Protein AF-A0A960PPK1-F1 (afdb_monomer_lite)

Foldseek 3Di:
DDDDDDDDDPPPVPPPPPQDDDDQDPPWDKFKDFADFWDDDPNDIAGEHEAFKTKIKIKIAGPLSDDCPQKWKWWDKPPDDTDPDTHAFLFDQRRMTMDIDIGGDPQAWDKIWTWMWMARRVVRDIDIDDTGIHIYHNPCPVVVVLVVQLVVLLPDPDLVVSLVSLCVSLVVCVVVVRLLRNLSSLLSQLVSLLVVVDPVSLVVSVVSLVPRDPCCPPSNNLQSVLSSLQSVLSSCLQQLQDPPSSLVSLVSSLVSCSSHLHLCNLVSLLSLLVSLQLLQLLVVSLVSLVVSLVSCVSGPHDPVVNLVSLLSSLVSLLLQPLRDPVSLVVSVVSLVVSLVDDDPQLLVNLSSLLSVLSSCVSVLHHSVVSLVVSVVSLVVNPDRDLSSVVSNLSSLLSNLLSCLSVLNLVVSCVSLDQAPPRPALQSVLSSLQSNLSSCVSVVNLVSSLVSLVLSLVSLLLCLVVSSHRDHDNRQNVNLQSLCVNLVSCVVVVHQLRSVVSLLSLLASLLLSVLSSVLPVVCPPPPRVVLVVVLVVLSVVLSVVSNPGDDDDDPVVVVVNVVSNVVSVVVNLVSQCVRPSSNPQPQPPDDPDAQWEWEDDDQKIWIWGADPVRGIDTQDIDGHGSNLLVVLLVVLVVCCPDPVVVDCVNLLSLQSVLVRYPGPDLVSADQAGEYQYFFSCLSRPQQARFPDRPVPDDVPTDGPVNSHRYDYDFRNDRPDDLPPDDDLPAEEEQFAQQVPCVVRVVCVVVCCVVRVRHHYQYHVRSAPVSVLVCQVRHLEYEYHFEWAQPQSPQQQIAGQHNVGTDGLVNVLPHRQRSHYYHDNYPCQQDHSRRRRNSQTGSVSSRD

Structure (mmCIF, N/CA/C/O backbone):
data_AF-A0A960PPK1-F1
#
_entry.id   AF-A0A960PPK1-F1
#
loop_
_atom_site.group_PDB
_atom_site.id
_atom_site.type_symbol
_atom_site.label_atom_id
_atom_site.label_alt_id
_atom_site.label_comp_id
_atom_site.label_asym_id
_atom_site.label_entity_id
_atom_site.label_seq_id
_atom_site.pdbx_PDB_ins_code
_atom_site.Cartn_x
_atom_site.Cartn_y
_atom_site.Cartn_z
_atom_site.occupancy
_atom_site.B_iso_or_equiv
_atom_site.auth_seq_id
_atom_site.auth_comp_id
_atom_site.auth_asym_id
_atom_site.auth_atom_id
_atom_site.pdbx_PDB_model_num
ATOM 1 N N . MET A 1 1 ? 43.452 -38.908 34.681 1.00 34.28 1 MET A N 1
ATOM 2 C CA . MET A 1 1 ? 43.473 -40.125 33.840 1.00 34.28 1 MET A CA 1
ATOM 3 C C . MET A 1 1 ? 42.244 -40.117 32.940 1.00 34.28 1 MET A C 1
ATOM 5 O O . MET A 1 1 ? 41.172 -39.758 33.395 1.00 34.28 1 MET A O 1
ATOM 9 N N . ARG A 1 2 ? 42.507 -40.383 31.658 1.00 31.12 2 ARG A N 1
ATOM 10 C CA . ARG A 1 2 ? 41.691 -40.451 30.427 1.00 31.12 2 ARG A CA 1
ATOM 11 C C . ARG A 1 2 ? 40.155 -40.296 30.482 1.00 31.12 2 ARG A C 1
ATOM 13 O O . ARG A 1 2 ? 39.450 -41.127 31.037 1.00 31.12 2 ARG A O 1
ATOM 20 N N . LYS A 1 3 ? 39.698 -39.286 29.723 1.00 36.38 3 LYS A N 1
ATOM 21 C CA . LYS A 1 3 ? 38.430 -39.217 28.976 1.00 36.38 3 LYS A CA 1
ATOM 22 C C . LYS A 1 3 ? 38.511 -40.114 27.730 1.00 36.38 3 LYS A C 1
ATOM 24 O O . LYS A 1 3 ? 39.509 -40.030 27.020 1.00 36.38 3 LYS A O 1
ATOM 29 N N . THR A 1 4 ? 37.442 -40.846 27.426 1.00 35.59 4 THR A N 1
ATOM 30 C CA . THR A 1 4 ? 37.070 -41.323 26.077 1.00 35.59 4 THR A CA 1
ATOM 31 C C . THR A 1 4 ? 35.580 -41.655 26.090 1.00 35.59 4 THR A C 1
ATOM 33 O O . THR A 1 4 ? 35.154 -42.432 26.938 1.00 35.59 4 THR A O 1
ATOM 36 N N . GLY A 1 5 ? 34.810 -41.085 25.160 1.00 33.22 5 GLY A N 1
ATOM 37 C CA . GLY A 1 5 ? 33.413 -41.464 24.934 1.00 33.22 5 GLY A CA 1
ATOM 38 C C . GLY A 1 5 ? 32.550 -40.339 24.367 1.00 33.22 5 GLY A C 1
ATOM 39 O O . GLY A 1 5 ? 31.671 -39.860 25.064 1.00 33.22 5 GLY A O 1
ATOM 40 N N . CYS A 1 6 ? 32.828 -39.893 23.137 1.00 33.62 6 CYS A N 1
ATOM 41 C CA . CYS A 1 6 ? 31.857 -39.195 22.280 1.00 33.62 6 CYS A CA 1
ATOM 42 C C . CYS A 1 6 ? 32.444 -39.060 20.869 1.00 33.62 6 CYS A C 1
ATOM 44 O O . CYS A 1 6 ? 33.127 -38.088 20.554 1.00 33.62 6 CYS A O 1
ATOM 46 N N . THR A 1 7 ? 32.277 -40.087 20.035 1.00 38.56 7 THR A N 1
ATOM 47 C CA . THR A 1 7 ? 32.602 -40.016 18.597 1.00 38.56 7 THR A CA 1
ATOM 48 C C . THR A 1 7 ? 31.874 -41.130 17.848 1.00 38.56 7 THR A C 1
ATOM 50 O O . THR A 1 7 ? 32.495 -42.017 17.286 1.00 38.56 7 THR A O 1
ATOM 53 N N . LEU A 1 8 ? 30.538 -41.136 17.887 1.00 37.38 8 LEU A N 1
ATOM 54 C CA . LEU A 1 8 ? 29.731 -41.967 16.983 1.00 37.38 8 LEU A CA 1
ATOM 55 C C . LEU A 1 8 ? 28.300 -41.400 16.878 1.00 37.38 8 LEU A C 1
ATOM 57 O O . LEU A 1 8 ? 27.333 -42.016 17.301 1.00 37.38 8 LEU A O 1
ATOM 61 N N . GLY A 1 9 ? 28.171 -40.162 16.394 1.00 38.25 9 GLY A N 1
ATOM 62 C CA . GLY A 1 9 ? 26.860 -39.510 16.227 1.00 38.25 9 GLY A CA 1
ATOM 63 C C . GLY A 1 9 ? 26.767 -38.492 15.089 1.00 38.25 9 GLY A C 1
ATOM 64 O O . GLY A 1 9 ? 25.712 -37.909 14.893 1.00 38.25 9 GLY A O 1
ATOM 65 N N . LEU A 1 10 ? 27.847 -38.276 14.326 1.00 42.22 10 LEU A N 1
ATOM 66 C CA . LEU A 1 10 ? 27.919 -37.228 13.294 1.00 42.22 10 LEU A CA 1
ATOM 67 C C . LEU A 1 10 ? 28.063 -37.762 11.857 1.00 42.22 10 LEU A C 1
ATOM 69 O O . LEU A 1 10 ? 28.115 -36.976 10.921 1.00 42.22 10 LEU A O 1
ATOM 73 N N . ALA A 1 11 ? 28.106 -39.083 11.659 1.00 42.16 11 ALA A N 1
ATOM 74 C CA . ALA A 1 11 ? 28.364 -39.683 10.344 1.00 42.16 11 ALA A CA 1
ATOM 75 C C . ALA A 1 11 ? 27.098 -40.069 9.547 1.00 42.16 11 ALA A C 1
ATOM 77 O O . ALA A 1 11 ? 27.218 -40.449 8.389 1.00 42.16 11 ALA A O 1
ATOM 78 N N . LEU A 1 12 ? 25.894 -39.965 10.129 1.00 41.91 12 LEU A N 1
ATOM 79 C CA . LEU A 1 12 ? 24.637 -40.403 9.489 1.00 41.91 12 LEU A CA 1
ATOM 80 C C . LEU A 1 12 ? 23.734 -39.263 8.982 1.00 41.91 12 LEU A C 1
ATOM 82 O O . LEU A 1 12 ? 22.740 -39.533 8.321 1.00 41.91 12 LEU A O 1
ATOM 86 N N . LEU A 1 13 ? 24.098 -37.998 9.220 1.00 43.19 13 LEU A N 1
ATOM 87 C CA . LEU A 1 13 ? 23.390 -36.824 8.678 1.00 43.19 13 LEU A CA 1
ATOM 88 C C . LEU A 1 13 ? 24.024 -36.265 7.389 1.00 43.19 13 LEU A C 1
ATOM 90 O O . LEU A 1 13 ? 23.491 -35.331 6.801 1.00 43.19 13 LEU A O 1
ATOM 94 N N . ALA A 1 14 ? 25.137 -36.839 6.921 1.00 41.75 14 ALA A N 1
ATOM 95 C CA . ALA A 1 14 ? 25.857 -36.359 5.738 1.00 41.75 14 ALA A CA 1
ATOM 96 C C . ALA A 1 14 ? 25.493 -37.090 4.427 1.00 41.75 14 ALA A C 1
ATOM 98 O O . ALA A 1 14 ? 26.001 -36.719 3.374 1.00 41.75 14 ALA A O 1
ATOM 99 N N . THR A 1 15 ? 24.635 -38.119 4.454 1.00 41.47 15 THR A N 1
ATOM 100 C CA . THR A 1 15 ? 24.451 -39.042 3.312 1.00 41.47 15 THR A CA 1
ATOM 101 C C . THR A 1 15 ? 23.063 -39.048 2.659 1.00 41.47 15 THR A C 1
ATOM 103 O O . THR A 1 15 ? 22.838 -39.862 1.771 1.00 41.47 15 THR A O 1
ATOM 106 N N . VAL A 1 16 ? 22.145 -38.135 3.012 1.00 43.34 16 VAL A N 1
ATOM 107 C CA . VAL A 1 16 ? 20.799 -38.054 2.379 1.00 43.34 16 VAL A CA 1
ATOM 108 C C . VAL A 1 16 ? 20.595 -36.774 1.544 1.00 43.34 16 VAL A C 1
ATOM 110 O O . VAL A 1 16 ? 19.570 -36.588 0.904 1.00 43.34 16 VAL A O 1
ATOM 113 N N . GLY A 1 17 ? 21.608 -35.912 1.436 1.00 42.16 17 GLY A N 1
ATOM 114 C CA . GLY A 1 17 ? 21.570 -34.714 0.588 1.00 42.16 17 GLY A CA 1
ATOM 115 C C . GLY A 1 17 ? 21.970 -34.937 -0.876 1.00 42.16 17 GLY A C 1
ATOM 116 O O . GLY A 1 17 ? 22.516 -34.018 -1.480 1.00 42.16 17 GLY A O 1
ATOM 117 N N . CYS A 1 18 ? 21.775 -36.129 -1.452 1.00 46.03 18 CYS A N 1
ATOM 118 C CA . CYS A 1 18 ? 21.997 -36.344 -2.887 1.00 46.03 18 CYS A CA 1
ATOM 119 C C . CYS A 1 18 ? 20.877 -35.652 -3.678 1.00 46.03 18 CYS A C 1
ATOM 121 O O . CYS A 1 18 ? 19.902 -36.287 -4.074 1.00 46.03 18 CYS A O 1
ATOM 123 N N . ARG A 1 19 ? 20.999 -34.331 -3.867 1.00 54.75 19 ARG A N 1
ATOM 124 C CA . ARG A 1 19 ? 20.143 -33.575 -4.786 1.00 54.75 19 ARG A CA 1
ATOM 125 C C . ARG A 1 19 ? 20.251 -34.193 -6.181 1.00 54.75 19 ARG A C 1
ATOM 127 O O . ARG A 1 19 ? 21.336 -34.581 -6.618 1.00 54.75 19 ARG A O 1
ATOM 134 N N . LEU A 1 20 ? 19.093 -34.343 -6.819 1.00 53.09 20 LEU A N 1
ATOM 135 C CA . LEU A 1 20 ? 18.935 -34.982 -8.119 1.00 53.09 20 LEU A CA 1
ATOM 136 C C . LEU A 1 20 ? 19.824 -34.307 -9.183 1.00 53.09 20 LEU A C 1
ATOM 138 O O . LEU A 1 20 ? 20.085 -33.108 -9.092 1.00 53.09 20 LEU A O 1
ATOM 142 N N . PRO A 1 21 ? 20.297 -35.072 -10.184 1.00 55.09 21 PRO A N 1
ATOM 143 C CA . PRO A 1 21 ? 21.087 -34.546 -11.291 1.00 55.09 21 PRO A CA 1
ATOM 144 C C . PRO A 1 21 ? 20.402 -33.374 -12.007 1.00 55.09 21 PRO A C 1
ATOM 146 O O . PRO A 1 21 ? 19.179 -33.327 -12.096 1.00 55.09 21 PRO A O 1
ATOM 149 N N . LEU A 1 22 ? 21.218 -32.486 -12.587 1.00 60.62 22 LEU A N 1
ATOM 150 C CA . LEU A 1 22 ? 20.806 -31.338 -13.396 1.00 60.62 22 LEU A CA 1
ATOM 151 C C . LEU A 1 22 ? 19.943 -31.749 -14.610 1.00 60.62 22 LEU A C 1
ATOM 153 O O . LEU A 1 22 ? 20.443 -31.905 -15.727 1.00 60.62 22 LEU A O 1
ATOM 157 N N . GLU A 1 23 ? 18.634 -31.890 -14.425 1.00 69.88 23 GLU A N 1
ATOM 158 C CA . GLU A 1 23 ? 17.666 -31.849 -15.518 1.00 69.88 23 GLU A CA 1
ATOM 159 C C . GLU A 1 23 ? 17.132 -30.425 -15.630 1.00 69.88 23 GLU A C 1
ATOM 161 O O . GLU A 1 23 ? 16.166 -30.060 -14.972 1.00 69.88 23 GLU A O 1
ATOM 166 N N . VAL A 1 24 ? 17.768 -29.596 -16.473 1.00 72.19 24 VAL A N 1
ATOM 167 C CA . VAL A 1 24 ? 17.148 -28.332 -16.905 1.00 72.19 24 VAL A CA 1
ATOM 168 C C . VAL A 1 24 ? 15.827 -28.708 -17.589 1.00 72.19 24 VAL A C 1
ATOM 170 O O . VAL A 1 24 ? 15.868 -29.414 -18.611 1.00 72.19 24 VAL A O 1
ATOM 173 N N . PRO A 1 25 ? 14.669 -28.326 -17.037 1.00 76.00 25 PRO A N 1
ATOM 174 C CA . PRO A 1 25 ? 13.390 -28.748 -17.581 1.00 76.00 25 PRO A CA 1
ATOM 175 C C . PRO A 1 25 ? 13.266 -28.347 -19.051 1.00 76.00 25 PRO A C 1
ATOM 177 O O . PRO A 1 25 ? 13.775 -27.308 -19.473 1.00 76.00 25 PRO A O 1
ATOM 180 N N . ALA A 1 26 ? 12.571 -29.150 -19.856 1.00 74.38 26 ALA A N 1
ATOM 181 C CA . ALA A 1 26 ? 12.246 -28.751 -21.229 1.00 74.38 26 ALA A CA 1
ATOM 182 C C . ALA A 1 26 ? 11.436 -27.436 -21.275 1.00 74.38 26 ALA A C 1
ATOM 184 O O . ALA A 1 26 ? 11.427 -26.758 -22.297 1.00 74.38 26 ALA A O 1
ATOM 185 N N . SER A 1 27 ? 10.805 -27.064 -20.157 1.00 72.50 27 SER A N 1
ATOM 186 C CA . SER A 1 27 ? 10.068 -25.820 -19.950 1.00 72.50 27 SER A CA 1
ATOM 187 C C . SER A 1 27 ? 10.937 -24.593 -19.647 1.00 72.50 27 SER A C 1
ATOM 189 O O . SER A 1 27 ? 10.384 -23.510 -19.484 1.00 72.50 27 SER A O 1
ATOM 191 N N . THR A 1 28 ? 12.271 -24.702 -19.568 1.00 80.75 28 THR A N 1
ATOM 192 C CA . THR A 1 28 ? 13.131 -23.526 -19.360 1.00 80.75 28 THR A CA 1
ATOM 193 C C . THR A 1 28 ? 13.037 -22.570 -20.547 1.00 80.75 28 THR A C 1
ATOM 195 O O . THR A 1 28 ? 13.525 -22.857 -21.641 1.00 80.75 28 THR A O 1
ATOM 198 N N . VAL A 1 29 ? 12.437 -21.404 -20.307 1.00 83.19 29 VAL A N 1
ATOM 199 C CA . VAL A 1 29 ? 12.291 -20.330 -21.294 1.00 83.19 29 VAL A CA 1
ATOM 200 C C . VAL A 1 29 ? 13.488 -19.386 -21.192 1.00 83.19 29 VAL A C 1
ATOM 202 O O . VAL A 1 29 ? 13.803 -18.878 -20.114 1.00 83.19 29 VAL A O 1
ATOM 205 N N . GLY A 1 30 ? 14.161 -19.155 -22.321 1.00 90.44 30 GLY A N 1
ATOM 206 C CA . GLY A 1 30 ? 15.222 -18.159 -22.446 1.00 90.44 30 GLY A CA 1
ATOM 207 C C . GLY A 1 30 ? 14.681 -16.839 -22.993 1.00 90.44 30 GLY A C 1
ATOM 208 O O . GLY A 1 30 ? 14.062 -16.835 -24.051 1.00 90.44 30 GLY A O 1
ATOM 209 N N . SER A 1 31 ? 14.937 -15.726 -22.304 1.00 94.31 31 SER A N 1
ATOM 210 C CA . SER A 1 31 ? 14.558 -14.377 -22.752 1.00 94.31 31 SER A CA 1
ATOM 211 C C . SER A 1 31 ? 15.799 -13.572 -23.138 1.00 94.31 31 SER A C 1
ATOM 213 O O . SER A 1 31 ? 16.678 -13.342 -22.300 1.00 94.31 31 SER A O 1
ATOM 215 N N . VAL A 1 32 ? 15.884 -13.143 -24.401 1.00 94.56 32 VAL A N 1
ATOM 216 C CA . VAL A 1 32 ? 16.970 -12.274 -24.885 1.00 94.56 32 VAL A CA 1
ATOM 217 C C . VAL A 1 32 ? 16.704 -10.829 -24.463 1.00 94.56 32 VAL A C 1
ATOM 219 O O . VAL A 1 32 ? 15.625 -10.295 -24.709 1.00 94.56 32 VAL A O 1
ATOM 222 N N . PHE A 1 33 ? 17.700 -10.159 -23.884 1.00 93.81 33 PHE A N 1
ATOM 223 C CA . PHE A 1 33 ? 17.589 -8.762 -23.453 1.00 93.81 33 PHE A CA 1
ATOM 224 C C . PHE A 1 33 ? 18.714 -7.875 -24.004 1.00 93.81 33 PHE A C 1
ATOM 226 O O . PHE A 1 33 ? 19.735 -8.357 -24.500 1.00 93.81 33 PHE A O 1
ATOM 233 N N . GLY A 1 34 ? 18.500 -6.558 -23.917 1.00 91.12 34 GLY A N 1
ATOM 234 C CA . GLY A 1 34 ? 19.418 -5.521 -24.408 1.00 91.12 34 GLY A CA 1
ATOM 235 C C . GLY A 1 34 ? 19.146 -5.047 -25.841 1.00 91.12 34 GLY A C 1
ATOM 236 O O . GLY A 1 34 ? 19.799 -4.110 -26.294 1.00 91.12 34 GLY A O 1
ATOM 237 N N . HIS A 1 35 ? 18.194 -5.669 -26.540 1.00 94.38 35 HIS A N 1
ATOM 238 C CA . HIS A 1 35 ? 17.735 -5.232 -27.857 1.00 94.38 35 HIS A CA 1
ATOM 239 C C . HIS A 1 35 ? 16.881 -3.961 -27.731 1.00 94.38 35 HIS A C 1
ATOM 241 O O . HIS A 1 35 ? 16.284 -3.711 -26.680 1.00 94.38 35 HIS A O 1
ATOM 247 N N . GLN A 1 36 ? 16.834 -3.144 -28.783 1.00 94.12 36 GLN A N 1
ATOM 248 C CA . GLN A 1 36 ? 16.088 -1.878 -28.782 1.00 94.12 36 GLN A CA 1
ATOM 249 C C . GLN A 1 36 ? 14.801 -1.936 -29.613 1.00 94.12 36 GLN A C 1
ATOM 251 O O . GLN A 1 36 ? 13.930 -1.088 -29.434 1.00 94.12 36 GLN A O 1
ATOM 256 N N . GLU A 1 37 ? 14.679 -2.923 -30.500 1.00 95.31 37 GLU A N 1
ATOM 257 C CA . GLU A 1 37 ? 13.543 -3.093 -31.407 1.00 95.31 37 GLU A CA 1
ATOM 258 C C . GLU A 1 37 ? 13.325 -4.582 -31.714 1.00 95.31 37 GLU A C 1
ATOM 260 O O . GLU A 1 37 ? 14.175 -5.415 -31.391 1.00 95.31 37 GLU A O 1
ATOM 265 N N . ILE A 1 38 ? 12.199 -4.927 -32.331 1.00 95.94 38 ILE A N 1
ATOM 266 C CA . ILE A 1 38 ? 11.912 -6.277 -32.820 1.00 95.94 38 ILE A CA 1
ATOM 267 C C . ILE A 1 38 ? 11.485 -6.249 -34.292 1.00 95.94 38 ILE A C 1
ATOM 269 O O . ILE A 1 38 ? 10.856 -5.300 -34.754 1.00 95.94 38 ILE A O 1
ATOM 273 N N . LEU A 1 39 ? 11.802 -7.312 -35.028 1.00 95.00 39 LEU A N 1
ATOM 274 C CA . LEU A 1 39 ? 11.414 -7.496 -36.427 1.00 95.00 39 LEU A CA 1
ATOM 275 C C . LEU A 1 39 ? 10.563 -8.758 -36.571 1.00 95.00 39 LEU A C 1
ATOM 277 O O . LEU A 1 39 ? 10.924 -9.803 -36.037 1.00 95.00 39 LEU A O 1
ATOM 281 N N . TRP A 1 40 ? 9.472 -8.682 -37.334 1.00 92.56 40 TRP A N 1
ATOM 282 C CA . TRP A 1 40 ? 8.729 -9.875 -37.741 1.00 92.56 40 TRP A CA 1
ATOM 283 C C . TRP A 1 40 ? 9.309 -10.428 -39.026 1.00 92.56 40 TRP A C 1
ATOM 285 O O . TRP A 1 40 ? 9.299 -9.755 -40.057 1.00 92.56 40 TRP A O 1
ATOM 295 N N . GLN A 1 41 ? 9.765 -11.671 -38.976 1.00 92.38 41 GLN A N 1
ATOM 296 C CA . GLN A 1 41 ? 10.267 -12.365 -40.146 1.00 92.38 41 GLN A CA 1
ATOM 297 C C . GLN A 1 41 ? 9.776 -13.810 -40.111 1.00 92.38 41 GLN A C 1
ATOM 299 O O . GLN A 1 41 ? 9.974 -14.508 -39.126 1.00 92.38 41 GLN A O 1
ATOM 304 N N . ASP A 1 42 ? 9.092 -14.238 -41.173 1.00 91.31 42 ASP A N 1
ATOM 305 C CA . ASP A 1 42 ? 8.611 -15.618 -41.338 1.00 91.31 42 ASP A CA 1
ATOM 306 C C . ASP A 1 42 ? 7.720 -16.130 -40.184 1.00 91.31 42 ASP A C 1
ATOM 308 O O . ASP A 1 42 ? 7.676 -17.319 -39.884 1.00 91.31 42 ASP A O 1
ATOM 312 N N . GLY A 1 43 ? 6.974 -15.222 -39.542 1.00 88.50 43 GLY A N 1
ATOM 313 C CA . GLY A 1 43 ? 6.108 -15.535 -38.397 1.00 88.50 43 GLY A CA 1
ATOM 314 C C . GLY A 1 43 ? 6.823 -15.556 -37.043 1.00 88.50 43 GLY A C 1
ATOM 315 O O . GLY A 1 43 ? 6.156 -15.696 -36.020 1.00 88.50 43 GLY A O 1
ATOM 316 N N . GLU A 1 44 ? 8.141 -15.354 -37.019 1.00 89.69 44 GLU A N 1
ATOM 317 C CA . GLU A 1 44 ? 8.954 -15.259 -35.806 1.00 89.69 44 GLU A CA 1
ATOM 318 C C . GLU A 1 44 ? 9.289 -13.800 -35.463 1.00 89.69 44 GLU A C 1
ATOM 320 O O . GLU A 1 44 ? 9.337 -12.924 -36.333 1.00 89.69 44 GLU A O 1
ATOM 325 N N . VAL A 1 45 ? 9.523 -13.540 -34.174 1.00 92.81 45 VAL A N 1
ATOM 326 C CA . VAL A 1 45 ? 9.960 -12.238 -33.660 1.00 92.81 45 VAL A CA 1
ATOM 327 C C . VAL A 1 45 ? 11.463 -12.277 -33.419 1.00 92.81 45 VAL A C 1
ATOM 329 O O . VAL A 1 45 ? 11.961 -13.089 -32.646 1.00 92.81 45 VAL A O 1
ATOM 332 N N . LEU A 1 46 ? 12.191 -11.385 -34.086 1.00 95.31 46 LEU A N 1
ATOM 333 C CA . LEU A 1 46 ? 13.642 -11.278 -34.009 1.00 95.31 46 LEU A CA 1
ATOM 334 C C . LEU A 1 46 ? 14.042 -10.044 -33.190 1.00 95.31 46 LEU A C 1
ATOM 336 O O . LEU A 1 46 ? 13.752 -8.926 -33.621 1.00 95.31 46 LEU A O 1
ATOM 340 N N . PRO A 1 47 ? 14.755 -10.201 -32.062 1.00 96.56 47 PRO A N 1
ATOM 341 C CA . PRO A 1 47 ? 15.363 -9.083 -31.344 1.00 96.56 47 PRO A CA 1
ATOM 342 C C . PRO A 1 47 ? 16.378 -8.335 -32.220 1.00 96.56 47 PRO A C 1
ATOM 344 O O . PRO A 1 47 ? 17.269 -8.961 -32.802 1.00 96.56 47 PRO A O 1
ATOM 347 N N . VAL A 1 48 ? 16.272 -7.007 -32.292 1.00 96.25 48 VAL A N 1
ATOM 348 C CA . VAL A 1 48 ? 17.122 -6.130 -33.113 1.00 96.25 48 VAL A CA 1
ATOM 349 C C . VAL A 1 48 ? 18.010 -5.240 -32.238 1.00 96.25 48 VAL A C 1
ATOM 351 O O . VAL A 1 48 ? 17.534 -4.531 -31.349 1.00 96.25 48 VAL A O 1
ATOM 354 N N . PHE A 1 49 ? 19.312 -5.249 -32.528 1.00 95.12 49 PHE A N 1
ATOM 355 C CA . PHE A 1 49 ? 20.340 -4.475 -31.833 1.00 95.12 49 PHE A CA 1
ATOM 356 C C . PHE A 1 49 ? 20.937 -3.384 -32.740 1.00 95.12 49 PHE A C 1
ATOM 358 O O . PHE A 1 49 ? 21.520 -3.699 -33.778 1.00 95.12 49 PHE A O 1
ATOM 365 N N . PHE A 1 50 ? 20.851 -2.108 -32.342 1.00 91.19 50 PHE A N 1
ATOM 366 C CA . PHE A 1 50 ? 21.288 -0.950 -33.150 1.00 91.19 50 PHE A CA 1
ATOM 367 C C . PHE A 1 50 ? 22.651 -0.352 -32.751 1.00 91.19 50 PHE A C 1
ATOM 369 O O . PHE A 1 50 ? 22.782 0.283 -31.707 1.00 91.19 50 PHE A O 1
ATOM 376 N N . GLY A 1 51 ? 23.675 -0.464 -33.601 1.00 87.12 51 GLY A N 1
ATOM 377 C CA . GLY A 1 51 ? 25.014 0.113 -33.390 1.00 87.12 51 GLY A CA 1
ATOM 378 C C . GLY A 1 51 ? 26.140 -0.925 -33.324 1.00 87.12 51 GLY A C 1
ATOM 379 O O . GLY A 1 51 ? 25.932 -2.097 -33.622 1.00 87.12 51 GLY A O 1
ATOM 380 N N . THR A 1 52 ? 27.351 -0.492 -32.953 1.00 80.06 52 THR A N 1
ATOM 381 C CA . THR A 1 52 ? 28.581 -1.313 -33.028 1.00 80.06 52 THR A CA 1
ATOM 382 C C . THR A 1 52 ? 29.042 -1.909 -31.697 1.00 80.06 52 THR A C 1
ATOM 384 O O . THR A 1 52 ? 29.934 -2.760 -31.694 1.00 80.06 52 THR A O 1
ATOM 387 N N . GLU A 1 53 ? 28.478 -1.442 -30.582 1.00 79.56 53 GLU A N 1
ATOM 388 C CA . GLU A 1 53 ? 28.790 -1.898 -29.226 1.00 79.56 53 GLU A CA 1
ATOM 389 C C . GLU A 1 53 ? 27.496 -2.204 -28.483 1.00 79.56 53 GLU A C 1
ATOM 391 O O . GLU A 1 53 ? 26.662 -1.319 -28.295 1.00 79.56 53 GLU A O 1
ATOM 396 N N . HIS A 1 54 ? 27.340 -3.458 -28.061 1.00 80.94 54 HIS A N 1
ATOM 397 C CA . HIS A 1 54 ? 26.105 -3.948 -27.450 1.00 80.94 54 HIS A CA 1
ATOM 398 C C . HIS A 1 54 ? 26.380 -4.842 -26.261 1.00 80.94 54 HIS A C 1
ATOM 400 O O . HIS A 1 54 ? 27.385 -5.549 -26.220 1.00 80.94 54 HIS A O 1
ATOM 406 N N . ARG A 1 55 ? 25.444 -4.865 -25.316 1.00 90.25 55 ARG A N 1
ATOM 407 C CA . ARG A 1 55 ? 25.315 -5.973 -24.372 1.00 90.25 55 ARG A CA 1
ATOM 408 C C . ARG A 1 55 ? 24.152 -6.831 -24.829 1.00 90.25 55 ARG A C 1
ATOM 410 O O . ARG A 1 55 ? 23.011 -6.388 -24.761 1.00 90.25 55 ARG A O 1
ATOM 417 N N . VAL A 1 56 ? 24.456 -8.035 -25.296 1.00 93.38 56 VAL A N 1
ATOM 418 C CA . VAL A 1 56 ? 23.437 -9.052 -25.556 1.00 93.38 56 VAL A CA 1
ATOM 419 C C . VAL A 1 56 ? 23.382 -9.939 -24.337 1.00 93.38 56 VAL A C 1
ATOM 421 O O . VAL A 1 56 ? 24.412 -10.465 -23.908 1.00 93.38 56 VAL A O 1
ATOM 424 N N . GLY A 1 57 ? 22.194 -10.089 -23.773 1.00 94.31 57 GLY A N 1
ATOM 425 C CA . GLY A 1 57 ? 22.006 -10.934 -22.614 1.00 94.31 57 GLY A CA 1
ATOM 426 C C . GLY A 1 57 ? 20.926 -11.979 -22.801 1.00 94.31 57 GLY A C 1
ATOM 427 O O . GLY A 1 57 ? 20.066 -11.861 -23.671 1.00 94.31 57 GLY A O 1
ATOM 428 N N . LEU A 1 58 ? 21.004 -13.011 -21.968 1.00 95.56 58 LEU A N 1
ATOM 429 C CA . LEU A 1 58 ? 20.039 -14.092 -21.876 1.00 95.56 58 LEU A CA 1
ATOM 430 C C . LEU A 1 58 ? 19.689 -14.316 -20.411 1.00 95.56 58 LEU A C 1
ATOM 432 O O . LEU A 1 58 ? 20.580 -14.516 -19.584 1.00 95.56 58 LEU A O 1
ATOM 436 N N . CYS A 1 59 ? 18.400 -14.323 -20.112 1.00 95.88 59 CYS A N 1
ATOM 437 C CA . CYS A 1 59 ? 17.872 -14.728 -18.820 1.00 95.88 59 CYS A CA 1
ATOM 438 C C . CYS A 1 59 ? 17.132 -16.060 -18.954 1.00 95.88 59 CYS A C 1
ATOM 440 O O . CYS A 1 59 ? 16.405 -16.266 -19.924 1.00 95.88 59 CYS A O 1
ATOM 442 N N . LEU A 1 60 ? 17.337 -16.960 -17.995 1.00 94.81 60 LEU A N 1
ATOM 443 C CA . LEU A 1 60 ? 16.712 -18.279 -17.932 1.00 94.81 60 LEU A CA 1
ATOM 444 C C . LEU A 1 60 ? 15.730 -18.308 -16.759 1.00 94.81 60 LEU A C 1
ATOM 446 O O . LEU A 1 60 ? 16.157 -18.048 -15.636 1.00 94.81 60 LEU A O 1
ATOM 450 N N . SER A 1 61 ? 14.460 -18.631 -17.016 1.00 91.62 61 SER A N 1
ATOM 451 C CA . SER A 1 61 ? 13.439 -18.866 -15.981 1.00 91.62 61 SER A CA 1
ATOM 452 C C . SER A 1 61 ? 13.385 -20.348 -15.605 1.00 91.62 61 SER A C 1
ATOM 454 O O . SER A 1 61 ? 13.281 -21.209 -16.485 1.00 91.62 61 SER A O 1
ATOM 456 N N . LEU A 1 62 ? 13.481 -20.653 -14.310 1.00 89.00 62 LEU A N 1
ATOM 457 C CA . LEU A 1 62 ? 13.699 -22.005 -13.787 1.00 89.00 62 LEU A CA 1
ATOM 458 C C . LEU A 1 62 ? 12.737 -22.308 -12.631 1.00 89.00 62 LEU A C 1
ATOM 460 O O . LEU A 1 62 ? 12.407 -21.392 -11.893 1.00 89.00 62 LEU A O 1
ATOM 464 N N . PRO A 1 63 ? 12.319 -23.567 -12.410 1.00 83.12 63 PRO A N 1
ATOM 465 C CA . PRO A 1 63 ? 11.559 -23.908 -11.211 1.00 83.12 63 PRO A CA 1
ATOM 466 C C . PRO A 1 63 ? 12.358 -23.636 -9.924 1.00 83.12 63 PRO A C 1
ATOM 468 O O . PRO A 1 63 ? 13.579 -23.832 -9.924 1.00 83.12 63 PRO A O 1
ATOM 471 N N . PRO A 1 64 ? 11.695 -23.296 -8.802 1.00 77.19 64 PRO A N 1
ATOM 472 C CA . PRO A 1 64 ? 12.368 -22.947 -7.545 1.00 77.19 64 PRO A CA 1
ATOM 473 C C . PRO A 1 64 ? 13.183 -24.094 -6.927 1.00 77.19 64 PRO A C 1
ATOM 475 O O . PRO A 1 64 ? 14.049 -23.865 -6.087 1.00 77.19 64 PRO A O 1
ATOM 478 N N . SER A 1 65 ? 12.956 -25.338 -7.359 1.00 78.56 65 SER A N 1
ATOM 479 C CA . SER A 1 65 ? 13.719 -26.514 -6.928 1.00 78.56 65 SER A CA 1
ATOM 480 C C . SER A 1 65 ? 15.122 -26.618 -7.544 1.00 78.56 65 SER A C 1
ATOM 482 O O . SER A 1 65 ? 15.902 -27.479 -7.130 1.00 78.56 65 SER A O 1
ATOM 484 N N . VAL A 1 66 ? 15.447 -25.803 -8.555 1.00 84.44 66 VAL A N 1
ATOM 485 C CA . VAL A 1 66 ? 16.726 -25.864 -9.275 1.00 84.44 66 VAL A CA 1
ATOM 486 C C . VAL A 1 66 ? 17.766 -24.977 -8.588 1.00 84.44 66 VAL A C 1
ATOM 488 O O . VAL A 1 66 ? 17.612 -23.763 -8.506 1.00 84.44 66 VAL A O 1
ATOM 491 N N . ASP A 1 67 ? 18.867 -25.578 -8.132 1.00 86.94 67 ASP A N 1
ATOM 492 C CA . ASP A 1 67 ? 20.005 -24.839 -7.577 1.00 86.94 67 ASP A CA 1
ATOM 493 C C . ASP A 1 67 ? 20.882 -24.284 -8.704 1.00 86.94 67 ASP A C 1
ATOM 495 O O . ASP A 1 67 ? 21.491 -25.031 -9.471 1.00 86.94 67 ASP A O 1
ATOM 499 N N . THR A 1 68 ? 20.949 -22.960 -8.805 1.00 90.69 68 THR A N 1
ATOM 500 C CA . THR A 1 68 ? 21.699 -22.260 -9.855 1.00 90.69 68 THR A CA 1
ATOM 501 C C . THR A 1 68 ? 22.962 -21.582 -9.341 1.00 90.69 68 THR A C 1
ATOM 503 O O . THR A 1 68 ? 23.591 -20.812 -10.068 1.00 90.69 68 THR A O 1
ATOM 506 N N . SER A 1 69 ? 23.335 -21.822 -8.082 1.00 89.06 69 SER A N 1
ATOM 507 C CA . SER A 1 69 ? 24.411 -21.093 -7.397 1.00 89.06 69 SER A CA 1
ATOM 508 C C . SER A 1 69 ? 25.791 -21.270 -8.041 1.00 89.06 69 SER A C 1
ATOM 510 O O . SER A 1 69 ? 26.647 -20.395 -7.909 1.00 89.06 69 SER A O 1
ATOM 512 N N . GLN A 1 70 ? 26.013 -22.375 -8.762 1.00 93.19 70 GLN A N 1
ATOM 513 C CA . GLN A 1 70 ? 27.276 -22.671 -9.449 1.00 93.19 70 GLN A CA 1
ATOM 514 C C . GLN A 1 70 ? 27.176 -22.642 -10.976 1.00 93.19 70 GLN A C 1
ATOM 516 O O . GLN A 1 70 ? 28.128 -23.019 -11.664 1.00 93.19 70 GLN A O 1
ATOM 521 N N . TRP A 1 71 ? 26.053 -22.184 -11.527 1.00 94.94 71 TRP A N 1
ATOM 522 C CA . TRP A 1 71 ? 25.862 -22.153 -12.971 1.00 94.94 71 TRP A CA 1
ATOM 523 C C . TRP A 1 71 ? 26.792 -21.153 -13.641 1.00 94.94 71 TRP A C 1
ATOM 525 O O . TRP A 1 71 ? 27.027 -20.054 -13.145 1.00 94.94 71 TRP A O 1
ATOM 535 N N . ARG A 1 72 ? 27.297 -21.519 -14.814 1.00 96.25 72 ARG A N 1
ATOM 536 C CA . ARG A 1 72 ? 28.072 -20.640 -15.686 1.00 96.25 72 ARG A CA 1
ATOM 537 C C . ARG A 1 72 ? 27.589 -20.802 -17.117 1.00 96.25 72 ARG A C 1
ATOM 539 O O . ARG A 1 72 ? 27.272 -21.908 -17.544 1.00 96.25 72 ARG A O 1
ATOM 546 N N . LEU A 1 73 ? 27.548 -19.718 -17.880 1.00 95.31 73 LEU A N 1
ATOM 547 C CA . LEU A 1 73 ? 27.062 -19.731 -19.258 1.00 95.31 73 LEU A CA 1
ATOM 548 C C . LEU A 1 73 ? 28.113 -19.165 -20.206 1.00 95.31 73 LEU A C 1
ATOM 550 O O . LEU A 1 73 ? 28.847 -18.233 -19.883 1.00 95.31 73 LEU A O 1
ATOM 554 N N . ARG A 1 74 ? 28.153 -19.707 -21.420 1.00 94.50 74 ARG A N 1
ATOM 555 C CA . ARG A 1 74 ? 28.847 -19.109 -22.558 1.00 94.50 74 ARG A CA 1
ATOM 556 C C . ARG A 1 74 ? 27.842 -18.764 -23.645 1.00 94.50 74 ARG A C 1
ATOM 558 O O . ARG A 1 74 ? 27.123 -19.637 -24.123 1.00 94.50 74 ARG A O 1
ATOM 565 N N . LEU A 1 75 ? 27.832 -17.500 -24.053 1.00 93.75 75 LEU A N 1
ATOM 566 C CA . LEU A 1 75 ? 27.002 -16.975 -25.136 1.00 93.75 75 LEU A CA 1
ATOM 567 C C . LEU A 1 75 ? 27.797 -16.988 -26.452 1.00 93.75 75 LEU A C 1
ATOM 569 O O . LEU A 1 75 ? 28.655 -16.132 -26.671 1.00 93.75 75 LEU A O 1
ATOM 573 N N . ILE A 1 76 ? 27.543 -17.980 -27.313 1.00 93.25 76 ILE A N 1
ATOM 574 C CA . ILE A 1 76 ? 28.277 -18.194 -28.574 1.00 93.25 76 ILE A CA 1
ATOM 575 C C . ILE A 1 76 ? 27.388 -17.775 -29.743 1.00 93.25 76 ILE A C 1
ATOM 577 O O . ILE A 1 76 ? 26.251 -18.228 -29.818 1.00 93.25 76 ILE A O 1
ATOM 581 N N . PHE A 1 77 ? 27.886 -16.963 -30.675 1.00 92.88 77 PHE A N 1
ATOM 582 C CA . PHE A 1 77 ? 27.193 -16.761 -31.948 1.00 92.88 77 PHE A CA 1
ATOM 583 C C . PHE A 1 77 ? 27.628 -17.813 -32.964 1.00 92.88 77 PHE A C 1
ATOM 585 O O . PHE A 1 77 ? 28.803 -18.174 -33.033 1.00 92.88 77 PHE A O 1
ATOM 592 N N . GLU A 1 78 ? 26.683 -18.315 -33.753 1.00 91.75 78 GLU A N 1
ATOM 593 C CA . GLU A 1 78 ? 26.975 -19.248 -34.839 1.00 91.75 78 GLU A CA 1
ATOM 594 C C . GLU A 1 78 ? 28.062 -18.677 -35.768 1.00 91.75 78 GLU A C 1
ATOM 596 O O . GLU A 1 78 ? 27.962 -17.549 -36.247 1.00 91.75 78 GLU A O 1
ATOM 601 N N . GLY A 1 79 ? 29.131 -19.451 -35.979 1.00 86.88 79 GLY A N 1
ATOM 602 C CA . GLY A 1 79 ? 30.298 -19.046 -36.770 1.00 86.88 79 GLY A CA 1
ATOM 603 C C . GLY A 1 79 ? 31.422 -18.349 -35.990 1.00 86.88 79 GLY A C 1
ATOM 604 O O . GLY A 1 79 ? 32.510 -18.187 -36.540 1.00 86.88 79 GLY A O 1
ATOM 605 N N . GLU A 1 80 ? 31.221 -17.982 -34.720 1.00 88.69 80 GLU A N 1
ATOM 606 C CA . GLU A 1 80 ? 32.295 -17.445 -33.873 1.00 88.69 80 GLU A CA 1
ATOM 607 C C . GLU A 1 80 ? 33.131 -18.554 -33.223 1.00 88.69 80 GLU A C 1
ATOM 609 O O . GLU A 1 80 ? 32.625 -19.608 -32.825 1.00 88.69 80 GLU A O 1
ATOM 614 N N . VAL A 1 81 ? 34.431 -18.291 -33.055 1.00 84.38 81 VAL A N 1
ATOM 615 C CA . VAL A 1 81 ? 35.285 -19.119 -32.197 1.00 84.38 81 VAL A CA 1
ATOM 616 C C . VAL A 1 81 ? 34.838 -18.889 -30.750 1.00 84.38 81 VAL A C 1
ATOM 618 O O . VAL A 1 81 ? 34.830 -17.738 -30.309 1.00 84.38 81 VAL A O 1
ATOM 621 N N . PRO A 1 82 ? 34.459 -19.940 -29.998 1.00 79.75 82 PRO A N 1
ATOM 622 C CA . PRO A 1 82 ? 34.007 -19.775 -28.626 1.00 79.75 82 PRO A CA 1
ATOM 623 C C . PRO A 1 82 ? 35.092 -19.103 -27.785 1.00 79.75 82 PRO A C 1
ATOM 625 O O . PRO A 1 82 ? 36.239 -19.555 -27.786 1.00 79.75 82 PRO A O 1
ATOM 628 N N . GLU A 1 83 ? 34.725 -18.076 -27.019 1.00 79.50 83 GLU A N 1
ATOM 629 C CA . GLU A 1 83 ? 35.602 -17.570 -25.964 1.00 79.50 83 GLU A CA 1
ATOM 630 C C . GLU A 1 83 ? 35.958 -18.718 -25.002 1.00 79.50 83 GLU A C 1
ATOM 632 O O . GLU A 1 83 ? 35.121 -19.591 -24.745 1.00 79.50 83 GLU A O 1
ATOM 637 N N . PRO A 1 84 ? 37.197 -18.782 -24.489 1.00 69.88 84 PRO A N 1
ATOM 638 C CA . PRO A 1 84 ? 37.645 -19.921 -23.696 1.00 69.88 84 PRO A CA 1
ATOM 639 C C . PRO A 1 84 ? 36.975 -19.999 -22.318 1.00 69.88 84 PRO A C 1
ATOM 641 O O . PRO A 1 84 ? 36.903 -21.089 -21.751 1.00 69.88 84 PRO A O 1
ATOM 644 N N . GLU A 1 85 ? 36.443 -18.891 -21.796 1.00 88.38 85 GLU A N 1
ATOM 645 C CA . GLU A 1 85 ? 35.932 -18.790 -20.427 1.00 88.38 85 GLU A CA 1
ATOM 646 C C . GLU A 1 85 ? 34.399 -18.935 -20.360 1.00 88.38 85 GLU A C 1
ATOM 648 O O . GLU A 1 85 ? 33.669 -18.623 -21.302 1.00 88.38 85 GLU A O 1
ATOM 653 N N . LEU A 1 86 ? 33.904 -19.526 -19.274 1.00 91.00 86 LEU A N 1
ATOM 654 C CA . LEU A 1 86 ? 32.482 -19.569 -18.927 1.00 91.00 86 LEU A CA 1
ATOM 655 C C . LEU A 1 86 ? 32.201 -18.425 -17.956 1.00 91.00 86 LEU A C 1
ATOM 657 O O . LEU A 1 86 ? 32.968 -18.222 -17.018 1.00 91.00 86 LEU A O 1
ATOM 661 N N . GLN A 1 87 ? 31.112 -17.694 -18.161 1.00 93.62 87 GLN A N 1
ATOM 662 C CA . GLN A 1 87 ? 30.792 -16.522 -17.355 1.00 93.62 87 GLN A CA 1
ATOM 663 C C . GLN A 1 87 ? 29.831 -16.897 -16.230 1.00 93.62 87 GLN A C 1
ATOM 665 O O . GLN A 1 87 ? 28.854 -17.615 -16.447 1.00 93.62 87 GLN A O 1
ATOM 670 N N . ALA A 1 88 ? 30.110 -16.403 -15.026 1.00 93.69 88 ALA A N 1
ATOM 671 C CA . ALA A 1 88 ? 29.165 -16.471 -13.919 1.00 93.69 88 ALA A CA 1
ATOM 672 C C . ALA A 1 88 ? 27.908 -15.631 -14.231 1.00 93.69 88 ALA A C 1
ATOM 674 O O . ALA A 1 88 ? 27.960 -14.743 -15.092 1.00 93.69 88 ALA A O 1
ATOM 675 N N . PRO A 1 89 ? 26.782 -15.871 -13.538 1.00 93.81 89 PRO A N 1
ATOM 676 C CA . PRO A 1 89 ? 25.588 -15.069 -13.702 1.00 93.81 89 PRO A CA 1
ATOM 677 C C . PRO A 1 89 ? 25.887 -13.605 -13.409 1.00 93.81 89 PRO A C 1
ATOM 679 O O . PRO A 1 89 ? 26.500 -13.249 -12.405 1.00 93.81 89 PRO A O 1
ATOM 682 N N . THR A 1 90 ? 25.416 -12.739 -14.293 1.00 92.31 90 THR A N 1
ATOM 683 C CA . THR A 1 90 ? 25.471 -11.290 -14.090 1.00 92.31 90 THR A CA 1
ATOM 684 C C . THR A 1 90 ? 24.422 -10.824 -13.087 1.00 92.31 90 THR A C 1
ATOM 686 O O . THR A 1 90 ? 24.599 -9.765 -12.486 1.00 92.31 90 THR A O 1
ATOM 689 N N . ALA A 1 91 ? 23.340 -11.592 -12.922 1.00 89.75 91 ALA A N 1
ATOM 690 C CA . ALA A 1 91 ? 22.346 -11.462 -11.864 1.00 89.75 91 ALA A CA 1
ATOM 691 C C . ALA A 1 91 ? 21.625 -12.790 -11.615 1.00 89.75 91 ALA A C 1
ATOM 693 O O . ALA A 1 91 ? 21.454 -13.595 -12.532 1.00 89.75 91 ALA A O 1
ATOM 694 N N . GLN A 1 92 ? 21.146 -12.947 -10.384 1.00 89.06 92 GLN A N 1
ATOM 695 C CA . GLN A 1 92 ? 20.249 -14.009 -9.951 1.00 89.06 92 GLN A CA 1
ATOM 696 C C . GLN A 1 92 ? 19.080 -13.347 -9.216 1.00 89.06 92 GLN A C 1
ATOM 698 O O . GLN A 1 92 ? 19.287 -12.615 -8.250 1.00 89.06 92 GLN A O 1
ATOM 703 N N . LEU A 1 93 ? 17.868 -13.521 -9.737 1.00 85.88 93 LEU A N 1
ATOM 704 C CA . LEU A 1 93 ? 16.648 -12.843 -9.300 1.00 85.88 93 LEU A CA 1
ATOM 705 C C . LEU A 1 93 ? 15.585 -13.900 -8.981 1.00 85.88 93 LEU A C 1
ATOM 707 O O . LEU A 1 93 ? 14.672 -14.129 -9.776 1.00 85.88 93 LEU A O 1
ATOM 711 N N . GLY A 1 94 ? 15.747 -14.570 -7.838 1.00 85.50 94 GLY A N 1
ATOM 712 C CA . GLY A 1 94 ? 14.959 -15.751 -7.487 1.00 85.50 94 GLY A CA 1
ATOM 713 C C . GLY A 1 94 ? 15.187 -16.867 -8.507 1.00 85.50 94 GLY A C 1
ATOM 714 O O . GLY A 1 94 ? 16.312 -17.322 -8.695 1.00 85.50 94 GLY A O 1
ATOM 715 N N . GLU A 1 95 ? 14.121 -17.234 -9.206 1.00 88.88 95 GLU A N 1
ATOM 716 C CA . GLU A 1 95 ? 14.062 -18.262 -10.254 1.00 88.88 95 GLU A CA 1
ATOM 717 C C . GLU A 1 95 ? 14.672 -17.853 -11.605 1.00 88.88 95 GLU A C 1
ATOM 719 O O . GLU A 1 95 ? 14.735 -18.664 -12.532 1.00 88.88 95 GLU A O 1
ATOM 724 N N . VAL A 1 96 ? 15.105 -16.594 -11.752 1.00 92.00 96 VAL A N 1
ATOM 725 C CA . VAL A 1 96 ? 15.676 -16.086 -13.005 1.00 92.00 96 VAL A CA 1
ATOM 726 C C . VAL A 1 96 ? 17.179 -15.866 -12.886 1.00 92.00 96 VAL A C 1
ATOM 728 O O . VAL A 1 96 ? 17.645 -15.108 -12.034 1.00 92.00 96 VAL A O 1
ATOM 731 N N . VAL A 1 97 ? 17.945 -16.468 -13.796 1.00 93.88 97 VAL A N 1
ATOM 732 C CA . VAL A 1 97 ? 19.408 -16.321 -13.869 1.00 93.88 97 VAL A CA 1
ATOM 733 C C . VAL A 1 97 ? 19.793 -15.662 -15.183 1.00 93.88 97 VAL A C 1
ATOM 735 O O . VAL A 1 97 ? 19.446 -16.160 -16.252 1.00 93.88 97 VAL A O 1
ATOM 738 N N . CYS A 1 98 ? 20.524 -14.551 -15.116 1.00 94.69 98 CYS A N 1
ATOM 739 C CA . CYS A 1 98 ? 20.843 -13.731 -16.280 1.00 94.69 98 CYS A CA 1
ATOM 740 C C . CYS A 1 98 ? 22.340 -13.667 -16.560 1.00 94.69 98 CYS A C 1
ATOM 742 O O . CYS A 1 98 ? 23.153 -13.431 -15.667 1.00 94.69 98 CYS A O 1
ATOM 744 N N . PHE A 1 99 ? 22.697 -13.756 -17.833 1.00 95.31 99 PHE A N 1
ATOM 745 C CA . PHE A 1 99 ? 24.060 -13.675 -18.346 1.00 95.31 99 PHE A CA 1
ATOM 746 C C . PHE A 1 99 ? 24.112 -12.593 -19.424 1.00 95.31 99 PHE A C 1
ATOM 748 O O . PHE A 1 99 ? 23.149 -12.438 -20.173 1.00 95.31 99 PHE A O 1
ATOM 755 N N . ASP A 1 100 ? 25.208 -11.845 -19.517 1.00 94.00 100 ASP A N 1
ATOM 756 C CA . ASP A 1 100 ? 25.409 -10.868 -20.587 1.00 94.00 100 ASP A CA 1
ATOM 757 C C . ASP A 1 100 ? 26.797 -10.997 -21.208 1.00 94.00 100 ASP A C 1
ATOM 759 O O . ASP A 1 100 ? 27.757 -11.394 -20.557 1.00 94.00 100 ASP A O 1
ATOM 763 N N . ARG A 1 101 ? 26.892 -10.686 -22.501 1.00 93.06 101 ARG A N 1
ATOM 764 C CA . ARG A 1 101 ? 28.151 -10.608 -23.237 1.00 93.06 101 ARG A CA 1
ATOM 765 C C . ARG A 1 101 ? 28.214 -9.264 -23.943 1.00 93.06 101 ARG A C 1
ATOM 767 O O . ARG A 1 101 ? 27.266 -8.848 -24.612 1.00 93.06 101 ARG A O 1
ATOM 774 N N . ARG A 1 102 ? 29.351 -8.580 -23.806 1.00 91.25 102 ARG A N 1
ATOM 775 C CA . ARG A 1 102 ? 29.654 -7.399 -24.618 1.00 91.25 102 ARG A CA 1
ATOM 776 C C . ARG A 1 102 ? 30.065 -7.846 -26.013 1.00 91.25 102 ARG A C 1
ATOM 778 O O . ARG A 1 102 ? 30.970 -8.661 -26.153 1.00 91.25 102 ARG A O 1
ATOM 785 N N . LEU A 1 103 ? 29.428 -7.279 -27.025 1.00 85.75 103 LEU A N 1
ATOM 786 C CA . LEU A 1 103 ? 29.790 -7.457 -28.421 1.00 85.75 103 LEU A CA 1
ATOM 787 C C . LEU A 1 103 ? 30.440 -6.191 -28.943 1.00 85.75 103 LEU A C 1
ATOM 789 O O . LEU A 1 103 ? 29.942 -5.088 -28.718 1.00 85.75 103 LEU A O 1
ATOM 793 N N . SER A 1 104 ? 31.544 -6.373 -29.656 1.00 79.38 104 SER A N 1
ATOM 794 C CA . SER A 1 104 ? 32.251 -5.318 -30.362 1.00 79.38 104 SER A CA 1
ATOM 795 C C . SER A 1 104 ? 32.424 -5.710 -31.827 1.00 79.38 104 SER A C 1
ATOM 797 O O . SER A 1 104 ? 32.636 -6.872 -32.168 1.00 79.38 104 SER A O 1
ATOM 799 N N . GLY A 1 105 ? 32.330 -4.722 -32.718 1.00 77.12 105 GLY A N 1
ATOM 800 C CA . GLY A 1 105 ? 32.742 -4.894 -34.111 1.00 77.12 105 GLY A CA 1
ATOM 801 C C . GLY A 1 105 ? 31.680 -5.430 -35.073 1.00 77.12 105 GLY A C 1
ATOM 802 O O . GLY A 1 105 ? 32.044 -5.834 -36.178 1.00 77.12 105 G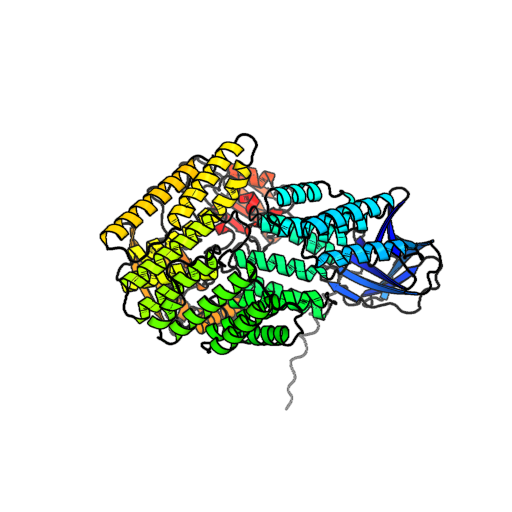LY A O 1
ATOM 803 N N . VAL A 1 106 ? 30.389 -5.378 -34.730 1.00 82.75 106 VAL A N 1
ATOM 804 C CA . VAL A 1 106 ? 29.327 -5.628 -35.719 1.00 82.75 106 VAL A CA 1
ATOM 805 C C . VAL A 1 106 ? 29.234 -4.425 -36.660 1.00 82.75 106 VAL A C 1
ATOM 807 O O . VAL A 1 106 ? 28.853 -3.332 -36.253 1.00 82.75 106 VAL A O 1
ATOM 810 N N . ARG A 1 107 ? 29.674 -4.599 -37.913 1.00 86.69 107 ARG A N 1
ATOM 811 C CA . ARG A 1 107 ? 29.803 -3.511 -38.908 1.00 86.69 107 ARG A CA 1
ATOM 812 C C . ARG A 1 107 ? 28.779 -3.572 -40.038 1.00 86.69 107 ARG A C 1
ATOM 814 O O . ARG A 1 107 ? 28.747 -2.666 -40.866 1.00 86.69 107 ARG A O 1
ATOM 821 N N . ARG A 1 108 ? 28.006 -4.651 -40.132 1.00 90.56 108 ARG A N 1
ATOM 822 C CA . ARG A 1 108 ? 27.035 -4.890 -41.205 1.00 90.56 108 ARG A CA 1
ATOM 823 C C . ARG A 1 108 ? 25.735 -5.394 -40.606 1.00 90.56 108 ARG A C 1
ATOM 825 O O . ARG A 1 108 ? 25.758 -5.997 -39.539 1.00 90.56 108 ARG A O 1
ATOM 832 N N . ALA A 1 109 ? 24.636 -5.132 -41.303 1.00 92.81 109 ALA A N 1
ATOM 833 C CA . ALA A 1 109 ? 23.350 -5.694 -40.941 1.00 92.81 109 ALA A CA 1
ATOM 834 C C . ALA A 1 109 ? 23.388 -7.209 -41.165 1.00 92.81 109 ALA A C 1
ATOM 836 O O . ALA A 1 109 ? 23.713 -7.660 -42.266 1.00 92.81 109 ALA A O 1
ATOM 837 N N . GLU A 1 110 ? 23.107 -7.992 -40.130 1.00 94.62 110 GLU A N 1
ATOM 838 C CA . GLU A 1 110 ? 23.152 -9.452 -40.205 1.00 94.62 110 GLU A CA 1
ATOM 839 C C . GLU A 1 110 ? 22.282 -10.103 -39.130 1.00 94.62 110 GLU A C 1
ATOM 841 O O . GLU A 1 110 ? 22.114 -9.566 -38.034 1.00 94.62 110 GLU A O 1
ATOM 846 N N . THR A 1 111 ? 21.751 -11.284 -39.446 1.00 95.69 111 THR A N 1
ATOM 847 C CA . THR A 1 111 ? 21.073 -12.155 -38.482 1.00 95.69 111 THR A CA 1
ATOM 848 C C . THR A 1 111 ? 22.046 -13.241 -38.044 1.00 95.69 111 THR A C 1
ATOM 850 O O . THR A 1 111 ? 22.624 -13.931 -38.884 1.00 95.69 111 THR A O 1
ATOM 853 N N . ARG A 1 112 ? 22.221 -13.413 -36.734 1.00 95.12 112 ARG A N 1
ATOM 854 C CA . ARG A 1 112 ? 23.064 -14.460 -36.144 1.00 95.12 112 ARG A CA 1
ATOM 855 C C . ARG A 1 112 ? 22.259 -15.280 -35.147 1.00 95.12 112 ARG A C 1
ATOM 857 O O . ARG A 1 112 ? 21.364 -14.755 -34.491 1.00 95.12 112 ARG A O 1
ATOM 864 N N . LYS A 1 113 ? 22.604 -16.556 -34.986 1.00 95.62 113 LYS A N 1
ATOM 865 C CA . LYS A 1 113 ? 22.033 -17.395 -33.926 1.00 95.62 113 LYS A CA 1
ATOM 866 C C . LYS A 1 113 ? 22.891 -17.316 -32.673 1.00 95.62 113 LYS A C 1
ATOM 868 O O . LYS A 1 113 ? 24.078 -17.629 -32.718 1.00 95.62 113 LYS A O 1
ATOM 873 N N . LEU A 1 114 ? 22.287 -16.913 -31.564 1.00 95.25 114 LEU A N 1
ATOM 874 C CA . LEU A 1 114 ? 22.856 -16.978 -30.227 1.00 95.25 114 LEU A CA 1
ATOM 875 C C . LEU A 1 114 ? 22.631 -18.385 -29.669 1.00 95.25 114 LEU A C 1
ATOM 877 O O . LEU A 1 114 ? 21.497 -18.757 -29.405 1.00 95.25 114 LEU A O 1
ATOM 881 N N . CYS A 1 115 ? 23.698 -19.156 -29.494 1.00 95.19 115 CYS A N 1
ATOM 882 C CA . CYS A 1 115 ? 23.701 -20.543 -29.037 1.00 95.19 115 CYS A CA 1
ATOM 883 C C . CYS A 1 115 ? 24.347 -20.652 -27.642 1.00 95.19 115 CYS A C 1
ATOM 885 O O . CYS A 1 115 ? 25.578 -20.704 -27.533 1.00 95.19 115 CYS A O 1
ATOM 887 N N . PRO A 1 116 ? 23.554 -20.681 -26.557 1.00 95.31 116 PRO A N 1
ATOM 888 C CA . PRO A 1 116 ? 24.084 -20.712 -25.201 1.00 95.31 116 PRO A CA 1
ATOM 889 C C . PRO A 1 116 ? 24.602 -22.104 -24.817 1.00 95.31 116 PRO A C 1
ATOM 891 O O . PRO A 1 116 ? 23.977 -23.126 -25.110 1.00 95.31 116 PRO A O 1
ATOM 894 N N . MET A 1 117 ? 25.726 -22.144 -24.103 1.00 95.19 117 MET A N 1
ATOM 895 C CA . MET A 1 117 ? 26.257 -23.347 -23.462 1.00 95.19 117 MET A CA 1
ATOM 896 C C . MET A 1 117 ? 26.289 -23.139 -21.951 1.00 95.19 117 MET A C 1
ATOM 898 O O . MET A 1 117 ? 27.072 -22.325 -21.465 1.00 95.19 117 MET A O 1
ATOM 902 N N . LEU A 1 118 ? 25.452 -23.876 -21.228 1.00 95.25 118 LEU A N 1
ATOM 903 C CA . LEU A 1 118 ? 25.374 -23.875 -19.770 1.00 95.25 118 LEU A CA 1
ATOM 904 C C . LEU A 1 118 ? 26.294 -24.951 -19.196 1.00 95.25 118 LEU A C 1
ATOM 906 O O . LEU A 1 118 ? 26.330 -26.062 -19.718 1.00 95.25 118 LEU A O 1
ATOM 910 N N . GLU A 1 119 ? 27.018 -24.629 -18.134 1.00 94.94 119 GLU A N 1
ATOM 911 C CA . GLU A 1 119 ? 27.765 -25.563 -17.295 1.00 94.94 119 GLU A CA 1
ATOM 912 C C . GLU A 1 119 ? 27.299 -25.398 -15.849 1.00 94.94 119 GLU A C 1
ATOM 914 O O . GLU A 1 119 ? 27.268 -24.273 -15.346 1.00 94.94 119 GLU A O 1
ATOM 919 N N . ASP A 1 120 ? 26.956 -26.493 -15.176 1.00 93.00 120 ASP A N 1
ATOM 920 C CA . ASP A 1 120 ? 26.811 -26.476 -13.722 1.00 93.00 120 ASP A CA 1
ATOM 921 C C . ASP A 1 120 ? 28.177 -26.746 -13.085 1.00 93.00 120 ASP A C 1
ATOM 923 O O . ASP A 1 120 ? 28.767 -27.809 -13.271 1.00 93.00 120 ASP A O 1
ATOM 927 N N . GLY A 1 121 ? 28.708 -25.769 -12.352 1.00 90.38 121 GLY A N 1
ATOM 928 C CA . GLY A 1 121 ? 29.987 -25.898 -11.664 1.00 90.38 121 GLY A CA 1
ATOM 929 C C . GLY A 1 121 ? 29.997 -26.971 -10.573 1.00 90.38 121 GLY A C 1
ATOM 930 O O . GLY A 1 121 ? 31.082 -27.431 -10.218 1.00 90.38 121 GLY A O 1
ATOM 931 N N . TYR A 1 122 ? 28.827 -27.396 -10.078 1.00 88.12 122 TYR A N 1
ATOM 932 C CA . TYR A 1 122 ? 28.731 -28.420 -9.041 1.00 88.12 122 TYR A CA 1
ATOM 933 C C . TYR A 1 122 ? 29.134 -29.809 -9.557 1.00 88.12 122 TYR A C 1
ATOM 935 O O . TYR A 1 122 ? 29.905 -30.512 -8.902 1.00 88.12 122 TYR A O 1
ATOM 943 N N . ASP A 1 123 ? 28.645 -30.204 -10.738 1.00 88.19 123 ASP A N 1
ATOM 944 C CA . ASP A 1 123 ? 28.880 -31.533 -11.322 1.00 88.19 123 ASP A CA 1
ATOM 945 C C . ASP A 1 123 ? 29.655 -31.514 -12.656 1.00 88.19 123 ASP A C 1
ATOM 947 O O . ASP A 1 123 ? 29.991 -32.568 -13.205 1.00 88.19 123 ASP A O 1
ATOM 951 N N . GLY A 1 124 ? 29.965 -30.324 -13.176 1.00 91.31 124 GLY A N 1
ATOM 952 C CA . GLY A 1 124 ? 30.685 -30.100 -14.427 1.00 91.31 124 GLY A CA 1
ATOM 953 C C . GLY A 1 124 ? 29.882 -30.427 -15.689 1.00 91.31 124 GLY A C 1
ATOM 954 O O . GLY A 1 124 ? 30.449 -30.427 -16.789 1.00 91.31 124 GLY A O 1
ATOM 955 N N . ARG A 1 125 ? 28.583 -30.741 -15.582 1.00 90.81 125 ARG A N 1
ATOM 956 C CA . ARG A 1 125 ? 27.768 -31.098 -16.747 1.00 90.81 125 ARG A CA 1
ATOM 957 C C . ARG A 1 125 ? 27.525 -29.884 -17.621 1.00 90.81 125 ARG A C 1
ATOM 959 O O . ARG A 1 125 ? 27.158 -28.810 -17.154 1.00 90.81 125 ARG A O 1
ATOM 966 N N . ARG A 1 126 ? 27.678 -30.095 -18.929 1.00 93.06 126 ARG A N 1
ATOM 967 C CA . ARG A 1 126 ? 27.448 -29.082 -19.958 1.00 93.06 126 ARG A CA 1
ATOM 968 C C . ARG A 1 126 ? 26.189 -29.380 -20.746 1.00 93.06 126 ARG A C 1
ATOM 970 O O . ARG A 1 126 ? 25.986 -30.511 -21.187 1.00 93.06 126 ARG A O 1
ATOM 977 N N . ARG A 1 127 ? 25.395 -28.349 -21.008 1.00 91.31 127 ARG A N 1
ATOM 978 C CA . ARG A 1 127 ? 24.182 -28.428 -21.816 1.00 91.31 127 ARG A CA 1
ATOM 979 C C . ARG A 1 127 ? 24.134 -27.295 -22.831 1.00 91.31 127 ARG A C 1
ATOM 981 O O . ARG A 1 127 ? 24.283 -26.126 -22.489 1.00 91.31 127 ARG A O 1
ATOM 988 N N . ARG A 1 128 ? 23.878 -27.651 -24.091 1.00 91.75 128 ARG A N 1
ATOM 989 C CA . ARG A 1 128 ? 23.520 -26.680 -25.130 1.00 91.75 128 ARG A CA 1
ATOM 990 C C . ARG A 1 128 ? 22.047 -26.331 -24.978 1.00 91.75 128 ARG A C 1
ATOM 992 O O . ARG A 1 128 ? 21.212 -27.234 -24.952 1.00 91.75 128 ARG A O 1
ATOM 999 N N . LEU A 1 129 ? 21.749 -25.044 -24.865 1.00 92.94 129 LEU A N 1
ATOM 1000 C CA . LEU A 1 129 ? 20.379 -24.541 -24.924 1.00 92.94 129 LEU A CA 1
ATOM 1001 C C . LEU A 1 129 ? 19.981 -24.311 -26.389 1.00 92.94 129 LEU A C 1
ATOM 1003 O O . LEU A 1 129 ? 20.840 -24.299 -27.276 1.00 92.94 129 LEU A O 1
ATOM 1007 N N . ALA A 1 130 ? 18.681 -24.161 -26.646 1.00 92.94 130 ALA A N 1
ATOM 1008 C CA . ALA A 1 130 ? 18.190 -23.825 -27.978 1.00 92.94 130 ALA A CA 1
ATOM 1009 C C . ALA A 1 130 ? 18.813 -22.502 -28.450 1.00 92.94 130 ALA A C 1
ATOM 1011 O O . ALA A 1 130 ? 18.954 -21.564 -27.665 1.00 92.94 130 ALA A O 1
ATOM 1012 N N . CYS A 1 131 ? 19.219 -22.444 -29.720 1.00 94.19 131 CYS A N 1
ATOM 1013 C CA . CYS A 1 131 ? 19.756 -21.212 -30.277 1.00 94.19 131 CYS A CA 1
ATOM 1014 C C . CYS A 1 131 ? 18.620 -20.247 -30.636 1.00 94.19 131 CYS A C 1
ATOM 1016 O O . CYS A 1 131 ? 17.643 -20.666 -31.253 1.00 94.19 131 CYS A O 1
ATOM 1018 N N . THR A 1 132 ? 18.792 -18.960 -30.345 1.00 94.25 132 THR A N 1
ATOM 1019 C CA . THR A 1 132 ? 17.823 -17.901 -30.668 1.00 94.25 132 THR A CA 1
ATOM 1020 C C . THR A 1 132 ? 18.391 -16.995 -31.754 1.00 94.25 132 THR A C 1
ATOM 1022 O O . THR A 1 132 ? 19.534 -16.549 -31.651 1.00 94.25 132 THR A O 1
ATOM 1025 N N . ALA A 1 133 ? 17.628 -16.720 -32.810 1.00 95.81 133 ALA A N 1
ATOM 1026 C CA . ALA A 1 133 ? 18.048 -15.780 -33.844 1.00 95.81 133 ALA A CA 1
ATOM 1027 C C . ALA A 1 133 ? 17.936 -14.331 -33.338 1.00 95.81 133 ALA A C 1
ATOM 1029 O O . ALA A 1 133 ? 16.942 -13.956 -32.727 1.00 95.81 133 ALA A O 1
ATOM 1030 N N . VAL A 1 134 ? 18.957 -13.515 -33.601 1.00 96.12 134 VAL A N 1
ATOM 1031 C CA . VAL A 1 134 ? 18.970 -12.075 -33.312 1.00 96.12 134 VAL A CA 1
ATOM 1032 C C . VAL A 1 134 ? 19.510 -11.310 -34.513 1.00 96.12 134 VAL A C 1
ATOM 1034 O O . VAL A 1 134 ? 20.344 -11.825 -35.263 1.00 96.12 134 VAL A O 1
ATOM 1037 N N . ARG A 1 135 ? 19.054 -10.073 -34.693 1.00 95.69 135 ARG A N 1
ATOM 1038 C CA . ARG A 1 135 ? 19.454 -9.199 -35.794 1.00 95.69 135 ARG A CA 1
ATOM 1039 C C . ARG A 1 135 ? 20.285 -8.032 -35.280 1.00 95.69 135 ARG A C 1
ATOM 1041 O O . ARG A 1 135 ? 19.953 -7.411 -34.276 1.00 95.69 135 ARG A O 1
ATOM 1048 N N . PHE A 1 136 ? 21.345 -7.703 -36.000 1.00 94.38 136 PHE A N 1
ATOM 1049 C CA . PHE A 1 136 ? 22.146 -6.513 -35.750 1.00 94.38 136 PHE A CA 1
ATOM 1050 C C . PHE A 1 136 ? 21.976 -5.517 -36.886 1.00 94.38 136 PHE A C 1
ATOM 1052 O O . PHE A 1 136 ? 21.943 -5.912 -38.049 1.00 94.38 136 PHE A O 1
ATOM 1059 N N . GLU A 1 137 ? 21.918 -4.234 -36.542 1.00 93.81 137 GLU A N 1
ATOM 1060 C CA . GLU A 1 137 ? 21.798 -3.120 -37.477 1.00 93.81 137 GLU A CA 1
ATOM 1061 C C . GLU A 1 137 ? 22.866 -2.057 -37.163 1.00 93.81 137 GLU A C 1
ATOM 1063 O O . GLU A 1 137 ? 22.837 -1.451 -36.089 1.00 93.81 137 GLU A O 1
ATOM 1068 N N . PRO A 1 138 ? 23.840 -1.799 -38.056 1.00 83.75 138 PRO A N 1
ATOM 1069 C CA . PRO A 1 138 ? 24.921 -0.848 -37.789 1.00 83.75 138 PRO A CA 1
ATOM 1070 C C . PRO A 1 138 ? 24.453 0.615 -37.868 1.00 83.75 138 PRO A C 1
ATOM 1072 O O . PRO A 1 138 ? 25.007 1.483 -37.186 1.00 83.75 138 PRO A O 1
ATOM 1075 N N . GLU A 1 139 ? 23.431 0.905 -38.682 1.00 78.00 139 GLU A N 1
ATOM 1076 C CA . GLU A 1 139 ? 22.890 2.251 -38.879 1.00 78.00 139 GLU A CA 1
ATOM 1077 C C . GLU A 1 139 ? 21.822 2.585 -37.835 1.00 78.00 139 GLU A C 1
ATOM 1079 O O . GLU A 1 139 ? 20.628 2.390 -38.019 1.00 78.00 139 GLU A O 1
ATOM 1084 N N . ALA A 1 140 ? 22.270 3.154 -36.721 1.00 80.50 140 ALA A N 1
ATOM 1085 C CA . ALA A 1 140 ? 21.398 3.573 -35.627 1.00 80.50 140 ALA A CA 1
ATOM 1086 C C . ALA A 1 140 ? 21.007 5.065 -35.692 1.00 80.50 140 ALA A C 1
ATOM 1088 O O . ALA A 1 140 ? 20.529 5.609 -34.705 1.00 80.50 140 ALA A O 1
ATOM 1089 N N . GLY A 1 141 ? 21.293 5.778 -36.791 1.00 87.31 141 GLY A N 1
ATOM 1090 C CA . GLY A 1 141 ? 21.177 7.244 -36.860 1.00 87.31 141 GLY A CA 1
ATOM 1091 C C . GLY A 1 141 ? 19.742 7.746 -36.700 1.00 87.31 141 GLY A C 1
ATOM 1092 O O . GLY A 1 141 ? 19.436 8.452 -35.742 1.00 87.31 141 GLY A O 1
ATOM 1093 N N . ALA A 1 142 ? 18.857 7.334 -37.611 1.00 88.75 142 ALA A N 1
ATOM 1094 C CA . ALA A 1 142 ? 17.451 7.733 -37.582 1.00 88.75 142 ALA A CA 1
ATOM 1095 C C . ALA A 1 142 ? 16.718 7.179 -36.345 1.00 88.75 142 ALA A C 1
ATOM 1097 O O . ALA A 1 142 ? 15.934 7.902 -35.733 1.00 88.75 142 ALA A O 1
ATOM 1098 N N . PHE A 1 143 ? 17.028 5.940 -35.938 1.00 91.50 143 PHE A N 1
ATOM 1099 C CA . PHE A 1 143 ? 16.467 5.328 -34.730 1.00 91.50 143 PHE A CA 1
ATOM 1100 C C . PHE A 1 143 ? 16.859 6.109 -33.469 1.00 91.50 143 PHE A C 1
ATOM 1102 O O . PHE A 1 143 ? 15.986 6.556 -32.733 1.00 91.50 143 PHE A O 1
ATOM 1109 N N . ARG A 1 144 ? 18.160 6.362 -33.248 1.00 90.44 144 ARG A N 1
ATOM 1110 C CA . ARG A 1 144 ? 18.640 7.108 -32.069 1.00 90.44 144 ARG A CA 1
ATOM 1111 C C . ARG A 1 144 ? 18.151 8.548 -32.049 1.00 90.44 144 ARG A C 1
ATOM 1113 O O . ARG A 1 144 ? 17.908 9.078 -30.970 1.00 90.44 144 ARG A O 1
ATOM 1120 N N . GLN A 1 145 ? 18.006 9.181 -33.213 1.00 93.38 145 GLN A N 1
ATOM 1121 C CA . GLN A 1 145 ? 17.407 10.509 -33.288 1.00 93.38 145 GLN A CA 1
ATOM 1122 C C . GLN A 1 145 ? 15.964 10.474 -32.771 1.00 93.38 145 GLN A C 1
ATOM 1124 O O . GLN A 1 145 ? 15.622 11.252 -31.885 1.00 93.38 145 GLN A O 1
ATOM 1129 N N . LEU A 1 146 ? 15.139 9.557 -33.287 1.00 91.69 146 LEU A N 1
ATOM 1130 C CA . LEU A 1 146 ? 13.742 9.444 -32.873 1.00 91.69 146 LEU A CA 1
ATOM 1131 C C . LEU A 1 146 ? 13.620 9.053 -31.391 1.00 91.69 146 LEU A C 1
ATOM 1133 O O . LEU A 1 146 ? 12.832 9.647 -30.663 1.00 91.69 146 LEU A O 1
ATOM 1137 N N . GLU A 1 147 ? 14.445 8.116 -30.920 1.00 90.94 147 GLU A N 1
ATOM 1138 C CA . GLU A 1 147 ? 14.509 7.721 -29.510 1.00 90.94 147 GLU A CA 1
ATOM 1139 C C . GLU A 1 147 ? 14.900 8.897 -28.603 1.00 90.94 147 GLU A C 1
ATOM 1141 O O . GLU A 1 147 ? 14.263 9.121 -27.575 1.00 90.94 147 GLU A O 1
ATOM 1146 N N . SER A 1 148 ? 15.895 9.698 -28.997 1.00 89.88 148 SER A N 1
ATOM 1147 C CA . SER A 1 148 ? 16.293 10.894 -28.250 1.00 89.88 148 SER A CA 1
ATOM 1148 C C . SER A 1 148 ? 15.201 11.965 -28.234 1.00 89.88 148 SER A C 1
ATOM 1150 O O . SER A 1 148 ? 15.045 12.635 -27.214 1.00 89.88 148 SER A O 1
ATOM 1152 N N . GLU A 1 149 ? 14.459 12.144 -29.333 1.00 91.44 149 GLU A N 1
ATOM 1153 C CA . GLU A 1 149 ? 13.301 13.046 -29.380 1.00 91.44 149 GLU A CA 1
ATOM 1154 C C . GLU A 1 149 ? 12.237 12.583 -28.373 1.00 91.44 149 GLU A C 1
ATOM 1156 O O . GLU A 1 149 ? 11.801 13.380 -27.548 1.00 91.44 149 GLU A O 1
ATOM 1161 N N . ILE A 1 150 ? 11.896 11.289 -28.366 1.00 86.12 150 ILE A N 1
ATOM 1162 C CA . ILE A 1 150 ? 10.918 10.691 -27.442 1.00 86.12 150 ILE A CA 1
ATOM 1163 C C . ILE A 1 150 ? 11.340 10.872 -25.979 1.00 86.12 150 ILE A C 1
ATOM 1165 O O . ILE A 1 150 ? 10.539 11.318 -25.157 1.00 86.12 150 ILE A O 1
ATOM 1169 N N . LEU A 1 151 ? 12.597 10.569 -25.645 1.00 84.00 151 LEU A N 1
ATOM 1170 C CA . LEU A 1 151 ? 13.112 10.713 -24.280 1.00 84.00 151 LEU A CA 1
ATOM 1171 C C . LEU A 1 151 ? 13.147 12.178 -23.815 1.00 84.00 151 LEU A C 1
ATOM 1173 O O . LEU A 1 151 ? 13.004 12.438 -22.622 1.00 84.00 151 LEU A O 1
ATOM 1177 N N . GLY A 1 152 ? 13.282 13.133 -24.740 1.00 84.25 152 GLY A N 1
ATOM 1178 C CA . GLY A 1 152 ? 13.230 14.564 -24.437 1.00 84.25 152 GLY A CA 1
ATOM 1179 C C . GLY A 1 152 ? 11.858 15.055 -23.959 1.00 84.25 152 GLY A C 1
ATOM 1180 O O . GLY A 1 152 ? 11.789 16.041 -23.229 1.00 84.25 152 GLY A O 1
ATOM 1181 N N . PHE A 1 153 ? 10.770 14.363 -24.316 1.00 82.62 153 PHE A N 1
ATOM 1182 C CA . PHE A 1 153 ? 9.408 14.749 -23.928 1.00 82.62 153 PHE A CA 1
ATOM 1183 C C . PHE A 1 153 ? 9.008 14.315 -22.518 1.00 82.62 153 PHE A C 1
ATOM 1185 O O . PHE A 1 153 ? 8.074 14.886 -21.963 1.00 82.62 153 PHE A O 1
ATOM 1192 N N . ALA A 1 154 ? 9.760 13.404 -21.891 1.00 68.12 154 ALA A N 1
ATOM 1193 C CA . ALA A 1 154 ? 9.483 12.943 -20.529 1.00 68.12 154 ALA A CA 1
ATOM 1194 C C . ALA A 1 154 ? 9.513 14.069 -19.468 1.00 68.12 154 ALA A C 1
ATOM 1196 O O . ALA A 1 154 ? 9.010 13.879 -18.364 1.00 68.12 154 ALA A O 1
ATOM 1197 N N . ALA A 1 155 ? 10.087 15.235 -19.794 1.00 67.44 155 ALA A N 1
ATOM 1198 C CA . ALA A 1 155 ? 10.224 16.386 -18.899 1.00 67.44 155 ALA A CA 1
ATOM 1199 C C . ALA A 1 155 ? 9.480 17.657 -19.375 1.00 67.44 155 ALA A C 1
ATOM 1201 O O . ALA A 1 155 ? 9.734 18.738 -18.849 1.00 67.44 155 ALA A O 1
ATOM 1202 N N . GLY A 1 156 ? 8.610 17.572 -20.390 1.00 68.44 156 GLY A N 1
ATOM 1203 C CA . GLY A 1 156 ? 7.934 18.748 -20.959 1.00 68.44 156 GLY A CA 1
ATOM 1204 C C . GLY A 1 156 ? 6.856 19.359 -20.047 1.00 68.44 156 GLY A C 1
ATOM 1205 O O . GLY A 1 156 ? 6.057 18.633 -19.465 1.00 68.44 156 GLY A O 1
ATOM 1206 N N . GLU A 1 157 ? 6.799 20.696 -19.968 1.00 68.75 157 GLU A N 1
ATOM 1207 C CA . GLU A 1 157 ? 5.805 21.437 -19.160 1.00 68.75 157 GLU A CA 1
ATOM 1208 C C . GLU A 1 157 ? 4.460 21.658 -19.886 1.00 68.75 157 GLU A C 1
ATOM 1210 O O . GLU A 1 157 ? 3.410 21.701 -19.249 1.00 68.75 157 GLU A O 1
ATOM 1215 N N . ASP A 1 158 ? 4.460 21.771 -21.221 1.00 86.81 158 ASP A N 1
ATOM 1216 C CA . ASP A 1 158 ? 3.235 21.921 -22.026 1.00 86.81 158 ASP A CA 1
ATOM 1217 C C . ASP A 1 158 ? 2.703 20.543 -22.440 1.00 86.81 158 ASP A C 1
ATOM 1219 O O . ASP A 1 158 ? 3.181 19.934 -23.407 1.00 86.81 158 ASP A O 1
ATOM 1223 N N . VAL A 1 159 ? 1.710 20.052 -21.694 1.00 86.19 159 VAL A N 1
ATOM 1224 C CA . VAL A 1 159 ? 1.083 18.739 -21.903 1.00 86.19 159 VAL A CA 1
ATOM 1225 C C . VAL A 1 159 ? 0.499 18.625 -23.312 1.00 86.19 159 VAL A C 1
ATOM 1227 O O . VAL A 1 159 ? 0.811 17.678 -24.028 1.00 86.19 159 VAL A O 1
ATOM 1230 N N . ALA A 1 160 ? -0.272 19.610 -23.778 1.00 90.25 160 ALA A N 1
ATOM 1231 C CA . ALA A 1 160 ? -0.947 19.536 -25.075 1.00 90.25 160 ALA A CA 1
ATOM 1232 C C . ALA A 1 160 ? 0.042 19.501 -26.253 1.00 90.25 160 ALA A C 1
ATOM 1234 O O . ALA A 1 160 ? -0.157 18.772 -27.230 1.00 90.25 160 ALA A O 1
ATOM 1235 N N . LYS A 1 161 ? 1.126 20.284 -26.180 1.00 91.94 161 LYS A N 1
ATOM 1236 C CA . LYS A 1 161 ? 2.206 20.231 -27.176 1.00 91.94 161 LYS A CA 1
ATOM 1237 C C . LYS A 1 161 ? 2.953 18.901 -27.124 1.00 91.94 161 LYS A C 1
ATOM 1239 O O . LYS A 1 161 ? 3.282 18.362 -28.181 1.00 91.94 161 LYS A O 1
ATOM 1244 N N . THR A 1 162 ? 3.197 18.385 -25.923 1.00 91.38 162 THR A N 1
ATOM 1245 C CA . THR A 1 162 ? 3.880 17.105 -25.703 1.00 91.38 162 THR A CA 1
ATOM 1246 C C . THR A 1 162 ? 3.079 15.940 -26.284 1.00 91.38 162 THR A C 1
ATOM 1248 O O . THR A 1 162 ? 3.633 15.151 -27.044 1.00 91.38 162 THR A O 1
ATOM 1251 N N . LEU A 1 163 ? 1.766 15.888 -26.043 1.00 93.44 163 LEU A N 1
ATOM 1252 C CA . LEU A 1 163 ? 0.880 14.848 -26.579 1.00 93.44 163 LEU A CA 1
ATOM 1253 C C . LEU A 1 163 ? 0.871 14.828 -28.117 1.00 93.44 163 LEU A C 1
ATOM 1255 O O . LEU A 1 163 ? 1.100 13.781 -28.719 1.00 93.44 163 LEU A O 1
ATOM 1259 N N . ARG A 1 164 ? 0.729 15.993 -28.771 1.00 94.56 164 ARG A N 1
ATOM 1260 C CA . ARG A 1 164 ? 0.804 16.088 -30.246 1.00 94.56 164 ARG A CA 1
ATOM 1261 C C . ARG A 1 164 ? 2.158 15.645 -30.803 1.00 94.56 164 ARG A C 1
ATOM 1263 O O . ARG A 1 164 ? 2.227 15.066 -31.887 1.00 94.56 164 ARG A O 1
ATOM 1270 N N . ALA A 1 165 ? 3.245 15.947 -30.093 1.00 93.94 165 ALA A N 1
ATOM 1271 C CA . ALA A 1 165 ? 4.576 15.518 -30.501 1.00 93.94 165 ALA A CA 1
ATOM 1272 C C . ALA A 1 165 ? 4.730 13.995 -30.386 1.00 93.94 165 ALA A C 1
ATOM 1274 O O . ALA A 1 165 ? 5.198 13.370 -31.334 1.00 93.94 165 ALA A O 1
ATOM 1275 N N . LEU A 1 166 ? 4.287 13.394 -29.277 1.00 94.75 166 LEU A N 1
ATOM 1276 C CA . LEU A 1 166 ? 4.334 11.946 -29.053 1.00 94.75 166 LEU A CA 1
ATOM 1277 C C . LEU A 1 166 ? 3.512 11.168 -30.085 1.00 94.75 166 LEU A C 1
ATOM 1279 O O . LEU A 1 166 ? 3.999 10.169 -30.609 1.00 94.75 166 LEU A O 1
ATOM 1283 N N . GLU A 1 167 ? 2.328 11.660 -30.451 1.00 95.81 167 GLU A N 1
ATOM 1284 C CA . GLU A 1 167 ? 1.515 11.068 -31.518 1.00 95.81 167 GLU A CA 1
ATOM 1285 C C . GLU A 1 167 ? 2.241 11.095 -32.874 1.00 95.81 167 GLU A C 1
ATOM 1287 O O . GLU A 1 167 ? 2.359 10.071 -33.548 1.00 95.81 167 GLU A O 1
ATOM 1292 N N . SER A 1 168 ? 2.821 12.242 -33.242 1.00 96.19 168 SER A N 1
ATOM 1293 C CA . SER A 1 168 ? 3.611 12.381 -34.474 1.00 96.19 168 SER A CA 1
ATOM 1294 C C . SER A 1 168 ? 4.840 11.459 -34.495 1.00 96.19 168 SER A C 1
ATOM 1296 O O . SER A 1 168 ? 5.189 10.894 -35.539 1.00 96.19 168 SER A O 1
ATOM 1298 N N . LEU A 1 169 ? 5.498 11.275 -33.345 1.00 95.25 169 LEU A N 1
ATOM 1299 C CA . LEU A 1 169 ? 6.631 10.359 -33.184 1.00 95.25 169 LEU A CA 1
ATOM 1300 C C . LEU A 1 169 ? 6.196 8.896 -33.326 1.00 95.25 169 LEU A C 1
ATOM 1302 O O . LEU A 1 169 ? 6.857 8.148 -34.049 1.00 95.25 169 LEU A O 1
ATOM 1306 N N . ALA A 1 170 ? 5.065 8.513 -32.726 1.00 96.38 170 ALA A N 1
ATOM 1307 C CA . ALA A 1 170 ? 4.490 7.178 -32.869 1.00 96.38 170 ALA A CA 1
ATOM 1308 C C . ALA A 1 170 ? 4.169 6.865 -34.342 1.00 96.38 170 ALA A C 1
ATOM 1310 O O . ALA A 1 170 ? 4.556 5.817 -34.856 1.00 96.38 170 ALA A O 1
ATOM 1311 N N . ASP A 1 171 ? 3.562 7.809 -35.067 1.00 97.12 171 ASP A N 1
ATOM 1312 C CA . ASP A 1 171 ? 3.246 7.644 -36.489 1.00 97.12 171 ASP A CA 1
ATOM 1313 C C . ASP A 1 171 ? 4.500 7.542 -37.373 1.00 97.12 171 ASP A C 1
ATOM 1315 O O . ASP A 1 171 ? 4.505 6.833 -38.384 1.00 97.12 171 ASP A O 1
ATOM 1319 N N . ARG A 1 172 ? 5.580 8.254 -37.021 1.00 96.75 172 ARG A N 1
ATOM 1320 C CA . ARG A 1 172 ? 6.882 8.132 -37.701 1.00 96.75 172 ARG A CA 1
ATOM 1321 C C . ARG A 1 172 ? 7.500 6.757 -37.468 1.00 96.75 172 ARG A C 1
ATOM 1323 O O . ARG A 1 172 ? 7.915 6.139 -38.447 1.00 96.75 172 ARG A O 1
ATOM 1330 N N . ALA A 1 173 ? 7.519 6.286 -36.220 1.00 95.56 173 ALA A N 1
ATOM 1331 C CA . ALA A 1 173 ? 8.024 4.962 -35.862 1.00 95.56 173 ALA A CA 1
ATOM 1332 C C . ALA A 1 173 ? 7.248 3.860 -36.600 1.00 95.56 173 ALA A C 1
ATOM 1334 O O . ALA A 1 173 ? 7.852 3.009 -37.252 1.00 95.56 173 ALA A O 1
ATOM 1335 N N . LYS A 1 174 ? 5.913 3.960 -36.627 1.00 95.94 174 LYS A N 1
ATOM 1336 C CA . LYS A 1 174 ? 5.033 3.050 -37.369 1.00 95.94 174 LYS A CA 1
ATOM 1337 C C . LYS A 1 174 ? 5.357 2.984 -38.860 1.00 95.94 174 LYS A C 1
ATOM 1339 O O . LYS A 1 174 ? 5.451 1.900 -39.428 1.00 95.94 174 LYS A O 1
ATOM 1344 N N . ARG A 1 175 ? 5.563 4.135 -39.517 1.00 96.44 175 ARG A N 1
ATOM 1345 C CA . ARG A 1 175 ? 5.946 4.190 -40.945 1.00 96.44 175 ARG A CA 1
ATOM 1346 C C . ARG A 1 175 ? 7.307 3.553 -41.232 1.00 96.44 175 ARG A C 1
ATOM 1348 O O . ARG A 1 175 ? 7.560 3.190 -42.377 1.00 96.44 175 ARG A O 1
ATOM 1355 N N . GLN A 1 176 ? 8.170 3.453 -40.225 1.00 94.25 176 GLN A N 1
ATOM 1356 C CA . GLN A 1 176 ? 9.493 2.836 -40.312 1.00 94.25 176 GLN A CA 1
ATOM 1357 C C . GLN A 1 176 ? 9.509 1.383 -39.802 1.00 94.25 176 GLN A C 1
ATOM 1359 O O . GLN A 1 176 ? 10.577 0.783 -39.757 1.00 94.25 176 GLN A O 1
ATOM 1364 N N . ASP A 1 177 ? 8.339 0.821 -39.461 1.00 93.81 177 ASP A N 1
ATOM 1365 C CA . ASP A 1 177 ? 8.159 -0.508 -38.849 1.00 93.81 177 ASP A CA 1
ATOM 1366 C C . ASP A 1 177 ? 8.954 -0.687 -37.536 1.00 93.81 177 ASP A C 1
ATOM 1368 O O . ASP A 1 177 ? 9.397 -1.780 -37.194 1.00 93.81 177 ASP A O 1
ATOM 1372 N N . TRP A 1 178 ? 9.131 0.399 -36.773 1.00 95.00 178 TRP A N 1
ATOM 1373 C CA . TRP A 1 178 ? 9.745 0.393 -35.438 1.00 95.00 178 TRP A CA 1
ATOM 1374 C C . TRP A 1 178 ? 8.671 0.255 -34.363 1.00 95.00 178 TRP A C 1
ATOM 1376 O O . TRP A 1 178 ? 8.202 1.230 -33.768 1.00 95.00 178 TRP A O 1
ATOM 1386 N N . ARG A 1 179 ? 8.220 -0.983 -34.177 1.00 95.75 179 ARG A N 1
ATOM 1387 C CA . ARG A 1 179 ? 7.026 -1.317 -33.396 1.00 95.75 179 ARG A CA 1
ATOM 1388 C C . ARG A 1 179 ? 7.216 -1.107 -31.897 1.00 95.75 179 ARG A C 1
ATOM 1390 O O . ARG A 1 179 ? 6.298 -0.617 -31.240 1.00 95.75 179 ARG A O 1
ATOM 1397 N N . LEU A 1 180 ? 8.387 -1.434 -31.345 1.00 94.81 180 LEU A N 1
ATOM 1398 C CA . LEU A 1 180 ? 8.704 -1.136 -29.947 1.00 94.81 180 LEU A CA 1
ATOM 1399 C C . LEU A 1 180 ? 8.716 0.375 -29.718 1.00 94.81 180 LEU A C 1
ATOM 1401 O O . LEU A 1 180 ? 8.187 0.847 -28.710 1.00 94.81 180 LEU A O 1
ATOM 1405 N N . LEU A 1 181 ? 9.291 1.140 -30.648 1.00 95.12 181 LEU A N 1
ATOM 1406 C CA . LEU A 1 181 ? 9.372 2.589 -30.508 1.00 95.12 181 LEU A CA 1
ATOM 1407 C C . LEU A 1 181 ? 7.999 3.272 -30.638 1.00 95.12 181 LEU A C 1
ATOM 1409 O O . LEU A 1 181 ? 7.708 4.171 -29.850 1.00 95.12 181 LEU A O 1
ATOM 1413 N N . GLU A 1 182 ? 7.130 2.797 -31.542 1.00 96.62 182 GLU A N 1
ATOM 1414 C CA . GLU A 1 182 ? 5.721 3.220 -31.634 1.00 96.62 182 GLU A CA 1
ATOM 1415 C C . GLU A 1 182 ? 4.999 3.014 -30.296 1.00 96.62 182 GLU A C 1
ATOM 1417 O O . GLU A 1 182 ? 4.440 3.962 -29.735 1.00 96.62 182 GLU A O 1
ATOM 1422 N N . VAL A 1 183 ? 5.051 1.793 -29.750 1.00 96.69 183 VAL A N 1
ATOM 1423 C CA . VAL A 1 183 ? 4.404 1.466 -28.472 1.00 96.69 183 VAL A CA 1
ATOM 1424 C C . VAL A 1 183 ? 4.983 2.309 -27.338 1.00 96.69 183 VAL A C 1
ATOM 1426 O O . VAL A 1 183 ? 4.230 2.837 -26.524 1.00 96.69 183 VAL A O 1
ATOM 1429 N N . ARG A 1 184 ? 6.305 2.504 -27.293 1.00 95.75 184 ARG A N 1
ATOM 1430 C CA . ARG A 1 184 ? 6.950 3.338 -26.272 1.00 95.75 184 ARG A CA 1
ATOM 1431 C C . ARG A 1 184 ? 6.427 4.775 -26.298 1.00 95.75 184 ARG A C 1
ATOM 1433 O O . ARG A 1 184 ? 6.115 5.309 -25.236 1.00 95.75 184 ARG A O 1
ATOM 1440 N N . SER A 1 185 ? 6.301 5.394 -27.474 1.00 95.94 185 SER A N 1
ATOM 1441 C CA . SER A 1 185 ? 5.723 6.739 -27.606 1.00 95.94 185 SER A CA 1
ATOM 1442 C C . SER A 1 185 ? 4.290 6.799 -27.081 1.00 95.94 185 SER A C 1
ATOM 1444 O O . SER A 1 185 ? 3.958 7.719 -26.336 1.00 95.94 185 SER A O 1
ATOM 1446 N N . ARG A 1 186 ? 3.466 5.794 -27.404 1.00 97.25 186 ARG A N 1
ATOM 1447 C CA . ARG A 1 186 ? 2.078 5.691 -26.925 1.00 97.25 186 ARG A CA 1
ATOM 1448 C C . ARG A 1 186 ? 1.986 5.482 -25.412 1.00 97.25 186 ARG A C 1
ATOM 1450 O O . ARG A 1 186 ? 1.129 6.072 -24.769 1.00 97.25 186 ARG A O 1
ATOM 1457 N N . LEU A 1 187 ? 2.888 4.710 -24.811 1.00 96.25 187 LEU A N 1
ATOM 1458 C CA . LEU A 1 187 ? 2.926 4.535 -23.353 1.00 96.25 187 LEU A CA 1
ATOM 1459 C C . LEU A 1 187 ? 3.371 5.809 -22.618 1.00 96.25 187 LEU A C 1
ATOM 1461 O O . LEU A 1 187 ? 2.880 6.089 -21.527 1.00 96.25 187 LEU A O 1
ATOM 1465 N N . ILE A 1 188 ? 4.260 6.610 -23.213 1.00 94.44 188 ILE A N 1
ATOM 1466 C CA . ILE A 1 188 ? 4.607 7.937 -22.677 1.00 94.44 188 ILE A CA 1
ATOM 1467 C C . ILE A 1 188 ? 3.417 8.900 -22.828 1.00 94.44 188 ILE A C 1
ATOM 1469 O O . ILE A 1 188 ? 3.144 9.673 -21.913 1.00 94.44 188 ILE A O 1
ATOM 1473 N N . GLU A 1 189 ? 2.665 8.818 -23.932 1.00 95.06 189 GLU A N 1
ATOM 1474 C CA . GLU A 1 189 ? 1.405 9.558 -24.117 1.00 95.06 189 GLU A CA 1
ATOM 1475 C C . GLU A 1 189 ? 0.407 9.225 -22.994 1.00 95.06 189 GLU A C 1
ATOM 1477 O O . GLU A 1 189 ? -0.072 10.135 -22.320 1.00 95.06 189 GLU A O 1
ATOM 1482 N N . VAL A 1 190 ? 0.186 7.933 -22.710 1.00 95.31 190 VAL A N 1
ATOM 1483 C CA . VAL A 1 190 ? -0.652 7.456 -21.591 1.00 95.31 190 VAL A CA 1
ATOM 1484 C C . VAL A 1 190 ? -0.195 8.038 -20.252 1.00 95.31 190 VAL A C 1
ATOM 1486 O O . VAL A 1 190 ? -1.027 8.526 -19.491 1.00 95.31 190 VAL A O 1
ATOM 1489 N N . HIS A 1 191 ? 1.113 8.058 -19.979 1.00 93.06 191 HIS A N 1
ATOM 1490 C CA . HIS A 1 191 ? 1.646 8.639 -18.745 1.00 93.06 191 HIS A CA 1
ATOM 1491 C C . HIS A 1 191 ? 1.276 10.125 -18.585 1.00 93.06 191 HIS A C 1
ATOM 1493 O O . HIS A 1 191 ? 0.831 10.544 -17.515 1.00 93.06 191 HIS A O 1
ATOM 1499 N N . HIS A 1 192 ? 1.435 10.933 -19.639 1.00 91.12 192 HIS A N 1
ATOM 1500 C CA . HIS A 1 192 ? 1.087 12.357 -19.594 1.00 91.12 192 HIS A CA 1
ATOM 1501 C C . HIS A 1 192 ? -0.425 12.591 -19.497 1.00 91.12 192 HIS A C 1
ATOM 1503 O O . HIS A 1 192 ? -0.845 13.467 -18.744 1.00 91.12 192 HIS A O 1
ATOM 1509 N N . LEU A 1 193 ? -1.235 11.793 -20.199 1.00 91.81 193 LEU A N 1
ATOM 1510 C CA . LEU A 1 193 ? -2.698 11.837 -20.104 1.00 91.81 193 LEU A CA 1
ATOM 1511 C C . LEU A 1 193 ? -3.185 11.499 -18.687 1.00 91.81 193 LEU A C 1
ATOM 1513 O O . LEU A 1 193 ? -4.049 12.187 -18.149 1.00 91.81 193 LEU A O 1
ATOM 1517 N N . GLY A 1 194 ? -2.591 10.486 -18.052 1.00 89.44 194 GLY A N 1
ATOM 1518 C CA . GLY A 1 194 ? -2.884 10.138 -16.661 1.00 89.44 194 GLY A CA 1
ATOM 1519 C C . GLY A 1 194 ? -2.536 11.263 -15.681 1.00 89.44 194 GLY A C 1
ATOM 1520 O O . GLY A 1 194 ? -3.294 11.539 -14.756 1.00 89.44 194 GLY A O 1
ATOM 1521 N N . ARG A 1 195 ? -1.422 11.976 -15.910 1.00 86.06 195 ARG A N 1
ATOM 1522 C CA . ARG A 1 195 ? -1.026 13.140 -15.091 1.00 86.06 195 ARG A CA 1
ATOM 1523 C C . ARG A 1 195 ? -1.933 14.357 -15.261 1.00 86.06 195 ARG A C 1
ATOM 1525 O O . ARG A 1 195 ? -2.064 15.120 -14.310 1.00 86.06 195 ARG A O 1
ATOM 1532 N N . ASP A 1 196 ? -2.502 14.559 -16.447 1.00 87.69 196 ASP A N 1
ATOM 1533 C CA . ASP A 1 196 ? -3.492 15.615 -16.690 1.00 87.69 196 ASP A CA 1
ATOM 1534 C C . ASP A 1 196 ? -4.794 15.345 -15.922 1.00 87.69 196 ASP A C 1
ATOM 1536 O O . ASP A 1 196 ? -5.390 16.262 -15.361 1.00 87.69 196 ASP A O 1
ATOM 1540 N N . GLY A 1 197 ? -5.212 14.077 -15.855 1.00 83.69 197 GLY A N 1
ATOM 1541 C CA . GLY A 1 197 ? -6.316 13.622 -15.007 1.00 83.69 197 GLY A CA 1
ATOM 1542 C C . GLY A 1 197 ? -7.711 14.092 -15.436 1.00 83.69 197 GLY A C 1
ATOM 1543 O O . GLY A 1 197 ? -8.694 13.727 -14.790 1.00 83.69 197 GLY A O 1
ATOM 1544 N N . SER A 1 198 ? -7.845 14.874 -16.515 1.00 84.25 198 SER A N 1
ATOM 1545 C CA . SER A 1 198 ? -9.159 15.244 -17.046 1.00 84.25 198 SER A CA 1
ATOM 1546 C C . SER A 1 198 ? -9.900 14.019 -17.590 1.00 84.25 198 SER A C 1
ATOM 1548 O O . SER A 1 198 ? -9.291 13.064 -18.075 1.00 84.25 198 SER A O 1
ATOM 1550 N N . SER A 1 199 ? -11.236 14.030 -17.544 1.00 80.94 199 SER A N 1
ATOM 1551 C CA . SER A 1 199 ? -12.043 12.897 -18.023 1.00 80.94 199 SER A CA 1
ATOM 1552 C C . SER A 1 199 ? -11.785 12.563 -19.498 1.00 80.94 199 SER A C 1
ATOM 1554 O O . SER A 1 199 ? -11.807 11.391 -19.864 1.00 80.94 199 SER A O 1
ATOM 1556 N N . GLU A 1 200 ? -11.505 13.573 -20.330 1.00 88.12 200 GLU A N 1
ATOM 1557 C CA . GLU A 1 200 ? -11.121 13.396 -21.737 1.00 88.12 200 GLU A CA 1
ATOM 1558 C C . GLU A 1 200 ? -9.749 12.720 -21.859 1.00 88.12 200 GLU A C 1
ATOM 1560 O O . GLU A 1 200 ? -9.623 11.713 -22.560 1.00 88.12 200 GLU A O 1
ATOM 1565 N N . SER A 1 201 ? -8.743 13.203 -21.119 1.00 89.81 201 SER A N 1
ATOM 1566 C CA . SER A 1 201 ? -7.410 12.596 -21.107 1.00 89.81 201 SER A CA 1
ATOM 1567 C C . SER A 1 201 ? -7.441 11.148 -20.616 1.00 89.81 201 SER A C 1
ATOM 1569 O O . SER A 1 201 ? -6.817 10.274 -21.220 1.00 89.81 201 SER A O 1
ATOM 1571 N N . LEU A 1 202 ? -8.215 10.860 -19.567 1.00 88.50 202 LEU A N 1
ATOM 1572 C CA . LEU A 1 202 ? -8.364 9.508 -19.033 1.00 88.50 202 LEU A CA 1
ATOM 1573 C C . LEU A 1 202 ? -9.091 8.574 -20.016 1.00 88.50 202 LEU A C 1
ATOM 1575 O O . LEU A 1 202 ? -8.691 7.418 -20.174 1.00 88.50 202 LEU A O 1
ATOM 1579 N N . ALA A 1 203 ? -10.123 9.059 -20.717 1.00 88.38 203 ALA A N 1
ATOM 1580 C CA . ALA A 1 203 ? -10.788 8.293 -21.771 1.00 88.38 203 ALA A CA 1
ATOM 1581 C C . ALA A 1 203 ? -9.815 7.959 -22.913 1.00 88.38 203 ALA A C 1
ATOM 1583 O O . ALA A 1 203 ? -9.721 6.802 -23.327 1.00 88.38 203 ALA A O 1
ATOM 1584 N N . ARG A 1 204 ? -9.019 8.941 -23.350 1.00 94.62 204 ARG A N 1
ATOM 1585 C CA . ARG A 1 204 ? -8.001 8.749 -24.386 1.00 94.62 204 ARG A CA 1
ATOM 1586 C C . ARG A 1 204 ? -6.906 7.767 -23.962 1.00 94.62 204 ARG A C 1
ATOM 1588 O O . ARG A 1 204 ? -6.519 6.908 -24.750 1.00 94.62 204 ARG A O 1
ATOM 1595 N N . ALA A 1 205 ? -6.424 7.852 -22.723 1.00 94.50 205 ALA A N 1
ATOM 1596 C CA . ALA A 1 205 ? -5.432 6.918 -22.192 1.00 94.50 205 ALA A CA 1
ATOM 1597 C C . ALA A 1 205 ? -5.946 5.469 -22.239 1.00 94.50 205 ALA A C 1
ATOM 1599 O O . ALA A 1 205 ? -5.232 4.569 -22.685 1.00 94.50 205 ALA A O 1
ATOM 1600 N N . ARG A 1 206 ? -7.214 5.257 -21.862 1.00 93.44 206 ARG A N 1
ATOM 1601 C CA . ARG A 1 206 ? -7.876 3.948 -21.933 1.00 93.44 206 ARG A CA 1
ATOM 1602 C C . ARG A 1 206 ? -7.979 3.421 -23.365 1.00 93.44 206 ARG A C 1
ATOM 1604 O O . ARG A 1 206 ? -7.721 2.240 -23.582 1.00 93.44 206 ARG A O 1
ATOM 1611 N N . GLU A 1 207 ? -8.322 4.270 -24.335 1.00 95.69 207 GLU A N 1
ATOM 1612 C CA . GLU A 1 207 ? -8.342 3.885 -25.756 1.00 95.69 207 GLU A CA 1
ATOM 1613 C C . GLU A 1 207 ? -6.968 3.413 -26.238 1.00 95.69 207 GLU A C 1
ATOM 1615 O O . GLU A 1 207 ? -6.870 2.386 -26.910 1.00 95.69 207 GLU A O 1
ATOM 1620 N N . ILE A 1 208 ? -5.903 4.137 -25.877 1.00 96.81 208 ILE A N 1
ATOM 1621 C CA . ILE A 1 208 ? -4.533 3.784 -26.263 1.00 96.81 208 ILE A CA 1
ATOM 1622 C C . ILE A 1 208 ? -4.131 2.442 -25.647 1.00 96.81 208 ILE A C 1
ATOM 1624 O O . ILE A 1 208 ? -3.626 1.582 -26.366 1.00 96.81 208 ILE A O 1
ATOM 1628 N N . LEU A 1 209 ? -4.383 2.246 -24.347 1.00 95.75 209 LEU A N 1
ATOM 1629 C CA . LEU A 1 209 ? -4.089 0.995 -23.641 1.00 95.75 209 LEU A CA 1
ATOM 1630 C C . LEU A 1 209 ? -4.848 -0.196 -24.250 1.00 95.75 209 LEU A C 1
ATOM 1632 O O . LEU A 1 209 ? -4.253 -1.244 -24.489 1.00 95.75 209 LEU A O 1
ATOM 1636 N N . ALA A 1 210 ? -6.132 -0.023 -24.578 1.00 94.94 210 ALA A N 1
ATOM 1637 C CA . ALA A 1 210 ? -6.948 -1.060 -25.212 1.00 94.94 210 ALA A CA 1
ATOM 1638 C C . ALA A 1 210 ? -6.513 -1.383 -26.655 1.00 94.94 210 ALA A C 1
ATOM 1640 O O . ALA A 1 210 ? -6.743 -2.492 -27.136 1.00 94.94 210 ALA A O 1
ATOM 1641 N N . ALA A 1 211 ? -5.886 -0.426 -27.348 1.00 96.88 211 ALA A N 1
ATOM 1642 C CA . ALA A 1 211 ? -5.359 -0.596 -28.700 1.00 96.88 211 ALA A CA 1
ATOM 1643 C C . ALA A 1 211 ? -3.933 -1.179 -28.738 1.00 96.88 211 ALA A C 1
ATOM 1645 O O . ALA A 1 211 ? -3.386 -1.380 -29.829 1.00 96.88 211 ALA A O 1
ATOM 1646 N N . LEU A 1 212 ? -3.312 -1.445 -27.580 1.00 96.44 212 LEU A N 1
ATOM 1647 C CA . LEU A 1 212 ? -1.982 -2.041 -27.530 1.00 96.44 212 LEU A CA 1
ATOM 1648 C C . LEU A 1 212 ? -1.982 -3.453 -28.139 1.00 96.44 212 LEU A C 1
ATOM 1650 O O . LEU A 1 212 ? -2.917 -4.233 -27.950 1.00 96.44 212 LEU A O 1
ATOM 1654 N N . PRO A 1 213 ? -0.926 -3.821 -28.877 1.00 96.12 213 PRO A N 1
ATOM 1655 C CA . PRO A 1 213 ? -0.931 -5.062 -29.629 1.00 96.12 213 PRO A CA 1
ATOM 1656 C C . PRO A 1 213 ? -0.684 -6.297 -28.748 1.00 96.12 213 PRO A C 1
ATOM 1658 O O . PRO A 1 213 ? 0.173 -6.301 -27.863 1.00 96.12 213 PRO A O 1
ATOM 1661 N N . ALA A 1 214 ? -1.362 -7.404 -29.069 1.00 95.06 214 ALA A N 1
ATOM 1662 C CA . ALA A 1 214 ? -1.285 -8.663 -28.315 1.00 95.06 214 ALA A CA 1
ATOM 1663 C C . ALA A 1 214 ? 0.127 -9.284 -28.249 1.00 95.06 214 ALA A C 1
ATOM 1665 O O . ALA A 1 214 ? 0.430 -10.043 -27.325 1.00 95.06 214 ALA A O 1
ATOM 1666 N N . TRP A 1 215 ? 1.015 -8.947 -29.194 1.00 94.56 215 TRP A N 1
ATOM 1667 C CA . TRP A 1 215 ? 2.393 -9.445 -29.212 1.00 94.56 215 TRP A CA 1
ATOM 1668 C C . TRP A 1 215 ? 3.253 -8.939 -28.046 1.00 94.56 215 TRP A C 1
ATOM 1670 O O . TRP A 1 215 ? 4.313 -9.503 -27.799 1.00 94.56 215 TRP A O 1
ATOM 1680 N N . LEU A 1 216 ? 2.796 -7.946 -27.272 1.00 95.00 216 LEU A N 1
ATOM 1681 C CA . LEU A 1 216 ? 3.456 -7.523 -26.026 1.00 95.00 216 LEU A CA 1
ATOM 1682 C C . LEU A 1 216 ? 3.501 -8.624 -24.949 1.00 95.00 216 LEU A C 1
ATOM 1684 O O . LEU A 1 216 ? 4.177 -8.469 -23.933 1.00 95.00 216 LEU A O 1
ATOM 1688 N N . SER A 1 217 ? 2.778 -9.727 -25.156 1.00 92.19 217 SER A N 1
ATOM 1689 C CA . SER A 1 217 ? 2.853 -10.935 -24.328 1.00 92.19 217 SER A CA 1
ATOM 1690 C C . SER A 1 217 ? 4.059 -11.834 -24.638 1.00 92.19 217 SER A C 1
ATOM 1692 O O . SER A 1 217 ? 4.367 -12.714 -23.832 1.00 92.19 217 SER A O 1
ATOM 1694 N N . LEU A 1 218 ? 4.746 -11.625 -25.768 1.00 92.31 218 LEU A N 1
ATOM 1695 C CA . LEU A 1 218 ? 5.892 -12.436 -26.179 1.00 92.31 218 LEU A CA 1
ATOM 1696 C C . LEU A 1 218 ? 7.130 -12.162 -25.301 1.00 92.31 218 LEU A C 1
ATOM 1698 O O . LEU A 1 218 ? 7.330 -11.017 -24.879 1.00 92.31 218 LEU A O 1
ATOM 1702 N N . PRO A 1 219 ? 7.995 -13.167 -25.050 1.00 90.81 219 PRO A N 1
ATOM 1703 C CA . PRO A 1 219 ? 9.208 -12.999 -24.246 1.00 90.81 219 PRO A CA 1
ATOM 1704 C C . PRO A 1 219 ? 10.130 -11.876 -24.737 1.00 90.81 219 PRO A C 1
ATOM 1706 O O . PRO A 1 219 ? 10.670 -11.126 -23.922 1.00 90.81 219 PRO A O 1
ATOM 1709 N N . GLU A 1 220 ? 10.262 -11.704 -26.051 1.00 92.69 220 GLU A N 1
ATOM 1710 C CA . GLU A 1 220 ? 11.079 -10.662 -26.680 1.00 92.69 220 GLU A CA 1
ATOM 1711 C C . GLU A 1 220 ? 10.552 -9.265 -26.333 1.00 92.69 220 GLU A C 1
ATOM 1713 O O . GLU A 1 220 ? 11.325 -8.340 -26.125 1.00 92.69 220 GLU A O 1
ATOM 1718 N N . ALA A 1 221 ? 9.241 -9.109 -26.157 1.00 94.06 221 ALA A N 1
ATOM 1719 C CA . ALA A 1 221 ? 8.623 -7.838 -25.806 1.00 94.06 221 ALA A CA 1
ATOM 1720 C C . ALA A 1 221 ? 8.550 -7.580 -24.288 1.00 94.06 221 ALA A C 1
ATOM 1722 O O . ALA A 1 221 ? 7.941 -6.590 -23.882 1.00 94.06 221 ALA A O 1
ATOM 1723 N N . SER A 1 222 ? 9.170 -8.415 -23.437 1.00 93.94 222 SER A N 1
ATOM 1724 C CA . SER A 1 222 ? 8.992 -8.371 -21.972 1.00 93.94 222 SER A CA 1
ATOM 1725 C C . SER A 1 222 ? 9.198 -6.982 -21.355 1.00 93.94 222 SER A C 1
ATOM 1727 O O . SER A 1 222 ? 8.433 -6.596 -20.476 1.00 93.94 222 SER A O 1
ATOM 1729 N N . ALA A 1 223 ? 10.171 -6.188 -21.820 1.00 92.75 223 ALA A N 1
ATOM 1730 C CA . ALA A 1 223 ? 10.392 -4.835 -21.293 1.00 92.75 223 ALA A CA 1
ATOM 1731 C C . ALA A 1 223 ? 9.179 -3.917 -21.519 1.00 92.75 223 ALA A C 1
ATOM 1733 O O . ALA A 1 223 ? 8.676 -3.311 -20.576 1.00 92.75 223 ALA A O 1
ATOM 1734 N N . LEU A 1 224 ? 8.682 -3.845 -22.758 1.00 94.69 224 LEU A N 1
ATOM 1735 C CA . LEU A 1 224 ? 7.550 -2.984 -23.107 1.00 94.69 224 LEU A CA 1
ATOM 1736 C C . LEU A 1 224 ? 6.209 -3.565 -22.679 1.00 94.69 224 LEU A C 1
ATOM 1738 O O . LEU A 1 224 ? 5.309 -2.813 -22.324 1.00 94.69 224 LEU A O 1
ATOM 1742 N N . GLY A 1 225 ? 6.081 -4.890 -22.643 1.00 96.31 225 GLY A N 1
ATOM 1743 C CA . GLY A 1 225 ? 4.960 -5.539 -21.985 1.00 96.31 225 GLY A CA 1
ATOM 1744 C C . GLY A 1 225 ? 4.918 -5.188 -20.494 1.00 96.31 225 GLY A C 1
ATOM 1745 O O . GLY A 1 225 ? 3.836 -4.966 -19.953 1.00 96.31 225 GLY A O 1
ATOM 1746 N N . GLY A 1 226 ? 6.072 -5.124 -19.824 1.00 96.25 226 GLY A N 1
ATOM 1747 C CA . GLY A 1 226 ? 6.169 -4.661 -18.440 1.00 96.25 226 GLY A CA 1
ATOM 1748 C C . GLY A 1 226 ? 5.761 -3.195 -18.296 1.00 96.25 226 GLY A C 1
ATOM 1749 O O . GLY A 1 226 ? 4.990 -2.866 -17.399 1.00 96.25 226 GLY A O 1
ATOM 1750 N N . ASP A 1 227 ? 6.203 -2.332 -19.218 1.00 95.69 227 ASP A N 1
ATOM 1751 C CA . ASP A 1 227 ? 5.807 -0.918 -19.246 1.00 95.69 227 ASP A CA 1
ATOM 1752 C C . ASP A 1 227 ? 4.301 -0.747 -19.469 1.00 95.69 227 ASP A C 1
ATOM 1754 O O . ASP A 1 227 ? 3.678 0.053 -18.780 1.00 95.69 227 ASP A O 1
ATOM 1758 N N . ALA A 1 228 ? 3.703 -1.518 -20.379 1.00 97.12 228 ALA A N 1
ATOM 1759 C CA . ALA A 1 228 ? 2.267 -1.487 -20.640 1.00 97.12 228 ALA A CA 1
ATOM 1760 C C . ALA A 1 228 ? 1.452 -1.880 -19.403 1.00 97.12 228 ALA A C 1
ATOM 1762 O O . ALA A 1 228 ? 0.564 -1.134 -19.001 1.00 97.12 228 ALA A O 1
ATOM 1763 N N . ALA A 1 229 ? 1.801 -3.001 -18.761 1.00 96.75 229 ALA A N 1
ATOM 1764 C CA . ALA A 1 229 ? 1.130 -3.453 -17.543 1.00 96.75 229 ALA A CA 1
ATOM 1765 C C . ALA A 1 229 ? 1.314 -2.455 -16.385 1.00 96.75 229 ALA A C 1
ATOM 1767 O O . ALA A 1 229 ? 0.372 -2.185 -15.648 1.00 96.75 229 ALA A O 1
ATOM 1768 N N . TYR A 1 230 ? 2.501 -1.850 -16.256 1.00 96.50 230 TYR A N 1
ATOM 1769 C CA . TYR A 1 230 ? 2.751 -0.797 -15.271 1.00 96.50 230 TYR A CA 1
ATOM 1770 C C . TYR A 1 230 ? 1.906 0.459 -15.535 1.00 96.50 230 TYR A C 1
ATOM 1772 O O . TYR A 1 230 ? 1.293 0.969 -14.604 1.00 96.50 230 TYR A O 1
ATOM 1780 N N . GLN A 1 231 ? 1.837 0.949 -16.779 1.00 95.75 231 GLN A N 1
ATOM 1781 C CA . GLN A 1 231 ? 1.021 2.125 -17.112 1.00 95.75 231 GLN A CA 1
ATOM 1782 C C . GLN A 1 231 ? -0.472 1.852 -16.922 1.00 95.75 231 GLN A C 1
ATOM 1784 O O . GLN A 1 231 ? -1.171 2.710 -16.393 1.00 95.75 231 GLN A 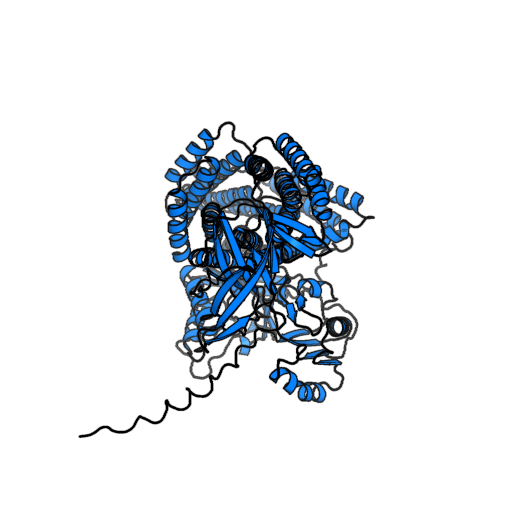O 1
ATOM 1789 N N . GLU A 1 232 ? -0.955 0.664 -17.297 1.00 95.31 232 GLU A N 1
ATOM 1790 C CA . GLU A 1 232 ? -2.336 0.259 -17.027 1.00 95.31 232 GLU A CA 1
ATOM 1791 C C . GLU A 1 232 ? -2.602 0.217 -15.517 1.00 95.31 232 GLU A C 1
ATOM 1793 O O . GLU A 1 232 ? -3.601 0.762 -15.062 1.00 95.31 232 GLU A O 1
ATOM 1798 N N . ALA A 1 233 ? -1.677 -0.326 -14.718 1.00 93.62 233 ALA A N 1
ATOM 1799 C CA . ALA A 1 233 ? -1.805 -0.310 -13.266 1.00 93.62 233 ALA A CA 1
ATOM 1800 C C . ALA A 1 233 ? -1.835 1.113 -12.694 1.00 93.62 233 ALA A C 1
ATOM 1802 O O . ALA A 1 233 ? -2.723 1.438 -11.918 1.00 93.62 233 ALA A O 1
ATOM 1803 N N . THR A 1 234 ? -0.889 1.980 -13.074 1.00 91.38 234 THR A N 1
ATOM 1804 C CA . THR A 1 234 ? -0.857 3.377 -12.612 1.00 91.38 234 THR A CA 1
ATOM 1805 C C . THR A 1 234 ? -2.122 4.129 -13.020 1.00 91.38 234 THR A C 1
ATOM 1807 O O . THR A 1 234 ? -2.638 4.922 -12.238 1.00 91.38 234 THR A O 1
ATOM 1810 N N . PHE A 1 235 ? -2.648 3.858 -14.213 1.00 90.12 235 PHE A N 1
ATOM 1811 C CA . PHE A 1 235 ? -3.910 4.418 -14.676 1.00 90.12 235 PHE A CA 1
ATOM 1812 C C . PHE A 1 235 ? -5.091 3.961 -13.804 1.00 90.12 235 PHE A C 1
ATOM 1814 O O . PHE A 1 235 ? -5.873 4.793 -13.352 1.00 90.12 235 PHE A O 1
ATOM 1821 N N . GLU A 1 236 ? -5.199 2.667 -13.492 1.00 85.62 236 GLU A N 1
ATOM 1822 C CA . GLU A 1 236 ? -6.236 2.142 -12.589 1.00 85.62 236 GLU A CA 1
ATOM 1823 C C . GLU A 1 236 ? -6.097 2.699 -11.153 1.00 85.62 236 GLU A C 1
ATOM 1825 O O . GLU A 1 236 ? -7.103 3.035 -10.521 1.00 85.62 236 GLU A O 1
ATOM 1830 N N . LEU A 1 237 ? -4.865 2.908 -10.667 1.00 83.12 237 LEU A N 1
ATOM 1831 C CA . LEU A 1 237 ? -4.590 3.564 -9.378 1.00 83.12 237 LEU A CA 1
ATOM 1832 C C . LEU A 1 237 ? -4.998 5.031 -9.346 1.00 83.12 237 LEU A C 1
ATOM 1834 O O . LEU A 1 237 ? -5.500 5.505 -8.325 1.00 83.12 237 LEU A O 1
ATOM 1838 N N . GLN A 1 238 ? -4.782 5.748 -10.448 1.00 82.31 238 GLN A N 1
ATOM 1839 C CA . GLN A 1 238 ? -5.259 7.116 -10.607 1.00 82.31 238 GLN A CA 1
ATOM 1840 C C . GLN A 1 238 ? -6.784 7.143 -10.642 1.00 82.31 238 GLN A C 1
ATOM 1842 O O . GLN A 1 238 ? -7.392 8.000 -10.025 1.00 82.31 238 GLN A O 1
ATOM 1847 N N . LEU A 1 239 ? -7.445 6.188 -11.288 1.00 77.69 239 LEU A N 1
ATOM 1848 C CA . LEU A 1 239 ? -8.906 6.137 -11.243 1.00 77.69 239 LEU A CA 1
ATOM 1849 C C . LEU A 1 239 ? -9.453 5.816 -9.841 1.00 77.69 239 LEU A C 1
ATOM 1851 O O . LEU A 1 239 ? -10.616 6.119 -9.572 1.00 77.69 239 LEU A O 1
ATOM 1855 N N . GLY A 1 240 ? -8.652 5.191 -8.969 1.00 71.12 240 GLY A N 1
ATOM 1856 C CA . GLY A 1 240 ? -9.080 4.751 -7.636 1.00 71.12 240 GLY A CA 1
ATOM 1857 C C . GLY A 1 240 ? -10.193 3.698 -7.683 1.00 71.12 240 GLY A C 1
ATOM 1858 O O . GLY A 1 240 ? -10.925 3.526 -6.714 1.00 71.12 240 GLY A O 1
ATOM 1859 N N . GLN A 1 241 ? -10.378 3.032 -8.830 1.00 68.25 241 GLN A N 1
ATOM 1860 C CA . GLN A 1 241 ? -11.547 2.183 -9.088 1.00 68.25 241 GLN A CA 1
ATOM 1861 C C . GLN A 1 241 ? -11.340 0.723 -8.684 1.00 68.25 241 GLN A C 1
ATOM 1863 O O . GLN A 1 241 ? -12.299 0.087 -8.263 1.00 68.25 241 GLN A O 1
ATOM 1868 N N . ASP A 1 242 ? -10.125 0.183 -8.821 1.00 74.19 242 ASP A N 1
ATOM 1869 C CA . ASP A 1 242 ? -9.834 -1.224 -8.520 1.00 74.19 242 ASP A CA 1
ATOM 1870 C C . ASP A 1 242 ? -8.351 -1.405 -8.133 1.00 74.19 242 ASP A C 1
ATOM 1872 O O . ASP A 1 242 ? -7.469 -1.628 -8.974 1.00 74.19 242 ASP A O 1
ATOM 1876 N N . LEU A 1 243 ? -8.062 -1.285 -6.830 1.00 76.38 243 LEU A N 1
ATOM 1877 C CA . LEU A 1 243 ? -6.715 -1.506 -6.286 1.00 76.38 243 LEU A CA 1
ATOM 1878 C C . LEU A 1 243 ? -6.240 -2.950 -6.524 1.00 76.38 243 LEU A C 1
ATOM 1880 O O . LEU A 1 243 ? -5.069 -3.162 -6.833 1.00 76.38 243 LEU A O 1
ATOM 1884 N N . GLY A 1 244 ? -7.146 -3.933 -6.473 1.00 75.56 244 GLY A N 1
ATOM 1885 C CA . GLY A 1 244 ? -6.822 -5.339 -6.717 1.00 75.56 244 GLY A CA 1
ATOM 1886 C C . GLY A 1 244 ? -6.418 -5.608 -8.171 1.00 75.56 244 GLY A C 1
ATOM 1887 O O . GLY A 1 244 ? -5.446 -6.321 -8.433 1.00 75.56 244 GLY A O 1
ATOM 1888 N N . ARG A 1 245 ? -7.106 -5.009 -9.152 1.00 83.00 245 ARG A N 1
ATOM 1889 C CA . ARG A 1 245 ? -6.685 -5.056 -10.565 1.00 83.00 245 ARG A CA 1
ATOM 1890 C C . ARG A 1 245 ? -5.354 -4.356 -10.768 1.00 83.00 245 ARG A C 1
ATOM 1892 O O . ARG A 1 245 ? -4.495 -4.918 -11.447 1.00 83.00 245 ARG A O 1
ATOM 1899 N N . SER A 1 246 ? -5.178 -3.182 -10.170 1.00 86.75 246 SER A N 1
ATOM 1900 C CA . SER A 1 246 ? -3.911 -2.450 -10.219 1.00 86.75 246 SER A CA 1
ATOM 1901 C C . SER A 1 246 ? -2.759 -3.316 -9.711 1.00 86.75 246 SER A C 1
ATOM 1903 O O . SER A 1 246 ? -1.747 -3.463 -10.394 1.00 86.75 246 SER A O 1
ATOM 1905 N N . TRP A 1 247 ? -2.938 -3.986 -8.571 1.00 86.56 247 TRP A N 1
ATOM 1906 C CA . TRP A 1 247 ? -1.943 -4.903 -8.028 1.00 86.56 247 TRP A CA 1
ATOM 1907 C C . TRP A 1 247 ? -1.637 -6.083 -8.955 1.00 86.56 247 TRP A C 1
ATOM 1909 O O . TRP A 1 247 ? -0.465 -6.373 -9.201 1.00 86.56 247 TRP A O 1
ATOM 1919 N N . ARG A 1 248 ? -2.656 -6.746 -9.524 1.00 86.31 248 ARG A N 1
ATOM 1920 C CA . ARG A 1 248 ? -2.449 -7.843 -10.492 1.00 86.31 248 ARG A CA 1
ATOM 1921 C C . ARG A 1 248 ? -1.658 -7.377 -11.716 1.00 86.31 248 ARG A C 1
ATOM 1923 O O . ARG A 1 248 ? -0.759 -8.080 -12.172 1.00 86.31 248 ARG A O 1
ATOM 1930 N N . LEU A 1 249 ? -1.950 -6.186 -12.235 1.00 92.88 249 LEU A N 1
ATOM 1931 C CA . LEU A 1 249 ? -1.199 -5.586 -13.341 1.00 92.88 249 LEU A CA 1
ATOM 1932 C C . LEU A 1 249 ? 0.251 -5.266 -12.934 1.00 92.88 249 LEU A C 1
ATOM 1934 O O . LEU A 1 249 ? 1.174 -5.531 -13.705 1.00 92.88 249 LEU A O 1
ATOM 1938 N N . LEU A 1 250 ? 0.489 -4.799 -11.703 1.00 94.12 250 LEU A N 1
ATOM 1939 C CA . LEU A 1 250 ? 1.843 -4.628 -11.163 1.00 94.12 250 LEU A CA 1
ATOM 1940 C C . LEU A 1 250 ? 2.574 -5.967 -10.997 1.00 94.12 250 LEU A C 1
ATOM 1942 O O . LEU A 1 250 ? 3.757 -6.044 -11.311 1.00 94.12 250 LEU A O 1
ATOM 1946 N N . GLN A 1 251 ? 1.906 -7.040 -10.565 1.00 90.62 251 GLN A N 1
ATOM 1947 C CA . GLN A 1 251 ? 2.492 -8.388 -10.541 1.00 90.62 251 GLN A CA 1
ATOM 1948 C C . GLN A 1 251 ? 2.881 -8.853 -11.951 1.00 90.62 251 GLN A C 1
ATOM 1950 O O . GLN A 1 251 ? 3.984 -9.363 -12.145 1.00 90.62 251 GLN A O 1
ATOM 1955 N N . GLN A 1 252 ? 2.031 -8.613 -12.955 1.00 93.81 252 GLN A N 1
ATOM 1956 C CA . GLN A 1 252 ? 2.361 -8.901 -14.354 1.00 93.81 252 GLN A CA 1
ATOM 1957 C C . GLN A 1 252 ? 3.562 -8.077 -14.842 1.00 93.81 252 GLN A C 1
ATOM 1959 O O . GLN A 1 252 ? 4.443 -8.614 -15.519 1.00 93.81 252 GLN A O 1
ATOM 1964 N N . ALA A 1 253 ? 3.627 -6.790 -14.490 1.00 96.00 253 ALA A N 1
ATOM 1965 C CA . ALA A 1 253 ? 4.753 -5.923 -14.826 1.00 96.00 253 ALA A CA 1
ATOM 1966 C C . ALA A 1 253 ? 6.057 -6.410 -14.177 1.00 96.00 253 ALA A C 1
ATOM 1968 O O . ALA A 1 253 ? 7.084 -6.517 -14.849 1.00 96.00 253 ALA A O 1
ATOM 1969 N N . GLU A 1 254 ? 6.015 -6.750 -12.887 1.00 94.25 254 GLU A N 1
ATOM 1970 C CA . GLU A 1 254 ? 7.154 -7.297 -12.153 1.00 94.25 254 GLU A CA 1
ATOM 1971 C C . GLU A 1 254 ? 7.649 -8.604 -12.763 1.00 94.25 254 GLU A C 1
ATOM 1973 O O . GLU A 1 254 ? 8.849 -8.735 -12.994 1.00 94.25 254 GLU A O 1
ATOM 1978 N N . GLU A 1 255 ? 6.749 -9.539 -13.071 1.00 91.88 255 GLU A N 1
ATOM 1979 C CA . GLU A 1 255 ? 7.100 -10.816 -13.690 1.00 91.88 255 GLU A CA 1
ATOM 1980 C C . GLU A 1 255 ? 7.801 -10.601 -15.038 1.00 91.88 255 GLU A C 1
ATOM 1982 O O . GLU A 1 255 ? 8.870 -11.160 -15.300 1.00 91.88 255 GLU A O 1
ATOM 1987 N N . ARG A 1 256 ? 7.266 -9.703 -15.872 1.00 94.44 256 ARG A N 1
ATOM 1988 C CA . ARG A 1 256 ? 7.883 -9.332 -17.152 1.00 94.44 256 ARG A CA 1
ATOM 1989 C C . ARG A 1 256 ? 9.258 -8.686 -16.971 1.00 94.44 256 ARG A C 1
ATOM 1991 O O . ARG A 1 256 ? 10.198 -9.038 -17.681 1.00 94.44 256 ARG A O 1
ATOM 1998 N N . TYR A 1 257 ? 9.425 -7.790 -16.000 1.00 94.06 257 TYR A N 1
ATOM 1999 C CA . TYR A 1 257 ? 10.727 -7.188 -15.699 1.00 94.06 257 TYR A CA 1
ATOM 2000 C C . TYR A 1 257 ? 11.723 -8.177 -15.092 1.00 94.06 257 TYR A C 1
ATOM 2002 O O . TYR A 1 257 ? 12.918 -8.103 -15.395 1.00 94.06 257 TYR A O 1
ATOM 2010 N N . ARG A 1 258 ? 11.251 -9.112 -14.262 1.00 91.44 258 ARG A N 1
ATOM 2011 C CA . ARG A 1 258 ? 12.052 -10.168 -13.635 1.00 91.44 258 ARG A CA 1
ATOM 2012 C C . ARG A 1 258 ? 12.678 -11.072 -14.692 1.00 91.44 258 ARG A C 1
ATOM 2014 O O . ARG A 1 258 ? 13.881 -11.308 -14.612 1.00 91.44 258 ARG A O 1
ATOM 2021 N N . ARG A 1 259 ? 11.919 -11.453 -15.730 1.00 91.38 259 ARG A N 1
ATOM 2022 C CA . ARG A 1 259 ? 12.391 -12.269 -16.872 1.00 91.38 259 ARG A CA 1
ATOM 2023 C C . ARG A 1 259 ? 13.596 -11.705 -17.614 1.00 91.38 259 ARG A C 1
ATOM 2025 O O . ARG A 1 259 ? 14.284 -12.467 -18.275 1.00 91.38 259 ARG A O 1
ATOM 2032 N N . ILE A 1 260 ? 13.852 -10.400 -17.536 1.00 91.19 260 ILE A N 1
ATOM 2033 C CA . ILE A 1 260 ? 14.929 -9.733 -18.288 1.00 91.19 260 ILE A CA 1
ATOM 2034 C C . ILE A 1 260 ? 15.812 -8.831 -17.416 1.00 91.19 260 ILE A C 1
ATOM 2036 O O . ILE A 1 260 ? 16.485 -7.942 -17.938 1.00 91.19 260 ILE A O 1
ATOM 2040 N N . ARG A 1 261 ? 15.807 -9.019 -16.086 1.00 89.88 261 ARG A N 1
ATOM 2041 C CA . ARG A 1 261 ? 16.603 -8.209 -15.140 1.00 89.88 261 ARG A CA 1
ATOM 2042 C C . ARG A 1 261 ? 16.415 -6.694 -15.350 1.00 89.88 261 ARG A C 1
ATOM 2044 O O . ARG A 1 261 ? 17.372 -5.917 -15.329 1.00 89.88 261 ARG A O 1
ATOM 2051 N N . HIS A 1 262 ? 15.181 -6.260 -15.593 1.00 90.75 262 HIS A N 1
ATOM 2052 C CA . HIS A 1 262 ? 14.909 -4.865 -15.919 1.00 90.75 262 HIS A CA 1
ATOM 2053 C C . HIS A 1 262 ? 14.939 -3.971 -14.671 1.00 90.75 262 HIS A C 1
ATOM 2055 O O . HIS A 1 262 ? 14.378 -4.307 -13.628 1.00 90.75 262 HIS A O 1
ATOM 2061 N N . SER A 1 263 ? 15.538 -2.785 -14.782 1.00 89.25 263 SER A N 1
ATOM 2062 C CA . SER A 1 263 ? 15.709 -1.858 -13.653 1.00 89.25 263 SER A CA 1
ATOM 2063 C C . SER A 1 263 ? 14.402 -1.232 -13.153 1.00 89.25 263 SER A C 1
ATOM 2065 O O . SER A 1 263 ? 14.328 -0.823 -11.995 1.00 89.25 263 SER A O 1
ATOM 2067 N N . LYS A 1 264 ? 13.353 -1.196 -13.989 1.00 92.19 264 LYS A N 1
ATOM 2068 C CA . LYS A 1 264 ? 12.010 -0.721 -13.602 1.00 92.19 264 LYS A CA 1
ATOM 2069 C C . LYS A 1 264 ? 11.280 -1.651 -12.626 1.00 92.19 264 LYS A C 1
ATOM 2071 O O . LYS A 1 264 ? 10.212 -1.296 -12.150 1.00 92.19 264 LYS A O 1
ATOM 2076 N N . ARG A 1 265 ? 11.853 -2.796 -12.243 1.00 92.94 265 ARG A N 1
ATOM 2077 C CA . ARG A 1 265 ? 11.281 -3.597 -11.151 1.00 92.94 265 ARG A CA 1
ATOM 2078 C C . ARG A 1 265 ? 11.160 -2.789 -9.853 1.00 92.94 265 ARG A C 1
ATOM 2080 O O . ARG A 1 265 ? 10.156 -2.892 -9.168 1.00 92.94 265 ARG A O 1
ATOM 2087 N N . LEU A 1 266 ? 12.124 -1.897 -9.602 1.00 93.62 266 LEU A N 1
ATOM 2088 C CA . LEU A 1 266 ? 12.111 -1.001 -8.447 1.00 93.62 266 LEU A CA 1
ATOM 2089 C C . LEU A 1 266 ? 10.893 -0.056 -8.436 1.00 93.62 266 LEU A C 1
ATOM 2091 O O . LEU A 1 266 ? 10.311 0.158 -7.380 1.00 93.62 266 LEU A O 1
ATOM 2095 N N . ILE A 1 267 ? 10.477 0.482 -9.593 1.00 94.38 267 ILE A N 1
ATOM 2096 C CA . ILE A 1 267 ? 9.292 1.357 -9.658 1.00 94.38 267 ILE A CA 1
ATOM 2097 C C . ILE A 1 267 ? 7.981 0.563 -9.531 1.00 94.38 267 ILE A C 1
ATOM 2099 O O . ILE A 1 267 ? 6.993 1.085 -9.028 1.00 94.38 267 ILE A O 1
ATOM 2103 N N . VAL A 1 268 ? 7.974 -0.716 -9.920 1.00 95.12 268 VAL A N 1
ATOM 2104 C CA . VAL A 1 268 ? 6.826 -1.601 -9.672 1.00 95.12 268 VAL A CA 1
ATOM 2105 C C . VAL A 1 268 ? 6.666 -1.875 -8.179 1.00 95.12 268 VAL A C 1
ATOM 2107 O O . VAL A 1 268 ? 5.561 -1.726 -7.668 1.00 95.12 268 VAL A O 1
ATOM 2110 N N . SER A 1 269 ? 7.750 -2.208 -7.470 1.00 93.62 269 SER A N 1
ATOM 2111 C CA . SER A 1 269 ? 7.725 -2.362 -6.007 1.00 93.62 269 SER A CA 1
ATOM 2112 C C . SER A 1 269 ? 7.294 -1.068 -5.314 1.00 93.62 269 SER A C 1
ATOM 2114 O O . SER A 1 269 ? 6.498 -1.106 -4.387 1.00 93.62 269 SER A O 1
ATOM 2116 N N . ALA A 1 270 ? 7.744 0.085 -5.814 1.00 94.31 270 ALA A N 1
ATOM 2117 C CA . ALA A 1 270 ? 7.307 1.391 -5.332 1.00 94.31 270 ALA A CA 1
ATOM 2118 C C . ALA A 1 270 ? 5.794 1.620 -5.496 1.00 94.31 270 ALA A C 1
ATOM 2120 O O . ALA A 1 270 ? 5.124 2.013 -4.545 1.00 94.31 270 ALA A O 1
ATOM 2121 N N . ALA A 1 271 ? 5.231 1.316 -6.667 1.00 93.25 271 ALA A N 1
ATOM 2122 C CA . ALA A 1 271 ? 3.790 1.423 -6.888 1.00 93.25 271 ALA A CA 1
ATOM 2123 C C . ALA A 1 271 ? 2.994 0.430 -6.021 1.00 93.25 271 ALA A C 1
ATOM 2125 O O . ALA A 1 271 ? 1.955 0.785 -5.480 1.00 93.25 271 ALA A O 1
ATOM 2126 N N . LYS A 1 272 ? 3.493 -0.797 -5.833 1.00 91.31 272 LYS A N 1
ATOM 2127 C CA . LYS A 1 272 ? 2.893 -1.787 -4.925 1.00 91.31 272 LYS A CA 1
ATOM 2128 C C . LYS A 1 272 ? 2.883 -1.298 -3.473 1.00 91.31 272 LYS A C 1
ATOM 2130 O O . LYS A 1 272 ? 1.848 -1.348 -2.817 1.00 91.31 272 LYS A O 1
ATOM 2135 N N . ALA A 1 273 ? 4.005 -0.756 -3.006 1.00 89.06 273 ALA A N 1
ATOM 2136 C CA . ALA A 1 273 ? 4.120 -0.151 -1.686 1.00 89.06 273 ALA A CA 1
ATOM 2137 C C . ALA A 1 273 ? 3.185 1.054 -1.503 1.00 89.06 273 ALA A C 1
ATOM 2139 O O . ALA A 1 273 ? 2.638 1.245 -0.423 1.00 89.06 273 ALA A O 1
ATOM 2140 N N . GLU A 1 274 ? 2.937 1.844 -2.551 1.00 88.50 274 GLU A N 1
ATOM 2141 C CA . GLU A 1 274 ? 1.924 2.904 -2.500 1.00 88.50 274 GLU A CA 1
ATOM 2142 C C . GLU A 1 274 ? 0.524 2.331 -2.248 1.00 88.50 274 GLU A C 1
ATOM 2144 O O . GLU A 1 274 ? -0.218 2.875 -1.432 1.00 88.50 274 GLU A O 1
ATOM 2149 N N . ILE A 1 275 ? 0.161 1.219 -2.894 1.00 84.00 275 ILE A N 1
ATOM 2150 C CA . ILE A 1 275 ? -1.144 0.588 -2.670 1.00 84.00 275 ILE A CA 1
ATOM 2151 C C . ILE A 1 275 ? -1.267 0.076 -1.234 1.00 84.00 275 ILE A C 1
ATOM 2153 O O . ILE A 1 275 ? -2.244 0.388 -0.558 1.00 84.00 275 ILE A O 1
ATOM 2157 N N . LEU A 1 276 ? -0.254 -0.642 -0.751 1.00 80.81 276 LEU A N 1
ATOM 2158 C CA . LEU A 1 276 ? -0.157 -1.088 0.641 1.00 80.81 276 LEU A CA 1
ATOM 2159 C C . LEU A 1 276 ? -0.353 0.055 1.635 1.00 80.81 276 LEU A C 1
ATOM 2161 O O . LEU A 1 276 ? -1.148 -0.022 2.571 1.00 80.81 276 LEU A O 1
ATOM 2165 N N . SER A 1 277 ? 0.353 1.151 1.386 1.00 80.62 277 SER A N 1
ATOM 2166 C CA . SER A 1 277 ? 0.301 2.356 2.191 1.00 80.62 277 SER A CA 1
ATOM 2167 C C . SER A 1 277 ? -1.115 2.954 2.203 1.00 80.62 277 SER A C 1
ATOM 2169 O O . SER A 1 277 ? -1.644 3.247 3.276 1.00 80.62 277 SER A O 1
ATOM 2171 N N . ARG A 1 278 ? -1.800 3.018 1.047 1.00 78.00 278 ARG A N 1
ATOM 2172 C CA . ARG A 1 278 ? -3.220 3.426 0.934 1.00 78.00 278 ARG A CA 1
ATOM 2173 C C . ARG A 1 278 ? -4.183 2.482 1.662 1.00 78.00 278 ARG A C 1
ATOM 2175 O O . ARG A 1 278 ? -5.233 2.930 2.114 1.00 78.00 278 ARG A O 1
ATOM 2182 N N . LEU A 1 279 ? -3.836 1.202 1.788 1.00 73.81 279 LEU A N 1
ATOM 2183 C CA . LEU A 1 279 ? -4.583 0.205 2.565 1.00 73.81 279 LEU A CA 1
ATOM 2184 C C . LEU A 1 279 ? -4.253 0.236 4.067 1.00 73.81 279 LEU A C 1
ATOM 2186 O O . LEU A 1 279 ? -4.929 -0.418 4.860 1.00 73.81 279 LEU A O 1
ATOM 2190 N N . GLY A 1 280 ? -3.269 1.040 4.482 1.00 74.19 280 GLY A N 1
ATOM 2191 C CA . GLY A 1 280 ? -2.899 1.206 5.886 1.00 74.19 280 GLY A CA 1
ATOM 2192 C C . GLY A 1 280 ? -1.883 0.195 6.388 1.00 74.19 280 GLY A C 1
ATOM 2193 O O . GLY A 1 280 ? -1.702 0.094 7.598 1.00 74.19 280 GLY A O 1
ATOM 2194 N N . ALA A 1 281 ? -1.250 -0.530 5.470 1.00 76.44 281 ALA A N 1
ATOM 2195 C CA . ALA A 1 281 ? -0.186 -1.498 5.702 1.00 76.44 281 ALA A CA 1
ATOM 2196 C C . ALA A 1 281 ? 1.181 -0.834 5.434 1.00 76.44 281 ALA A C 1
ATOM 2198 O O . ALA A 1 281 ? 1.935 -1.213 4.535 1.00 76.44 281 ALA A O 1
ATOM 2199 N N . SER A 1 282 ? 1.457 0.263 6.153 1.00 83.12 282 SER A N 1
ATOM 2200 C CA . SER A 1 282 ? 2.673 1.068 5.958 1.00 83.12 282 SER A CA 1
ATOM 2201 C C . SER A 1 282 ? 3.946 0.303 6.322 1.00 83.12 282 SER A C 1
ATOM 2203 O O . SER A 1 282 ? 4.975 0.503 5.675 1.00 83.12 282 SER A O 1
ATOM 2205 N N . ARG A 1 283 ? 3.885 -0.595 7.312 1.00 82.94 283 ARG A N 1
ATOM 2206 C CA . ARG A 1 283 ? 5.021 -1.435 7.696 1.00 82.94 283 ARG A CA 1
ATOM 2207 C C . ARG A 1 283 ? 5.407 -2.385 6.566 1.00 82.94 283 ARG A C 1
ATOM 2209 O O . ARG A 1 283 ? 6.553 -2.375 6.128 1.00 82.94 283 ARG A O 1
ATOM 2216 N N . GLU A 1 284 ? 4.441 -3.125 6.032 1.00 82.69 284 GLU A N 1
ATOM 2217 C CA . GLU A 1 284 ? 4.626 -4.046 4.908 1.00 82.69 284 GLU A CA 1
ATOM 2218 C C . GLU A 1 284 ? 5.090 -3.294 3.650 1.00 82.69 284 GLU A C 1
ATOM 2220 O O . GLU A 1 284 ? 5.966 -3.760 2.918 1.00 82.69 284 GLU A O 1
ATOM 2225 N N . ALA A 1 285 ? 4.563 -2.084 3.419 1.00 86.06 285 ALA A N 1
ATOM 2226 C CA . ALA A 1 285 ? 5.033 -1.207 2.348 1.00 86.06 285 ALA A CA 1
ATOM 2227 C C . ALA A 1 285 ? 6.511 -0.837 2.530 1.00 86.06 285 ALA A C 1
ATOM 2229 O O . ALA A 1 285 ? 7.284 -0.879 1.570 1.00 86.06 285 ALA A O 1
ATOM 2230 N N . GLY A 1 286 ? 6.913 -0.495 3.757 1.00 90.44 286 GLY A N 1
ATOM 2231 C CA . GLY A 1 286 ? 8.299 -0.216 4.117 1.00 90.44 286 GLY A CA 1
ATOM 2232 C C . GLY A 1 286 ? 9.213 -1.417 3.875 1.00 90.44 286 GLY A C 1
ATOM 2233 O O . GLY A 1 286 ? 10.210 -1.287 3.164 1.00 90.44 286 GLY A O 1
ATOM 2234 N N . GLU A 1 287 ? 8.841 -2.592 4.387 1.00 88.69 287 GLU A N 1
ATOM 2235 C CA . GLU A 1 287 ? 9.589 -3.846 4.223 1.00 88.69 287 GLU A CA 1
ATOM 2236 C C . GLU A 1 287 ? 9.783 -4.200 2.736 1.00 88.69 287 GLU A C 1
ATOM 2238 O O . GLU A 1 287 ? 10.905 -4.480 2.302 1.00 88.69 287 GLU A O 1
ATOM 2243 N N . MET A 1 288 ? 8.732 -4.069 1.916 1.00 90.94 288 MET A N 1
ATOM 2244 C CA . MET A 1 288 ? 8.815 -4.282 0.466 1.00 90.94 288 MET A CA 1
ATOM 2245 C C . MET A 1 288 ? 9.805 -3.325 -0.212 1.00 90.94 288 MET A C 1
ATOM 2247 O O . MET A 1 288 ? 10.604 -3.730 -1.065 1.00 90.94 288 MET A O 1
ATOM 2251 N N . LEU A 1 289 ? 9.748 -2.035 0.125 1.00 94.44 289 LEU A N 1
ATOM 2252 C CA . LEU A 1 289 ? 10.644 -1.023 -0.437 1.00 94.44 289 LEU A CA 1
ATOM 2253 C C . LEU A 1 289 ? 12.099 -1.282 -0.028 1.00 94.44 289 LEU A C 1
ATOM 2255 O O . LEU A 1 289 ? 13.011 -1.126 -0.848 1.00 94.44 289 LEU A O 1
ATOM 2259 N N . GLU A 1 290 ? 12.329 -1.709 1.214 1.00 94.31 290 GLU A N 1
ATOM 2260 C CA . GLU A 1 290 ? 13.652 -2.090 1.699 1.00 94.31 290 GLU A CA 1
ATOM 2261 C C . GLU A 1 290 ? 14.207 -3.312 0.967 1.00 94.31 290 GLU A C 1
ATOM 2263 O O . GLU A 1 290 ? 15.359 -3.275 0.522 1.00 94.31 290 GLU A O 1
ATOM 2268 N N . GLU A 1 291 ? 13.404 -4.360 0.770 1.00 91.88 291 GLU A N 1
ATOM 2269 C CA . GLU A 1 291 ? 13.805 -5.544 0.005 1.00 91.88 291 GLU A CA 1
ATOM 2270 C C . GLU A 1 291 ? 14.136 -5.185 -1.454 1.00 91.88 291 GLU A C 1
ATOM 2272 O O . GLU A 1 291 ? 15.165 -5.608 -2.009 1.00 91.88 291 GLU A O 1
ATOM 2277 N N . ALA A 1 292 ? 13.312 -4.338 -2.076 1.00 92.06 292 ALA A N 1
ATOM 2278 C CA . ALA A 1 292 ? 13.537 -3.868 -3.437 1.00 92.06 292 ALA A CA 1
ATOM 2279 C C . ALA A 1 292 ? 14.858 -3.083 -3.553 1.00 92.06 292 ALA A C 1
ATOM 2281 O O . ALA A 1 292 ? 15.667 -3.342 -4.454 1.00 92.06 292 ALA A O 1
ATOM 2282 N N . LEU A 1 293 ? 15.134 -2.177 -2.607 1.00 93.56 293 LEU A N 1
ATOM 2283 C CA . LEU A 1 293 ? 16.389 -1.421 -2.532 1.00 93.56 293 LEU A CA 1
ATOM 2284 C C . LEU A 1 293 ? 17.597 -2.309 -2.186 1.00 93.56 293 LEU A C 1
ATOM 2286 O O . LEU A 1 293 ? 18.699 -2.081 -2.696 1.00 93.56 293 LEU A O 1
ATOM 2290 N N . ALA A 1 294 ? 17.426 -3.338 -1.354 1.00 91.94 294 ALA A N 1
ATOM 2291 C CA . ALA A 1 294 ? 18.474 -4.307 -1.043 1.00 91.94 294 ALA A CA 1
ATOM 2292 C C . ALA A 1 294 ? 18.853 -5.120 -2.288 1.00 91.94 294 ALA A C 1
ATOM 2294 O O . ALA A 1 294 ? 20.042 -5.287 -2.581 1.00 91.94 294 ALA A O 1
ATOM 2295 N N . THR A 1 295 ? 17.861 -5.525 -3.086 1.00 86.81 295 THR A N 1
ATOM 2296 C CA . THR A 1 295 ? 18.087 -6.220 -4.360 1.00 86.81 295 THR A CA 1
ATOM 2297 C C . THR A 1 295 ? 18.888 -5.362 -5.347 1.00 86.81 295 THR A C 1
ATOM 2299 O O . THR A 1 295 ? 19.727 -5.885 -6.088 1.00 86.81 295 THR A O 1
ATOM 2302 N N . CYS A 1 296 ? 18.731 -4.032 -5.305 1.00 87.25 296 CYS A N 1
ATOM 2303 C CA . CYS A 1 296 ? 19.525 -3.106 -6.117 1.00 87.25 296 CYS A CA 1
ATOM 2304 C C . CYS A 1 296 ? 21.037 -3.134 -5.818 1.00 87.25 296 CYS A C 1
ATOM 2306 O O . CYS A 1 296 ? 21.834 -2.661 -6.630 1.00 87.25 296 CYS A O 1
ATOM 2308 N N . ARG A 1 297 ? 21.466 -3.680 -4.671 1.00 81.50 297 ARG A N 1
ATOM 2309 C CA . ARG A 1 297 ? 22.897 -3.857 -4.363 1.00 81.50 297 ARG A CA 1
ATOM 2310 C C . ARG A 1 297 ? 23.509 -5.027 -5.137 1.00 81.50 297 ARG A C 1
ATOM 2312 O O . ARG A 1 297 ? 24.678 -4.959 -5.503 1.00 81.50 297 ARG A O 1
ATOM 2319 N N . GLY A 1 298 ? 22.723 -6.075 -5.404 1.00 72.31 298 GLY A N 1
ATOM 2320 C CA . GLY A 1 298 ? 23.135 -7.247 -6.190 1.00 72.31 298 GLY A CA 1
ATOM 2321 C C . GLY A 1 298 ? 22.853 -7.123 -7.692 1.00 72.31 298 GLY A C 1
ATOM 2322 O O . GLY A 1 298 ? 23.429 -7.845 -8.505 1.00 72.31 298 GLY A O 1
ATOM 2323 N N . CYS A 1 299 ? 21.984 -6.192 -8.087 1.00 74.75 299 CYS A N 1
ATOM 2324 C CA . CYS A 1 299 ? 21.576 -5.968 -9.468 1.00 74.75 299 CYS A CA 1
ATOM 2325 C C . CYS A 1 299 ? 21.473 -4.458 -9.753 1.00 74.75 299 CYS A C 1
ATOM 2327 O O . CYS A 1 299 ? 20.770 -3.775 -9.022 1.00 74.75 299 CYS A O 1
ATOM 2329 N N . PRO A 1 300 ? 22.113 -3.905 -10.803 1.00 74.06 300 PRO A N 1
ATOM 2330 C CA . PRO A 1 300 ? 22.128 -2.472 -11.050 1.00 74.06 300 PRO A CA 1
ATOM 2331 C C . PRO A 1 300 ? 20.711 -1.968 -11.348 1.00 74.06 300 PRO A C 1
ATOM 2333 O O . PRO A 1 300 ? 20.169 -2.176 -12.433 1.00 74.06 300 PRO A O 1
ATOM 2336 N N . CYS A 1 301 ? 20.119 -1.288 -10.371 1.00 88.12 301 CYS A N 1
ATOM 2337 C CA . CYS A 1 301 ? 18.930 -0.471 -10.566 1.00 88.12 301 CYS A CA 1
ATOM 2338 C C . CYS A 1 301 ? 19.297 0.829 -11.286 1.00 88.12 301 CYS A C 1
ATOM 2340 O O . CYS A 1 301 ? 20.451 1.264 -11.283 1.00 88.12 301 CYS A O 1
ATOM 2342 N N . HIS A 1 302 ? 18.310 1.466 -11.914 1.00 88.44 302 HIS A N 1
ATOM 2343 C CA . HIS A 1 302 ? 18.533 2.739 -12.584 1.00 88.44 302 HIS A CA 1
ATOM 2344 C C . HIS A 1 302 ? 18.858 3.805 -11.520 1.00 88.44 302 HIS A C 1
ATOM 2346 O O . HIS A 1 302 ? 18.016 4.040 -10.650 1.00 88.44 302 HIS A O 1
ATOM 2352 N N . PRO A 1 303 ? 20.026 4.479 -11.562 1.00 89.06 303 PRO A N 1
ATOM 2353 C CA . PRO A 1 303 ? 20.449 5.382 -10.488 1.00 89.06 303 PRO A CA 1
ATOM 2354 C C . PRO A 1 303 ? 19.475 6.530 -10.213 1.00 89.06 303 PRO A C 1
ATOM 2356 O O . PRO A 1 303 ? 19.397 7.000 -9.086 1.00 89.06 303 PRO A O 1
ATOM 2359 N N . ALA A 1 304 ? 18.709 6.959 -11.223 1.00 87.94 304 ALA A N 1
ATOM 2360 C CA . ALA A 1 304 ? 17.693 7.999 -11.055 1.00 87.94 304 ALA A CA 1
ATOM 2361 C C . ALA A 1 304 ? 16.428 7.532 -10.307 1.00 87.94 304 ALA A C 1
ATOM 2363 O O . ALA A 1 304 ? 15.698 8.373 -9.802 1.00 87.94 304 ALA A O 1
ATOM 2364 N N . LEU A 1 305 ? 16.164 6.219 -10.221 1.00 91.06 305 LEU A N 1
ATOM 2365 C CA . LEU A 1 305 ? 14.988 5.688 -9.515 1.00 91.06 305 LEU A CA 1
ATOM 2366 C C . LEU A 1 305 ? 15.248 5.497 -8.018 1.00 91.06 305 LEU A C 1
ATOM 2368 O O . LEU A 1 305 ? 14.340 5.668 -7.214 1.00 91.06 305 LEU A O 1
ATOM 2372 N N . VAL A 1 306 ? 16.489 5.179 -7.635 1.00 93.44 306 VAL A N 1
ATOM 2373 C CA . VAL A 1 306 ? 16.859 4.923 -6.233 1.00 93.44 306 VAL A CA 1
ATOM 2374 C C . VAL A 1 306 ? 16.492 6.090 -5.297 1.00 93.44 306 VAL A C 1
ATOM 2376 O O . VAL A 1 306 ? 15.878 5.813 -4.273 1.00 93.44 306 VAL A O 1
ATOM 2379 N N . PRO A 1 307 ? 16.770 7.375 -5.616 1.00 92.50 307 PRO A N 1
ATOM 2380 C CA . PRO A 1 307 ? 16.349 8.493 -4.770 1.00 92.50 307 PRO A CA 1
ATOM 2381 C C . PRO A 1 307 ? 14.844 8.606 -4.580 1.00 92.50 307 PRO A C 1
ATOM 2383 O O . PRO A 1 307 ? 14.410 8.867 -3.465 1.00 92.50 307 PRO A O 1
ATOM 2386 N N . ALA A 1 308 ? 14.064 8.402 -5.643 1.00 91.44 308 ALA A N 1
ATOM 2387 C CA . ALA A 1 308 ? 12.612 8.488 -5.562 1.00 91.44 308 ALA A CA 1
ATOM 2388 C C . ALA A 1 308 ? 12.054 7.398 -4.636 1.00 91.44 308 ALA A C 1
ATOM 2390 O O . ALA A 1 308 ? 11.238 7.686 -3.768 1.00 91.44 308 ALA A O 1
ATOM 2391 N N . VAL A 1 309 ? 12.565 6.168 -4.756 1.00 95.19 309 VAL A N 1
ATOM 2392 C CA . VAL A 1 309 ? 12.130 5.041 -3.917 1.00 95.19 309 VAL A CA 1
ATOM 2393 C C . VAL A 1 309 ? 12.626 5.166 -2.475 1.00 95.19 309 VAL A C 1
ATOM 2395 O O . VAL A 1 309 ? 11.889 4.850 -1.550 1.00 95.19 309 VAL A O 1
ATOM 2398 N N . GLU A 1 310 ? 13.833 5.690 -2.250 1.00 95.88 310 GLU A N 1
ATOM 2399 C CA . GLU A 1 310 ? 14.306 6.039 -0.904 1.00 95.88 310 GLU A CA 1
ATOM 2400 C C . GLU A 1 310 ? 13.435 7.132 -0.261 1.00 95.88 310 GLU A C 1
ATOM 2402 O O . GLU A 1 310 ? 13.058 7.003 0.900 1.00 95.88 310 GLU A O 1
ATOM 2407 N N . SER A 1 311 ? 13.074 8.183 -1.006 1.00 93.94 311 SER A N 1
ATOM 2408 C CA . SER A 1 311 ? 12.178 9.235 -0.505 1.00 93.94 311 SER A CA 1
ATOM 2409 C C . SER A 1 311 ? 10.786 8.675 -0.180 1.00 93.94 311 SER A C 1
ATOM 2411 O O . SER A 1 311 ? 10.235 8.978 0.879 1.00 93.94 311 SER A O 1
ATOM 2413 N N . GLN A 1 312 ? 10.257 7.778 -1.019 1.00 94.25 312 GLN A N 1
ATOM 2414 C CA . GLN A 1 312 ? 8.996 7.088 -0.752 1.00 94.25 312 GLN A CA 1
ATOM 2415 C C . GLN A 1 312 ? 9.069 6.164 0.471 1.00 94.25 312 GLN A C 1
ATOM 2417 O O . GLN A 1 312 ? 8.132 6.154 1.263 1.00 94.25 312 GLN A O 1
ATOM 2422 N N . LEU A 1 313 ? 10.163 5.420 0.662 1.00 95.44 313 LEU A N 1
ATOM 2423 C CA . LEU A 1 313 ? 10.373 4.600 1.860 1.00 95.44 313 LEU A CA 1
ATOM 2424 C C . LEU A 1 313 ? 10.375 5.470 3.119 1.00 95.44 313 LEU A C 1
ATOM 2426 O O . LEU A 1 313 ? 9.670 5.164 4.076 1.00 95.44 313 LEU A O 1
ATOM 2430 N N . ALA A 1 314 ? 11.114 6.582 3.100 1.00 95.31 314 ALA A N 1
ATOM 2431 C CA . ALA A 1 314 ? 11.133 7.526 4.212 1.00 95.31 314 ALA A CA 1
ATOM 2432 C C . ALA A 1 314 ? 9.729 8.059 4.533 1.00 95.31 314 ALA A C 1
ATOM 2434 O O . ALA A 1 314 ? 9.342 8.099 5.697 1.00 95.31 314 ALA A O 1
ATOM 2435 N N . TRP A 1 315 ? 8.962 8.435 3.508 1.00 93.00 315 TRP A N 1
ATOM 2436 C CA . TRP A 1 315 ? 7.588 8.905 3.672 1.00 93.00 315 TRP A CA 1
ATOM 2437 C C . TRP A 1 315 ? 6.662 7.823 4.234 1.00 93.00 315 TRP A C 1
ATOM 2439 O O . TRP A 1 315 ? 5.978 8.065 5.222 1.00 93.00 315 TRP A O 1
ATOM 2449 N N . THR A 1 316 ? 6.717 6.615 3.675 1.00 90.12 316 THR A N 1
ATOM 2450 C CA . THR A 1 316 ? 5.902 5.463 4.092 1.00 90.12 316 THR A CA 1
ATOM 2451 C C . THR A 1 316 ? 6.108 5.148 5.575 1.00 90.12 316 THR A C 1
ATOM 2453 O O . THR A 1 316 ? 5.139 5.051 6.325 1.00 90.12 316 THR A O 1
ATOM 2456 N N . LEU A 1 317 ? 7.368 5.074 6.019 1.00 91.31 317 LEU A N 1
ATOM 2457 C CA . LEU A 1 317 ? 7.711 4.846 7.426 1.00 91.31 317 LEU A CA 1
ATOM 2458 C C . LEU A 1 317 ? 7.296 6.025 8.321 1.00 91.31 317 LEU A C 1
ATOM 2460 O O . LEU A 1 317 ? 6.830 5.824 9.436 1.00 91.31 317 LEU A O 1
ATOM 2464 N N . LEU A 1 318 ? 7.426 7.270 7.849 1.00 91.12 318 LEU A N 1
ATOM 2465 C CA . LEU A 1 318 ? 7.004 8.448 8.618 1.00 91.12 318 LEU A CA 1
ATOM 2466 C C . LEU A 1 318 ? 5.501 8.522 8.846 1.00 91.12 318 LEU A C 1
ATOM 2468 O O . LEU A 1 318 ? 5.071 9.140 9.820 1.00 91.12 318 LEU A O 1
ATOM 2472 N N . GLN A 1 319 ? 4.713 7.954 7.943 1.00 85.19 319 GLN A N 1
ATOM 2473 C CA . GLN A 1 319 ? 3.261 7.970 8.040 1.00 85.19 319 GLN A CA 1
ATOM 2474 C C . GLN A 1 319 ? 2.703 6.839 8.895 1.00 85.19 319 GLN A C 1
ATOM 2476 O O . GLN A 1 319 ? 1.533 6.902 9.267 1.00 85.19 319 GLN A O 1
ATOM 2481 N N . ASP A 1 320 ? 3.511 5.832 9.216 1.00 85.06 320 ASP A N 1
ATOM 2482 C CA . ASP A 1 320 ? 3.132 4.808 10.174 1.00 85.06 320 ASP A CA 1
ATOM 2483 C C . ASP A 1 320 ? 3.065 5.432 11.586 1.00 85.06 320 ASP A C 1
ATOM 2485 O O . ASP A 1 320 ? 4.099 5.869 12.119 1.00 85.06 320 ASP A O 1
ATOM 2489 N N . PRO A 1 321 ? 1.873 5.555 12.206 1.00 80.44 321 PRO A N 1
ATOM 2490 C CA . PRO A 1 321 ? 1.749 6.104 13.554 1.00 80.44 321 PRO A CA 1
ATOM 2491 C C . PRO A 1 321 ? 2.481 5.251 14.600 1.00 80.44 321 PRO A C 1
ATOM 2493 O O . PRO A 1 321 ? 2.862 5.792 15.636 1.00 80.44 321 PRO A O 1
ATOM 2496 N N . GLU A 1 322 ? 2.737 3.977 14.300 1.00 79.81 322 GLU A N 1
ATOM 2497 C CA . GLU A 1 322 ? 3.404 2.997 15.163 1.00 79.81 322 GLU A CA 1
ATOM 2498 C C . GLU A 1 322 ? 4.901 2.837 14.827 1.00 79.81 322 GLU A C 1
ATOM 2500 O O . GLU A 1 322 ? 5.579 1.990 15.397 1.00 79.81 322 GLU A O 1
ATOM 2505 N N . ALA A 1 323 ? 5.463 3.672 13.938 1.00 85.88 323 ALA A N 1
ATOM 2506 C CA . ALA A 1 323 ? 6.896 3.635 13.633 1.00 85.88 323 ALA A CA 1
ATOM 2507 C C . ALA A 1 323 ? 7.759 3.762 14.902 1.00 85.88 323 ALA A C 1
ATOM 2509 O O . ALA A 1 323 ? 7.667 4.754 15.639 1.00 85.88 323 ALA A O 1
ATOM 2510 N N . SER A 1 324 ? 8.650 2.790 15.108 1.00 85.00 324 SER A N 1
ATOM 2511 C CA . SER A 1 324 ? 9.524 2.715 16.277 1.00 85.00 324 SER A CA 1
ATOM 2512 C C . SER A 1 324 ? 10.644 3.762 16.234 1.00 85.00 324 SER A C 1
ATOM 2514 O O . SER A 1 324 ? 10.962 4.347 15.196 1.00 85.00 324 SER A O 1
ATOM 2516 N N . ALA A 1 325 ? 11.342 3.963 17.356 1.00 87.62 325 ALA A N 1
ATOM 2517 C CA . ALA A 1 325 ? 12.537 4.810 17.385 1.00 87.62 325 ALA A CA 1
ATOM 2518 C C . ALA A 1 325 ? 13.627 4.341 16.397 1.00 87.62 325 ALA A C 1
ATOM 2520 O O . ALA A 1 325 ? 14.347 5.170 15.832 1.00 87.62 325 ALA A O 1
ATOM 2521 N N . ALA A 1 326 ? 13.737 3.026 16.163 1.00 88.81 326 ALA A N 1
ATOM 2522 C CA . ALA A 1 326 ? 14.658 2.461 15.181 1.00 88.81 326 ALA A CA 1
ATOM 2523 C C . ALA A 1 326 ? 14.235 2.813 13.747 1.00 88.81 326 ALA A C 1
ATOM 2525 O O . ALA A 1 326 ? 15.087 3.212 12.950 1.00 88.81 326 ALA A O 1
ATOM 2526 N N . ASP A 1 327 ? 12.935 2.758 13.448 1.00 89.94 327 ASP A N 1
ATOM 2527 C CA . ASP A 1 327 ? 12.389 3.157 12.146 1.00 89.94 327 ASP A CA 1
ATOM 2528 C C . ASP A 1 327 ? 12.608 4.651 11.897 1.00 89.94 327 ASP A C 1
ATOM 2530 O O . ASP A 1 327 ? 13.060 5.048 10.826 1.00 89.94 327 ASP A O 1
ATOM 2534 N N . LEU A 1 328 ? 12.392 5.504 12.903 1.00 94.44 328 LEU A N 1
ATOM 2535 C CA . LEU A 1 328 ? 12.643 6.943 12.775 1.00 94.44 328 LEU A CA 1
ATOM 2536 C C . LEU A 1 328 ? 14.135 7.261 12.582 1.00 94.44 328 LEU A C 1
ATOM 2538 O O . LEU A 1 328 ? 14.480 8.110 11.759 1.00 94.44 328 LEU A O 1
ATOM 2542 N N . ALA A 1 329 ? 15.038 6.575 13.288 1.00 94.88 329 ALA A N 1
ATOM 2543 C CA . ALA A 1 329 ? 16.479 6.706 13.051 1.00 94.88 329 ALA A CA 1
ATOM 2544 C C . ALA A 1 329 ? 16.855 6.253 11.631 1.00 94.88 329 ALA A C 1
ATOM 2546 O O . ALA A 1 329 ? 17.666 6.884 10.953 1.00 94.88 329 ALA A O 1
ATOM 2547 N N . ARG A 1 330 ? 16.211 5.189 11.146 1.00 94.56 330 ARG A N 1
ATOM 2548 C CA . ARG A 1 330 ? 16.385 4.690 9.785 1.00 94.56 330 ARG A CA 1
ATOM 2549 C C . ARG A 1 330 ? 15.909 5.695 8.735 1.00 94.56 330 ARG A C 1
ATOM 2551 O O . ARG A 1 330 ? 16.622 5.936 7.758 1.00 94.56 330 ARG A O 1
ATOM 2558 N N . VAL A 1 331 ? 14.750 6.316 8.944 1.00 96.38 331 VAL A N 1
ATOM 2559 C CA . VAL A 1 331 ? 14.246 7.418 8.113 1.00 96.38 331 VAL A CA 1
ATOM 2560 C C . VAL A 1 331 ? 15.249 8.568 8.083 1.00 96.38 331 VAL A C 1
ATOM 2562 O O . VAL A 1 331 ? 15.505 9.103 7.006 1.00 96.38 331 VAL A O 1
ATOM 2565 N N . GLU A 1 332 ? 15.846 8.933 9.221 1.00 97.44 332 GLU A N 1
ATOM 2566 C CA . GLU A 1 332 ? 16.861 9.994 9.292 1.00 97.44 332 GLU A CA 1
ATOM 2567 C C . GLU A 1 332 ? 18.023 9.724 8.334 1.00 97.44 332 GLU A C 1
ATOM 2569 O O . GLU A 1 332 ? 18.322 10.561 7.480 1.00 97.44 332 GLU A O 1
ATOM 2574 N N . GLU A 1 333 ? 18.601 8.519 8.382 1.00 97.38 333 GLU A N 1
ATOM 2575 C CA . GLU A 1 333 ? 19.675 8.115 7.468 1.00 97.38 333 GLU A CA 1
ATOM 2576 C C . GLU A 1 333 ? 19.257 8.209 5.993 1.00 97.38 333 GLU A C 1
ATOM 2578 O O . GLU A 1 333 ? 20.049 8.606 5.133 1.00 97.38 333 GLU A O 1
ATOM 2583 N N . ILE A 1 334 ? 18.027 7.794 5.672 1.00 96.50 334 ILE A N 1
ATOM 2584 C CA . ILE A 1 334 ? 17.504 7.808 4.303 1.00 96.50 334 ILE A CA 1
ATOM 2585 C C . ILE A 1 334 ? 17.331 9.251 3.818 1.00 96.50 334 ILE A C 1
ATOM 2587 O O . ILE A 1 334 ? 17.835 9.605 2.750 1.00 96.50 334 ILE A O 1
ATOM 2591 N N . VAL A 1 335 ? 16.668 10.095 4.609 1.00 95.88 335 VAL A N 1
ATOM 2592 C CA . VAL A 1 335 ? 16.398 11.499 4.277 1.00 95.88 335 VAL A CA 1
ATOM 2593 C C . VAL A 1 335 ? 17.702 12.282 4.130 1.00 95.88 335 VAL A C 1
ATOM 2595 O O . VAL A 1 335 ? 17.848 13.050 3.179 1.00 95.88 335 VAL A O 1
ATOM 2598 N N . GLU A 1 336 ? 18.694 12.052 4.992 1.00 96.12 336 GLU A N 1
ATOM 2599 C CA . GLU A 1 336 ? 20.019 12.663 4.851 1.00 96.12 336 GLU A CA 1
ATOM 2600 C C . GLU A 1 336 ? 20.709 12.257 3.541 1.00 96.12 336 GLU A C 1
ATOM 2602 O O . GLU A 1 336 ? 21.240 13.120 2.833 1.00 96.12 336 GLU A O 1
ATOM 2607 N N . ARG A 1 337 ? 20.661 10.969 3.161 1.00 95.62 337 ARG A N 1
ATOM 2608 C CA . ARG A 1 337 ? 21.203 10.503 1.871 1.00 95.62 337 ARG A CA 1
ATOM 2609 C C . ARG A 1 337 ? 20.489 11.136 0.680 1.00 95.62 337 ARG A C 1
ATOM 2611 O O . ARG A 1 337 ? 21.157 11.498 -0.290 1.00 95.62 337 ARG A O 1
ATOM 2618 N N . VAL A 1 338 ? 19.164 11.262 0.734 1.00 94.56 338 VAL A N 1
ATOM 2619 C CA . VAL A 1 338 ? 18.362 11.881 -0.332 1.00 94.56 338 VAL A CA 1
ATOM 2620 C C . VAL A 1 338 ? 18.668 13.381 -0.439 1.00 94.56 338 VAL A C 1
ATOM 2622 O O . VAL A 1 338 ? 18.929 13.873 -1.536 1.00 94.56 338 VAL A O 1
ATOM 2625 N N . LEU A 1 339 ? 18.746 14.104 0.683 1.00 94.62 339 LEU A N 1
ATOM 2626 C CA . LEU A 1 339 ? 19.064 15.539 0.719 1.00 94.62 339 LEU A CA 1
ATOM 2627 C C . LEU A 1 339 ? 20.516 15.861 0.335 1.00 94.62 339 LEU A C 1
ATOM 2629 O O . LEU A 1 339 ? 20.790 16.960 -0.147 1.00 94.62 339 LEU A O 1
ATOM 2633 N N . ALA A 1 340 ? 21.453 14.928 0.530 1.00 95.31 340 ALA A N 1
ATOM 2634 C CA . ALA A 1 340 ? 22.842 15.086 0.096 1.00 95.31 340 ALA A CA 1
ATOM 2635 C C . ALA A 1 340 ? 23.003 15.045 -1.437 1.00 95.31 340 ALA A C 1
ATOM 2637 O O . ALA A 1 340 ? 24.040 15.461 -1.967 1.00 95.31 340 ALA A O 1
ATOM 2638 N N . ARG A 1 341 ? 21.998 14.549 -2.171 1.00 92.50 341 ARG A N 1
ATOM 2639 C CA . ARG A 1 341 ? 22.004 14.517 -3.638 1.00 92.50 341 ARG A CA 1
ATOM 2640 C C . ARG A 1 341 ? 21.632 15.891 -4.202 1.00 92.50 341 ARG A C 1
ATOM 2642 O O . ARG A 1 341 ? 20.908 16.674 -3.594 1.00 92.50 341 ARG A O 1
ATOM 2649 N N . ARG A 1 342 ? 22.158 16.214 -5.388 1.00 82.62 342 ARG A N 1
ATOM 2650 C CA . ARG A 1 342 ? 21.803 17.461 -6.080 1.00 82.62 342 ARG A CA 1
ATOM 2651 C C . ARG A 1 342 ? 20.392 17.346 -6.649 1.00 82.62 342 ARG A C 1
ATOM 2653 O O . ARG A 1 342 ? 20.173 16.564 -7.568 1.00 82.62 342 ARG A O 1
ATOM 2660 N N . HIS A 1 343 ? 19.494 18.180 -6.144 1.00 79.75 343 HIS A N 1
ATOM 2661 C CA . HIS A 1 343 ? 18.144 18.362 -6.670 1.00 79.75 343 HIS A CA 1
ATOM 2662 C C . HIS A 1 343 ? 18.132 19.476 -7.713 1.00 79.75 343 HIS A C 1
ATOM 2664 O O . HIS A 1 343 ? 18.604 20.581 -7.441 1.00 79.75 343 HIS A O 1
ATOM 2670 N N . SER A 1 344 ? 17.618 19.190 -8.908 1.00 82.56 344 SER A N 1
ATOM 2671 C CA . SER A 1 344 ? 17.389 20.207 -9.942 1.00 82.56 344 SER A CA 1
ATOM 2672 C C . SER A 1 344 ? 16.028 20.893 -9.806 1.00 82.56 344 SER A C 1
ATOM 2674 O O . SER A 1 344 ? 15.881 22.015 -10.281 1.00 82.56 344 SER A O 1
ATOM 2676 N N . ASP A 1 345 ? 15.058 20.244 -9.155 1.00 88.19 345 ASP A N 1
ATOM 2677 C CA . ASP A 1 345 ? 13.700 20.755 -8.947 1.00 88.19 345 ASP A CA 1
ATOM 2678 C C . ASP A 1 345 ? 13.530 21.291 -7.505 1.00 88.19 345 ASP A C 1
ATOM 2680 O O . ASP A 1 345 ? 13.664 20.524 -6.543 1.00 88.19 345 ASP A O 1
ATOM 2684 N N . PRO A 1 346 ? 13.232 22.594 -7.314 1.00 91.19 346 PRO A N 1
ATOM 2685 C CA . PRO A 1 346 ? 12.937 23.166 -6.001 1.00 91.19 346 PRO A CA 1
ATOM 2686 C C . PRO A 1 346 ? 11.743 22.526 -5.278 1.00 91.19 346 PRO A C 1
ATOM 2688 O O . PRO A 1 346 ? 11.703 22.578 -4.046 1.00 91.19 346 PRO A O 1
ATOM 2691 N N . LEU A 1 347 ? 10.774 21.957 -6.005 1.00 90.69 347 LEU A N 1
ATOM 2692 C CA . LEU A 1 347 ? 9.598 21.309 -5.422 1.00 90.69 347 LEU A CA 1
ATOM 2693 C C . LEU A 1 347 ? 9.941 19.939 -4.833 1.00 90.69 347 LEU A C 1
ATOM 2695 O O . LEU A 1 347 ? 9.501 19.653 -3.723 1.00 90.69 347 LEU A O 1
ATOM 2699 N N . GLU A 1 348 ? 10.766 19.139 -5.515 1.00 90.75 348 GLU A N 1
ATOM 2700 C CA . GLU A 1 348 ? 11.264 17.861 -4.978 1.00 90.75 348 GLU A CA 1
ATOM 2701 C C . GLU A 1 348 ? 12.120 18.088 -3.726 1.00 90.75 348 GLU A C 1
ATOM 2703 O O . GLU A 1 348 ? 11.871 17.490 -2.681 1.00 90.75 348 GLU A O 1
ATOM 2708 N N . LEU A 1 349 ? 13.039 19.061 -3.766 1.00 94.25 349 LEU A N 1
ATOM 2709 C CA . LEU A 1 349 ? 13.812 19.436 -2.579 1.00 94.25 349 LEU A CA 1
ATOM 2710 C C . LEU A 1 349 ? 12.912 19.942 -1.438 1.00 94.25 349 LEU A C 1
ATOM 2712 O O . LEU A 1 349 ? 13.173 19.669 -0.267 1.00 94.25 349 LEU A O 1
ATOM 2716 N N . GLY A 1 350 ? 11.868 20.711 -1.763 1.00 94.50 350 GLY A N 1
ATOM 2717 C CA . GLY A 1 350 ? 10.868 21.152 -0.793 1.00 94.50 350 GLY A CA 1
ATOM 2718 C C . GLY A 1 350 ? 10.137 19.978 -0.137 1.00 94.50 350 GLY A C 1
ATOM 2719 O O . GLY A 1 350 ? 9.944 19.999 1.077 1.00 94.50 350 GLY A O 1
ATOM 2720 N N . ASN A 1 351 ? 9.794 18.954 -0.919 1.00 93.38 351 ASN A N 1
ATOM 2721 C CA . ASN A 1 351 ? 9.155 17.729 -0.449 1.00 93.38 351 ASN A CA 1
ATOM 2722 C C . ASN A 1 351 ? 10.067 16.922 0.492 1.00 93.38 351 ASN A C 1
ATOM 2724 O O . ASN A 1 351 ? 9.675 16.614 1.614 1.00 93.38 351 ASN A O 1
ATOM 2728 N N . ASP A 1 352 ? 11.323 16.682 0.111 1.00 94.25 352 ASP A N 1
ATOM 2729 C CA . ASP A 1 352 ? 12.275 15.954 0.964 1.00 94.25 352 ASP A CA 1
ATOM 2730 C C . ASP A 1 352 ? 12.587 16.707 2.273 1.00 94.25 352 ASP A C 1
ATOM 2732 O O . ASP A 1 352 ? 12.778 16.108 3.335 1.00 94.25 352 ASP A O 1
ATOM 2736 N N . LEU A 1 353 ? 12.606 18.046 2.237 1.00 96.56 353 LEU A N 1
ATOM 2737 C CA . LEU A 1 353 ? 12.732 18.862 3.446 1.00 96.56 353 LEU A CA 1
ATOM 2738 C C . LEU A 1 353 ? 11.483 18.783 4.339 1.00 96.56 353 LEU A C 1
ATOM 2740 O O . LEU A 1 353 ? 11.620 18.882 5.558 1.00 96.56 353 LEU A O 1
ATOM 2744 N N . LEU A 1 354 ? 10.285 18.592 3.778 1.00 95.31 354 LEU A N 1
ATOM 2745 C CA . LEU A 1 354 ? 9.086 18.318 4.575 1.00 95.31 354 LEU A CA 1
ATOM 2746 C C . LEU A 1 354 ? 9.168 16.950 5.255 1.00 95.31 354 LEU A C 1
ATOM 2748 O O . LEU A 1 354 ? 8.804 16.865 6.425 1.00 95.31 354 LEU A O 1
ATOM 2752 N N . HIS A 1 355 ? 9.717 15.923 4.595 1.00 95.06 355 HIS A N 1
ATOM 2753 C CA . HIS A 1 355 ? 9.978 14.631 5.246 1.00 95.06 355 HIS A CA 1
ATOM 2754 C C . HIS A 1 355 ? 10.914 14.804 6.452 1.00 95.06 355 HIS A C 1
ATOM 2756 O O . HIS A 1 355 ? 10.613 14.320 7.541 1.00 95.06 355 HIS A O 1
ATOM 2762 N N . LEU A 1 356 ? 12.000 15.580 6.311 1.00 97.12 356 LEU A N 1
ATOM 2763 C CA . LEU A 1 356 ? 12.894 15.897 7.434 1.00 97.12 356 LEU A CA 1
ATOM 2764 C C . LEU A 1 356 ? 12.177 16.661 8.560 1.00 97.12 356 LEU A C 1
ATOM 2766 O O . LEU A 1 356 ? 12.400 16.383 9.738 1.00 97.12 356 LEU A O 1
ATOM 2770 N N . ALA A 1 357 ? 11.333 17.636 8.220 1.00 97.00 357 ALA A N 1
ATOM 2771 C CA . ALA A 1 357 ? 10.564 18.385 9.210 1.00 97.00 357 ALA A CA 1
ATOM 2772 C C . ALA A 1 357 ? 9.565 17.484 9.953 1.00 97.00 357 ALA A C 1
ATOM 2774 O O . ALA A 1 357 ? 9.426 17.589 11.171 1.00 97.00 357 ALA A O 1
ATOM 2775 N N . TYR A 1 358 ? 8.898 16.575 9.241 1.00 95.56 358 TYR A N 1
ATOM 2776 C CA . TYR A 1 358 ? 7.968 15.635 9.851 1.00 95.56 358 TYR A CA 1
ATOM 2777 C C . TYR A 1 358 ? 8.695 14.620 10.744 1.00 95.56 358 TYR A C 1
ATOM 2779 O O . TYR A 1 358 ? 8.266 14.389 11.873 1.00 95.56 358 TYR A O 1
ATOM 2787 N N . LEU A 1 359 ? 9.854 14.115 10.313 1.00 96.38 359 LEU A N 1
ATOM 2788 C CA . LEU A 1 359 ? 10.741 13.302 11.146 1.00 96.38 359 LEU A CA 1
ATOM 2789 C C . LEU A 1 359 ? 11.130 14.025 12.444 1.00 96.38 359 LEU A C 1
ATOM 2791 O O . LEU A 1 359 ? 11.023 13.455 13.529 1.00 96.38 359 LEU A O 1
ATOM 2795 N N . GLN A 1 360 ? 11.555 15.290 12.348 1.00 97.31 360 GLN A N 1
ATOM 2796 C CA . GLN A 1 360 ? 11.903 16.089 13.524 1.00 97.31 360 GLN A CA 1
ATOM 2797 C C . GLN A 1 360 ? 10.714 16.219 14.476 1.00 97.31 360 GLN A C 1
ATOM 2799 O O . GLN A 1 360 ? 10.891 16.015 15.672 1.00 97.31 360 GLN A O 1
ATOM 2804 N N . LEU A 1 361 ? 9.510 16.471 13.956 1.00 94.88 361 LEU A N 1
ATOM 2805 C CA . LEU A 1 361 ? 8.290 16.496 14.760 1.00 94.88 361 LEU A CA 1
ATOM 2806 C C . LEU A 1 361 ? 8.029 15.150 15.463 1.00 94.88 361 LEU A C 1
ATOM 2808 O O . LEU A 1 361 ? 7.774 15.148 16.665 1.00 94.88 361 LEU A O 1
ATOM 2812 N N . ARG A 1 362 ? 8.129 14.019 14.748 1.00 92.56 362 ARG A N 1
ATOM 2813 C CA . ARG A 1 362 ? 7.923 12.662 15.300 1.00 92.56 362 ARG A CA 1
ATOM 2814 C C . ARG A 1 362 ? 8.913 12.316 16.413 1.00 92.56 362 ARG A C 1
ATOM 2816 O O . ARG A 1 362 ? 8.539 11.659 17.373 1.00 92.56 362 ARG A O 1
ATOM 2823 N N . GLN A 1 363 ? 10.146 12.803 16.319 1.00 94.44 363 GLN A N 1
ATOM 2824 C CA . GLN A 1 363 ? 11.178 12.631 17.348 1.00 94.44 363 GLN A CA 1
ATOM 2825 C C . GLN A 1 363 ? 11.117 13.701 18.461 1.00 94.44 363 GLN A C 1
ATOM 2827 O O . GLN A 1 363 ? 12.039 13.798 19.271 1.00 94.44 363 GLN A O 1
ATOM 2832 N N . GLY A 1 364 ? 10.097 14.569 18.477 1.00 94.31 364 GLY A N 1
ATOM 2833 C CA . GLY A 1 364 ? 9.970 15.658 19.454 1.00 94.31 364 GLY A CA 1
ATOM 2834 C C . GLY A 1 364 ? 10.990 16.800 19.295 1.00 94.31 364 GLY A C 1
ATOM 2835 O O . GLY A 1 364 ? 11.149 17.620 20.201 1.00 94.31 364 GLY A O 1
ATOM 2836 N N . ARG A 1 365 ? 11.696 16.877 18.158 1.00 96.88 365 ARG A N 1
ATOM 2837 C CA . ARG A 1 365 ? 12.639 17.954 17.795 1.00 96.88 365 ARG A CA 1
ATOM 2838 C C . ARG A 1 365 ? 11.906 19.151 17.171 1.00 96.88 365 ARG A C 1
ATOM 2840 O O . ARG A 1 365 ? 10.730 19.077 16.831 1.00 96.88 365 ARG A O 1
ATOM 2847 N N . ASP A 1 366 ? 12.607 20.282 17.018 1.00 96.00 366 ASP A N 1
ATOM 2848 C CA . ASP A 1 366 ? 12.043 21.505 16.431 1.00 96.00 366 ASP A CA 1
ATOM 2849 C C . ASP A 1 366 ? 12.169 21.574 14.898 1.00 96.00 366 ASP A C 1
ATOM 2851 O O . ASP A 1 366 ? 13.277 21.816 14.414 1.00 96.00 366 ASP A O 1
ATOM 2855 N N . PRO A 1 367 ? 11.062 21.474 14.128 1.00 97.44 367 PRO A N 1
ATOM 2856 C CA . PRO A 1 367 ? 11.111 21.527 12.672 1.00 97.44 367 PRO A CA 1
ATOM 2857 C C . PRO A 1 367 ? 11.193 22.940 12.075 1.00 97.44 367 PRO A C 1
ATOM 2859 O O . PRO A 1 367 ? 11.407 23.070 10.869 1.00 97.44 367 PRO A O 1
ATOM 2862 N N . VAL A 1 368 ? 11.042 24.020 12.853 1.00 96.94 368 VAL A N 1
ATOM 2863 C CA . VAL A 1 368 ? 10.870 25.397 12.333 1.00 96.94 368 VAL A CA 1
ATOM 2864 C C . VAL A 1 368 ? 12.025 25.835 11.426 1.00 96.94 368 VAL A C 1
ATOM 2866 O O . VAL A 1 368 ? 11.809 26.481 10.392 1.00 96.94 368 VAL A O 1
ATOM 2869 N N . ALA A 1 369 ? 13.262 25.458 11.760 1.00 97.81 369 ALA A N 1
ATOM 2870 C CA . ALA A 1 369 ? 14.427 25.775 10.937 1.00 97.81 369 ALA A CA 1
ATOM 2871 C C . ALA A 1 369 ? 14.363 25.092 9.557 1.00 97.81 369 ALA A C 1
ATOM 2873 O O . ALA A 1 369 ? 14.692 25.710 8.540 1.00 97.81 369 ALA A O 1
ATOM 2874 N N . VAL A 1 370 ? 13.904 23.838 9.505 1.00 97.88 370 VAL A N 1
ATOM 2875 C CA . VAL A 1 370 ? 13.726 23.080 8.258 1.00 97.88 370 VAL A CA 1
ATOM 2876 C C . VAL A 1 370 ? 12.548 23.635 7.458 1.00 97.88 370 VAL A C 1
ATOM 2878 O O . VAL A 1 370 ? 12.707 23.927 6.273 1.00 97.88 370 VAL A O 1
ATOM 2881 N N . LEU A 1 371 ? 11.414 23.910 8.104 1.00 97.44 371 LEU A N 1
ATOM 2882 C CA . LEU A 1 371 ? 10.224 24.497 7.472 1.00 97.44 371 LEU A CA 1
ATOM 2883 C C . LEU A 1 371 ? 10.514 25.882 6.872 1.00 97.44 371 LEU A C 1
ATOM 2885 O O . LEU A 1 371 ? 10.088 26.204 5.763 1.00 97.44 371 LEU A O 1
ATOM 2889 N N . THR A 1 372 ? 11.354 26.689 7.524 1.00 97.50 372 THR A N 1
ATOM 2890 C CA . THR A 1 372 ? 11.827 27.963 6.955 1.00 97.50 372 THR A CA 1
ATOM 2891 C C . THR A 1 372 ? 12.599 27.754 5.644 1.00 97.50 372 THR A C 1
ATOM 2893 O O . THR A 1 372 ? 12.462 28.548 4.704 1.00 97.50 372 THR A O 1
ATOM 2896 N N . ARG A 1 373 ? 13.387 26.673 5.538 1.00 97.38 373 ARG A N 1
ATOM 2897 C CA . ARG A 1 373 ? 14.077 26.302 4.291 1.00 97.38 373 ARG A CA 1
ATOM 2898 C C . ARG A 1 373 ? 13.082 25.851 3.224 1.00 97.38 373 ARG A C 1
ATOM 2900 O O . ARG A 1 373 ? 13.224 26.324 2.098 1.00 97.38 373 ARG A O 1
ATOM 2907 N N . VAL A 1 374 ? 12.081 25.033 3.570 1.00 95.94 374 VAL A N 1
ATOM 2908 C CA . VAL A 1 374 ? 10.991 24.620 2.658 1.00 95.94 374 VAL A CA 1
ATOM 2909 C C . VAL A 1 374 ? 10.370 25.855 2.006 1.00 95.94 374 VAL A C 1
ATOM 2911 O O . VAL A 1 374 ? 10.452 26.026 0.792 1.00 95.94 374 VAL A O 1
ATOM 2914 N N . ARG A 1 375 ? 9.872 26.802 2.811 1.00 95.50 375 ARG A N 1
ATOM 2915 C CA . ARG A 1 375 ? 9.218 28.034 2.326 1.00 95.50 375 ARG A CA 1
ATOM 2916 C C . ARG A 1 375 ? 10.124 28.916 1.467 1.00 95.50 375 ARG A C 1
ATOM 2918 O O . ARG A 1 375 ? 9.655 29.682 0.626 1.00 95.50 375 ARG A O 1
ATOM 2925 N N . ARG A 1 376 ? 11.440 28.880 1.690 1.00 95.31 376 ARG A N 1
ATOM 2926 C CA . ARG A 1 376 ? 12.408 29.579 0.834 1.00 95.31 376 ARG A CA 1
ATOM 2927 C C . ARG A 1 376 ? 12.536 28.896 -0.531 1.00 95.31 376 ARG A C 1
ATOM 2929 O O . ARG A 1 376 ? 12.538 29.606 -1.527 1.00 95.31 376 ARG A O 1
ATOM 2936 N N . HIS A 1 377 ? 12.603 27.566 -0.580 1.00 93.81 377 HIS A N 1
ATOM 2937 C CA . HIS A 1 377 ? 12.674 26.814 -1.839 1.00 93.81 377 HIS A CA 1
ATOM 2938 C C . HIS A 1 377 ? 11.371 26.903 -2.646 1.00 93.81 377 HIS A C 1
ATOM 2940 O O . HIS A 1 377 ? 11.420 27.153 -3.849 1.00 93.81 377 HIS A O 1
ATOM 2946 N N . LEU A 1 378 ? 10.209 26.837 -1.990 1.00 91.56 378 LEU A N 1
ATOM 2947 C CA . LEU A 1 378 ? 8.917 27.013 -2.664 1.00 91.56 378 LEU A CA 1
ATOM 2948 C C . LEU A 1 378 ? 8.792 28.396 -3.325 1.00 91.56 378 LEU A C 1
ATOM 2950 O O . LEU A 1 378 ? 8.316 28.498 -4.449 1.00 91.56 378 LEU A O 1
ATOM 2954 N N . ARG A 1 379 ? 9.306 29.459 -2.686 1.00 91.44 379 ARG A N 1
ATOM 2955 C CA . ARG A 1 379 ? 9.350 30.809 -3.281 1.00 91.44 379 ARG A CA 1
ATOM 2956 C C . ARG A 1 379 ? 10.257 30.914 -4.509 1.00 91.44 379 ARG A C 1
ATOM 2958 O O . ARG A 1 379 ? 10.023 31.773 -5.351 1.00 91.44 379 ARG A O 1
ATOM 2965 N N . THR A 1 380 ? 11.287 30.072 -4.622 1.00 89.31 380 THR A N 1
ATOM 2966 C CA . THR A 1 380 ? 12.170 30.060 -5.803 1.00 89.31 380 THR A CA 1
ATOM 2967 C C . THR A 1 380 ? 11.568 29.337 -7.007 1.00 89.31 380 THR A C 1
ATOM 2969 O O . THR A 1 380 ? 12.074 29.514 -8.109 1.00 89.31 380 THR A O 1
ATOM 2972 N N . ALA A 1 381 ? 10.485 28.573 -6.824 1.00 83.69 381 ALA A N 1
ATOM 2973 C CA . ALA A 1 381 ? 9.813 27.837 -7.896 1.00 83.69 381 ALA A CA 1
ATOM 2974 C C . ALA A 1 381 ? 8.928 28.717 -8.813 1.00 83.69 381 ALA A C 1
ATOM 2976 O O . ALA A 1 381 ? 8.361 28.203 -9.770 1.00 83.69 381 ALA A O 1
ATOM 2977 N N . GLY A 1 382 ? 8.815 30.030 -8.558 1.00 79.69 382 GLY A N 1
ATOM 2978 C CA . GLY A 1 382 ? 7.992 30.956 -9.351 1.00 79.69 382 GLY A CA 1
ATOM 2979 C C . GLY A 1 382 ? 6.558 31.103 -8.826 1.00 79.69 382 GLY A C 1
ATOM 2980 O O . GLY A 1 382 ? 6.330 30.995 -7.619 1.00 79.69 382 GLY A O 1
ATOM 2981 N N . GLU A 1 383 ? 5.592 31.399 -9.709 1.00 76.12 383 GLU A N 1
ATOM 2982 C CA . GLU A 1 383 ? 4.168 31.397 -9.337 1.00 76.12 383 GLU A CA 1
ATOM 2983 C C . GLU A 1 383 ? 3.810 30.037 -8.728 1.00 76.12 383 GLU A C 1
ATOM 2985 O O . GLU A 1 383 ? 4.048 28.990 -9.329 1.00 76.12 383 GLU A O 1
ATOM 2990 N N . LEU A 1 384 ? 3.271 30.047 -7.503 1.00 67.81 384 LEU A N 1
ATOM 2991 C CA . LEU A 1 384 ? 2.996 28.822 -6.759 1.00 67.81 384 LEU A CA 1
ATOM 2992 C C . LEU A 1 384 ? 1.894 28.033 -7.472 1.00 67.81 384 LEU A C 1
ATOM 2994 O O . LEU A 1 384 ? 0.709 28.281 -7.242 1.00 67.81 384 LEU A O 1
ATOM 2998 N N . GLY A 1 385 ? 2.276 27.071 -8.314 1.00 80.88 385 GLY A N 1
ATOM 2999 C CA . GLY A 1 385 ? 1.366 26.064 -8.853 1.00 80.88 385 GLY A CA 1
ATOM 3000 C C . GLY A 1 385 ? 0.672 25.273 -7.736 1.00 80.88 385 GLY A C 1
ATOM 3001 O O . GLY A 1 385 ? 1.017 25.390 -6.556 1.00 80.88 385 GLY A O 1
ATOM 3002 N N . ALA A 1 386 ? -0.312 24.442 -8.091 1.00 81.69 386 ALA A N 1
ATOM 3003 C CA . ALA A 1 386 ? -1.092 23.667 -7.118 1.00 81.69 386 ALA A CA 1
ATOM 3004 C C . ALA A 1 386 ? -0.203 22.865 -6.143 1.00 81.69 386 ALA A C 1
ATOM 3006 O O . ALA A 1 386 ? -0.410 22.934 -4.932 1.00 81.69 386 ALA A O 1
ATOM 3007 N N . ARG A 1 387 ? 0.859 22.220 -6.652 1.00 84.38 387 ARG A N 1
ATOM 3008 C CA . ARG A 1 387 ? 1.834 21.468 -5.841 1.00 84.38 387 ARG A CA 1
ATOM 3009 C C . ARG A 1 387 ? 2.566 22.346 -4.822 1.00 84.38 387 ARG A C 1
ATOM 3011 O O . ARG A 1 387 ? 2.693 21.961 -3.668 1.00 84.38 387 ARG A O 1
ATOM 3018 N N . ALA A 1 388 ? 3.014 23.540 -5.205 1.00 89.00 388 ALA A N 1
ATOM 3019 C CA . ALA A 1 388 ? 3.739 24.422 -4.292 1.00 89.00 388 ALA A CA 1
ATOM 3020 C C . ALA A 1 388 ? 2.835 24.959 -3.165 1.00 89.00 388 ALA A C 1
ATOM 3022 O O . ALA A 1 388 ? 3.277 25.069 -2.022 1.00 89.00 388 ALA A O 1
ATOM 3023 N N . ARG A 1 389 ? 1.556 25.239 -3.463 1.00 88.81 389 ARG A N 1
ATOM 3024 C CA . ARG A 1 389 ? 0.552 25.601 -2.445 1.00 88.81 389 ARG A CA 1
ATOM 3025 C C . ARG A 1 389 ? 0.264 24.447 -1.486 1.00 88.81 389 ARG A C 1
ATOM 3027 O O . ARG A 1 389 ? 0.163 24.683 -0.287 1.00 88.81 389 ARG A O 1
ATOM 3034 N N . LEU A 1 390 ? 0.185 23.221 -2.003 1.00 87.25 390 LEU A N 1
ATOM 3035 C CA . LEU A 1 390 ? 0.015 22.022 -1.186 1.00 87.25 390 LEU A CA 1
ATOM 3036 C C . LEU A 1 390 ? 1.196 21.826 -0.221 1.00 87.25 390 LEU A C 1
ATOM 3038 O O . LEU A 1 390 ? 0.985 21.686 0.980 1.00 87.25 390 LEU A O 1
ATOM 3042 N N . LEU A 1 391 ? 2.438 21.908 -0.715 1.00 90.62 391 LEU A N 1
ATOM 3043 C CA . LEU A 1 391 ? 3.644 21.797 0.121 1.00 90.62 391 LEU A CA 1
ATOM 3044 C C . LEU A 1 391 ? 3.732 22.923 1.170 1.00 90.62 391 LEU A C 1
ATOM 3046 O O . LEU A 1 391 ? 4.169 22.694 2.297 1.00 90.62 391 LEU A O 1
ATOM 3050 N N . GLN A 1 392 ? 3.290 24.138 0.832 1.00 92.19 392 GLN A N 1
ATOM 3051 C CA . GLN A 1 392 ? 3.207 25.242 1.791 1.00 92.19 392 GLN A CA 1
ATOM 3052 C C . GLN A 1 392 ? 2.193 24.949 2.904 1.00 92.19 392 GLN A C 1
ATOM 3054 O O . GLN A 1 392 ? 2.501 25.153 4.074 1.00 92.19 392 GLN A O 1
ATOM 3059 N N . ALA A 1 393 ? 1.011 24.446 2.558 1.00 90.62 393 ALA A N 1
ATOM 3060 C CA . ALA A 1 393 ? -0.004 24.115 3.547 1.00 90.62 393 ALA A CA 1
ATOM 3061 C C . ALA A 1 393 ? 0.454 22.956 4.461 1.00 90.62 393 ALA A C 1
ATOM 3063 O O . ALA A 1 393 ? 0.255 23.022 5.673 1.00 90.62 393 ALA A O 1
ATOM 3064 N N . TRP A 1 394 ? 1.160 21.951 3.922 1.00 91.88 394 TRP A N 1
ATOM 3065 C CA . TRP A 1 394 ? 1.826 20.917 4.728 1.00 91.88 394 TRP A CA 1
ATOM 3066 C C . TRP A 1 394 ? 2.868 21.509 5.682 1.00 91.88 394 TRP A C 1
ATOM 3068 O O . TRP A 1 394 ? 2.914 21.142 6.857 1.00 91.88 394 TRP A O 1
ATOM 3078 N N . SER A 1 395 ? 3.669 22.474 5.215 1.00 94.50 395 SER A N 1
ATOM 3079 C CA . SER A 1 395 ? 4.618 23.193 6.071 1.00 94.50 395 SER A CA 1
ATOM 3080 C C . SER A 1 395 ? 3.925 23.884 7.248 1.00 94.50 395 SER A C 1
ATOM 3082 O O . SER A 1 395 ? 4.470 23.891 8.351 1.00 94.50 395 SER A O 1
ATOM 3084 N N . ASP A 1 396 ? 2.757 24.483 7.023 1.00 93.69 396 ASP A N 1
ATOM 3085 C CA . ASP A 1 396 ? 2.007 25.197 8.059 1.00 93.69 396 ASP A CA 1
ATOM 3086 C C . ASP A 1 396 ? 1.368 24.215 9.056 1.00 93.69 396 ASP A C 1
ATOM 3088 O O . ASP A 1 396 ? 1.450 24.429 10.267 1.00 93.69 396 ASP A O 1
ATOM 3092 N N . ALA A 1 397 ? 0.837 23.087 8.573 1.00 92.44 397 ALA A N 1
ATOM 3093 C CA . ALA A 1 397 ? 0.281 22.026 9.413 1.00 92.44 397 ALA A CA 1
ATOM 3094 C C . ALA A 1 397 ? 1.333 21.376 10.332 1.00 92.44 397 ALA A C 1
ATOM 3096 O O . ALA A 1 397 ? 1.063 21.143 11.517 1.00 92.44 397 ALA A O 1
ATOM 3097 N N . LEU A 1 398 ? 2.548 21.124 9.826 1.00 94.31 398 LEU A N 1
ATOM 3098 C CA . LEU A 1 398 ? 3.657 20.593 10.627 1.00 94.31 398 LEU A CA 1
ATOM 3099 C C . LEU A 1 398 ? 4.149 21.602 11.673 1.00 94.31 398 LEU A C 1
ATOM 3101 O O . LEU A 1 398 ? 4.404 21.221 12.817 1.00 94.31 398 LEU A O 1
ATOM 3105 N N . GLU A 1 399 ? 4.243 22.892 11.326 1.00 96.62 399 GLU A N 1
ATOM 3106 C CA . GLU A 1 399 ? 4.599 23.932 12.300 1.00 96.62 399 GLU A CA 1
ATOM 3107 C C . GLU A 1 399 ? 3.533 24.062 13.392 1.00 96.62 399 GLU A C 1
ATOM 3109 O O . GLU A 1 399 ? 3.868 24.083 14.576 1.00 96.62 399 GLU A O 1
ATOM 3114 N N . GLY A 1 400 ? 2.251 24.078 13.017 1.00 95.94 400 GLY A N 1
ATOM 3115 C CA . GLY A 1 400 ? 1.138 24.097 13.964 1.00 95.94 400 GLY A CA 1
ATOM 3116 C C . GLY A 1 400 ? 1.170 22.900 14.915 1.00 95.94 400 GLY A C 1
ATOM 3117 O O . GLY A 1 400 ? 1.110 23.079 16.130 1.00 95.94 400 GLY A O 1
ATOM 3118 N N . SER A 1 401 ? 1.376 21.692 14.386 1.00 95.12 401 SER A N 1
ATOM 3119 C CA . SER A 1 401 ? 1.500 20.463 15.187 1.00 95.12 401 SER A CA 1
ATOM 3120 C C . SER A 1 401 ? 2.702 20.515 16.138 1.00 95.12 401 SER A C 1
ATOM 3122 O O . SER A 1 401 ? 2.607 20.114 17.297 1.00 95.12 401 SER A O 1
ATOM 3124 N N . SER A 1 402 ? 3.824 21.086 15.693 1.00 96.25 402 SER A N 1
ATOM 3125 C CA . SER A 1 402 ? 4.989 21.325 16.547 1.00 96.25 402 SER A CA 1
ATOM 3126 C C . SER A 1 402 ? 4.720 22.348 17.655 1.00 96.25 402 SER A C 1
ATOM 3128 O O . SER A 1 402 ? 5.276 22.229 18.748 1.00 96.25 402 SER A O 1
ATOM 3130 N N . LEU A 1 403 ? 3.928 23.389 17.389 1.00 96.69 403 LEU A N 1
ATOM 3131 C CA . LEU A 1 403 ? 3.530 24.364 18.406 1.00 96.69 403 LEU A CA 1
ATOM 3132 C C . LEU A 1 403 ? 2.614 23.720 19.446 1.00 96.69 403 LEU A C 1
ATOM 3134 O O . LEU A 1 403 ? 2.810 23.969 20.637 1.00 96.69 403 LEU A O 1
ATOM 3138 N N . VAL A 1 404 ? 1.694 22.847 19.014 1.00 96.12 404 VAL A N 1
ATOM 3139 C CA . VAL A 1 404 ? 0.927 21.989 19.924 1.00 96.12 404 VAL A CA 1
ATOM 3140 C C . VAL A 1 404 ? 1.896 21.168 20.762 1.00 96.12 404 VAL A C 1
ATOM 3142 O O . VAL A 1 404 ? 1.919 21.357 21.963 1.00 96.12 404 VAL A O 1
ATOM 3145 N N . ALA A 1 405 ? 2.798 20.365 20.199 1.00 93.75 405 ALA A N 1
ATOM 3146 C CA . ALA A 1 405 ? 3.714 19.532 20.997 1.00 93.75 405 ALA A CA 1
ATOM 3147 C C . ALA A 1 405 ? 4.509 20.290 22.096 1.00 93.75 405 ALA A C 1
ATOM 3149 O O . ALA A 1 405 ? 4.908 19.695 23.092 1.00 93.75 405 ALA A O 1
ATOM 3150 N N . ARG A 1 406 ? 4.698 21.613 21.964 1.00 95.81 406 ARG A N 1
ATOM 3151 C CA . ARG A 1 406 ? 5.379 22.480 22.949 1.00 95.81 406 ARG A CA 1
ATOM 3152 C C . ARG A 1 406 ? 4.462 23.289 23.870 1.00 95.81 406 ARG A C 1
ATOM 3154 O O . ARG A 1 406 ? 4.943 24.192 24.552 1.00 95.81 406 ARG A O 1
ATOM 3161 N N . GLY A 1 407 ? 3.158 23.032 23.874 1.00 96.50 407 GLY A N 1
ATOM 3162 C CA . GLY A 1 407 ? 2.202 23.743 24.728 1.00 96.50 407 GLY A CA 1
ATOM 3163 C C . GLY A 1 407 ? 1.836 25.151 24.242 1.00 96.50 407 GLY A C 1
ATOM 3164 O O . GLY A 1 407 ? 1.353 25.961 25.029 1.00 96.50 407 GLY A O 1
ATOM 3165 N N . ARG A 1 408 ? 2.076 25.488 22.967 1.00 97.31 408 ARG A N 1
ATOM 3166 C CA . ARG A 1 408 ? 1.818 26.824 22.389 1.00 97.31 408 ARG A CA 1
ATOM 3167 C C . ARG A 1 408 ? 0.503 26.853 21.604 1.00 97.31 408 ARG A C 1
ATOM 3169 O O . ARG A 1 408 ? 0.462 27.294 20.453 1.00 97.31 408 ARG A O 1
ATOM 3176 N N . GLY A 1 409 ? -0.580 26.400 22.237 1.00 96.38 409 GLY A N 1
ATOM 3177 C CA . GLY A 1 409 ? -1.893 26.225 21.604 1.00 96.38 409 GLY A CA 1
ATOM 3178 C C . GLY A 1 409 ? -2.441 27.477 20.900 1.00 96.38 409 GLY A C 1
ATOM 3179 O O . GLY A 1 409 ? -2.936 27.379 19.782 1.00 96.38 409 GLY A O 1
ATOM 3180 N N . GLU A 1 410 ? -2.305 28.675 21.484 1.00 96.44 410 GLU A N 1
ATOM 3181 C CA . GLU A 1 410 ? -2.800 29.914 20.847 1.00 96.44 410 GLU A CA 1
ATOM 3182 C C . GLU A 1 410 ? -2.106 30.238 19.519 1.00 96.44 410 GLU A C 1
ATOM 3184 O O . GLU A 1 410 ? -2.724 30.775 18.600 1.00 96.44 410 GLU A O 1
ATOM 3189 N N . GLU A 1 411 ? -0.816 29.929 19.416 1.00 96.50 411 GLU A N 1
ATOM 3190 C CA . GLU A 1 411 ? -0.044 30.153 18.197 1.00 96.50 411 GLU A CA 1
ATOM 3191 C C . GLU A 1 411 ? -0.325 29.063 17.167 1.00 96.50 411 GLU A C 1
ATOM 3193 O O . GLU A 1 411 ? -0.490 29.376 15.989 1.00 96.50 411 GLU A O 1
ATOM 3198 N N . ALA A 1 412 ? -0.477 27.812 17.617 1.00 95.88 412 ALA A N 1
ATOM 3199 C CA . ALA A 1 412 ? -0.887 26.700 16.767 1.00 95.88 412 ALA A CA 1
ATOM 3200 C C . ALA A 1 412 ? -2.226 26.980 16.066 1.00 95.88 412 ALA A C 1
ATOM 3202 O O . ALA A 1 412 ? -2.347 26.756 14.865 1.00 95.88 412 ALA A O 1
ATOM 3203 N N . LEU A 1 413 ? -3.204 27.567 16.769 1.00 94.06 413 LEU A N 1
ATOM 3204 C CA . LEU A 1 413 ? -4.504 27.939 16.189 1.00 94.06 413 LEU A CA 1
ATOM 3205 C C . LEU A 1 413 ? -4.405 28.935 15.019 1.00 94.06 413 LEU A C 1
ATOM 3207 O O . LEU A 1 413 ? -5.327 29.001 14.210 1.00 94.06 413 LEU A O 1
ATOM 3211 N N . ARG A 1 414 ? -3.310 29.700 14.896 1.00 93.75 414 ARG A N 1
ATOM 3212 C CA . ARG A 1 414 ? -3.089 30.598 13.745 1.00 93.75 414 ARG A CA 1
ATOM 3213 C C . ARG A 1 414 ? -2.614 29.849 12.501 1.00 93.75 414 ARG A C 1
ATOM 3215 O O . ARG A 1 414 ? -2.829 30.334 11.397 1.00 93.75 414 ARG A O 1
ATOM 3222 N N . LEU A 1 415 ? -1.960 28.702 12.690 1.00 92.31 415 LEU A N 1
ATOM 3223 C CA . LEU A 1 415 ? -1.414 27.858 11.623 1.00 92.31 415 LEU A CA 1
ATOM 3224 C C . LEU A 1 415 ? -2.310 26.659 11.291 1.00 92.31 415 LEU A C 1
ATOM 3226 O O . LEU A 1 415 ? -2.157 26.064 10.231 1.00 92.31 415 LEU A O 1
ATOM 3230 N N . CYS A 1 416 ? -3.269 26.342 12.164 1.00 90.25 416 CYS A N 1
ATOM 3231 C CA . CYS A 1 416 ? -4.274 25.295 11.988 1.00 90.25 416 CYS A CA 1
ATOM 3232 C C . CYS A 1 416 ? -5.679 25.925 11.827 1.00 90.25 416 CYS A C 1
ATOM 3234 O O . CYS A 1 416 ? -6.497 25.847 12.750 1.00 90.25 416 CYS A O 1
ATOM 3236 N N . PRO A 1 417 ? -5.948 26.626 10.698 1.00 79.25 417 PRO A N 1
ATOM 3237 C CA . PRO A 1 417 ? -7.197 27.336 10.439 1.00 79.25 417 PRO A CA 1
ATOM 3238 C C . PRO A 1 417 ? -8.434 26.439 10.488 1.00 79.25 417 PRO A C 1
ATOM 3240 O O . PRO A 1 417 ? -8.392 25.243 10.214 1.00 79.25 417 PRO A O 1
ATOM 3243 N N . SER A 1 418 ? -9.569 27.075 10.780 1.00 63.31 418 SER A N 1
ATOM 3244 C CA . SER A 1 418 ? -10.890 26.449 10.871 1.00 63.31 418 SER A CA 1
ATOM 3245 C C . SER A 1 418 ? -11.469 25.986 9.538 1.00 63.31 418 SER A C 1
ATOM 3247 O O . SER A 1 418 ? -12.329 25.117 9.535 1.00 63.31 418 SER A O 1
ATOM 3249 N N . SER A 1 419 ? -11.026 26.569 8.424 1.00 62.97 419 SER A N 1
ATOM 3250 C CA . SER A 1 419 ? -11.428 26.176 7.075 1.00 62.97 419 SER A CA 1
ATOM 3251 C C . SER A 1 419 ? -10.180 26.134 6.202 1.00 62.97 419 SER A C 1
ATOM 3253 O O . SER A 1 419 ? -9.792 27.169 5.650 1.00 62.97 419 SER A O 1
ATOM 3255 N N . PRO A 1 420 ? -9.505 24.981 6.086 1.00 62.00 420 PRO A N 1
ATOM 3256 C CA . PRO A 1 420 ? -8.444 24.848 5.109 1.00 62.00 420 PRO A CA 1
ATOM 3257 C C . PRO A 1 420 ? -9.068 25.096 3.733 1.00 62.00 420 PRO A C 1
ATOM 3259 O O . PRO A 1 420 ? -9.939 24.357 3.292 1.00 62.00 420 PRO A O 1
ATOM 3262 N N . SER A 1 421 ? -8.626 26.139 3.028 1.00 64.19 421 SER A N 1
ATOM 3263 C CA . SER A 1 421 ? -8.934 26.339 1.600 1.00 64.19 421 SER A CA 1
ATOM 3264 C C . SER A 1 421 ? -8.274 25.275 0.709 1.00 64.19 421 SER A C 1
ATOM 3266 O O . SER A 1 421 ? -8.263 25.385 -0.518 1.00 64.19 421 SER A O 1
ATOM 3268 N N . VAL A 1 422 ? -7.678 24.265 1.338 1.00 65.06 422 VAL A N 1
ATOM 3269 C CA . VAL A 1 422 ? -6.981 23.162 0.717 1.00 65.06 422 VAL A CA 1
ATOM 3270 C C . VAL A 1 422 ? -8.025 22.166 0.226 1.00 65.06 422 VAL A C 1
ATOM 3272 O O . VAL A 1 422 ? -8.873 21.709 0.986 1.00 65.06 422 VAL A O 1
ATOM 3275 N N . GLN A 1 423 ? -7.956 21.843 -1.062 1.00 70.31 423 GLN A N 1
ATOM 3276 C CA . GLN A 1 423 ? -8.811 20.826 -1.682 1.00 70.31 423 GLN A CA 1
ATOM 3277 C C . GLN A 1 423 ? -8.468 19.404 -1.206 1.00 70.31 423 GLN A C 1
ATOM 3279 O O . GLN A 1 423 ? -9.299 18.510 -1.302 1.00 70.31 423 GLN A O 1
ATOM 3284 N N . ASP A 1 424 ? -7.264 19.223 -0.664 1.00 78.75 424 ASP A N 1
ATOM 3285 C CA . ASP A 1 424 ? -6.748 17.985 -0.091 1.00 78.75 424 ASP A CA 1
ATOM 3286 C C . ASP A 1 424 ? -7.422 17.703 1.267 1.00 78.75 424 ASP A C 1
ATOM 3288 O O . ASP A 1 424 ? -7.199 18.408 2.259 1.00 78.75 424 ASP A O 1
ATOM 3292 N N . SER A 1 425 ? -8.297 16.692 1.297 1.00 76.38 425 SER A N 1
ATOM 3293 C CA . SER A 1 425 ? -9.021 16.262 2.502 1.00 76.38 425 SER A CA 1
ATOM 3294 C C . SER A 1 425 ? -8.080 15.764 3.592 1.00 76.38 425 SER A C 1
ATOM 3296 O O . SER A 1 425 ? -8.392 15.898 4.781 1.00 76.38 425 SER A O 1
ATOM 3298 N N . SER A 1 426 ? -6.909 15.262 3.203 1.00 77.75 426 SER A N 1
ATOM 3299 C CA . SER A 1 426 ? -5.916 14.736 4.119 1.00 77.75 426 SER A CA 1
ATOM 3300 C C . SER A 1 426 ? -5.278 15.795 4.971 1.00 77.75 426 SER A C 1
ATOM 3302 O O . SER A 1 426 ? -5.332 15.764 6.205 1.00 77.75 426 SER A O 1
ATOM 3304 N N . LEU A 1 427 ? -4.755 16.803 4.304 1.00 85.44 427 LEU A N 1
ATOM 3305 C CA . LEU A 1 427 ? -4.211 17.954 4.974 1.00 85.44 427 LEU A CA 1
ATOM 3306 C C . LEU A 1 427 ? -5.287 18.682 5.788 1.00 85.44 427 LEU A C 1
ATOM 3308 O O . LEU A 1 427 ? -5.019 19.124 6.904 1.00 85.44 427 LEU A O 1
ATOM 3312 N N . ALA A 1 428 ? -6.523 18.748 5.285 1.00 85.44 428 ALA A N 1
ATOM 3313 C CA . ALA A 1 428 ? -7.625 19.354 6.021 1.00 85.44 428 ALA A CA 1
ATOM 3314 C C . ALA A 1 428 ? -7.914 18.644 7.355 1.00 85.44 428 ALA A C 1
ATOM 3316 O O . ALA A 1 428 ? -8.012 19.302 8.395 1.00 85.44 428 ALA A O 1
ATOM 3317 N N . SER A 1 429 ? -8.006 17.314 7.342 1.00 86.38 429 SER A N 1
ATOM 3318 C CA . SER A 1 429 ? -8.224 16.506 8.549 1.00 86.38 429 SER A CA 1
ATOM 3319 C C . SER A 1 429 ? -7.055 16.633 9.526 1.00 86.38 429 SER A C 1
ATOM 3321 O O . SER A 1 429 ? -7.264 16.838 10.722 1.00 86.38 429 SER A O 1
ATOM 3323 N N . TRP A 1 430 ? -5.819 16.649 9.016 1.00 88.69 430 TRP A N 1
ATOM 3324 C CA . TRP A 1 430 ? -4.629 16.890 9.833 1.00 88.69 430 TRP A CA 1
ATOM 3325 C C . TRP A 1 430 ? -4.692 18.236 10.561 1.00 88.69 430 TRP A C 1
ATOM 3327 O O . TRP A 1 430 ? -4.423 18.324 11.760 1.00 88.69 430 TRP A O 1
ATOM 3337 N N . MET A 1 431 ? -5.058 19.303 9.850 1.00 91.25 431 MET A N 1
ATOM 3338 C CA . MET A 1 431 ? -5.164 20.647 10.421 1.00 91.25 431 MET A CA 1
ATOM 3339 C C . MET A 1 431 ? -6.264 20.725 11.488 1.00 91.25 431 MET A C 1
ATOM 3341 O O . MET A 1 431 ? -6.074 21.385 12.512 1.00 91.25 431 MET A O 1
ATOM 3345 N N . LEU A 1 432 ? -7.377 20.008 11.304 1.00 91.50 432 LEU A N 1
ATOM 3346 C CA . LEU A 1 432 ? -8.440 19.893 12.307 1.00 91.50 432 LEU A CA 1
ATOM 3347 C C . LEU A 1 432 ? -7.970 19.146 13.559 1.00 91.50 432 LEU A C 1
ATOM 3349 O O . LEU A 1 432 ? -8.221 19.600 14.674 1.00 91.50 432 LEU A O 1
ATOM 3353 N N . ALA A 1 433 ? -7.212 18.069 13.401 1.00 91.44 433 ALA A N 1
ATOM 3354 C CA . ALA A 1 433 ? -6.642 17.342 14.527 1.00 91.44 433 ALA A CA 1
ATOM 3355 C C . ALA A 1 433 ? -5.521 18.130 15.243 1.00 91.44 433 ALA A C 1
ATOM 3357 O O . ALA A 1 433 ? -5.449 18.126 16.473 1.00 91.44 433 ALA A O 1
ATOM 3358 N N . CYS A 1 434 ? -4.706 18.908 14.517 1.00 94.38 434 CYS A N 1
ATOM 3359 C CA . CYS A 1 434 ? -3.814 19.909 15.121 1.00 94.38 434 CYS A CA 1
ATOM 3360 C C . CYS A 1 434 ? -4.608 20.910 15.976 1.00 94.38 434 CYS A C 1
ATOM 3362 O O . CYS A 1 434 ? -4.255 21.193 17.122 1.00 94.38 434 CYS A O 1
ATOM 3364 N N . ARG A 1 435 ? -5.713 21.434 15.435 1.00 94.38 435 ARG A N 1
ATOM 3365 C CA . ARG A 1 435 ? -6.599 22.367 16.136 1.00 94.38 435 ARG A CA 1
ATOM 3366 C C . ARG A 1 435 ? -7.229 21.732 17.380 1.00 94.38 435 ARG A C 1
ATOM 3368 O O . ARG A 1 435 ? -7.292 22.398 18.412 1.00 94.38 435 ARG A O 1
ATOM 3375 N N . ALA A 1 436 ? -7.629 20.463 17.312 1.00 94.81 436 ALA A N 1
ATOM 3376 C CA . ALA A 1 436 ? -8.104 19.707 18.468 1.00 94.81 436 ALA A CA 1
ATOM 3377 C C . ALA A 1 436 ? -7.039 19.642 19.571 1.00 94.81 436 ALA A C 1
ATOM 3379 O O . ALA A 1 436 ? -7.303 20.042 20.705 1.00 94.81 436 ALA A O 1
ATOM 3380 N N . GLY A 1 437 ? -5.802 19.272 19.218 1.00 94.69 437 GLY A N 1
ATOM 3381 C CA . GLY A 1 437 ? -4.675 19.268 20.153 1.00 94.69 437 GLY A CA 1
ATOM 3382 C C . GLY A 1 437 ? -4.393 20.646 20.766 1.00 94.69 437 GLY A C 1
ATOM 3383 O O . GLY A 1 437 ? -4.149 20.757 21.968 1.00 94.69 437 GLY A O 1
ATOM 3384 N N . ALA A 1 438 ? -4.499 21.721 19.980 1.00 96.12 438 ALA A N 1
ATOM 3385 C CA . ALA A 1 438 ? -4.372 23.086 20.488 1.00 96.12 438 ALA A CA 1
ATOM 3386 C C . ALA A 1 438 ? -5.489 23.447 21.486 1.00 96.12 438 ALA A C 1
ATOM 3388 O O . ALA A 1 438 ? -5.221 24.081 22.507 1.00 96.12 438 ALA A O 1
ATOM 3389 N N . TYR A 1 439 ? -6.736 23.039 21.228 1.00 95.62 439 TYR A N 1
ATOM 3390 C CA . TYR A 1 439 ? -7.850 23.262 22.152 1.00 95.62 439 TYR A CA 1
ATOM 3391 C C . TYR A 1 439 ? -7.722 22.464 23.446 1.00 95.62 439 TYR A C 1
ATOM 3393 O O . TYR A 1 439 ? -7.977 23.037 24.511 1.00 95.62 439 TYR A O 1
ATOM 3401 N N . ARG A 1 440 ? -7.250 21.216 23.373 1.00 95.38 440 ARG A N 1
ATOM 3402 C CA . ARG A 1 440 ? -6.939 20.384 24.542 1.00 95.38 440 ARG A CA 1
ATOM 3403 C C . ARG A 1 440 ? -5.999 21.104 25.505 1.00 95.38 440 ARG A C 1
ATOM 3405 O O . ARG A 1 440 ? -6.271 21.221 26.695 1.00 95.38 440 ARG A O 1
ATOM 3412 N N . GLN A 1 441 ? -4.918 21.676 24.975 1.00 95.88 441 GLN A N 1
ATOM 3413 C CA . GLN A 1 441 ? -3.917 22.401 25.771 1.00 95.88 441 GLN A CA 1
ATOM 3414 C C . GLN A 1 441 ? -4.450 23.661 26.436 1.00 95.88 441 GLN A C 1
ATOM 3416 O O . GLN A 1 441 ? -3.973 24.058 27.496 1.00 95.88 441 GLN A O 1
ATOM 3421 N N . LEU A 1 442 ? -5.444 24.287 25.815 1.00 96.50 442 LEU A N 1
ATOM 3422 C CA . LEU A 1 442 ? -6.122 25.457 26.354 1.00 96.50 442 LEU A CA 1
ATOM 3423 C C . LEU A 1 442 ? -7.264 25.081 27.317 1.00 96.50 442 LEU A C 1
ATOM 3425 O O . LEU A 1 442 ? -7.984 25.978 27.757 1.00 96.50 442 LEU A O 1
ATOM 3429 N N . GLY A 1 443 ? -7.464 23.789 27.616 1.00 95.81 443 GLY A N 1
ATOM 3430 C CA . GLY A 1 443 ? -8.552 23.288 28.462 1.00 95.81 443 GLY A CA 1
ATOM 3431 C C . GLY A 1 443 ? -9.942 23.491 27.852 1.00 95.81 443 GLY A C 1
ATOM 3432 O O . GLY A 1 443 ? -10.920 23.664 28.578 1.00 95.81 443 GLY A O 1
ATOM 3433 N N . ARG A 1 444 ? -10.037 23.555 26.517 1.00 94.75 444 ARG A N 1
ATOM 3434 C CA . ARG A 1 444 ? -11.283 23.818 25.779 1.00 94.75 444 ARG A CA 1
ATOM 3435 C C . ARG A 1 444 ? -11.865 22.522 25.213 1.00 94.75 444 ARG A C 1
ATOM 3437 O O . ARG A 1 444 ? -11.999 22.393 23.997 1.00 94.75 444 ARG A O 1
ATOM 3444 N N . ASN A 1 445 ? -12.227 21.597 26.099 1.00 92.56 445 ASN A N 1
ATOM 3445 C CA . ASN A 1 445 ? -12.650 20.232 25.754 1.00 92.56 445 ASN A CA 1
ATOM 3446 C C . ASN A 1 445 ? -13.810 20.196 24.736 1.00 92.56 445 ASN A C 1
ATOM 3448 O O . ASN A 1 445 ? -13.764 19.424 23.787 1.00 92.56 445 ASN A O 1
ATOM 3452 N N . ASP A 1 446 ? -14.802 21.090 24.848 1.00 87.56 446 ASP A N 1
ATOM 3453 C CA . ASP A 1 446 ? -15.916 21.166 23.883 1.00 87.56 446 ASP A CA 1
ATOM 3454 C C . ASP A 1 446 ? -15.454 21.490 22.450 1.00 87.56 446 ASP A C 1
ATOM 3456 O O . ASP A 1 446 ? -16.058 21.052 21.470 1.00 87.56 446 ASP A O 1
ATOM 3460 N N . LEU A 1 447 ? -14.406 22.311 22.315 1.00 89.12 447 LEU A N 1
ATOM 3461 C CA . LEU A 1 447 ? -13.864 22.711 21.016 1.00 89.12 447 LEU A CA 1
ATOM 3462 C C . LEU A 1 447 ? -12.887 21.672 20.464 1.00 89.12 447 LEU A C 1
ATOM 3464 O O . LEU A 1 447 ? -12.813 21.512 19.248 1.00 89.12 447 LEU A O 1
ATOM 3468 N N . GLU A 1 448 ? -12.146 20.988 21.339 1.00 94.12 448 GLU A N 1
ATOM 3469 C CA . GLU A 1 448 ? -11.351 19.811 20.978 1.00 94.12 448 GLU A CA 1
ATOM 3470 C C . GLU A 1 448 ? -12.250 18.744 20.356 1.00 94.12 448 GLU A C 1
ATOM 3472 O O . GLU A 1 448 ? -12.022 18.328 19.222 1.00 94.12 448 GLU A O 1
ATOM 3477 N N . ASP A 1 449 ? -13.320 18.392 21.066 1.00 90.06 449 ASP A N 1
ATOM 3478 C CA . ASP A 1 449 ? -14.306 17.418 20.627 1.00 90.06 449 ASP A CA 1
ATOM 3479 C C . ASP A 1 449 ? -14.945 17.804 19.283 1.00 90.06 449 ASP A C 1
ATOM 3481 O O . ASP A 1 449 ? -15.031 16.997 18.358 1.00 90.06 449 ASP A O 1
ATOM 3485 N N . GLN A 1 450 ? -15.326 19.076 19.129 1.00 85.38 450 GLN A N 1
ATOM 3486 C CA . GLN A 1 450 ? -15.859 19.588 17.866 1.00 85.38 450 GLN A CA 1
ATOM 3487 C C . GLN A 1 450 ? -14.854 19.460 16.713 1.00 85.38 450 GLN A C 1
ATOM 3489 O O . GLN A 1 450 ? -15.242 19.080 15.609 1.00 85.38 450 GLN A O 1
ATOM 3494 N N . ALA A 1 451 ? -13.588 19.811 16.943 1.00 89.44 451 ALA A N 1
ATOM 3495 C CA . ALA A 1 451 ? -12.558 19.747 15.913 1.00 89.44 451 ALA A CA 1
ATOM 3496 C C . ALA A 1 451 ? -12.274 18.297 15.487 1.00 89.44 451 ALA A C 1
ATOM 3498 O O . ALA A 1 451 ? -12.110 18.045 14.293 1.00 89.44 451 ALA A O 1
ATOM 3499 N N . LEU A 1 452 ? -12.288 17.348 16.431 1.00 92.81 452 LEU A N 1
ATOM 3500 C CA . LEU A 1 452 ? -12.174 15.922 16.127 1.00 92.81 452 LEU A CA 1
ATOM 3501 C C . LEU A 1 452 ? -13.377 15.422 15.330 1.00 92.81 452 LEU A C 1
ATOM 3503 O O . LEU A 1 452 ? -13.177 14.817 14.288 1.00 92.81 452 LEU A O 1
ATOM 3507 N N . GLU A 1 453 ? -14.613 15.721 15.734 1.00 88.81 453 GLU A N 1
ATOM 3508 C CA . GLU A 1 453 ? -15.799 15.315 14.962 1.00 88.81 453 GLU A CA 1
ATOM 3509 C C . GLU A 1 453 ? -15.799 15.874 13.532 1.00 88.81 453 GLU A C 1
ATOM 3511 O O . GLU A 1 453 ? -16.233 15.192 12.601 1.00 88.81 453 GLU A O 1
ATOM 3516 N N . GLU A 1 454 ? -15.287 17.093 13.335 1.00 85.31 454 GLU A N 1
ATOM 3517 C CA . GLU A 1 454 ? -15.102 17.653 11.997 1.00 85.31 454 GLU A CA 1
ATOM 3518 C C . GLU A 1 454 ? -14.036 16.878 11.208 1.00 85.31 454 GLU A C 1
ATOM 3520 O O . GLU A 1 454 ? -14.263 16.575 10.037 1.00 85.31 454 GLU A O 1
ATOM 3525 N N . ALA A 1 455 ? -12.921 16.490 11.837 1.00 88.69 455 ALA A N 1
ATOM 3526 C CA . ALA A 1 455 ? -11.917 15.627 11.212 1.00 88.69 455 ALA A CA 1
ATOM 3527 C C . ALA A 1 455 ? -12.511 14.257 10.839 1.00 88.69 455 ALA A C 1
ATOM 3529 O O . ALA A 1 455 ? -12.371 13.822 9.699 1.00 88.69 455 ALA A O 1
ATOM 3530 N N . LEU A 1 456 ? -13.259 13.612 11.743 1.00 88.75 456 LEU A N 1
ATOM 3531 C CA . LEU A 1 456 ? -13.934 12.334 11.478 1.00 88.75 456 LEU A CA 1
ATOM 3532 C C . LEU A 1 456 ? -14.911 12.438 10.307 1.00 88.75 456 LEU A C 1
ATOM 3534 O O . LEU A 1 456 ? -14.964 11.552 9.459 1.00 88.75 456 LEU A O 1
ATOM 3538 N N . LEU A 1 457 ? -15.676 13.531 10.230 1.00 82.19 457 LEU A N 1
ATOM 3539 C CA . LEU A 1 457 ? -16.538 13.789 9.082 1.00 82.19 457 LEU A CA 1
ATOM 3540 C C . LEU A 1 457 ? -15.711 13.900 7.797 1.00 82.19 457 LEU A C 1
ATOM 3542 O O . LEU A 1 457 ? -16.104 13.311 6.801 1.00 82.19 457 LEU A O 1
ATOM 3546 N N . ARG A 1 458 ? -14.577 14.608 7.791 1.00 83.38 458 ARG A N 1
ATOM 3547 C CA . ARG A 1 458 ? -13.715 14.707 6.599 1.00 83.38 458 ARG A CA 1
ATOM 3548 C C . ARG A 1 458 ? -13.200 13.345 6.151 1.00 83.38 458 ARG A C 1
ATOM 3550 O O . ARG A 1 458 ? -13.279 13.071 4.958 1.00 83.38 458 ARG A O 1
ATOM 3557 N N . HIS A 1 459 ? -12.780 12.493 7.085 1.00 84.56 459 HIS A N 1
ATOM 3558 C CA . HIS A 1 459 ? -12.406 11.104 6.803 1.00 84.56 459 HIS A CA 1
ATOM 3559 C C . HIS A 1 459 ? -13.551 10.337 6.134 1.00 84.56 459 HIS A C 1
ATOM 3561 O O . HIS A 1 459 ? -13.362 9.725 5.087 1.00 84.56 459 HIS A O 1
ATOM 3567 N N . GLU A 1 460 ? -14.762 10.415 6.691 1.00 80.44 460 GLU A N 1
ATOM 3568 C CA . GLU A 1 460 ? -15.968 9.797 6.117 1.00 80.44 460 GLU A CA 1
ATOM 3569 C C . GLU A 1 460 ? -16.288 10.329 4.714 1.00 80.44 460 GLU A C 1
ATOM 3571 O O . GLU A 1 460 ? -16.564 9.548 3.804 1.00 80.44 460 GLU A O 1
ATOM 3576 N N . LEU A 1 461 ? -16.216 11.647 4.512 1.00 76.12 461 LEU A N 1
ATOM 3577 C CA . LEU A 1 461 ? -16.415 12.272 3.203 1.00 76.12 461 LEU A CA 1
ATOM 3578 C C . LEU A 1 461 ? -15.355 11.828 2.201 1.00 76.12 461 LEU A C 1
ATOM 3580 O O . LEU A 1 461 ? -15.690 11.609 1.043 1.00 76.12 461 LEU A O 1
ATOM 3584 N N . GLU A 1 462 ? -14.104 11.696 2.627 1.00 77.06 462 GLU A N 1
ATOM 3585 C CA . GLU A 1 462 ? -13.008 11.237 1.782 1.00 77.06 462 GLU A CA 1
ATOM 3586 C C . GLU A 1 462 ? -13.240 9.807 1.304 1.00 77.06 462 GLU A C 1
ATOM 3588 O O . GLU A 1 462 ? -13.181 9.560 0.105 1.00 7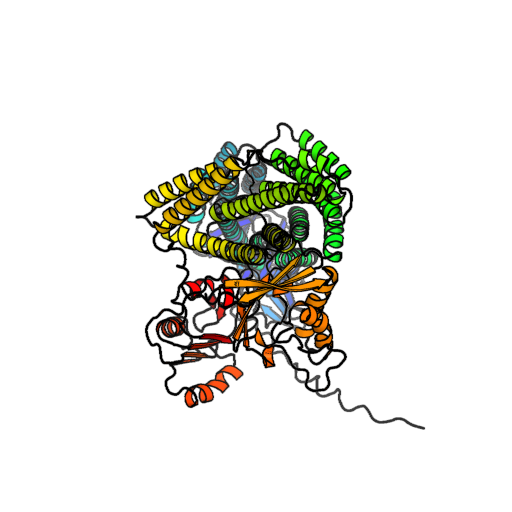7.06 462 GLU A O 1
ATOM 3593 N N . VAL A 1 463 ? -13.607 8.884 2.195 1.00 75.31 463 VAL A N 1
ATOM 3594 C CA . VAL A 1 463 ? -13.929 7.505 1.798 1.00 75.31 463 VAL A CA 1
ATOM 3595 C C . VAL A 1 463 ? -15.110 7.462 0.833 1.00 75.31 463 VAL A C 1
ATOM 3597 O O . VAL A 1 463 ? -15.084 6.722 -0.147 1.00 75.31 463 VAL A O 1
ATOM 3600 N N . MET A 1 464 ? -16.115 8.314 1.047 1.00 71.56 464 MET A N 1
ATOM 3601 C CA . MET A 1 464 ? -17.233 8.458 0.112 1.00 71.56 464 MET A CA 1
ATOM 3602 C C . MET A 1 464 ? -16.827 9.103 -1.227 1.00 71.56 464 MET A C 1
ATOM 3604 O O . MET A 1 464 ? -17.498 8.880 -2.235 1.00 71.56 464 MET A O 1
ATOM 3608 N N . ARG A 1 465 ? -15.741 9.888 -1.252 1.00 68.25 465 ARG A N 1
ATOM 3609 C CA . ARG A 1 465 ? -15.162 10.536 -2.442 1.00 68.25 465 ARG A CA 1
ATOM 3610 C C . ARG A 1 465 ? -14.111 9.702 -3.158 1.00 68.25 465 ARG A C 1
ATOM 3612 O O . ARG A 1 465 ? -13.861 10.024 -4.314 1.00 68.25 465 ARG A O 1
ATOM 3619 N N . ALA A 1 466 ? -13.529 8.675 -2.526 1.00 58.47 466 ALA A N 1
ATOM 3620 C CA . ALA A 1 466 ? -12.327 7.918 -2.932 1.00 58.47 466 ALA A CA 1
ATOM 3621 C C . ALA A 1 466 ? -12.385 7.222 -4.309 1.00 58.47 466 ALA A C 1
ATOM 3623 O O . ALA A 1 466 ? -11.500 6.474 -4.702 1.00 58.47 466 ALA A O 1
ATOM 3624 N N . GLY A 1 467 ? -13.392 7.551 -5.099 1.00 51.44 467 GLY A N 1
ATOM 3625 C CA . GLY A 1 467 ? -13.327 7.558 -6.537 1.00 51.44 467 GLY A CA 1
ATOM 3626 C C . GLY A 1 467 ? -12.537 8.691 -7.212 1.00 51.44 467 GLY A C 1
ATOM 3627 O O . GLY A 1 467 ? -12.661 8.787 -8.436 1.00 51.44 467 GLY A O 1
ATOM 3628 N N . GLU A 1 468 ? -11.823 9.550 -6.471 1.00 44.59 468 GLU A N 1
ATOM 3629 C CA . GLU A 1 468 ? -10.955 10.620 -6.992 1.00 44.59 468 GLU A CA 1
ATOM 3630 C C . GLU A 1 468 ? -9.445 10.325 -6.735 1.00 44.59 468 GLU A C 1
ATOM 3632 O O . GLU A 1 468 ? -9.082 9.935 -5.625 1.00 44.59 468 GLU A O 1
ATOM 3637 N N . PRO A 1 469 ? -8.557 10.521 -7.740 1.00 38.03 469 PRO A N 1
ATOM 3638 C CA . PRO A 1 469 ? -7.162 10.041 -7.797 1.00 38.03 469 PRO A CA 1
ATOM 3639 C C . PRO A 1 469 ? -6.159 10.459 -6.719 1.00 38.03 469 PRO A C 1
ATOM 3641 O O . PRO A 1 469 ? -5.051 9.917 -6.688 1.00 38.03 469 PRO A O 1
ATOM 3644 N N . SER A 1 470 ? -6.434 11.495 -5.931 1.00 37.44 470 SER A N 1
ATOM 3645 C CA . SER A 1 470 ? -5.368 12.225 -5.243 1.00 37.44 470 SER A CA 1
ATOM 3646 C C . SER A 1 470 ? -5.792 12.690 -3.862 1.00 37.44 470 SER A C 1
ATOM 3648 O O . SER A 1 470 ? -6.773 13.420 -3.749 1.00 37.44 470 SER A O 1
ATOM 3650 N N . ALA A 1 471 ? -4.966 12.337 -2.876 1.00 39.91 471 ALA A N 1
ATOM 3651 C CA . ALA A 1 471 ? -5.098 12.613 -1.446 1.00 39.91 471 ALA A CA 1
ATOM 3652 C C . ALA A 1 471 ? -5.985 11.620 -0.684 1.00 39.91 471 ALA A C 1
ATOM 3654 O O . ALA A 1 471 ? -7.037 11.967 -0.159 1.00 39.91 471 ALA A O 1
ATOM 3655 N N . SER A 1 472 ? -5.517 10.371 -0.602 1.00 45.88 472 SER A N 1
ATOM 3656 C CA . SER A 1 472 ? -5.900 9.508 0.509 1.00 45.88 472 SER A CA 1
ATOM 3657 C C . SER A 1 472 ? -5.110 9.942 1.742 1.00 45.88 472 SER A C 1
ATOM 3659 O O . SER A 1 472 ? -3.873 9.887 1.731 1.00 45.88 472 SER A O 1
ATOM 3661 N N . LEU A 1 473 ? -5.793 10.299 2.825 1.00 48.31 473 LEU A N 1
ATOM 3662 C CA . LEU A 1 473 ? -5.233 10.118 4.152 1.00 48.31 473 LEU A CA 1
ATOM 3663 C C . LEU A 1 473 ? -4.783 8.689 4.194 1.00 48.31 473 LEU A C 1
ATOM 3665 O O . LEU A 1 473 ? -5.570 7.773 3.943 1.00 48.31 473 LEU A O 1
ATOM 3669 N N . LEU A 1 474 ? -3.503 8.503 4.480 1.00 59.84 474 LEU A N 1
ATOM 3670 C CA . LEU A 1 474 ? -3.098 7.162 4.785 1.00 59.84 474 LEU A CA 1
ATOM 3671 C C . LEU A 1 474 ? -3.880 6.719 6.005 1.00 59.84 474 LEU A C 1
ATOM 3673 O O . LEU A 1 474 ? -3.991 7.506 6.955 1.00 59.84 474 LEU A O 1
ATOM 3677 N N . PRO A 1 475 ? -4.407 5.491 5.971 1.00 58.38 475 PRO A N 1
ATOM 3678 C CA . PRO A 1 475 ? -5.245 4.977 7.025 1.00 58.38 475 PRO A CA 1
ATOM 3679 C C . PRO A 1 475 ? -4.719 5.327 8.427 1.00 58.38 475 PRO A C 1
ATOM 3681 O O . PRO A 1 475 ? -5.424 5.976 9.188 1.00 58.38 475 PRO A O 1
ATOM 3684 N N . GLY A 1 476 ? -3.421 5.149 8.695 1.00 73.19 476 GLY A N 1
ATOM 3685 C CA . GLY A 1 476 ? -2.776 5.524 9.965 1.00 73.19 476 GLY A CA 1
ATOM 3686 C C . GLY A 1 476 ? -3.228 6.833 10.626 1.00 73.19 476 GLY A C 1
ATOM 3687 O O . GLY A 1 476 ? -3.420 6.874 11.841 1.00 73.19 476 GLY A O 1
ATOM 3688 N N . ARG A 1 477 ? -3.455 7.910 9.860 1.00 84.31 477 ARG A N 1
ATOM 3689 C CA . ARG A 1 477 ? -3.947 9.161 10.453 1.00 84.31 477 ARG A CA 1
ATOM 3690 C C . ARG A 1 477 ? -5.435 9.123 10.794 1.00 84.31 477 ARG A C 1
ATOM 3692 O O . ARG A 1 477 ? -5.848 9.678 11.811 1.00 84.31 477 ARG A O 1
ATOM 3699 N N . ARG A 1 478 ? -6.241 8.503 9.939 1.00 86.50 478 ARG A N 1
ATOM 3700 C CA . ARG A 1 478 ? -7.677 8.357 10.151 1.00 86.50 478 ARG A CA 1
ATOM 3701 C C . ARG A 1 478 ? -7.950 7.577 11.426 1.00 86.50 478 ARG A C 1
ATOM 3703 O O . ARG A 1 478 ? -8.635 8.122 12.288 1.00 86.50 478 ARG A O 1
ATOM 3710 N N . SER A 1 479 ? -7.385 6.381 11.608 1.00 85.31 479 SER A N 1
ATOM 3711 C CA . SER A 1 479 ? -7.516 5.673 12.894 1.00 85.31 479 SER A CA 1
ATOM 3712 C C . SER A 1 479 ? -7.089 6.544 14.058 1.00 85.31 479 SER A C 1
ATOM 3714 O O . SER A 1 479 ? -7.864 6.673 14.998 1.00 85.31 479 SER A O 1
ATOM 3716 N N . GLN A 1 480 ? -5.927 7.198 13.988 1.00 88.88 480 GLN A N 1
ATOM 3717 C CA . GLN A 1 480 ? -5.450 8.048 15.077 1.00 88.88 480 GLN A CA 1
ATOM 3718 C C . GLN A 1 480 ? -6.485 9.108 15.488 1.00 88.88 480 GLN A C 1
ATOM 3720 O O . GLN A 1 480 ? -6.770 9.242 16.677 1.00 88.88 480 GLN A O 1
ATOM 3725 N N . ASP A 1 481 ? -7.104 9.809 14.534 1.00 91.81 481 ASP A N 1
ATOM 3726 C CA . ASP A 1 481 ? -8.133 10.811 14.832 1.00 91.81 481 ASP A CA 1
ATOM 3727 C C . ASP A 1 481 ? -9.395 10.170 15.461 1.00 91.81 481 ASP A C 1
ATOM 3729 O O . ASP A 1 481 ? -9.963 10.720 16.410 1.00 91.81 481 ASP A O 1
ATOM 3733 N N . PHE A 1 482 ? -9.811 8.980 15.001 1.00 92.81 482 PHE A N 1
ATOM 3734 C CA . PHE A 1 482 ? -10.910 8.206 15.606 1.00 92.81 482 PHE A CA 1
ATOM 3735 C C . PHE A 1 482 ? -10.577 7.729 17.028 1.00 92.81 482 PHE A C 1
ATOM 3737 O O . PHE A 1 482 ? -11.422 7.826 17.922 1.00 92.81 482 PHE A O 1
ATOM 3744 N N . LEU A 1 483 ? -9.355 7.251 17.266 1.00 93.44 483 LEU A N 1
ATOM 3745 C CA . LEU A 1 483 ? -8.891 6.816 18.583 1.00 93.44 483 LEU A CA 1
ATOM 3746 C C . LEU A 1 483 ? -8.782 8.004 19.546 1.00 93.44 483 LEU A C 1
ATOM 3748 O O . LEU A 1 483 ? -9.197 7.897 20.701 1.00 93.44 483 LEU A O 1
ATOM 3752 N N . MET A 1 484 ? -8.307 9.161 19.072 1.00 94.75 484 MET A N 1
ATOM 3753 C CA . MET A 1 484 ? -8.304 10.412 19.838 1.00 94.75 484 MET A CA 1
ATOM 3754 C C . MET A 1 484 ? -9.726 10.825 20.227 1.00 94.75 484 MET A C 1
ATOM 3756 O O . MET A 1 484 ? -9.975 11.131 21.391 1.00 94.75 484 MET A O 1
ATOM 3760 N N . ALA A 1 485 ? -10.682 10.772 19.296 1.00 95.88 485 ALA A N 1
ATOM 3761 C CA . ALA A 1 485 ? -12.084 11.068 19.586 1.00 95.88 485 ALA A CA 1
ATOM 3762 C C . ALA A 1 485 ? -12.703 10.073 20.585 1.00 95.88 485 ALA A C 1
ATOM 3764 O O . ALA A 1 485 ? -13.438 10.475 21.490 1.00 95.88 485 ALA A O 1
ATOM 3765 N N . ALA A 1 486 ? -12.378 8.780 20.474 1.00 96.19 486 ALA A N 1
ATOM 3766 C CA . ALA A 1 486 ? -12.806 7.770 21.440 1.00 96.19 486 ALA A CA 1
ATOM 3767 C C . ALA A 1 486 ? -12.218 8.038 22.836 1.00 96.19 486 ALA A C 1
ATOM 3769 O O . ALA A 1 486 ? -12.939 7.970 23.833 1.00 96.19 486 ALA A O 1
ATOM 3770 N N . ARG A 1 487 ? -10.937 8.419 22.920 1.00 96.31 487 ARG A N 1
ATOM 3771 C CA . ARG A 1 487 ? -10.288 8.830 24.171 1.00 96.31 487 ARG A CA 1
ATOM 3772 C C . ARG A 1 487 ? -10.963 10.057 24.788 1.00 96.31 487 ARG A C 1
ATOM 3774 O O . ARG A 1 487 ? -11.256 10.028 25.980 1.00 96.31 487 ARG A O 1
ATOM 3781 N N . VAL A 1 488 ? -11.242 11.101 24.006 1.00 96.06 488 VAL A N 1
ATOM 3782 C CA . VAL A 1 488 ? -11.933 12.313 24.491 1.00 96.06 488 VAL A CA 1
ATOM 3783 C C . VAL A 1 488 ? -13.315 11.969 25.054 1.00 96.06 488 VAL A C 1
ATOM 3785 O O . VAL A 1 488 ? -13.679 12.450 26.127 1.00 96.06 488 VAL A O 1
ATOM 3788 N N . ALA A 1 489 ? -14.058 11.070 24.402 1.00 96.69 489 ALA A N 1
ATOM 3789 C CA . ALA A 1 489 ? -15.333 10.578 24.923 1.00 96.69 489 ALA A CA 1
ATOM 3790 C C . ALA A 1 489 ? -15.178 9.830 26.263 1.00 96.69 489 ALA A C 1
ATOM 3792 O O . ALA A 1 489 ? -15.949 10.065 27.194 1.00 96.69 489 ALA A O 1
ATOM 3793 N N . LEU A 1 490 ? -14.150 8.985 26.408 1.00 97.00 490 LEU A N 1
ATOM 3794 C CA . LEU A 1 490 ? -13.848 8.311 27.677 1.00 97.00 490 LEU A CA 1
ATOM 3795 C C . LEU A 1 490 ? -13.452 9.295 28.787 1.00 97.00 490 LEU A C 1
ATOM 3797 O O . LEU A 1 490 ? -13.906 9.145 29.920 1.00 97.00 490 LEU A O 1
ATOM 3801 N N . GLU A 1 491 ? -12.645 10.312 28.475 1.00 95.38 491 GLU A N 1
ATOM 3802 C CA . GLU A 1 491 ? -12.260 11.373 29.418 1.00 95.38 491 GLU A CA 1
ATOM 3803 C C . GLU A 1 491 ? -13.472 12.220 29.853 1.00 95.38 491 GLU A C 1
ATOM 3805 O O . GLU A 1 491 ? -13.519 12.688 30.991 1.00 95.38 491 GLU A O 1
ATOM 3810 N N . ALA A 1 492 ? -14.491 12.339 28.996 1.00 95.56 492 ALA A N 1
ATOM 3811 C CA . ALA A 1 492 ? -15.783 12.947 29.317 1.00 95.56 492 ALA A CA 1
ATOM 3812 C C . ALA A 1 492 ? -16.745 12.016 30.090 1.00 95.56 492 ALA A C 1
ATOM 3814 O O . ALA A 1 492 ? -17.834 12.447 30.474 1.00 95.56 492 ALA A O 1
ATOM 3815 N N . GLY A 1 493 ? -16.365 10.757 30.342 1.00 97.19 493 GLY A N 1
ATOM 3816 C CA . GLY A 1 493 ? -17.204 9.773 31.032 1.00 97.19 493 GLY A CA 1
ATOM 3817 C C . GLY A 1 493 ? -18.309 9.162 30.162 1.00 97.19 493 GLY A C 1
ATOM 3818 O O . GLY A 1 493 ? -19.303 8.683 30.707 1.00 97.19 493 GLY A O 1
ATOM 3819 N N . ASP A 1 494 ? -18.141 9.165 28.836 1.00 97.62 494 ASP A N 1
ATOM 3820 C CA . ASP A 1 494 ? -19.108 8.665 27.850 1.00 97.62 494 ASP A CA 1
ATOM 3821 C C . ASP A 1 494 ? -18.554 7.445 27.071 1.00 97.62 494 ASP A C 1
ATOM 3823 O O . ASP A 1 494 ? -18.112 7.556 25.919 1.00 97.62 494 ASP A O 1
ATOM 3827 N N . PRO A 1 495 ? -18.532 6.248 27.694 1.00 97.12 495 PRO A N 1
ATOM 3828 C CA . PRO A 1 495 ? -18.067 5.023 27.043 1.00 97.12 495 PRO A CA 1
ATOM 3829 C C . PRO A 1 495 ? -18.966 4.569 25.885 1.00 97.12 495 PRO A C 1
ATOM 3831 O O . PRO A 1 495 ? -18.470 3.926 24.962 1.00 97.12 495 PRO A O 1
ATOM 3834 N N . ASP A 1 496 ? -20.255 4.924 25.895 1.00 95.69 496 ASP A N 1
ATOM 3835 C CA . ASP A 1 496 ? -21.181 4.651 24.791 1.00 95.69 496 ASP A CA 1
ATOM 3836 C C . ASP A 1 496 ? -20.748 5.402 23.530 1.00 95.69 496 ASP A C 1
ATOM 3838 O O . ASP A 1 496 ? -20.703 4.846 22.429 1.00 95.69 496 ASP A O 1
ATOM 3842 N N . ARG A 1 497 ? -20.384 6.677 23.671 1.00 95.31 497 ARG A N 1
ATOM 3843 C CA . ARG A 1 497 ? -19.853 7.456 22.557 1.00 95.31 497 ARG A CA 1
ATOM 3844 C C . ARG A 1 497 ? -18.508 6.924 22.078 1.00 95.31 497 ARG A C 1
ATOM 3846 O O . ARG A 1 497 ? -18.331 6.801 20.869 1.00 95.31 497 ARG A O 1
ATOM 3853 N N . ALA A 1 498 ? -17.598 6.566 22.983 1.00 95.75 498 ALA A N 1
ATOM 3854 C CA . ALA A 1 498 ? -16.321 5.960 22.603 1.00 95.75 498 ALA A CA 1
ATOM 3855 C C . ALA A 1 498 ? -16.526 4.672 21.787 1.00 95.75 498 ALA A C 1
ATOM 3857 O O . ALA A 1 498 ? -15.933 4.512 20.719 1.00 95.75 498 ALA A O 1
ATOM 3858 N N . TRP A 1 499 ? -17.437 3.802 22.235 1.00 93.69 499 TRP A N 1
ATOM 3859 C CA . TRP A 1 499 ? -17.848 2.604 21.505 1.00 93.69 499 TRP A CA 1
ATOM 3860 C C . TRP A 1 499 ? -18.364 2.930 20.100 1.00 93.69 499 TRP A C 1
ATOM 3862 O O . TRP A 1 499 ? -17.904 2.358 19.112 1.00 93.69 499 TRP A O 1
ATOM 3872 N N . ASN A 1 500 ? -19.286 3.890 19.998 1.00 91.25 500 ASN A N 1
ATOM 3873 C CA . ASN A 1 500 ? -19.872 4.308 18.726 1.00 91.25 500 ASN A CA 1
ATOM 3874 C C . ASN A 1 500 ? -18.841 4.928 17.771 1.00 91.25 500 ASN A C 1
ATOM 3876 O O . ASN A 1 500 ? -18.950 4.748 16.560 1.00 91.25 500 ASN A O 1
ATOM 3880 N N . THR A 1 501 ? -17.843 5.648 18.285 1.00 92.00 501 THR A N 1
ATOM 3881 C CA . THR A 1 501 ? -16.739 6.188 17.481 1.00 92.00 501 THR A CA 1
ATOM 3882 C C . THR A 1 501 ? -15.894 5.067 16.880 1.00 92.00 501 THR A C 1
ATOM 3884 O O . THR A 1 501 ? -15.614 5.100 15.684 1.00 92.00 501 THR A O 1
ATOM 3887 N N . LEU A 1 502 ? -15.561 4.033 17.656 1.00 90.19 502 LEU A N 1
ATOM 3888 C CA . LEU A 1 502 ? -14.848 2.859 17.141 1.00 90.19 502 LEU A CA 1
ATOM 3889 C C . LEU A 1 502 ? -15.703 2.069 16.136 1.00 90.19 502 LEU A C 1
ATOM 3891 O O . LEU A 1 502 ? -15.209 1.672 15.089 1.00 90.19 502 LEU A O 1
ATOM 3895 N N . GLU A 1 503 ? -17.010 1.922 16.376 1.00 86.94 503 GLU A N 1
ATOM 3896 C CA . GLU A 1 503 ? -17.929 1.346 15.380 1.00 86.94 503 GLU A CA 1
ATOM 3897 C C . GLU A 1 503 ? -18.011 2.161 14.082 1.00 86.94 503 GLU A C 1
ATOM 3899 O O . GLU A 1 503 ? -18.269 1.599 13.015 1.00 86.94 503 GLU A O 1
ATOM 3904 N N . ARG A 1 504 ? -17.862 3.490 14.151 1.00 86.75 504 ARG A N 1
ATOM 3905 C CA . ARG A 1 504 ? -17.795 4.342 12.954 1.00 86.75 504 ARG A CA 1
ATOM 3906 C C . ARG A 1 504 ? -16.501 4.092 12.184 1.00 86.75 504 ARG A C 1
ATOM 3908 O O . ARG A 1 504 ? -16.582 3.989 10.965 1.00 86.75 504 ARG A O 1
ATOM 3915 N N . LEU A 1 505 ? -15.365 3.945 12.874 1.00 85.31 505 LEU A N 1
ATOM 3916 C CA . LEU A 1 505 ? -14.083 3.575 12.259 1.00 85.31 505 LEU A CA 1
ATOM 3917 C C . LEU A 1 505 ? -14.155 2.207 11.566 1.00 85.31 505 LEU A C 1
ATOM 3919 O O . LEU A 1 505 ? -13.664 2.049 10.455 1.00 85.31 505 LEU A O 1
ATOM 3923 N N . ASP A 1 506 ? -14.824 1.231 12.176 1.00 79.62 506 ASP A N 1
ATOM 3924 C CA . ASP A 1 506 ? -15.076 -0.046 11.509 1.00 79.62 506 ASP A CA 1
ATOM 3925 C C . ASP A 1 506 ? -15.878 0.179 10.227 1.00 79.62 506 ASP A C 1
ATOM 3927 O O . ASP A 1 506 ? -15.491 -0.223 9.133 1.00 79.62 506 ASP A O 1
ATOM 3931 N N . ARG A 1 507 ? -17.021 0.851 10.356 1.00 77.75 507 ARG A N 1
ATOM 3932 C CA . ARG A 1 507 ? -17.987 0.981 9.269 1.00 77.75 507 ARG A CA 1
ATOM 3933 C C . ARG A 1 507 ? -17.441 1.754 8.083 1.00 77.75 507 ARG A C 1
ATOM 3935 O O . ARG A 1 507 ? -17.724 1.366 6.960 1.00 77.75 507 ARG A O 1
ATOM 3942 N N . ILE A 1 508 ? -16.689 2.824 8.317 1.00 76.62 508 ILE A N 1
ATOM 3943 C CA . ILE A 1 508 ? -16.129 3.620 7.227 1.00 76.62 508 ILE A CA 1
ATOM 3944 C C . ILE A 1 508 ? -15.178 2.771 6.368 1.00 76.62 508 ILE A C 1
ATOM 3946 O O . ILE A 1 508 ? -15.233 2.857 5.144 1.00 76.62 508 ILE A O 1
ATOM 3950 N N . SER A 1 509 ? -14.394 1.878 6.979 1.00 69.25 509 SER A N 1
ATOM 3951 C CA . SER A 1 509 ? -13.558 0.917 6.251 1.00 69.25 509 SER A CA 1
ATOM 3952 C C . SER A 1 509 ? -14.409 -0.034 5.394 1.00 69.25 509 SER A C 1
ATOM 3954 O O . SER A 1 509 ? -14.118 -0.206 4.213 1.00 69.25 509 SER A O 1
ATOM 3956 N N . ALA A 1 510 ? -15.517 -0.555 5.940 1.00 69.81 510 ALA A N 1
ATOM 3957 C CA . ALA A 1 510 ? -16.472 -1.406 5.210 1.00 69.81 510 ALA A CA 1
ATOM 3958 C C . ALA A 1 510 ? -17.154 -0.689 4.039 1.00 69.81 510 ALA A C 1
ATOM 3960 O O . ALA A 1 510 ? -17.346 -1.235 2.952 1.00 69.81 510 ALA A O 1
ATOM 3961 N N . GLU A 1 511 ? -17.602 0.540 4.298 1.00 71.56 511 GLU A N 1
ATOM 3962 C CA . GLU A 1 511 ? -18.326 1.351 3.335 1.00 71.56 511 GLU A CA 1
ATOM 3963 C C . GLU A 1 511 ? -17.417 1.659 2.151 1.00 71.56 511 GLU A C 1
ATOM 3965 O O . GLU A 1 511 ? -17.859 1.461 1.025 1.00 71.56 511 GLU A O 1
ATOM 3970 N N . GLY A 1 512 ? -16.148 2.010 2.384 1.00 69.38 512 GLY A N 1
ATOM 3971 C CA . GLY A 1 512 ? -15.157 2.202 1.323 1.00 69.38 512 GLY A CA 1
ATOM 3972 C C . GLY A 1 512 ? -15.076 1.027 0.346 1.00 69.38 512 GLY A C 1
ATOM 3973 O O . GLY A 1 512 ? -15.229 1.225 -0.859 1.00 69.38 512 GLY A O 1
ATOM 3974 N N . ASP A 1 513 ? -14.941 -0.202 0.849 1.00 63.75 513 ASP A N 1
ATOM 3975 C CA . ASP A 1 513 ? -14.883 -1.405 0.001 1.00 63.75 513 ASP A CA 1
ATOM 3976 C C . ASP A 1 513 ? -16.164 -1.621 -0.793 1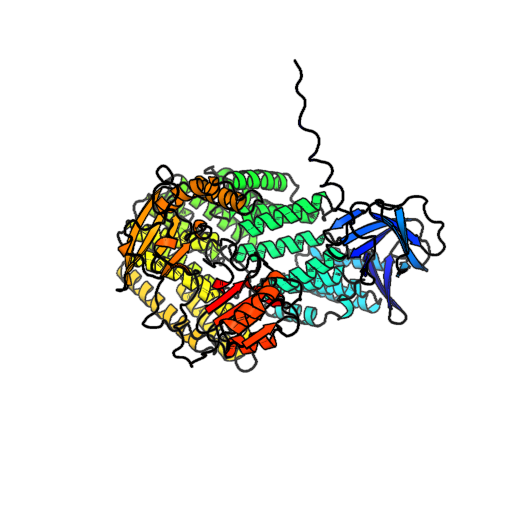.00 63.75 513 ASP A C 1
ATOM 3978 O O . ASP A 1 513 ? -16.156 -1.947 -1.981 1.00 63.75 513 ASP A O 1
ATOM 3982 N N . ARG A 1 514 ? -17.299 -1.415 -0.131 1.00 67.81 514 ARG A N 1
ATOM 3983 C CA . ARG A 1 514 ? -18.607 -1.576 -0.749 1.00 67.81 514 ARG A CA 1
ATOM 3984 C C . ARG A 1 514 ? -18.817 -0.560 -1.864 1.00 67.81 514 ARG A C 1
ATOM 3986 O O . ARG A 1 514 ? -19.343 -0.915 -2.913 1.00 67.81 514 ARG A O 1
ATOM 3993 N N . LEU A 1 515 ? -18.379 0.683 -1.661 1.00 66.00 515 LEU A N 1
ATOM 3994 C CA . LEU A 1 515 ? -18.414 1.725 -2.683 1.00 66.00 515 LEU A CA 1
ATOM 3995 C C . LEU A 1 515 ? -17.538 1.362 -3.890 1.00 66.00 515 LEU A C 1
ATOM 3997 O O . LEU A 1 515 ? -17.964 1.566 -5.030 1.00 66.00 515 LEU A O 1
ATOM 4001 N N . VAL A 1 516 ? -16.367 0.762 -3.649 1.00 63.50 516 VAL A N 1
ATOM 4002 C CA . VAL A 1 516 ? -15.485 0.225 -4.698 1.00 63.50 516 VAL A CA 1
ATOM 4003 C C . VAL A 1 516 ? -16.174 -0.895 -5.485 1.00 63.50 516 VAL A C 1
ATOM 4005 O O . VAL A 1 516 ? -16.159 -0.869 -6.711 1.00 63.50 516 VAL A O 1
ATOM 4008 N N . LEU A 1 517 ? -16.853 -1.834 -4.819 1.00 63.47 517 LEU A N 1
ATOM 4009 C CA . LEU A 1 517 ? -17.586 -2.929 -5.477 1.00 63.47 517 LEU A CA 1
ATOM 4010 C C . LEU A 1 517 ? -18.836 -2.453 -6.240 1.00 63.47 517 LEU A C 1
ATOM 4012 O O . LEU A 1 517 ? -19.188 -2.999 -7.286 1.00 63.47 517 LEU A O 1
ATOM 4016 N N . CYS A 1 518 ? -19.490 -1.413 -5.734 1.00 67.00 518 CYS A N 1
ATOM 4017 C CA . CYS A 1 518 ? -20.692 -0.809 -6.301 1.00 67.00 518 CYS A CA 1
ATOM 4018 C C . CYS A 1 518 ? -20.466 -0.127 -7.654 1.00 67.00 518 CYS A C 1
ATOM 4020 O O . CYS A 1 518 ? -21.296 -0.211 -8.564 1.00 67.00 518 CYS A O 1
ATOM 4022 N N . ARG A 1 519 ? -19.346 0.587 -7.791 1.00 65.00 519 ARG A N 1
ATOM 4023 C CA . ARG A 1 519 ? -19.105 1.498 -8.918 1.00 65.00 519 ARG A CA 1
ATOM 4024 C C . ARG A 1 519 ? -19.017 0.787 -10.278 1.00 65.00 519 ARG A C 1
ATOM 4026 O O . ARG A 1 519 ? -19.649 1.265 -11.221 1.00 65.00 519 ARG A O 1
ATOM 4033 N N . PRO A 1 520 ? -18.320 -0.360 -10.414 1.00 61.81 520 PRO A N 1
ATOM 4034 C CA . PRO A 1 520 ? -18.280 -1.117 -11.664 1.00 61.81 520 PRO A CA 1
ATOM 4035 C C . PRO A 1 520 ? -19.644 -1.696 -12.056 1.00 61.81 520 PRO A C 1
ATOM 4037 O O . PRO A 1 520 ? -19.984 -1.699 -13.238 1.00 61.81 520 PRO A O 1
ATOM 4040 N N . ALA A 1 521 ? -20.452 -2.139 -11.083 1.00 58.94 521 ALA A N 1
ATOM 4041 C CA . ALA A 1 521 ? -21.804 -2.639 -11.341 1.00 58.94 521 ALA A CA 1
ATOM 4042 C C . ALA A 1 521 ? -22.732 -1.525 -11.866 1.00 58.94 521 ALA A C 1
ATOM 4044 O O . ALA A 1 521 ? -23.505 -1.749 -12.798 1.00 58.94 521 ALA A O 1
ATOM 4045 N N . ALA A 1 522 ? -22.595 -0.304 -11.337 1.00 54.44 522 ALA A N 1
ATOM 4046 C CA . ALA A 1 522 ? -23.327 0.881 -11.791 1.00 54.44 522 ALA A CA 1
ATOM 4047 C C . ALA A 1 522 ? -22.827 1.455 -13.135 1.00 54.44 522 ALA A C 1
ATOM 4049 O O . ALA A 1 522 ? -23.553 2.187 -13.806 1.00 54.44 522 ALA A O 1
ATOM 4050 N N . ALA A 1 523 ? -21.605 1.120 -13.561 1.00 54.12 523 ALA A N 1
ATOM 4051 C CA . ALA A 1 523 ? -21.060 1.531 -14.856 1.00 54.12 523 ALA A CA 1
ATOM 4052 C C . ALA A 1 523 ? -21.614 0.715 -16.047 1.00 54.12 523 ALA A C 1
ATOM 4054 O O . ALA A 1 523 ? -21.351 1.060 -17.201 1.00 54.12 523 ALA A O 1
ATOM 4055 N N . ALA A 1 524 ? -22.398 -0.342 -15.802 1.00 59.22 524 ALA A N 1
ATOM 4056 C CA . ALA A 1 524 ? -23.083 -1.094 -16.852 1.00 59.22 524 ALA A CA 1
ATOM 4057 C C . ALA A 1 524 ? -24.219 -0.270 -17.509 1.00 59.22 524 ALA A C 1
ATOM 4059 O O . ALA A 1 524 ? -24.905 0.525 -16.867 1.00 59.22 524 ALA A O 1
ATOM 4060 N N . ALA A 1 525 ? -24.414 -0.474 -18.817 1.00 49.94 525 ALA A N 1
ATOM 4061 C CA . ALA A 1 525 ? -25.028 0.473 -19.758 1.00 49.94 525 ALA A CA 1
ATOM 4062 C C . ALA A 1 525 ? -26.519 0.888 -19.601 1.00 49.94 525 ALA A C 1
ATOM 4064 O O . ALA A 1 525 ? -26.954 1.709 -20.407 1.00 49.94 525 ALA A O 1
ATOM 4065 N N . PRO A 1 526 ? -27.324 0.440 -18.616 1.00 53.97 526 PRO A N 1
ATOM 4066 C CA . PRO A 1 526 ? -28.582 1.128 -18.307 1.00 53.97 526 PRO A CA 1
ATOM 4067 C C . PRO A 1 526 ? -28.499 2.132 -17.140 1.00 53.97 526 PRO A C 1
ATOM 4069 O O . PRO A 1 526 ? -29.457 2.869 -16.938 1.00 53.97 526 PRO A O 1
ATOM 4072 N N . VAL A 1 527 ? -27.411 2.170 -16.355 1.00 58.28 527 VAL A N 1
ATOM 4073 C CA . VAL A 1 527 ? -27.383 2.869 -15.044 1.00 58.28 527 VAL A CA 1
ATOM 4074 C C . VAL A 1 527 ? -26.567 4.175 -15.064 1.00 58.28 527 VAL A C 1
ATOM 4076 O O . VAL A 1 527 ? -26.582 4.943 -14.103 1.00 58.28 527 VAL A O 1
ATOM 4079 N N . THR A 1 528 ? -25.906 4.501 -16.180 1.00 66.50 528 THR A N 1
ATOM 4080 C CA . THR A 1 528 ? -24.945 5.617 -16.261 1.00 66.50 528 THR A CA 1
ATOM 4081 C C . THR A 1 528 ? -25.556 6.993 -15.959 1.00 66.50 528 THR A C 1
ATOM 4083 O O . THR A 1 528 ? -24.938 7.774 -15.241 1.00 66.50 528 THR A O 1
ATOM 4086 N N . GLU A 1 529 ? -26.771 7.297 -16.434 1.00 71.19 529 GLU A N 1
ATOM 4087 C CA . GLU A 1 529 ? -27.435 8.584 -16.139 1.00 71.19 529 GLU A CA 1
ATOM 4088 C C . GLU A 1 529 ? -27.846 8.699 -14.664 1.00 71.19 529 GLU A C 1
ATOM 4090 O O . GLU A 1 529 ? -27.659 9.743 -14.035 1.00 71.19 529 GLU A O 1
ATOM 4095 N N . THR A 1 530 ? -28.373 7.616 -14.082 1.00 71.06 530 THR A N 1
ATOM 4096 C CA . THR A 1 530 ? -28.720 7.563 -12.655 1.00 71.06 530 THR A CA 1
ATOM 4097 C C . THR A 1 530 ? -27.473 7.738 -11.799 1.00 71.06 530 THR A C 1
ATOM 4099 O O . THR A 1 530 ? -27.494 8.514 -10.846 1.00 71.06 530 THR A O 1
ATOM 4102 N N . TRP A 1 531 ? -26.377 7.083 -12.180 1.00 67.56 531 TRP A N 1
ATOM 4103 C CA . TRP A 1 531 ? -25.099 7.195 -11.498 1.00 67.56 531 TRP A CA 1
ATOM 4104 C C . TRP A 1 531 ? -24.513 8.609 -11.583 1.00 67.56 531 TRP A C 1
ATOM 4106 O O . TRP A 1 531 ? -24.150 9.169 -10.556 1.00 67.56 531 TRP A O 1
ATOM 4116 N N . GLN A 1 532 ? -24.488 9.233 -12.765 1.00 72.06 532 GLN A N 1
ATOM 4117 C CA . GLN A 1 532 ? -24.016 10.616 -12.926 1.00 72.06 532 GLN A CA 1
ATOM 4118 C C . GLN A 1 532 ? -24.849 11.614 -12.111 1.00 72.06 532 GLN A C 1
ATOM 4120 O O . GLN A 1 532 ? -24.292 12.540 -11.518 1.00 72.06 532 GLN A O 1
ATOM 4125 N N . ARG A 1 533 ? -26.175 11.421 -12.037 1.00 81.44 533 ARG A N 1
ATOM 4126 C CA . ARG A 1 533 ? -27.044 12.218 -11.158 1.00 81.44 533 ARG A CA 1
ATOM 4127 C C . ARG A 1 533 ? -26.675 12.015 -9.692 1.00 81.44 533 ARG A C 1
ATOM 4129 O O . ARG A 1 533 ? -26.493 13.001 -8.985 1.00 81.44 533 ARG A O 1
ATOM 4136 N N . ILE A 1 534 ? -26.559 10.764 -9.243 1.00 69.56 534 ILE A N 1
ATOM 4137 C CA . ILE A 1 534 ? -26.201 10.433 -7.858 1.00 69.56 534 ILE A CA 1
ATOM 4138 C C . ILE A 1 534 ? -24.826 10.999 -7.511 1.00 69.56 534 ILE A C 1
ATOM 4140 O O . ILE A 1 534 ? -24.680 11.588 -6.448 1.00 69.56 534 ILE A O 1
ATOM 4144 N N . GLU A 1 535 ? -23.842 10.903 -8.402 1.00 69.06 535 GLU A N 1
ATOM 4145 C CA . GLU A 1 535 ? -22.503 11.464 -8.218 1.00 69.06 535 GLU A CA 1
ATOM 4146 C C . GLU A 1 535 ? -22.532 12.998 -8.162 1.00 69.06 535 GLU A C 1
ATOM 4148 O O . GLU A 1 535 ? -21.894 13.593 -7.297 1.00 69.06 535 GLU A O 1
ATOM 4153 N N . GLY A 1 536 ? -23.322 13.651 -9.021 1.00 75.81 536 GLY A N 1
ATOM 4154 C CA . GLY A 1 536 ? -23.526 15.101 -8.993 1.00 75.81 536 GLY A CA 1
ATOM 4155 C C . GLY A 1 536 ? -24.219 15.592 -7.717 1.00 75.81 536 GLY A C 1
ATOM 4156 O O . GLY A 1 536 ? -23.763 16.556 -7.099 1.00 75.81 536 GLY A O 1
ATOM 4157 N N . GLU A 1 537 ? -25.289 14.915 -7.285 1.00 78.44 537 GLU A N 1
ATOM 4158 C CA . GLU A 1 537 ? -25.980 15.208 -6.023 1.00 78.44 537 GLU A CA 1
ATOM 4159 C C . GLU A 1 537 ? -25.086 14.923 -4.816 1.00 78.44 537 GLU A C 1
ATOM 4161 O O . GLU A 1 537 ? -25.021 15.738 -3.899 1.00 78.44 537 GLU A O 1
ATOM 4166 N N . THR A 1 538 ? -24.350 13.811 -4.843 1.00 67.06 538 THR A N 1
ATOM 4167 C CA . THR A 1 538 ? -23.363 13.446 -3.826 1.00 67.06 538 THR A CA 1
ATOM 4168 C C . THR A 1 538 ? -22.302 14.527 -3.726 1.00 67.06 538 THR A C 1
ATOM 4170 O O . THR A 1 538 ? -22.118 15.070 -2.645 1.00 67.06 538 THR A O 1
ATOM 4173 N N . ARG A 1 539 ? -21.676 14.941 -4.835 1.00 68.81 539 ARG A N 1
ATOM 4174 C CA . ARG A 1 539 ? -20.692 16.035 -4.845 1.00 68.81 539 ARG A CA 1
ATOM 4175 C C . ARG A 1 539 ? -21.277 17.317 -4.253 1.00 68.81 539 ARG A C 1
ATOM 4177 O O . ARG A 1 539 ? -20.673 17.884 -3.352 1.00 68.81 539 ARG A O 1
ATOM 4184 N N . GLY A 1 540 ? -22.488 17.710 -4.656 1.00 73.75 540 GLY A N 1
ATOM 4185 C CA . GLY A 1 540 ? -23.170 18.884 -4.099 1.00 73.75 540 GLY A CA 1
ATOM 4186 C C . GLY A 1 540 ? -23.457 18.782 -2.594 1.00 73.75 540 GLY A C 1
ATOM 4187 O O . GLY A 1 540 ? -23.298 19.764 -1.870 1.00 73.75 540 GLY A O 1
ATOM 4188 N N . ILE A 1 541 ? -23.842 17.600 -2.102 1.00 69.31 541 ILE A N 1
ATOM 4189 C CA . ILE A 1 541 ? -24.033 17.327 -0.670 1.00 69.31 541 ILE A CA 1
ATOM 4190 C C . ILE A 1 541 ? -22.695 17.388 0.072 1.00 69.31 541 ILE A C 1
ATOM 4192 O O . ILE A 1 541 ? -22.601 18.042 1.107 1.00 69.31 541 ILE A O 1
ATOM 4196 N N . LEU A 1 542 ? -21.658 16.737 -0.453 1.00 65.19 542 LEU A N 1
ATOM 4197 C CA . LEU A 1 542 ? -20.318 16.721 0.130 1.00 65.19 542 LEU A CA 1
ATOM 4198 C C . LEU A 1 542 ? -19.723 18.136 0.180 1.00 65.19 542 LEU A C 1
ATOM 4200 O O . LEU A 1 542 ? -19.096 18.500 1.172 1.00 65.19 542 LEU A O 1
ATOM 4204 N N . ASP A 1 543 ? -19.963 18.957 -0.843 1.00 69.31 543 ASP A N 1
ATOM 4205 C CA . ASP A 1 543 ? -19.555 20.362 -0.869 1.00 69.31 543 ASP A CA 1
ATOM 4206 C C . ASP A 1 543 ? -20.296 21.171 0.202 1.00 69.31 543 ASP A C 1
ATOM 4208 O O . ASP A 1 543 ? -19.666 21.923 0.943 1.00 69.31 543 ASP A O 1
ATOM 4212 N N . GLN A 1 544 ? -21.602 20.958 0.388 1.00 71.38 544 GLN A N 1
ATOM 4213 C CA . GLN A 1 544 ? -22.351 21.581 1.489 1.00 71.38 544 GLN A CA 1
ATOM 4214 C C . GLN A 1 544 ? -21.866 21.123 2.870 1.00 71.38 544 GLN A C 1
ATOM 4216 O O . GLN A 1 544 ? -21.773 21.942 3.782 1.00 71.38 544 GLN A O 1
ATOM 4221 N N . LEU A 1 545 ? -21.516 19.842 3.024 1.00 65.88 545 LEU A N 1
ATOM 4222 C CA . LEU A 1 545 ? -20.907 19.305 4.246 1.00 65.88 545 LEU A CA 1
ATOM 4223 C C . LEU A 1 545 ? -19.520 19.918 4.503 1.00 65.88 545 LEU A C 1
ATOM 4225 O O . LEU A 1 545 ? -19.110 20.031 5.657 1.00 65.88 545 LEU A O 1
ATOM 4229 N N . SER A 1 546 ? -18.822 20.339 3.442 1.00 62.75 546 SER A N 1
ATOM 4230 C CA . SER A 1 546 ? -17.476 20.912 3.501 1.00 62.75 546 SER A CA 1
ATOM 4231 C C . SER A 1 546 ? -17.421 22.414 3.818 1.00 62.75 546 SER A C 1
ATOM 4233 O O . SER A 1 546 ? -16.367 22.884 4.258 1.00 62.75 546 SER A O 1
ATOM 4235 N N . VAL A 1 547 ? -18.513 23.167 3.620 1.00 64.56 547 VAL A N 1
ATOM 4236 C CA . VAL A 1 547 ? -18.585 24.610 3.918 1.00 64.56 547 VAL A CA 1
ATOM 4237 C C . VAL A 1 547 ? -18.746 24.815 5.430 1.00 64.56 547 VAL A C 1
ATOM 4239 O O . VAL A 1 547 ? -19.705 24.352 6.043 1.00 64.56 547 VAL A O 1
ATOM 4242 N N . GLY A 1 548 ? -17.747 25.477 6.022 1.00 57.38 548 GLY A N 1
ATOM 4243 C CA . GLY A 1 548 ? -17.316 25.287 7.407 1.00 57.38 548 GLY A CA 1
ATOM 4244 C C . GLY A 1 548 ? -18.257 25.682 8.551 1.00 57.38 548 GLY A C 1
ATOM 4245 O O . GLY A 1 548 ? -19.106 26.572 8.458 1.00 57.38 548 GLY A O 1
ATOM 4246 N N . SER A 1 549 ? -17.983 25.041 9.694 1.00 50.22 549 SER A N 1
ATOM 4247 C CA . SER A 1 549 ? -18.443 25.416 11.032 1.00 50.22 549 SER A CA 1
ATOM 4248 C C . SER A 1 549 ? -17.542 26.522 11.613 1.00 50.22 549 SER A C 1
ATOM 4250 O O . SER A 1 549 ? -16.730 26.320 12.515 1.00 50.22 549 SER A O 1
ATOM 4252 N N . GLU A 1 550 ? -17.623 27.742 11.077 1.00 55.22 550 GLU A N 1
ATOM 4253 C CA . GLU A 1 550 ? -17.006 28.876 11.784 1.00 55.22 550 GLU A CA 1
ATOM 4254 C C . GLU A 1 550 ? -17.717 29.123 13.120 1.00 55.22 550 GLU A C 1
ATOM 4256 O O . GLU A 1 550 ? -18.754 28.531 13.378 1.00 55.22 550 GLU A O 1
ATOM 4261 N N . ALA A 1 551 ? -17.144 29.928 14.017 1.00 49.12 551 ALA A N 1
ATOM 4262 C CA . ALA A 1 551 ? -17.602 30.106 15.398 1.00 49.12 551 ALA A CA 1
ATOM 4263 C C . ALA A 1 551 ? -19.073 30.565 15.503 1.00 49.12 551 ALA A C 1
ATOM 4265 O O . ALA A 1 551 ? -19.366 31.749 15.663 1.00 49.12 551 ALA A O 1
ATOM 4266 N N . VAL A 1 552 ? -20.011 29.619 15.429 1.00 54.72 552 VAL A N 1
ATOM 4267 C CA . VAL A 1 552 ? -21.440 29.885 15.540 1.00 54.72 552 VAL A CA 1
ATOM 4268 C C . VAL A 1 552 ? -21.930 29.619 16.959 1.00 54.72 552 VAL A C 1
ATOM 4270 O O . VAL A 1 552 ? -21.420 28.759 17.689 1.00 54.72 552 VAL A O 1
ATOM 4273 N N . SER A 1 553 ? -22.940 30.389 17.365 1.00 70.06 553 SER A N 1
ATOM 4274 C CA . SER A 1 553 ? -23.670 30.185 18.618 1.00 70.06 553 SER A CA 1
ATOM 4275 C C . SER A 1 553 ? -24.103 28.719 18.776 1.00 70.06 553 SER A C 1
ATOM 4277 O O . SER A 1 553 ? -24.292 28.012 17.785 1.00 70.06 553 SER A O 1
ATOM 4279 N N . GLY A 1 554 ? -24.277 28.249 20.019 1.00 71.50 554 GLY A N 1
ATOM 4280 C CA . GLY A 1 554 ? -24.671 26.855 20.294 1.00 71.50 554 GLY A CA 1
ATOM 4281 C C . GLY A 1 554 ? -25.902 26.405 19.493 1.00 71.50 554 GLY A C 1
ATOM 4282 O O . GLY A 1 554 ? -25.891 25.340 18.890 1.00 71.50 554 GLY A O 1
ATOM 4283 N N . GLN A 1 555 ? -26.897 27.284 19.343 1.00 73.00 555 GLN A N 1
ATOM 4284 C CA . GLN A 1 555 ? -28.103 27.009 18.557 1.00 73.00 555 GLN A CA 1
ATOM 4285 C C . GLN A 1 555 ? -27.815 26.721 17.076 1.00 73.00 555 GLN A C 1
ATOM 4287 O O . GLN A 1 555 ? -28.423 25.834 16.483 1.00 73.00 555 GLN A O 1
ATOM 4292 N N . ARG A 1 556 ? -26.891 27.459 16.455 1.00 66.50 556 ARG A N 1
ATOM 4293 C CA . ARG A 1 556 ? -26.566 27.239 15.044 1.00 66.50 556 ARG A CA 1
ATOM 4294 C C . ARG A 1 556 ? -25.623 26.054 14.844 1.00 66.50 556 ARG A C 1
ATOM 4296 O O . ARG A 1 556 ? -25.637 25.457 13.774 1.00 66.50 556 ARG A O 1
ATOM 4303 N N . ARG A 1 557 ? -24.874 25.658 15.879 1.00 64.62 557 ARG A N 1
ATOM 4304 C CA . ARG A 1 557 ? -24.157 24.374 15.903 1.00 64.62 557 ARG A CA 1
ATOM 4305 C C . ARG A 1 557 ? -25.122 23.195 15.867 1.00 64.62 557 ARG A C 1
ATOM 4307 O O . ARG A 1 557 ? -24.924 22.295 15.059 1.00 64.62 557 ARG A O 1
ATOM 4314 N N . ASP A 1 558 ? -26.184 23.222 16.666 1.00 71.94 558 ASP A N 1
ATOM 4315 C CA . ASP A 1 558 ? -27.188 22.154 16.639 1.00 71.94 558 ASP A CA 1
ATOM 4316 C C . ASP A 1 558 ? -27.925 22.100 15.293 1.00 71.94 558 ASP A C 1
ATOM 4318 O O . ASP A 1 558 ? -28.102 21.016 14.742 1.00 71.94 558 ASP A O 1
ATOM 4322 N N . GLN A 1 559 ? -28.224 23.260 14.694 1.00 72.31 559 GLN A N 1
ATOM 4323 C CA . GLN A 1 559 ? -28.754 23.335 13.326 1.00 72.31 559 GLN A CA 1
ATOM 4324 C C . GLN A 1 559 ? -27.793 22.741 12.289 1.00 72.31 559 GLN A C 1
ATOM 4326 O O . GLN A 1 559 ? -28.225 21.983 11.429 1.00 72.31 559 GLN A O 1
ATOM 4331 N N . LEU A 1 560 ? -26.493 23.052 12.357 1.00 67.62 560 LEU A N 1
ATOM 4332 C CA . LEU A 1 560 ? -25.499 22.483 11.440 1.00 67.62 560 LEU A CA 1
ATOM 4333 C C . LEU A 1 560 ? -25.367 20.967 11.614 1.00 67.62 560 LEU A C 1
ATOM 4335 O O . LEU A 1 560 ? -25.301 20.256 10.618 1.00 67.62 560 LEU A O 1
ATOM 4339 N N . ARG A 1 561 ? -25.399 20.458 12.853 1.00 69.94 561 ARG A N 1
ATOM 4340 C CA . ARG A 1 561 ? -25.413 19.010 13.129 1.00 69.94 561 ARG A CA 1
ATOM 4341 C C . ARG A 1 561 ? -26.652 18.335 12.551 1.00 69.94 561 ARG A C 1
ATOM 4343 O O . ARG A 1 561 ? -26.559 17.221 12.044 1.00 69.94 561 ARG A O 1
ATOM 4350 N N . GLU A 1 562 ? -27.807 18.985 12.636 1.00 77.56 562 GLU A N 1
ATOM 4351 C CA . GLU A 1 562 ? -29.051 18.476 12.063 1.00 77.56 562 GLU A CA 1
ATOM 4352 C C . GLU A 1 562 ? -29.014 18.483 10.531 1.00 77.56 562 GLU A C 1
ATOM 4354 O O . GLU A 1 562 ? -29.292 17.451 9.925 1.00 77.56 562 GLU A O 1
ATOM 4359 N N . ILE A 1 563 ? -28.532 19.570 9.916 1.00 75.38 563 ILE A N 1
ATOM 4360 C CA . ILE A 1 563 ? -28.281 19.653 8.469 1.00 75.38 563 ILE A CA 1
ATOM 4361 C C . ILE A 1 563 ? -27.305 18.560 8.030 1.00 75.38 563 ILE A C 1
ATOM 4363 O O . ILE A 1 563 ? -27.575 17.852 7.068 1.00 75.38 563 ILE A O 1
ATOM 4367 N N . HIS A 1 564 ? -26.192 18.371 8.740 1.00 69.25 564 HIS A N 1
ATOM 4368 C CA . HIS A 1 564 ? -25.223 17.309 8.455 1.00 69.25 564 HIS A CA 1
ATOM 4369 C C . HIS A 1 564 ? -25.852 15.920 8.550 1.00 69.25 564 HIS A C 1
ATOM 4371 O O . HIS A 1 564 ? -25.620 15.078 7.684 1.00 69.25 564 HIS A O 1
ATOM 4377 N N . ARG A 1 565 ? -26.673 15.675 9.577 1.00 76.94 565 ARG A N 1
ATOM 4378 C CA . ARG A 1 565 ? -27.390 14.406 9.750 1.00 76.94 565 ARG A CA 1
ATOM 4379 C C . ARG A 1 565 ? -28.369 14.156 8.603 1.00 76.94 565 ARG A C 1
ATOM 4381 O O . ARG A 1 565 ? -28.427 13.033 8.106 1.00 76.94 565 ARG A O 1
ATOM 4388 N N . ASP A 1 566 ? -29.098 15.178 8.172 1.00 79.44 566 ASP A N 1
ATOM 4389 C CA . ASP A 1 566 ? -30.041 15.085 7.056 1.00 79.44 566 ASP A CA 1
ATOM 4390 C C . ASP A 1 566 ? -29.329 14.917 5.711 1.00 79.44 566 ASP A C 1
ATOM 4392 O O . ASP A 1 566 ? -29.740 14.086 4.905 1.00 79.44 566 ASP A O 1
ATOM 4396 N N . LEU A 1 567 ? -28.221 15.625 5.488 1.00 73.12 567 LEU A N 1
ATOM 4397 C CA . LEU A 1 567 ? -27.375 15.472 4.305 1.00 73.12 567 LEU A CA 1
ATOM 4398 C C . LEU A 1 567 ? -26.757 14.069 4.233 1.00 73.12 567 LEU A C 1
ATOM 4400 O O . LEU A 1 567 ? -26.806 13.446 3.176 1.00 73.12 567 LEU A O 1
ATOM 4404 N N . ARG A 1 568 ? -26.264 13.521 5.353 1.00 70.69 568 ARG A N 1
ATOM 4405 C CA . ARG A 1 568 ? -25.801 12.123 5.434 1.00 70.69 568 ARG A CA 1
ATOM 4406 C C . ARG A 1 568 ? -26.932 11.126 5.190 1.00 70.69 568 ARG A C 1
ATOM 4408 O O . ARG A 1 568 ? -26.719 10.131 4.504 1.00 70.69 568 ARG A O 1
ATOM 4415 N N . ARG A 1 569 ? -28.131 11.374 5.732 1.00 80.88 569 ARG A N 1
ATOM 4416 C CA . ARG A 1 569 ? -29.302 10.518 5.484 1.00 80.88 569 ARG A CA 1
ATOM 4417 C C . ARG A 1 569 ? -29.654 10.519 4.001 1.00 80.88 569 ARG A C 1
ATOM 4419 O O . ARG A 1 569 ? -29.746 9.449 3.418 1.00 80.88 569 ARG A O 1
ATOM 4426 N N . ARG A 1 570 ? -29.746 11.702 3.387 1.00 81.81 570 ARG A N 1
ATOM 4427 C CA . ARG A 1 570 ? -30.003 11.858 1.953 1.00 81.81 570 ARG A CA 1
ATOM 4428 C C . ARG A 1 570 ? -28.927 11.187 1.109 1.00 81.81 570 ARG A C 1
ATOM 4430 O O . ARG A 1 570 ? -29.264 10.535 0.133 1.00 81.81 570 ARG A O 1
ATOM 4437 N N . LEU A 1 571 ? -27.659 11.315 1.493 1.00 71.69 571 LEU A N 1
ATOM 4438 C CA . LEU A 1 571 ? -26.566 10.614 0.833 1.00 71.69 571 LEU A CA 1
ATOM 4439 C C . LEU A 1 571 ? -26.776 9.096 0.924 1.00 71.69 571 LEU A C 1
ATOM 4441 O O . LEU A 1 571 ? -26.834 8.434 -0.103 1.00 71.69 571 LEU A O 1
ATOM 4445 N N . SER A 1 572 ? -26.996 8.550 2.123 1.00 73.62 572 SER A N 1
ATOM 4446 C CA . SER A 1 572 ? -27.302 7.123 2.315 1.00 73.62 572 SER A CA 1
ATOM 4447 C C . SER A 1 572 ? -28.514 6.658 1.499 1.00 73.62 572 SER A C 1
ATOM 4449 O O . SER A 1 572 ? -28.480 5.565 0.939 1.00 73.62 572 SER A O 1
ATOM 4451 N N . ASP A 1 573 ? -29.565 7.474 1.412 1.00 81.38 573 ASP A N 1
ATOM 4452 C CA . ASP A 1 573 ? -30.763 7.179 0.627 1.00 81.38 573 ASP A CA 1
ATOM 4453 C C . ASP A 1 573 ? -30.466 7.197 -0.884 1.00 81.38 573 ASP A C 1
ATOM 4455 O O . ASP A 1 573 ? -30.885 6.278 -1.578 1.00 81.38 573 ASP A O 1
ATOM 4459 N N . LEU A 1 574 ? -29.667 8.150 -1.383 1.00 75.38 574 LEU A N 1
ATOM 4460 C CA . LEU A 1 574 ? -29.200 8.168 -2.778 1.00 75.38 574 LEU A CA 1
ATOM 4461 C C . LEU A 1 574 ? -28.390 6.911 -3.118 1.00 75.38 574 LEU A C 1
ATOM 4463 O O . LEU A 1 574 ? -28.599 6.304 -4.163 1.00 75.38 574 LEU A O 1
ATOM 4467 N N . TRP A 1 575 ? -27.502 6.474 -2.223 1.00 71.31 575 TRP A N 1
ATOM 4468 C CA . TRP A 1 575 ? -26.733 5.241 -2.417 1.00 71.31 575 TRP A CA 1
ATOM 4469 C C . TRP A 1 575 ? -27.614 3.983 -2.417 1.00 71.31 575 TRP A C 1
ATOM 4471 O O . TRP A 1 575 ? -27.294 3.028 -3.118 1.00 71.31 575 TRP A O 1
ATOM 4481 N N . ARG A 1 576 ? -28.745 3.980 -1.693 1.00 76.75 576 ARG A N 1
ATOM 4482 C CA . ARG A 1 576 ? -29.737 2.885 -1.735 1.00 76.75 576 ARG A CA 1
ATOM 4483 C C . ARG A 1 576 ? -30.474 2.778 -3.064 1.00 76.75 576 ARG A C 1
ATOM 4485 O O . ARG A 1 576 ? -31.031 1.723 -3.341 1.00 76.75 576 ARG A O 1
ATOM 4492 N N . GLU A 1 577 ? -30.512 3.844 -3.860 1.00 77.69 577 GLU A N 1
ATOM 4493 C CA . GLU A 1 577 ? -31.137 3.812 -5.186 1.00 77.69 577 GLU A CA 1
ATOM 4494 C C . GLU A 1 577 ? -30.303 3.019 -6.204 1.00 77.69 577 GLU A C 1
ATOM 4496 O O . GLU A 1 577 ? -30.822 2.659 -7.260 1.00 77.69 577 GLU A O 1
ATOM 4501 N N . VAL A 1 578 ? -29.030 2.732 -5.904 1.00 70.44 578 VAL A N 1
ATOM 4502 C CA . VAL A 1 578 ? -28.141 1.957 -6.776 1.00 70.44 578 VAL A CA 1
ATOM 4503 C C . VAL A 1 578 ? -28.265 0.465 -6.433 1.00 70.44 578 VAL A C 1
ATOM 4505 O O . VAL A 1 578 ? -27.918 0.076 -5.315 1.00 70.44 578 VAL A O 1
ATOM 4508 N N . PRO A 1 579 ? -28.737 -0.392 -7.362 1.00 68.56 579 PRO A N 1
ATOM 4509 C CA . PRO A 1 579 ? -28.842 -1.831 -7.121 1.00 68.56 579 PRO A CA 1
ATOM 4510 C C . PRO A 1 579 ? -27.486 -2.442 -6.750 1.00 68.56 579 PRO A C 1
ATOM 4512 O O . PRO A 1 579 ? -26.494 -2.196 -7.438 1.00 68.56 579 PRO A O 1
ATOM 4515 N N . GLY A 1 580 ? -27.440 -3.242 -5.682 1.00 68.25 580 GLY A N 1
ATOM 4516 C CA . GLY A 1 580 ? -26.194 -3.806 -5.145 1.00 68.25 580 GLY A CA 1
ATOM 4517 C C . GLY A 1 580 ? -25.455 -2.881 -4.171 1.00 68.25 580 GLY A C 1
ATOM 4518 O O . GLY A 1 580 ? -24.434 -3.276 -3.610 1.00 68.25 580 GLY A O 1
ATOM 4519 N N . CYS A 1 581 ? -25.975 -1.672 -3.935 1.00 70.12 581 CYS A N 1
ATOM 4520 C CA . CYS A 1 581 ? -25.457 -0.703 -2.969 1.00 70.12 581 CYS A CA 1
ATOM 4521 C C . CYS A 1 581 ? -26.398 -0.478 -1.787 1.00 70.12 581 CYS A C 1
ATOM 4523 O O . CYS A 1 581 ? -26.232 0.484 -1.024 1.00 70.12 581 CYS A O 1
ATOM 4525 N N . GLU A 1 582 ? -27.320 -1.402 -1.524 1.00 67.25 582 GLU A N 1
ATOM 4526 C CA . GLU A 1 582 ? -28.150 -1.393 -0.324 1.00 67.25 582 GLU A CA 1
ATOM 4527 C C . GLU A 1 582 ? -27.257 -1.573 0.915 1.00 67.25 582 GLU A C 1
ATOM 4529 O O . GLU A 1 582 ? -26.571 -2.592 1.023 1.00 67.25 582 GLU A O 1
ATOM 4534 N N . PRO A 1 583 ? -27.152 -0.574 1.820 1.00 61.66 583 PRO A N 1
ATOM 4535 C CA . PRO A 1 583 ? -26.334 -0.697 3.018 1.00 61.66 583 PRO A CA 1
ATOM 4536 C C . PRO A 1 583 ? -26.796 -1.938 3.760 1.00 61.66 583 PRO A C 1
ATOM 4538 O O . PRO A 1 583 ? -28.006 -2.146 3.875 1.00 61.66 583 PRO A O 1
ATOM 4541 N N . ALA A 1 584 ? -25.842 -2.747 4.233 1.00 57.59 584 ALA A N 1
ATOM 4542 C CA . ALA A 1 584 ? -26.147 -3.930 5.021 1.00 57.59 584 ALA A CA 1
ATOM 4543 C C . ALA A 1 584 ? -27.144 -3.515 6.105 1.00 57.59 584 ALA A C 1
ATOM 4545 O O . ALA A 1 584 ? -26.840 -2.696 6.980 1.00 57.59 584 ALA A O 1
ATOM 4546 N N . THR A 1 585 ? -28.392 -3.967 5.971 1.00 55.81 585 THR A N 1
ATOM 4547 C CA . THR A 1 585 ? -29.442 -3.578 6.901 1.00 55.81 585 THR A CA 1
ATOM 4548 C C . THR A 1 585 ? -29.045 -4.161 8.239 1.00 55.81 585 THR A C 1
ATOM 4550 O O . THR A 1 585 ? -29.037 -5.383 8.372 1.00 55.81 585 THR A O 1
ATOM 4553 N N . ARG A 1 586 ? -28.697 -3.297 9.208 1.00 55.84 586 ARG A N 1
ATOM 4554 C CA . ARG A 1 586 ? -28.439 -3.714 10.591 1.00 55.84 586 ARG A CA 1
ATOM 4555 C C . ARG A 1 586 ? -29.577 -4.625 11.012 1.00 55.84 586 ARG A C 1
ATOM 4557 O O . ARG A 1 586 ? -30.726 -4.183 11.115 1.00 55.84 586 ARG A O 1
ATOM 4564 N N . SER A 1 587 ? -29.263 -5.894 11.223 1.00 52.94 587 SER A N 1
ATOM 4565 C CA . SER A 1 587 ? -30.250 -6.807 11.752 1.00 52.94 587 SER A CA 1
ATOM 4566 C C . SER A 1 587 ? -30.542 -6.377 13.189 1.00 52.94 587 SER A C 1
ATOM 4568 O O . SER A 1 587 ? -29.636 -6.082 13.973 1.00 52.94 587 SER A O 1
ATOM 4570 N N . LYS A 1 588 ? -31.824 -6.258 13.546 1.00 45.66 588 LYS A N 1
ATOM 4571 C CA . LYS A 1 588 ? -32.223 -6.101 14.950 1.00 45.66 588 LYS A CA 1
ATOM 4572 C C . LYS A 1 588 ? -31.904 -7.423 15.651 1.00 45.66 588 LYS A C 1
ATOM 4574 O O . LYS A 1 588 ? -32.734 -8.323 15.647 1.00 45.66 588 LYS A O 1
ATOM 4579 N N . GLY A 1 589 ? -30.692 -7.542 16.181 1.00 50.62 589 GLY A N 1
ATOM 4580 C CA . GLY A 1 589 ? -30.162 -8.786 16.743 1.00 50.62 589 GLY A CA 1
ATOM 4581 C C . GLY A 1 589 ? -28.677 -9.017 16.472 1.00 50.62 589 GLY A C 1
ATOM 4582 O O . GLY A 1 589 ? -28.144 -10.001 16.975 1.00 50.62 589 GLY A O 1
ATOM 4583 N N . ASP A 1 590 ? -28.018 -8.129 15.717 1.00 55.34 590 ASP A N 1
ATOM 4584 C CA . ASP A 1 590 ? -26.569 -8.164 15.518 1.00 55.34 590 ASP A CA 1
ATOM 4585 C C . ASP A 1 590 ? -25.844 -8.274 16.857 1.00 55.34 590 ASP A C 1
ATOM 4587 O O . ASP A 1 590 ? -25.897 -7.363 17.685 1.00 55.34 590 ASP A O 1
ATOM 4591 N 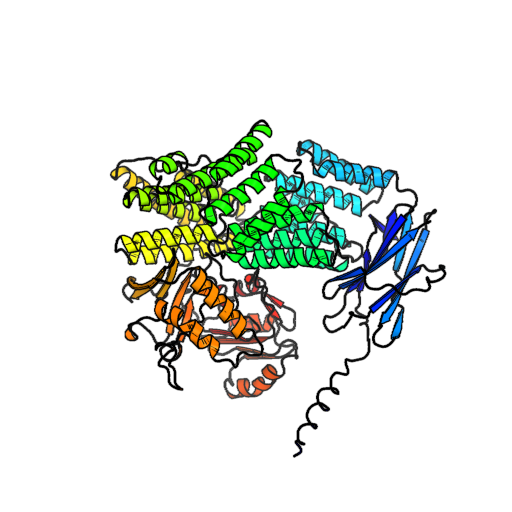N . THR A 1 591 ? -25.142 -9.388 17.054 1.00 55.34 591 THR A N 1
ATOM 4592 C CA . THR A 1 591 ? -24.148 -9.515 18.112 1.00 55.34 591 THR A CA 1
ATOM 4593 C C . THR A 1 591 ? -23.002 -8.578 17.752 1.00 55.34 591 THR A C 1
ATOM 4595 O O . THR A 1 591 ? -22.080 -8.944 17.012 1.00 55.34 591 THR A O 1
ATOM 4598 N N . SER A 1 592 ? -23.086 -7.333 18.220 1.00 63.44 592 SER A N 1
ATOM 4599 C CA . SER A 1 592 ? -21.935 -6.443 18.286 1.00 63.44 592 SER A CA 1
ATOM 4600 C C . SER A 1 592 ? -20.783 -7.183 18.973 1.00 63.44 592 SER A C 1
ATOM 4602 O O . SER A 1 592 ? -21.000 -8.133 19.733 1.00 63.44 592 SER A O 1
ATOM 4604 N N . ALA A 1 593 ? -19.539 -6.822 18.639 1.00 67.62 593 ALA A N 1
ATOM 4605 C CA . ALA A 1 593 ? -18.401 -7.359 19.382 1.00 67.62 593 ALA A CA 1
ATOM 4606 C C . ALA A 1 593 ? -18.683 -7.197 20.885 1.00 67.62 593 ALA A C 1
ATOM 4608 O O . ALA A 1 593 ? -19.180 -6.152 21.290 1.00 67.62 593 ALA A O 1
ATOM 4609 N N . GLY A 1 594 ? -18.411 -8.217 21.700 1.00 87.44 594 GLY A N 1
ATOM 4610 C CA . GLY A 1 594 ? -18.591 -8.090 23.149 1.00 87.44 594 GLY A CA 1
ATOM 4611 C C . GLY A 1 594 ? -17.560 -7.131 23.737 1.00 87.44 594 GLY A C 1
ATOM 4612 O O . GLY A 1 594 ? -17.842 -6.422 24.698 1.00 87.44 594 GLY A O 1
ATOM 4613 N N . PHE A 1 595 ? -16.380 -7.069 23.110 1.00 94.50 595 PHE A N 1
ATOM 4614 C CA . PHE A 1 595 ? -15.263 -6.243 23.539 1.00 94.50 595 PHE A CA 1
ATOM 4615 C C . PHE A 1 595 ? -14.631 -5.465 22.386 1.00 94.50 595 PHE A C 1
ATOM 4617 O O . PHE A 1 595 ? -14.505 -5.968 21.266 1.00 94.50 595 PHE A O 1
ATOM 4624 N N . ARG A 1 596 ? -14.165 -4.253 22.696 1.00 93.81 596 ARG A N 1
ATOM 4625 C CA . ARG A 1 596 ? -13.340 -3.419 21.814 1.00 93.81 596 ARG A CA 1
ATOM 4626 C C . ARG A 1 596 ? -12.073 -2.995 22.529 1.00 93.81 596 ARG A C 1
ATOM 4628 O O . ARG A 1 596 ? -12.152 -2.610 23.693 1.00 93.81 596 ARG A O 1
ATOM 4635 N N . ALA A 1 597 ? -10.934 -3.027 21.845 1.00 94.69 597 ALA A N 1
ATOM 4636 C CA . ALA A 1 597 ? -9.689 -2.531 22.415 1.00 94.69 597 ALA A CA 1
ATOM 4637 C C . ALA A 1 597 ? -8.896 -1.671 21.439 1.00 94.69 597 ALA A C 1
ATOM 4639 O O . ALA A 1 597 ? -8.790 -1.999 20.261 1.00 94.69 597 ALA A O 1
ATOM 4640 N N . PHE A 1 598 ? -8.311 -0.589 21.940 1.00 93.94 598 PHE A N 1
ATOM 4641 C CA . PHE A 1 598 ? -7.429 0.270 21.158 1.00 93.94 598 PHE A CA 1
ATOM 4642 C C . PHE A 1 598 ? -6.256 0.771 21.999 1.00 93.94 598 PHE A C 1
ATOM 4644 O O . PHE A 1 598 ? -6.320 0.774 23.231 1.00 93.94 598 PHE A O 1
ATOM 4651 N N . PHE A 1 599 ? -5.197 1.185 21.309 1.00 92.88 599 PHE A N 1
ATOM 4652 C CA . PHE A 1 599 ? -3.973 1.720 21.888 1.00 92.88 599 PHE A CA 1
ATOM 4653 C C . PHE A 1 599 ? -3.792 3.188 21.478 1.00 92.88 599 PHE A C 1
ATOM 4655 O O . PHE A 1 599 ? -3.945 3.514 20.302 1.00 92.88 599 PHE A O 1
ATOM 4662 N N . LEU A 1 600 ? -3.517 4.081 22.432 1.00 92.25 600 LEU A N 1
ATOM 4663 C CA . LEU A 1 600 ? -3.235 5.494 22.163 1.00 92.25 600 LEU A CA 1
ATOM 4664 C C . LEU A 1 600 ? -2.434 6.121 23.314 1.00 92.25 600 LEU A C 1
ATOM 4666 O O . LEU A 1 600 ? -2.818 5.967 24.470 1.00 92.25 600 LEU A O 1
ATOM 4670 N N . ASP A 1 601 ? -1.386 6.886 22.988 1.00 89.56 601 ASP A N 1
ATOM 4671 C CA . ASP A 1 601 ? -0.550 7.639 23.941 1.00 89.56 601 ASP A CA 1
ATOM 4672 C C . ASP A 1 601 ? -0.062 6.789 25.140 1.00 89.56 601 ASP A C 1
ATOM 4674 O O . ASP A 1 601 ? -0.257 7.174 26.294 1.00 89.56 601 ASP A O 1
ATOM 4678 N N . ASP A 1 602 ? 0.546 5.626 24.872 1.00 93.62 602 ASP A N 1
ATOM 4679 C CA . ASP A 1 602 ? 1.064 4.681 25.884 1.00 93.62 602 ASP A CA 1
ATOM 4680 C C . ASP A 1 602 ? -0.008 4.046 26.791 1.00 93.62 602 ASP A C 1
ATOM 4682 O O . ASP A 1 602 ? 0.274 3.557 27.893 1.00 93.62 602 ASP A O 1
ATOM 4686 N N . GLU A 1 603 ? -1.262 4.036 26.339 1.00 96.06 603 GLU A N 1
ATOM 4687 C CA . GLU A 1 603 ? -2.383 3.453 27.067 1.00 96.06 603 GLU A CA 1
ATOM 4688 C C . GLU A 1 603 ? -3.189 2.486 26.193 1.00 96.06 603 GLU A C 1
ATOM 4690 O O . GLU A 1 603 ? -3.543 2.781 25.053 1.00 96.06 603 GLU A O 1
ATOM 4695 N N . VAL A 1 604 ? -3.531 1.330 26.764 1.00 97.12 604 VAL A N 1
ATOM 4696 C CA . VAL A 1 604 ? -4.481 0.366 26.199 1.00 97.12 604 VAL A CA 1
ATOM 4697 C C . VAL A 1 604 ? -5.831 0.539 26.888 1.00 97.12 604 VAL A C 1
ATOM 4699 O O . VAL A 1 604 ? -5.931 0.485 28.120 1.00 97.12 604 VAL A O 1
ATOM 4702 N N . PHE A 1 605 ? -6.882 0.697 26.090 1.00 97.62 605 PHE A N 1
ATOM 4703 C CA . PHE A 1 605 ? -8.265 0.811 26.543 1.00 97.62 605 PHE A CA 1
ATOM 4704 C C . PHE A 1 605 ? -9.038 -0.441 26.139 1.00 97.62 605 PHE A C 1
ATOM 4706 O O . PHE A 1 605 ? -9.001 -0.826 24.975 1.00 97.62 605 PHE A O 1
ATOM 4713 N N . LEU A 1 606 ? -9.764 -1.050 27.078 1.00 97.56 606 LEU A N 1
ATOM 4714 C CA . LEU A 1 606 ? -10.661 -2.181 26.835 1.00 97.56 606 LEU A CA 1
ATOM 4715 C C . LEU A 1 606 ? -12.089 -1.786 27.212 1.00 97.56 606 LEU A C 1
ATOM 4717 O O . LEU A 1 606 ? -12.381 -1.518 28.382 1.00 97.56 606 LEU A O 1
ATOM 4721 N N . LEU A 1 607 ? -12.980 -1.785 26.227 1.00 97.31 607 LEU A N 1
ATOM 4722 C CA . LEU A 1 607 ? -14.405 -1.531 26.380 1.00 97.31 607 LEU A CA 1
ATOM 4723 C C . LEU A 1 607 ? -15.194 -2.831 26.250 1.00 97.31 607 LEU A C 1
ATOM 4725 O O . LEU A 1 607 ? -14.793 -3.736 25.521 1.00 97.31 607 LEU A O 1
ATOM 4729 N N . HIS A 1 608 ? -16.343 -2.883 26.911 1.00 96.38 608 HIS A N 1
ATOM 4730 C CA . HIS A 1 608 ? -17.338 -3.940 26.780 1.00 96.38 608 HIS A CA 1
ATOM 4731 C C . HIS A 1 608 ? -18.691 -3.322 26.457 1.00 96.38 608 HIS A C 1
ATOM 4733 O O . HIS A 1 608 ? -19.019 -2.267 26.996 1.00 96.38 608 HIS A O 1
ATOM 4739 N N . GLN A 1 609 ? -19.482 -3.981 25.619 1.00 93.69 609 GLN A N 1
ATOM 4740 C CA . GLN A 1 609 ? -20.875 -3.614 25.401 1.00 93.69 609 GLN A CA 1
ATOM 4741 C C . GLN A 1 609 ? -21.769 -4.738 25.910 1.00 93.69 609 GLN A C 1
ATOM 4743 O O . GLN A 1 609 ? -21.645 -5.884 25.485 1.00 93.69 609 GLN A O 1
ATOM 4748 N N . ASP A 1 610 ? -22.663 -4.415 26.841 1.00 90.50 610 ASP A N 1
ATOM 4749 C CA . ASP A 1 610 ? -23.601 -5.402 27.362 1.00 90.50 610 ASP A CA 1
ATOM 4750 C C . ASP A 1 610 ? -24.741 -5.706 26.374 1.00 90.50 610 ASP A C 1
ATOM 4752 O O . ASP A 1 610 ? -24.910 -5.067 25.334 1.00 90.50 610 ASP A O 1
ATOM 4756 N N . VAL A 1 611 ? -25.584 -6.676 26.731 1.00 86.50 611 VAL A N 1
ATOM 4757 C CA . VAL A 1 611 ? -26.747 -7.084 25.924 1.00 86.50 611 VAL A CA 1
ATOM 4758 C C . VAL A 1 611 ? -27.787 -5.975 25.713 1.00 86.50 611 VAL A C 1
ATOM 4760 O O . VAL A 1 611 ? -28.647 -6.109 24.845 1.00 86.50 611 VAL A O 1
ATOM 4763 N N . SER A 1 612 ? -27.748 -4.895 26.502 1.00 86.94 612 SER A N 1
ATOM 4764 C CA . SER A 1 612 ? -28.610 -3.721 26.320 1.00 86.94 612 SER A CA 1
ATOM 4765 C C . SER A 1 612 ? -28.032 -2.707 25.328 1.00 86.94 612 SER A C 1
ATOM 4767 O O . SER A 1 612 ? -28.711 -1.741 24.976 1.00 86.94 612 SER A O 1
ATOM 4769 N N . GLY A 1 613 ? -26.805 -2.936 24.852 1.00 88.50 613 GLY A N 1
ATOM 4770 C CA . GLY A 1 613 ? -26.067 -2.021 23.990 1.00 88.50 613 GLY A CA 1
ATOM 4771 C C . GLY A 1 613 ? -25.290 -0.955 24.760 1.00 88.50 613 GLY A C 1
ATOM 4772 O O . GLY A 1 613 ? -24.745 -0.049 24.129 1.00 88.50 613 GLY A O 1
ATOM 4773 N N . ARG A 1 614 ? -25.219 -1.042 26.094 1.00 93.88 614 ARG A N 1
ATOM 4774 C CA . ARG A 1 614 ? -24.499 -0.069 26.916 1.00 93.88 614 ARG A CA 1
ATOM 4775 C C . ARG A 1 614 ? -23.012 -0.408 26.964 1.00 93.88 614 ARG A C 1
ATOM 4777 O O . ARG A 1 614 ? -22.625 -1.487 27.410 1.00 93.88 614 ARG A O 1
ATOM 4784 N N . GLY A 1 615 ? -22.193 0.537 26.530 1.00 95.06 615 GLY A N 1
ATOM 4785 C CA . GLY A 1 615 ? -20.745 0.533 26.612 1.00 95.06 615 GLY A CA 1
ATOM 4786 C C . GLY A 1 615 ? -20.248 0.818 28.029 1.00 95.06 615 GLY A C 1
ATOM 4787 O O . GLY A 1 615 ? -20.743 1.698 28.737 1.00 95.06 615 GLY A O 1
ATOM 4788 N N . THR A 1 616 ? -19.219 0.093 28.447 1.00 97.12 616 THR A N 1
ATOM 4789 C CA . THR A 1 616 ? -18.489 0.310 29.695 1.00 97.12 616 THR A CA 1
ATOM 4790 C C . THR A 1 616 ? -16.988 0.230 29.441 1.00 97.12 616 THR A C 1
ATOM 4792 O O . THR A 1 616 ? -16.512 -0.619 28.690 1.00 97.12 616 THR A O 1
ATOM 4795 N N . LEU A 1 617 ? -16.217 1.118 30.073 1.00 97.81 617 LEU A N 1
ATOM 4796 C CA . LEU A 1 617 ? -14.762 0.993 30.115 1.00 97.81 617 LEU A CA 1
ATOM 4797 C C . LEU A 1 617 ? -14.402 -0.057 31.173 1.00 97.81 617 LEU A C 1
ATOM 4799 O O . LEU A 1 617 ? -14.579 0.179 32.366 1.00 97.81 617 LEU A O 1
ATOM 4803 N N . ILE A 1 618 ? -13.914 -1.214 30.732 1.00 97.38 618 ILE A N 1
ATOM 4804 C CA . ILE A 1 618 ? -13.536 -2.332 31.605 1.00 97.38 618 ILE A CA 1
ATOM 4805 C C . ILE A 1 618 ? -12.131 -2.143 32.158 1.00 97.38 618 ILE A C 1
ATOM 4807 O O . ILE A 1 618 ? -11.869 -2.449 33.324 1.00 97.38 618 ILE A O 1
ATOM 4811 N N . ARG A 1 619 ? -11.212 -1.663 31.317 1.00 96.56 619 ARG A N 1
ATOM 4812 C CA . ARG A 1 619 ? -9.818 -1.476 31.704 1.00 96.56 619 ARG A CA 1
ATOM 4813 C C . ARG A 1 619 ? -9.175 -0.324 30.944 1.00 96.56 619 ARG A C 1
ATOM 4815 O O . ARG A 1 619 ? -9.466 -0.093 29.775 1.00 96.56 619 ARG A O 1
ATOM 4822 N N . ARG A 1 620 ? -8.279 0.364 31.645 1.00 97.19 620 ARG A N 1
ATOM 4823 C CA . ARG A 1 620 ? -7.315 1.327 31.119 1.00 97.19 620 ARG A CA 1
ATOM 4824 C C . ARG A 1 620 ? -5.968 0.958 31.726 1.00 97.19 620 ARG A C 1
ATOM 4826 O O . ARG A 1 620 ? -5.838 0.988 32.949 1.00 97.19 620 ARG A O 1
ATOM 4833 N N . SER A 1 621 ? -5.019 0.560 30.892 1.00 96.81 621 SER A N 1
ATOM 4834 C CA . SER A 1 621 ? -3.703 0.082 31.321 1.00 96.81 621 SER A CA 1
ATOM 4835 C C . SER A 1 621 ? -2.613 0.890 30.641 1.00 96.81 621 SER A C 1
ATOM 4837 O O . SER A 1 621 ? -2.696 1.136 29.444 1.00 96.81 621 SER A O 1
ATOM 4839 N N . THR A 1 622 ? -1.581 1.268 31.387 1.00 96.50 622 THR A N 1
ATOM 4840 C CA . THR A 1 622 ? -0.373 1.875 30.820 1.00 96.50 622 THR A CA 1
ATOM 4841 C C . THR A 1 622 ? 0.501 0.789 30.204 1.00 96.50 622 THR A C 1
ATOM 4843 O O . THR A 1 622 ? 0.814 -0.192 30.882 1.00 96.50 622 THR A O 1
ATOM 4846 N N . LEU A 1 623 ? 0.902 0.973 28.954 1.00 94.94 623 LEU A N 1
ATOM 4847 C CA . LEU A 1 623 ? 1.847 0.125 28.237 1.00 94.94 623 LEU A CA 1
ATOM 4848 C C . LEU A 1 623 ? 2.549 1.016 27.216 1.00 94.94 623 LEU A C 1
ATOM 4850 O O . LEU A 1 623 ? 1.884 1.542 26.333 1.00 94.94 623 LEU A O 1
ATOM 4854 N N . ALA A 1 624 ? 3.856 1.232 27.345 1.00 92.38 624 ALA A N 1
ATOM 4855 C CA . ALA A 1 624 ? 4.553 2.125 26.420 1.00 92.38 624 ALA A CA 1
ATOM 4856 C C . ALA A 1 624 ? 4.473 1.590 24.980 1.00 92.38 624 ALA A C 1
ATOM 4858 O O . ALA A 1 624 ? 4.556 0.378 24.781 1.00 92.38 624 ALA A O 1
ATOM 4859 N N . ALA A 1 625 ? 4.362 2.472 23.984 1.00 86.69 625 ALA A N 1
ATOM 4860 C CA . ALA A 1 625 ? 4.302 2.084 22.570 1.00 86.69 625 ALA A CA 1
ATOM 4861 C C . ALA A 1 625 ? 5.504 1.212 22.177 1.00 86.69 625 ALA A C 1
ATOM 4863 O O . ALA A 1 625 ? 5.339 0.101 21.681 1.00 86.69 625 ALA A O 1
ATOM 4864 N N . GLU A 1 626 ? 6.713 1.651 22.547 1.00 86.50 626 GLU A N 1
ATOM 4865 C CA . GLU A 1 626 ? 7.953 0.897 22.319 1.00 86.50 626 GLU A CA 1
ATOM 4866 C C . GLU A 1 626 ? 7.942 -0.487 22.994 1.00 86.50 626 GLU A C 1
ATOM 4868 O O . GLU A 1 626 ? 8.536 -1.440 22.484 1.00 86.50 626 GLU A O 1
ATOM 4873 N N . GLU A 1 627 ? 7.274 -0.610 24.146 1.00 92.19 627 GLU A N 1
ATOM 4874 C CA . GLU A 1 627 ? 7.135 -1.882 24.855 1.00 92.19 627 GLU A CA 1
ATOM 4875 C C . GLU A 1 627 ? 6.147 -2.808 24.138 1.00 92.19 627 GLU A C 1
ATOM 4877 O O . GLU A 1 627 ? 6.466 -3.979 23.932 1.00 92.19 627 GLU A O 1
ATOM 4882 N N . LEU A 1 628 ? 4.984 -2.293 23.721 1.00 91.56 628 LEU A N 1
ATOM 4883 C CA . LEU A 1 628 ? 3.980 -3.037 22.959 1.00 91.56 628 LEU A CA 1
ATOM 4884 C C . LEU A 1 628 ? 4.571 -3.582 21.654 1.00 91.56 628 LEU A C 1
ATOM 4886 O O . LEU A 1 628 ? 4.530 -4.793 21.426 1.00 91.56 628 LEU A O 1
ATOM 4890 N N . ASP A 1 629 ? 5.184 -2.725 20.841 1.00 86.12 629 ASP A N 1
ATOM 4891 C CA . ASP A 1 629 ? 5.781 -3.130 19.565 1.00 86.12 629 ASP A CA 1
ATOM 4892 C C . ASP A 1 629 ? 6.936 -4.109 19.778 1.00 86.12 629 ASP A C 1
ATOM 4894 O O . ASP A 1 629 ? 7.032 -5.144 19.113 1.00 86.12 629 ASP A O 1
ATOM 4898 N N . GLY A 1 630 ? 7.781 -3.841 20.780 1.00 90.19 630 GLY A N 1
ATOM 4899 C CA . GLY A 1 630 ? 8.867 -4.733 21.168 1.00 90.19 630 GLY A CA 1
ATOM 4900 C C . GLY A 1 630 ? 8.379 -6.118 21.604 1.00 90.19 630 GLY A C 1
ATOM 4901 O O . GLY A 1 630 ? 9.019 -7.122 21.274 1.00 90.19 630 GLY A O 1
ATOM 4902 N N . ILE A 1 631 ? 7.252 -6.198 22.319 1.00 93.31 631 ILE A N 1
ATOM 4903 C CA . ILE A 1 631 ? 6.598 -7.461 22.685 1.00 93.31 631 ILE A CA 1
ATOM 4904 C C . ILE A 1 631 ? 6.110 -8.184 21.428 1.00 93.31 631 ILE A C 1
ATOM 4906 O O . ILE A 1 631 ? 6.449 -9.355 21.247 1.00 93.31 631 ILE A O 1
ATOM 4910 N N . LEU A 1 632 ? 5.354 -7.505 20.562 1.00 90.44 632 LEU A N 1
ATOM 4911 C CA . LEU A 1 632 ? 4.734 -8.107 19.379 1.00 90.44 632 LEU A CA 1
ATOM 4912 C C . LEU A 1 632 ? 5.781 -8.614 18.372 1.00 90.44 632 LEU A C 1
ATOM 4914 O O . LEU A 1 632 ? 5.700 -9.757 17.924 1.00 90.44 632 LEU A O 1
ATOM 4918 N N . ASP A 1 633 ? 6.830 -7.836 18.099 1.00 87.00 633 ASP A N 1
ATOM 4919 C CA . ASP A 1 633 ? 7.911 -8.224 17.181 1.00 87.00 633 ASP A CA 1
ATOM 4920 C C . ASP A 1 633 ? 8.772 -9.370 17.727 1.00 87.00 633 ASP A C 1
ATOM 4922 O O . ASP A 1 633 ? 9.327 -10.187 16.983 1.00 87.00 633 ASP A O 1
ATOM 4926 N N . ARG A 1 634 ? 8.951 -9.445 19.050 1.00 89.81 634 ARG A N 1
ATOM 4927 C CA . ARG A 1 634 ? 9.622 -10.596 19.673 1.00 89.81 634 ARG A CA 1
ATOM 4928 C C . ARG A 1 634 ? 8.738 -11.833 19.631 1.00 89.81 634 ARG A C 1
ATOM 4930 O O . ARG A 1 634 ? 9.249 -12.904 19.324 1.00 89.81 634 ARG A O 1
ATOM 4937 N N . LEU A 1 635 ? 7.447 -11.681 19.898 1.00 89.00 635 LEU A N 1
ATOM 4938 C CA . LEU A 1 635 ? 6.479 -12.767 19.860 1.00 89.00 635 LEU A CA 1
ATOM 4939 C C . LEU A 1 635 ? 6.408 -13.398 18.465 1.00 89.00 635 LEU A C 1
ATOM 4941 O O . LEU A 1 635 ? 6.529 -14.613 18.345 1.00 89.00 635 LEU A O 1
ATOM 4945 N N . GLU A 1 636 ? 6.307 -12.586 17.412 1.00 84.62 636 GLU A N 1
ATOM 4946 C CA . GLU A 1 636 ? 6.285 -13.065 16.027 1.00 84.62 636 GLU A CA 1
ATOM 4947 C C . GLU A 1 636 ? 7.565 -13.833 15.663 1.00 84.62 636 GLU A C 1
ATOM 4949 O O . GLU A 1 636 ? 7.493 -14.932 15.114 1.00 84.62 636 GLU A O 1
ATOM 4954 N N . ARG A 1 637 ? 8.745 -13.329 16.055 1.00 84.75 637 ARG A N 1
ATOM 4955 C CA . ARG A 1 637 ? 10.026 -14.028 15.831 1.00 84.75 637 ARG A CA 1
ATOM 4956 C C . ARG A 1 637 ? 10.137 -15.351 16.586 1.00 84.75 637 ARG A C 1
ATOM 4958 O O . ARG A 1 637 ? 10.612 -16.332 16.014 1.00 84.75 637 ARG A O 1
ATOM 4965 N N . GLU A 1 638 ? 9.727 -15.389 17.853 1.00 84.94 638 GLU A N 1
ATOM 4966 C CA . GLU A 1 638 ? 9.753 -16.615 18.665 1.00 84.94 638 GLU A CA 1
ATOM 4967 C C . GLU A 1 638 ? 8.785 -17.674 18.114 1.00 84.94 638 GLU A C 1
ATOM 4969 O O . GLU A 1 638 ? 9.115 -18.861 18.101 1.00 84.94 638 GLU A O 1
ATOM 4974 N N . LEU A 1 639 ? 7.618 -17.254 17.609 1.00 80.44 639 LEU A N 1
ATOM 4975 C CA . LEU A 1 639 ? 6.616 -18.149 17.023 1.00 80.44 639 LEU A CA 1
ATOM 4976 C C . LEU A 1 639 ? 6.983 -18.623 15.606 1.00 80.44 639 LEU A C 1
ATOM 4978 O O . LEU A 1 639 ? 6.688 -19.766 15.263 1.00 80.44 639 LEU A O 1
ATOM 4982 N N . ALA A 1 640 ? 7.648 -17.789 14.800 1.00 76.12 640 ALA A N 1
ATOM 4983 C CA . ALA A 1 640 ? 8.090 -18.143 13.448 1.00 76.12 640 ALA A CA 1
ATOM 4984 C C . ALA A 1 640 ? 9.351 -19.031 13.428 1.00 76.12 640 ALA A C 1
ATOM 4986 O O . ALA A 1 640 ? 9.636 -19.704 12.435 1.00 76.12 640 ALA A O 1
ATOM 4987 N N . GLY A 1 641 ? 10.143 -19.032 14.504 1.00 71.00 641 GLY A N 1
ATOM 4988 C CA . GLY A 1 641 ? 11.402 -19.766 14.562 1.00 71.00 641 GLY A CA 1
ATOM 4989 C C . GLY A 1 641 ? 11.230 -21.294 14.673 1.00 71.00 641 GLY A C 1
ATOM 4990 O O . GLY A 1 641 ? 10.357 -21.776 15.395 1.00 71.00 641 GLY A O 1
ATOM 4991 N N . PRO A 1 642 ? 12.146 -22.105 14.097 1.00 56.28 642 PRO A N 1
ATOM 4992 C CA . PRO A 1 642 ? 12.169 -23.568 14.276 1.00 56.28 642 PRO A CA 1
ATOM 4993 C C . PRO A 1 642 ? 12.418 -24.007 15.737 1.00 56.28 642 PRO A C 1
ATOM 4995 O O . PRO A 1 642 ? 12.354 -25.194 16.061 1.00 56.28 642 PRO A O 1
ATOM 4998 N N . ALA A 1 643 ? 12.709 -23.045 16.620 1.00 50.88 643 ALA A N 1
ATOM 4999 C CA . ALA A 1 643 ? 12.932 -23.194 18.051 1.00 50.88 643 ALA A CA 1
ATOM 5000 C C . ALA A 1 643 ? 11.714 -22.800 18.915 1.00 50.88 643 ALA A C 1
ATOM 5002 O O . ALA A 1 643 ? 11.897 -22.585 20.113 1.00 50.88 643 ALA A O 1
ATOM 5003 N N . SER A 1 644 ? 10.485 -22.793 18.374 1.00 55.91 644 SER A N 1
ATOM 5004 C CA . SER A 1 644 ? 9.223 -22.517 19.106 1.00 55.91 644 SER A CA 1
ATOM 5005 C C . SER A 1 644 ? 8.924 -23.443 20.310 1.00 55.91 644 SER A C 1
ATOM 5007 O O . SER A 1 644 ? 7.856 -23.393 20.914 1.00 55.91 644 SER A O 1
ATOM 5009 N N . ARG A 1 645 ? 9.884 -24.290 20.703 1.00 56.03 645 ARG A N 1
ATOM 5010 C CA . ARG A 1 645 ? 9.900 -25.075 21.945 1.00 56.03 645 ARG A CA 1
ATOM 5011 C C . ARG A 1 645 ? 10.358 -24.279 23.170 1.00 56.03 645 ARG A C 1
ATOM 5013 O O . ARG A 1 645 ? 10.333 -24.827 24.269 1.00 56.03 645 ARG A O 1
ATOM 5020 N N . SER A 1 646 ? 10.849 -23.052 22.995 1.00 65.00 646 SER A N 1
ATOM 5021 C CA . SER A 1 646 ? 11.157 -22.167 24.119 1.00 65.00 646 SER A CA 1
ATOM 5022 C C . SER A 1 646 ? 9.835 -21.668 24.722 1.00 65.00 646 SER A C 1
ATOM 5024 O O . SER A 1 646 ? 8.983 -21.151 24.008 1.00 65.00 646 SER A O 1
ATOM 5026 N N . ASP A 1 647 ? 9.644 -21.819 26.035 1.00 76.88 647 ASP A N 1
ATOM 5027 C CA . ASP A 1 647 ? 8.487 -21.243 26.744 1.00 76.88 647 ASP A CA 1
ATOM 5028 C C . ASP A 1 647 ? 8.615 -19.707 26.902 1.00 76.88 647 ASP A C 1
ATOM 5030 O O . ASP A 1 647 ? 7.757 -19.079 27.518 1.00 76.88 647 ASP A O 1
ATOM 5034 N N . ALA A 1 648 ? 9.656 -19.078 26.329 1.00 80.38 648 ALA A N 1
ATOM 5035 C CA . ALA A 1 648 ? 9.964 -17.656 26.507 1.00 80.38 648 ALA A CA 1
ATOM 5036 C C . ALA A 1 648 ? 8.895 -16.722 25.921 1.00 80.38 648 ALA A C 1
ATOM 5038 O O . ALA A 1 648 ? 8.716 -15.607 26.408 1.00 80.38 648 ALA A O 1
ATOM 5039 N N . TRP A 1 649 ? 8.147 -17.171 24.907 1.00 85.38 649 TRP A N 1
ATOM 5040 C CA . TRP A 1 649 ? 7.029 -16.396 24.366 1.00 85.38 649 TRP A CA 1
ATOM 5041 C C . TRP A 1 649 ? 5.900 -16.207 25.387 1.00 85.38 649 TRP A C 1
ATOM 5043 O O . TRP A 1 649 ? 5.172 -15.223 25.302 1.00 85.38 649 TRP A O 1
ATOM 5053 N N . ARG A 1 650 ? 5.761 -17.097 26.382 1.00 85.94 650 ARG A N 1
ATOM 5054 C CA . ARG A 1 650 ? 4.712 -16.987 27.408 1.00 85.94 650 ARG A CA 1
ATOM 5055 C C . ARG A 1 650 ? 4.918 -15.768 28.299 1.00 85.94 650 ARG A C 1
ATOM 5057 O O . ARG A 1 650 ? 3.950 -15.083 28.618 1.00 85.94 650 ARG A O 1
ATOM 5064 N N . ASP A 1 651 ? 6.169 -15.463 28.640 1.00 86.25 651 ASP A N 1
ATOM 5065 C CA . ASP A 1 651 ? 6.520 -14.291 29.449 1.00 86.25 651 ASP A CA 1
ATOM 5066 C C . ASP A 1 651 ? 6.171 -12.984 28.724 1.00 86.25 651 ASP A C 1
ATOM 5068 O O . ASP A 1 651 ? 5.728 -12.022 29.353 1.00 86.25 651 ASP A O 1
ATOM 5072 N N . LEU A 1 652 ? 6.292 -12.969 27.391 1.00 91.06 652 LEU A N 1
ATOM 5073 C CA . LEU A 1 652 ? 5.926 -11.822 26.554 1.00 91.06 652 LEU A CA 1
ATOM 5074 C C . LEU A 1 652 ? 4.421 -11.524 26.581 1.00 91.06 652 LEU A C 1
ATOM 5076 O O . LEU A 1 652 ? 4.022 -10.387 26.350 1.00 91.06 652 LEU A O 1
ATOM 5080 N N . LEU A 1 653 ? 3.575 -12.514 26.883 1.00 92.12 653 LEU A N 1
ATOM 5081 C CA . LEU A 1 653 ? 2.123 -12.333 26.907 1.00 92.12 653 LEU A CA 1
ATOM 5082 C C . LEU A 1 653 ? 1.598 -11.738 28.216 1.00 92.12 653 LEU A C 1
ATOM 5084 O O . LEU A 1 653 ? 0.448 -11.303 28.251 1.00 92.12 653 LEU A O 1
ATOM 5088 N N . ALA A 1 654 ? 2.397 -11.694 29.287 1.00 90.75 654 ALA A N 1
ATOM 5089 C CA . ALA A 1 654 ? 1.924 -11.220 30.588 1.00 90.75 654 ALA A CA 1
ATOM 5090 C C . ALA A 1 654 ? 1.453 -9.749 30.567 1.00 90.75 654 ALA A C 1
ATOM 5092 O O . ALA A 1 654 ? 0.347 -9.485 31.054 1.00 90.75 654 ALA A O 1
ATOM 5093 N N . PRO A 1 655 ? 2.205 -8.791 29.979 1.00 93.75 655 PRO A N 1
ATOM 5094 C CA . PRO A 1 655 ? 1.753 -7.401 29.892 1.00 93.75 655 PRO A CA 1
ATOM 5095 C C . PRO A 1 655 ? 0.491 -7.260 29.032 1.00 93.75 655 PRO A C 1
ATOM 5097 O O . PRO A 1 655 ? -0.444 -6.556 29.414 1.00 93.75 655 PRO A O 1
ATOM 5100 N N . LEU A 1 656 ? 0.408 -8.013 27.928 1.00 95.44 656 LEU A N 1
ATOM 5101 C CA . LEU A 1 656 ? -0.762 -8.032 27.045 1.00 95.44 656 LEU A CA 1
ATOM 5102 C C . LEU A 1 656 ? -2.003 -8.581 27.757 1.00 95.44 656 LEU A C 1
ATOM 5104 O O . LEU A 1 656 ? -3.075 -7.986 27.676 1.00 95.44 656 LEU A O 1
ATOM 5108 N N . ALA A 1 657 ? -1.870 -9.666 28.522 1.00 94.31 657 ALA A N 1
ATOM 5109 C CA . ALA A 1 657 ? -2.964 -10.205 29.323 1.00 94.31 657 ALA A CA 1
ATOM 5110 C C . ALA A 1 657 ? -3.429 -9.220 30.401 1.00 94.31 657 ALA A C 1
ATOM 5112 O O . ALA A 1 657 ? -4.630 -9.004 30.583 1.00 94.31 657 ALA A O 1
ATOM 5113 N N . SER A 1 658 ? -2.484 -8.551 31.066 1.00 93.25 658 SER A N 1
ATOM 5114 C CA . SER A 1 658 ? -2.794 -7.493 32.028 1.00 93.25 658 SER A CA 1
ATOM 5115 C C . SER A 1 658 ? -3.486 -6.284 31.388 1.00 93.25 658 SER A C 1
ATOM 5117 O O . SER A 1 658 ? -4.135 -5.517 32.100 1.00 93.25 658 SER A O 1
ATOM 5119 N N . ALA A 1 659 ? -3.408 -6.097 30.073 1.00 95.38 659 ALA A N 1
ATOM 5120 C CA . ALA A 1 659 ? -4.123 -5.039 29.365 1.00 95.38 659 ALA A CA 1
ATOM 5121 C C . ALA A 1 659 ? -5.474 -5.504 28.788 1.00 95.38 659 ALA A C 1
ATOM 5123 O O . ALA A 1 659 ? -6.446 -4.754 28.844 1.00 95.38 659 ALA A O 1
ATOM 5124 N N . LEU A 1 660 ? -5.559 -6.741 28.286 1.00 96.00 660 LEU A N 1
ATOM 5125 C CA . LEU A 1 660 ? -6.649 -7.182 27.405 1.00 96.00 660 LEU A CA 1
ATOM 5126 C C . LEU A 1 660 ? -7.560 -8.272 27.984 1.00 96.00 660 LEU A C 1
ATOM 5128 O O . LEU A 1 660 ? -8.687 -8.412 27.514 1.00 96.00 660 LEU A O 1
ATOM 5132 N N . VAL A 1 661 ? -7.129 -9.035 28.995 1.00 95.00 661 VAL A N 1
ATOM 5133 C CA . VAL A 1 661 ? -7.991 -10.054 29.621 1.00 95.00 661 VAL A CA 1
ATOM 5134 C C . VAL A 1 661 ? -8.980 -9.368 30.570 1.00 95.00 661 VAL A C 1
ATOM 5136 O O . VAL A 1 661 ? -8.537 -8.715 31.526 1.00 95.00 661 VAL A O 1
ATOM 5139 N N . PRO A 1 662 ? -10.307 -9.515 30.367 1.00 93.12 662 PRO A N 1
ATOM 5140 C CA . PRO A 1 662 ? -11.297 -8.929 31.262 1.00 93.12 662 PRO A CA 1
ATOM 5141 C C . PRO A 1 662 ? -11.107 -9.430 32.703 1.00 93.12 662 PRO A C 1
ATOM 5143 O O . PRO A 1 662 ? -10.932 -10.629 32.915 1.00 93.12 662 PRO A O 1
ATOM 5146 N N . PRO A 1 663 ? -11.158 -8.548 33.720 1.00 90.81 663 PRO A N 1
ATOM 5147 C CA . PRO A 1 663 ? -10.990 -8.951 35.119 1.00 90.81 663 PRO A CA 1
ATOM 5148 C C . PRO A 1 663 ? -12.154 -9.798 35.655 1.00 90.81 663 PRO A C 1
ATOM 5150 O O . PRO A 1 663 ? -12.014 -10.416 36.704 1.00 90.81 663 PRO A O 1
ATOM 5153 N N . GLN A 1 664 ? -13.299 -9.776 34.971 1.00 92.50 664 GLN A N 1
ATOM 5154 C CA . GLN A 1 664 ? -14.560 -10.401 35.366 1.00 92.50 664 GLN A CA 1
ATOM 5155 C C . GLN A 1 664 ? -14.888 -11.520 34.366 1.00 92.50 664 GLN A C 1
ATOM 5157 O O . GLN A 1 664 ? -15.395 -11.225 33.279 1.00 92.50 664 GLN A O 1
ATOM 5162 N N . PRO A 1 665 ? -14.574 -12.792 34.678 1.00 87.75 665 PRO A N 1
ATOM 5163 C CA . PRO A 1 665 ? -14.851 -13.928 33.798 1.00 87.75 665 PRO A CA 1
ATOM 5164 C C . PRO A 1 665 ? -16.326 -14.068 33.408 1.00 87.75 665 PRO A C 1
ATOM 5166 O O . PRO A 1 665 ? -16.626 -14.607 32.352 1.00 87.75 665 PRO A O 1
ATOM 5169 N N . GLU A 1 666 ? -17.247 -13.569 34.232 1.00 91.81 666 GLU A N 1
ATOM 5170 C CA . GLU A 1 666 ? -18.690 -13.552 33.979 1.00 91.81 666 GLU A CA 1
ATOM 5171 C C . GLU A 1 666 ? -19.109 -12.687 32.780 1.00 91.81 666 GLU A C 1
ATOM 5173 O O . GLU A 1 666 ? -20.214 -12.858 32.270 1.00 91.81 666 GLU A O 1
ATOM 5178 N N . LEU A 1 667 ? -18.238 -11.784 32.315 1.00 91.69 667 LEU A N 1
ATOM 5179 C CA . LEU A 1 667 ? -18.451 -11.024 31.081 1.00 91.69 667 LEU A CA 1
ATOM 5180 C C . LEU A 1 667 ? -18.133 -11.850 29.823 1.00 91.69 667 LEU A C 1
ATOM 5182 O O . LEU A 1 667 ? -18.440 -11.423 28.713 1.00 91.69 667 LEU A O 1
ATOM 5186 N N . LEU A 1 668 ? -17.492 -13.012 29.974 1.00 93.19 668 LEU A N 1
ATOM 5187 C CA . LEU A 1 668 ? -17.152 -13.891 28.861 1.00 93.19 668 LEU A CA 1
ATOM 5188 C C . LEU A 1 668 ? -18.312 -14.848 28.571 1.00 93.19 668 LEU A C 1
ATOM 5190 O O . LEU A 1 668 ? -18.837 -15.520 29.461 1.00 93.19 668 LEU A O 1
ATOM 5194 N N . GLY A 1 669 ? -18.694 -14.935 27.298 1.00 91.12 669 GLY A N 1
ATOM 5195 C CA . GLY A 1 669 ? -19.654 -15.928 26.817 1.00 91.12 669 GLY A CA 1
ATOM 5196 C C . GLY A 1 669 ? -18.973 -17.239 26.402 1.00 91.12 669 GLY A C 1
ATOM 5197 O O . GLY A 1 669 ? -17.745 -17.330 26.403 1.00 91.12 669 GLY A O 1
ATOM 5198 N N . PRO A 1 670 ? -19.733 -18.255 25.952 1.00 89.69 670 PRO A N 1
ATOM 5199 C CA . PRO A 1 670 ? -19.159 -19.452 25.322 1.00 89.69 670 PRO A CA 1
ATOM 5200 C C . PRO A 1 670 ? -18.295 -19.122 24.093 1.00 89.69 670 PRO A C 1
ATOM 5202 O O . PRO A 1 670 ? -17.289 -19.782 23.836 1.00 89.69 670 PRO A O 1
ATOM 5205 N N . VAL A 1 671 ? -18.682 -18.068 23.368 1.00 90.25 671 VAL A N 1
ATOM 5206 C CA . VAL A 1 671 ? -17.902 -17.417 22.315 1.00 90.25 671 VAL A CA 1
ATOM 5207 C C . VAL A 1 671 ? -17.821 -15.938 22.667 1.00 90.25 671 VAL A C 1
ATOM 5209 O O . VAL A 1 671 ? -18.857 -15.304 22.867 1.00 90.25 671 VAL A O 1
ATOM 5212 N N . THR A 1 672 ? -16.612 -15.392 22.751 1.00 91.88 672 THR A N 1
ATOM 5213 C CA . THR A 1 672 ? -16.391 -13.970 23.035 1.00 91.88 672 THR A CA 1
ATOM 5214 C C . THR A 1 672 ? -15.791 -13.297 21.812 1.00 91.88 672 THR A C 1
ATOM 5216 O O . THR A 1 672 ? -14.719 -13.685 21.347 1.00 91.88 672 THR A O 1
ATOM 5219 N N . LEU A 1 673 ? -16.497 -12.285 21.303 1.00 89.56 673 LEU A N 1
ATOM 5220 C CA . LEU A 1 673 ? -16.091 -11.497 20.143 1.00 89.56 673 LEU A CA 1
ATOM 5221 C C . LEU A 1 673 ? -15.263 -10.284 20.578 1.00 89.56 673 LEU A C 1
ATOM 5223 O O . LEU A 1 673 ? -15.746 -9.461 21.359 1.00 89.56 673 LEU A O 1
ATOM 5227 N N . PHE A 1 674 ? -14.062 -10.150 20.026 1.00 90.75 674 PHE A N 1
ATOM 5228 C CA . PHE A 1 674 ? -13.168 -9.012 20.233 1.00 90.75 674 PHE A CA 1
ATOM 5229 C C . PHE A 1 674 ? -12.951 -8.252 18.929 1.00 90.75 674 PHE A C 1
ATOM 5231 O O . PHE A 1 674 ? -12.699 -8.868 17.900 1.00 90.75 674 PHE A O 1
ATOM 5238 N N . SER A 1 675 ? -12.985 -6.924 18.986 1.00 88.69 675 SER A N 1
ATOM 5239 C CA . SER A 1 675 ? -12.539 -6.041 17.904 1.00 88.69 675 SER A CA 1
ATOM 5240 C C . SER A 1 675 ? -11.369 -5.203 18.417 1.00 88.69 675 SER A C 1
ATOM 5242 O O . SER A 1 675 ? -11.556 -4.345 19.281 1.00 88.69 675 SER A O 1
ATOM 5244 N N . LEU A 1 676 ? -10.155 -5.477 17.947 1.00 89.06 676 LEU A N 1
ATOM 5245 C CA . LEU A 1 676 ? -8.938 -4.766 18.354 1.00 89.06 676 LEU A CA 1
ATOM 5246 C C . LEU A 1 676 ? -8.500 -3.825 17.223 1.00 89.06 676 LEU A C 1
ATOM 5248 O O . LEU A 1 676 ? -8.646 -4.138 16.044 1.00 89.06 676 LEU A O 1
ATOM 5252 N N . HIS A 1 677 ? -7.959 -2.670 17.589 1.00 86.25 677 HIS A N 1
ATOM 5253 C CA . HIS A 1 677 ? -7.545 -1.618 16.660 1.00 86.25 677 HIS A CA 1
ATOM 5254 C C . HIS A 1 677 ? -6.026 -1.388 16.731 1.00 86.25 677 HIS A C 1
ATOM 5256 O O . HIS A 1 677 ? -5.425 -1.598 17.786 1.00 86.25 677 HIS A O 1
ATOM 5262 N N . GLY A 1 678 ? -5.415 -0.960 15.617 1.00 82.06 678 GLY A N 1
ATOM 5263 C CA . GLY A 1 678 ? -3.957 -0.785 15.489 1.00 82.06 678 GLY A CA 1
ATOM 5264 C C . GLY A 1 678 ? -3.152 -2.074 15.713 1.00 82.06 678 GLY A C 1
ATOM 5265 O O . GLY A 1 678 ? -3.655 -3.177 15.478 1.00 82.06 678 GLY A O 1
ATOM 5266 N N . SER A 1 679 ? -1.933 -1.933 16.231 1.00 84.69 679 SER A N 1
ATOM 5267 C CA . SER A 1 679 ? -0.992 -2.993 16.644 1.00 84.69 679 SER A CA 1
ATOM 5268 C C . SER A 1 679 ? -1.609 -4.100 17.497 1.00 84.69 679 SER A C 1
ATOM 5270 O O . SER A 1 679 ? -1.193 -5.259 17.404 1.00 84.69 679 SER A O 1
ATOM 5272 N N . LEU A 1 680 ? -2.650 -3.799 18.286 1.00 89.88 680 LEU A N 1
ATOM 5273 C CA . LEU A 1 680 ? -3.347 -4.801 19.099 1.00 89.88 680 LEU A CA 1
ATOM 5274 C C . LEU A 1 680 ? -3.952 -5.931 18.257 1.00 89.88 680 LEU A C 1
ATOM 5276 O O . LEU A 1 680 ? -4.206 -7.012 18.783 1.00 89.88 680 LEU A O 1
ATOM 5280 N N . GLN A 1 681 ? -4.139 -5.731 16.950 1.00 84.81 681 GLN A N 1
ATOM 5281 C CA . GLN A 1 681 ? -4.590 -6.782 16.039 1.00 84.81 681 GLN A CA 1
ATOM 5282 C C . GLN A 1 681 ? -3.638 -7.987 15.971 1.00 84.81 681 GLN A C 1
ATOM 5284 O O . GLN A 1 681 ? -4.069 -9.097 15.668 1.00 84.81 681 GLN A O 1
ATOM 5289 N N . ARG A 1 682 ? -2.356 -7.792 16.297 1.00 84.31 682 ARG A N 1
ATOM 5290 C CA . ARG A 1 682 ? -1.324 -8.842 16.291 1.00 84.31 682 ARG A CA 1
ATOM 5291 C C . ARG A 1 682 ? -1.351 -9.716 17.547 1.00 84.31 682 ARG A C 1
ATOM 5293 O O . ARG A 1 682 ? -0.615 -10.697 17.632 1.00 84.31 682 ARG A O 1
ATOM 5300 N N . VAL A 1 683 ? -2.165 -9.367 18.545 1.00 89.19 683 VAL A N 1
ATOM 5301 C CA . VAL A 1 683 ? -2.198 -10.079 19.825 1.00 89.19 683 VAL A CA 1
ATOM 5302 C C . VAL A 1 683 ? -2.866 -11.450 19.657 1.00 89.19 683 VAL A C 1
ATOM 5304 O O . VAL A 1 683 ? -4.032 -11.516 19.256 1.00 89.19 683 VAL A O 1
ATOM 5307 N N . PRO A 1 684 ? -2.207 -12.564 20.041 1.00 89.12 684 PRO A N 1
ATOM 5308 C CA . PRO A 1 684 ? -2.820 -13.888 20.011 1.00 89.12 684 PRO A CA 1
ATOM 5309 C C . PRO A 1 684 ? -3.779 -14.055 21.196 1.00 89.12 684 PRO A C 1
ATOM 5311 O O . PRO A 1 684 ? -3.470 -14.718 22.185 1.00 89.12 684 PRO A O 1
ATOM 5314 N N . MET A 1 685 ? -4.963 -13.447 21.100 1.00 91.50 685 MET A N 1
ATOM 5315 C CA . MET A 1 685 ? -5.938 -13.349 22.195 1.00 91.50 685 MET A CA 1
ATOM 5316 C C . MET A 1 685 ? -6.241 -14.697 22.874 1.00 91.50 685 MET A C 1
ATOM 5318 O O . MET A 1 685 ? -6.300 -14.773 24.098 1.00 91.50 685 MET A O 1
ATOM 5322 N N . ALA A 1 686 ? -6.371 -15.781 22.101 1.00 91.19 686 ALA A N 1
ATOM 5323 C CA . ALA A 1 686 ? -6.638 -17.127 22.621 1.00 91.19 686 ALA A CA 1
ATOM 5324 C C . ALA A 1 686 ? -5.537 -17.672 23.552 1.00 91.19 686 ALA A C 1
ATOM 5326 O O . ALA A 1 686 ? -5.821 -18.512 24.410 1.00 91.19 686 ALA A O 1
ATOM 5327 N N . ALA A 1 687 ? -4.304 -17.188 23.390 1.00 91.38 687 ALA A N 1
ATOM 5328 C CA . ALA A 1 687 ? -3.128 -17.592 24.150 1.00 91.38 687 ALA A CA 1
ATOM 5329 C C . ALA A 1 687 ? -2.803 -16.633 25.308 1.00 91.38 687 ALA A C 1
ATOM 5331 O O . ALA A 1 687 ? -1.760 -16.781 25.938 1.00 91.38 687 ALA A O 1
ATOM 5332 N N . LEU A 1 688 ? -3.656 -15.648 25.612 1.00 93.25 688 LEU A N 1
ATOM 5333 C CA . LEU A 1 688 ? -3.416 -14.763 26.752 1.00 93.25 688 LEU A CA 1
ATOM 5334 C C . LEU A 1 688 ? -3.608 -15.519 28.079 1.00 93.25 688 LEU A C 1
ATOM 5336 O O . LEU A 1 688 ? -4.652 -16.154 28.264 1.00 93.25 688 LEU A O 1
ATOM 5340 N N . PRO A 1 689 ? -2.636 -15.472 29.008 1.00 91.19 689 PRO A N 1
ATOM 5341 C CA . PRO A 1 689 ? -2.761 -16.131 30.305 1.00 91.19 689 PRO A CA 1
ATOM 5342 C C . PRO A 1 689 ? -3.810 -15.444 31.193 1.00 91.19 689 PRO A C 1
ATOM 5344 O O . PRO A 1 689 ? -3.926 -14.221 31.206 1.00 91.19 689 PRO A O 1
ATOM 5347 N N . LEU A 1 690 ? -4.563 -16.229 31.968 1.00 87.88 690 LEU A N 1
ATOM 5348 C CA . LEU A 1 690 ? -5.541 -15.710 32.939 1.00 87.88 690 LEU A CA 1
ATOM 5349 C C . LEU A 1 690 ? -4.902 -15.280 34.263 1.00 87.88 690 LEU A C 1
ATOM 5351 O O . LEU A 1 690 ? -5.454 -14.449 34.982 1.00 87.88 690 LEU A O 1
ATOM 5355 N N . GLU A 1 691 ? -3.754 -15.865 34.596 1.00 79.69 691 GLU A N 1
ATOM 5356 C CA . GLU A 1 691 ? -2.993 -15.584 35.811 1.00 79.69 691 GLU A CA 1
ATOM 5357 C C . GLU A 1 691 ? -1.648 -14.931 35.447 1.00 79.69 691 GLU A C 1
ATOM 5359 O O . GLU A 1 691 ? -1.093 -15.224 34.385 1.00 79.69 691 GLU A O 1
ATOM 5364 N N . PRO A 1 692 ? -1.079 -14.066 36.308 1.00 66.81 692 PRO A N 1
ATOM 5365 C CA . PRO A 1 692 ? 0.243 -13.496 36.078 1.00 66.81 692 PRO A CA 1
ATOM 5366 C C . PRO A 1 692 ? 1.303 -14.593 35.893 1.00 66.81 692 PRO A C 1
ATOM 5368 O O . PRO A 1 692 ? 1.408 -15.524 36.696 1.00 66.81 692 PRO A O 1
ATOM 5371 N N . VAL A 1 693 ? 2.131 -14.456 34.854 1.00 56.41 693 VAL A N 1
ATOM 5372 C CA . VAL A 1 693 ? 3.068 -15.500 34.388 1.00 56.41 693 VAL A CA 1
ATOM 5373 C C . VAL A 1 693 ? 4.160 -15.849 35.421 1.00 56.41 693 VAL A C 1
ATOM 5375 O O . VAL A 1 693 ? 4.736 -16.929 35.378 1.00 56.41 693 VAL A O 1
ATOM 5378 N N . GLY A 1 694 ? 4.363 -15.025 36.456 1.00 56.31 694 GLY A N 1
ATOM 5379 C CA . GLY A 1 694 ? 5.301 -15.304 37.556 1.00 56.31 694 GLY A CA 1
ATOM 5380 C C . GLY A 1 694 ? 4.819 -16.300 38.624 1.00 56.31 694 GLY A C 1
ATOM 5381 O O . GLY A 1 694 ? 5.600 -16.664 39.502 1.00 56.31 694 GLY A O 1
ATOM 5382 N N . SER A 1 695 ? 3.556 -16.734 38.576 1.00 49.41 695 SER A N 1
ATOM 5383 C CA . SER A 1 695 ? 2.965 -17.675 39.545 1.00 49.41 695 SER A CA 1
ATOM 5384 C C . SER A 1 695 ? 2.440 -18.966 38.923 1.00 49.41 695 SER A C 1
ATOM 5386 O O . SER A 1 695 ? 1.945 -19.812 39.661 1.00 49.41 695 SER A O 1
ATOM 5388 N N . ALA A 1 696 ? 2.535 -19.132 37.601 1.00 46.16 696 ALA A N 1
ATOM 5389 C CA . ALA A 1 696 ? 1.857 -20.217 36.907 1.00 46.16 696 ALA A CA 1
ATOM 5390 C C . ALA A 1 696 ? 2.596 -21.564 37.085 1.00 46.16 696 ALA A C 1
ATOM 5392 O O . ALA A 1 696 ? 3.683 -21.749 36.531 1.00 46.16 696 ALA A O 1
ATOM 5393 N N . PRO A 1 697 ? 2.040 -22.536 37.836 1.00 52.78 697 PRO A N 1
ATOM 5394 C CA . PRO A 1 697 ? 2.542 -23.905 37.809 1.00 52.78 697 PRO A CA 1
ATOM 5395 C C . PRO A 1 697 ? 2.320 -24.529 36.415 1.00 52.78 697 PRO A C 1
ATOM 5397 O O . PRO A 1 697 ? 1.580 -23.977 35.595 1.00 52.78 697 PRO A O 1
ATOM 5400 N N . PRO A 1 698 ? 2.904 -25.709 36.123 1.00 54.75 698 PRO A N 1
ATOM 5401 C CA . PRO A 1 698 ? 2.463 -26.522 34.988 1.00 54.75 698 PRO A CA 1
ATOM 5402 C C . PRO A 1 698 ? 0.936 -26.713 35.059 1.00 54.75 698 PRO A C 1
ATOM 5404 O O . PRO A 1 698 ? 0.439 -27.385 35.962 1.00 54.75 698 PRO A O 1
ATOM 5407 N N . GLY A 1 699 ? 0.204 -26.061 34.147 1.00 64.38 699 GLY A N 1
ATOM 5408 C CA . GLY A 1 699 ? -1.259 -25.914 34.205 1.00 64.38 699 GLY A CA 1
ATOM 5409 C C . GLY A 1 699 ? -1.797 -24.482 34.055 1.00 64.38 699 GLY A C 1
ATOM 5410 O O . GLY A 1 699 ? -2.963 -24.265 34.376 1.00 64.38 699 GLY A O 1
ATOM 5411 N N . ALA A 1 700 ? -0.980 -23.517 33.602 1.00 68.19 700 ALA A N 1
ATOM 5412 C CA . ALA A 1 700 ? -1.426 -22.160 33.275 1.00 68.19 700 ALA A CA 1
ATOM 5413 C C . ALA A 1 700 ? -2.717 -22.189 32.444 1.00 68.19 700 ALA A C 1
ATOM 5415 O O . ALA A 1 700 ? -2.767 -22.854 31.408 1.00 68.19 700 ALA A O 1
ATOM 5416 N N . ARG A 1 701 ? -3.742 -21.479 32.923 1.00 86.00 701 ARG A N 1
ATOM 5417 C CA . ARG A 1 701 ? -5.010 -21.341 32.210 1.00 86.00 701 ARG A CA 1
ATOM 5418 C C . ARG A 1 701 ? -4.934 -20.171 31.239 1.00 86.00 701 ARG A C 1
ATOM 5420 O O . ARG A 1 701 ? -4.442 -19.096 31.589 1.00 86.00 701 ARG A O 1
ATOM 5427 N N . TRP A 1 702 ? -5.460 -20.379 30.047 1.00 90.62 702 TRP A N 1
ATOM 5428 C CA . TRP A 1 702 ? -5.478 -19.432 28.942 1.00 90.62 702 TRP A CA 1
ATOM 5429 C C . TRP A 1 702 ? -6.881 -18.871 28.747 1.00 90.62 702 TRP A C 1
ATOM 5431 O O . TRP A 1 702 ? -7.868 -19.457 29.190 1.00 90.62 702 TRP A O 1
ATOM 5441 N N . LEU A 1 703 ? -6.999 -17.746 28.044 1.00 93.12 703 LEU A N 1
ATOM 5442 C CA . LEU A 1 703 ? -8.304 -17.178 27.711 1.00 93.12 703 LEU A CA 1
ATOM 5443 C C . LEU A 1 703 ? -9.186 -18.178 26.944 1.00 93.12 703 LEU A C 1
ATOM 5445 O O . LEU A 1 703 ? -10.388 -18.261 27.201 1.00 93.12 703 LEU A O 1
ATOM 5449 N N . SER A 1 704 ? -8.574 -18.995 26.081 1.00 93.19 704 SER A N 1
ATOM 5450 C CA . SER A 1 704 ? -9.246 -20.086 25.363 1.00 93.19 704 SER A CA 1
ATOM 5451 C C . SER A 1 704 ? -9.830 -21.184 26.264 1.00 93.19 704 SER A C 1
ATOM 5453 O O . SER A 1 704 ? -10.748 -21.882 25.840 1.00 93.19 704 SER A O 1
ATOM 5455 N N . ASP A 1 705 ? -9.386 -21.300 27.521 1.00 92.38 705 ASP A N 1
ATOM 5456 C CA . ASP A 1 705 ? -9.970 -22.235 28.493 1.00 92.38 705 ASP A CA 1
ATOM 5457 C C . ASP A 1 705 ? -11.290 -21.722 29.093 1.00 92.38 705 ASP A C 1
ATOM 5459 O O . ASP A 1 705 ? -12.025 -22.490 29.717 1.00 92.38 705 ASP A O 1
ATOM 5463 N N . LEU A 1 706 ? -11.585 -20.421 28.967 1.00 92.25 706 LEU A N 1
ATOM 5464 C CA . LEU A 1 706 ? -12.840 -19.818 29.435 1.00 92.25 706 LEU A CA 1
ATOM 5465 C C . LEU A 1 706 ? -13.845 -19.600 28.312 1.00 92.25 706 LEU A C 1
ATOM 5467 O O . LEU A 1 706 ? -15.050 -19.645 28.552 1.00 92.25 706 LEU A O 1
ATOM 5471 N N . THR A 1 707 ? -13.362 -19.309 27.107 1.00 94.44 707 THR A N 1
ATOM 5472 C CA . THR A 1 707 ? -14.211 -18.900 25.993 1.00 94.44 707 THR A CA 1
ATOM 5473 C C . THR A 1 707 ? -13.578 -19.249 24.656 1.00 94.44 707 THR A C 1
ATOM 5475 O O . THR A 1 707 ? -12.359 -19.214 24.500 1.00 94.44 707 THR A O 1
ATOM 5478 N N . THR A 1 708 ? -14.408 -19.516 23.650 1.00 92.75 708 THR A N 1
ATOM 5479 C CA . THR A 1 708 ? -13.938 -19.483 22.265 1.00 92.75 708 THR A CA 1
ATOM 5480 C C . THR A 1 708 ? -13.684 -18.030 21.890 1.00 92.75 708 THR A C 1
ATOM 5482 O O . THR A 1 708 ? -14.617 -17.238 21.750 1.00 92.75 708 THR A O 1
ATOM 5485 N N . VAL A 1 709 ? -12.414 -17.670 21.743 1.00 90.19 709 VAL A N 1
ATOM 5486 C CA . VAL A 1 709 ? -12.026 -16.331 21.309 1.00 90.19 709 VAL A CA 1
ATOM 5487 C C . VAL A 1 709 ? -12.292 -16.200 19.816 1.00 90.19 709 VAL A C 1
ATOM 5489 O O . VAL A 1 709 ? -11.711 -16.925 19.012 1.00 90.19 709 VAL A O 1
ATOM 5492 N N . ALA A 1 710 ? -13.153 -15.257 19.455 1.00 87.19 710 ALA A N 1
ATOM 5493 C CA . ALA A 1 710 ? -13.415 -14.890 18.076 1.00 87.19 710 ALA A CA 1
ATOM 5494 C C . ALA A 1 710 ? -12.966 -13.442 17.854 1.00 87.19 710 ALA A C 1
ATOM 5496 O O . ALA A 1 710 ? -13.364 -12.536 18.587 1.00 87.19 710 ALA A O 1
ATOM 5497 N N . LEU A 1 711 ? -12.123 -13.224 16.850 1.00 84.06 711 LEU A N 1
ATOM 5498 C CA . LEU A 1 711 ? -11.744 -11.881 16.426 1.00 84.06 711 LEU A CA 1
ATOM 5499 C C . LEU A 1 711 ? -12.748 -11.426 15.375 1.00 84.06 711 LEU A C 1
ATOM 5501 O O . LEU A 1 711 ? -12.938 -12.097 14.362 1.00 84.06 711 LEU A O 1
ATOM 5505 N N . ARG A 1 712 ? -13.419 -10.310 15.645 1.00 78.38 712 ARG A N 1
ATOM 5506 C CA . ARG A 1 712 ? -14.269 -9.628 14.682 1.00 78.38 712 ARG A CA 1
ATOM 5507 C C . ARG A 1 712 ? -13.413 -8.596 13.961 1.00 78.38 712 ARG A C 1
ATOM 5509 O O . ARG A 1 712 ? -12.968 -7.650 14.609 1.00 78.38 712 ARG A O 1
ATOM 5516 N N . PRO A 1 713 ? -13.233 -8.734 12.644 1.00 68.50 713 PRO A N 1
ATOM 5517 C CA . PRO A 1 713 ? -12.565 -7.716 11.867 1.00 68.50 713 PRO A CA 1
ATOM 5518 C C . PRO A 1 713 ? -13.340 -6.409 11.896 1.00 68.50 713 PRO A C 1
ATOM 5520 O O . PRO A 1 713 ? -14.563 -6.406 11.705 1.00 68.50 713 PRO A O 1
ATOM 5523 N N . ALA A 1 714 ? -12.639 -5.303 12.133 1.00 56.84 714 ALA A N 1
ATOM 5524 C CA . ALA A 1 714 ? -13.222 -3.999 11.881 1.00 56.84 714 ALA A CA 1
ATOM 5525 C C . ALA A 1 714 ? -13.660 -3.945 10.409 1.00 56.84 714 ALA A C 1
ATOM 5527 O O . ALA A 1 714 ? -13.115 -4.611 9.531 1.00 56.84 714 ALA A O 1
ATOM 5528 N N . GLY A 1 715 ? -14.753 -3.244 10.151 1.00 56.69 715 GLY A N 1
ATOM 5529 C CA . GLY A 1 715 ? -15.338 -3.165 8.816 1.00 56.69 715 GLY A CA 1
ATOM 5530 C C . GLY A 1 715 ? -16.102 -4.390 8.333 1.00 56.69 715 GLY A C 1
ATOM 5531 O O . GLY A 1 715 ? -16.588 -4.391 7.209 1.00 56.69 715 GLY A O 1
ATOM 5532 N N . THR A 1 716 ? -16.334 -5.388 9.181 1.00 56.19 716 THR A N 1
ATOM 5533 C CA . THR A 1 716 ? -17.305 -6.438 8.858 1.00 56.19 716 THR A CA 1
ATOM 5534 C C . THR A 1 716 ? -18.693 -6.030 9.345 1.00 56.19 716 THR A C 1
ATOM 5536 O O . THR A 1 716 ? -18.947 -5.880 10.550 1.00 56.19 716 THR A O 1
ATOM 5539 N N . ALA A 1 717 ? -19.621 -5.810 8.408 1.00 52.16 717 ALA A N 1
ATOM 5540 C CA . ALA A 1 717 ? -21.037 -5.774 8.754 1.00 52.16 717 ALA A CA 1
ATOM 5541 C C . ALA A 1 717 ? -21.385 -7.153 9.317 1.00 52.16 717 ALA A C 1
ATOM 5543 O O . ALA A 1 717 ? -21.005 -8.153 8.726 1.00 52.16 717 ALA A O 1
ATOM 5544 N N . SER A 1 718 ? -22.062 -7.244 10.462 1.00 50.19 718 SER A N 1
ATOM 5545 C CA . SER A 1 718 ? -22.545 -8.559 10.882 1.00 50.19 718 SER A CA 1
ATOM 5546 C C . SER A 1 718 ? -23.631 -8.952 9.888 1.00 50.19 718 SER A C 1
ATOM 5548 O O . SER A 1 718 ? -24.727 -8.392 9.889 1.00 50.19 718 SER A O 1
ATOM 5550 N N . ALA A 1 719 ? -23.323 -9.887 8.994 1.00 50.06 719 ALA A N 1
ATOM 5551 C CA . ALA A 1 719 ? -24.369 -10.580 8.280 1.00 50.06 719 ALA A CA 1
ATOM 5552 C C . ALA A 1 719 ? -25.183 -11.330 9.337 1.00 50.06 719 ALA A C 1
ATOM 5554 O O . ALA A 1 719 ? -24.668 -12.215 10.028 1.00 50.06 719 ALA A O 1
ATOM 5555 N N . ALA A 1 720 ? -26.458 -10.969 9.494 1.00 49.34 720 ALA A N 1
ATOM 5556 C CA . ALA A 1 720 ? -27.370 -11.850 10.201 1.00 49.34 720 ALA A CA 1
ATOM 5557 C C . ALA A 1 720 ? -27.277 -13.228 9.542 1.00 49.34 720 ALA A C 1
ATOM 5559 O O . ALA A 1 720 ? -27.297 -13.290 8.307 1.00 49.34 720 ALA A O 1
ATOM 5560 N N . PRO A 1 721 ? -27.203 -14.326 10.313 1.00 53.78 721 PRO A N 1
ATOM 5561 C CA . PRO A 1 721 ? -27.346 -15.650 9.734 1.00 53.78 721 PRO A CA 1
ATOM 5562 C C . PRO A 1 721 ? -28.674 -15.663 8.975 1.00 53.78 721 PRO A C 1
ATOM 5564 O O . PRO A 1 721 ? -29.743 -15.586 9.581 1.00 53.78 721 PRO A O 1
ATOM 5567 N N . GLY A 1 722 ? -28.611 -15.645 7.641 1.00 53.28 722 GLY A N 1
ATOM 5568 C CA . GLY A 1 722 ? -29.805 -15.502 6.819 1.00 53.28 722 GLY A CA 1
ATOM 5569 C C . GLY A 1 722 ? -30.798 -16.610 7.164 1.00 53.28 722 GLY A C 1
ATOM 5570 O O . GLY A 1 722 ? -30.432 -17.785 7.145 1.00 53.28 722 GLY A O 1
ATOM 5571 N N . GLU A 1 723 ? -32.050 -16.252 7.466 1.00 51.16 723 GLU A N 1
ATOM 5572 C CA . GLU A 1 723 ? -33.104 -17.210 7.855 1.00 51.16 723 GLU A CA 1
ATOM 5573 C C . GLU A 1 723 ? -33.486 -18.194 6.717 1.00 51.16 723 GLU A C 1
ATOM 5575 O O . GLU A 1 723 ? -33.989 -19.291 6.958 1.00 51.16 723 GLU A O 1
ATOM 5580 N N . GLY A 1 724 ? -33.085 -17.908 5.476 1.00 48.91 724 GLY A N 1
ATOM 5581 C CA . GLY A 1 724 ? -32.119 -18.800 4.836 1.00 48.91 724 GLY A CA 1
ATOM 5582 C C . GLY A 1 724 ? -32.558 -19.907 3.886 1.00 48.91 724 GLY A C 1
ATOM 5583 O O . GLY A 1 724 ? -32.595 -19.676 2.688 1.00 48.91 724 GLY A O 1
ATOM 5584 N N . SER A 1 725 ? -32.613 -21.144 4.399 1.00 47.97 725 SER A N 1
ATOM 5585 C CA . SER A 1 725 ? -32.632 -22.495 3.767 1.00 47.97 725 SER A CA 1
ATOM 5586 C C . SER A 1 725 ? -31.616 -23.440 4.445 1.00 47.97 725 SER A C 1
ATOM 5588 O O . SER A 1 725 ? -30.501 -23.078 4.828 1.00 47.97 725 SER A O 1
ATOM 5590 N N . ARG A 1 726 ? -32.053 -24.682 4.648 1.00 55.41 726 ARG A N 1
ATOM 5591 C CA . ARG A 1 726 ? -31.384 -25.720 5.436 1.00 55.41 726 ARG A CA 1
ATOM 5592 C C . ARG A 1 726 ? -30.345 -26.466 4.597 1.00 55.41 726 ARG A C 1
ATOM 5594 O O . ARG A 1 726 ? -30.566 -27.628 4.268 1.00 55.41 726 ARG A O 1
ATOM 5601 N N . GLY A 1 727 ? -29.218 -25.844 4.264 1.00 57.19 727 GLY A N 1
ATOM 5602 C CA . GLY A 1 727 ? -28.037 -26.653 3.952 1.00 57.19 727 GLY A CA 1
ATOM 5603 C C . GLY A 1 727 ? -27.764 -27.549 5.167 1.00 57.19 727 GLY A C 1
ATOM 5604 O O . GLY A 1 727 ? -27.607 -27.036 6.276 1.00 57.19 727 GLY A O 1
ATOM 5605 N N . THR A 1 728 ? -27.830 -28.876 5.022 1.00 66.75 728 THR A N 1
ATOM 5606 C CA . THR A 1 728 ? -27.635 -29.823 6.145 1.00 66.75 728 THR A CA 1
ATOM 5607 C C . THR A 1 728 ? -26.313 -30.571 6.076 1.00 66.75 728 THR A C 1
ATOM 5609 O O . THR A 1 728 ? -25.954 -31.249 7.034 1.00 66.75 728 THR A O 1
ATOM 5612 N N . VAL A 1 729 ? -25.607 -30.482 4.953 1.00 86.88 729 VAL A N 1
ATOM 5613 C CA . VAL A 1 729 ? -24.502 -31.380 4.631 1.00 86.88 729 VAL A CA 1
ATOM 5614 C C . VAL A 1 729 ? -23.168 -30.621 4.682 1.00 86.88 729 VAL A C 1
ATOM 5616 O O . VAL A 1 729 ? -23.095 -29.519 4.137 1.00 86.88 729 VAL A O 1
ATOM 5619 N N . PRO A 1 730 ? -22.128 -31.155 5.349 1.00 91.81 730 PRO A N 1
ATOM 5620 C CA . PRO A 1 730 ? -20.768 -30.621 5.266 1.00 91.81 730 PRO A CA 1
ATOM 5621 C C . PRO A 1 730 ? -20.142 -30.863 3.886 1.00 91.81 730 PRO A C 1
ATOM 5623 O O . PRO A 1 730 ? -20.425 -31.882 3.254 1.00 91.81 730 PRO A O 1
ATOM 5626 N N . ALA A 1 731 ? -19.261 -29.970 3.449 1.00 94.38 731 ALA A N 1
ATOM 5627 C CA . ALA A 1 731 ? -18.440 -30.151 2.259 1.00 94.38 731 ALA A CA 1
ATOM 5628 C C . ALA A 1 731 ? -16.945 -30.100 2.602 1.00 94.38 731 ALA A C 1
ATOM 5630 O O . ALA A 1 731 ? -16.523 -29.277 3.414 1.00 94.38 731 ALA A O 1
ATOM 5631 N N . PHE A 1 732 ? -16.162 -30.971 1.969 1.00 96.44 732 PHE A N 1
ATOM 5632 C CA . PHE A 1 732 ? -14.709 -31.047 2.110 1.00 96.44 732 PHE A CA 1
ATOM 5633 C C . PHE A 1 732 ? -14.059 -30.960 0.729 1.00 96.44 732 PHE A C 1
ATOM 5635 O O . PHE A 1 732 ? -14.428 -31.721 -0.169 1.00 96.44 732 PHE A O 1
ATOM 5642 N N . LEU A 1 733 ? -13.106 -30.047 0.575 1.00 96.94 733 LEU A N 1
ATOM 5643 C CA . LEU A 1 733 ? -12.206 -29.964 -0.572 1.00 96.94 733 LEU A CA 1
ATOM 5644 C C . LEU A 1 733 ? -10.805 -30.280 -0.059 1.00 96.94 733 LEU A C 1
ATOM 5646 O O . LEU A 1 733 ? -10.318 -29.576 0.823 1.00 96.94 733 LEU A O 1
ATOM 5650 N N . VAL A 1 734 ? -10.205 -31.365 -0.544 1.00 97.38 734 VAL A N 1
ATOM 5651 C CA . VAL A 1 734 ? -9.016 -31.956 0.084 1.00 97.38 734 VAL A CA 1
ATOM 5652 C C . VAL A 1 734 ? -7.925 -32.219 -0.941 1.00 97.38 734 VAL A C 1
ATOM 5654 O O . VAL A 1 734 ? -8.156 -32.931 -1.914 1.00 97.38 734 VAL A O 1
ATOM 5657 N N . ASP A 1 735 ? -6.730 -31.701 -0.671 1.00 96.75 735 ASP A N 1
ATOM 5658 C CA . ASP A 1 735 ? -5.508 -31.957 -1.438 1.00 96.75 735 ASP A CA 1
ATOM 5659 C C . ASP A 1 735 ? -5.672 -31.743 -2.960 1.00 96.75 735 ASP A C 1
ATOM 5661 O O . ASP A 1 735 ? -5.538 -32.697 -3.725 1.00 96.75 735 ASP A O 1
ATOM 5665 N N . PRO A 1 736 ? -6.008 -30.524 -3.436 1.00 96.50 736 PRO A N 1
ATOM 5666 C CA . PRO A 1 736 ? -6.346 -30.309 -4.846 1.00 96.50 736 PRO A CA 1
ATOM 5667 C C . PRO A 1 736 ? -5.206 -30.579 -5.835 1.00 96.50 736 PRO A C 1
ATOM 5669 O O . PRO A 1 736 ? -5.461 -30.918 -6.991 1.00 96.50 736 PRO A O 1
ATOM 5672 N N . LEU A 1 737 ? -3.956 -30.421 -5.390 1.00 95.44 737 LEU A N 1
ATOM 5673 C CA . LEU A 1 737 ? -2.750 -30.594 -6.204 1.00 95.44 737 LEU A CA 1
ATOM 5674 C C . LEU A 1 737 ? -2.083 -31.972 -6.025 1.00 95.44 737 LEU A C 1
ATOM 5676 O O . LEU A 1 737 ? -1.072 -32.239 -6.673 1.00 95.44 737 LEU A O 1
ATOM 5680 N N . GLU A 1 738 ? -2.648 -32.846 -5.182 1.00 95.38 738 GLU A N 1
ATOM 5681 C CA . GLU A 1 738 ? -2.110 -34.175 -4.843 1.00 95.38 738 GLU A CA 1
ATOM 5682 C C . GLU A 1 738 ? -0.682 -34.142 -4.252 1.00 95.38 738 GLU A C 1
ATOM 5684 O O . GLU A 1 738 ? 0.111 -35.075 -4.424 1.00 95.38 738 GLU A O 1
ATOM 5689 N N . ASP A 1 739 ? -0.342 -33.062 -3.546 1.00 93.06 739 ASP A N 1
ATOM 5690 C CA . ASP A 1 739 ? 0.958 -32.819 -2.913 1.00 93.06 739 ASP A CA 1
ATOM 5691 C C . ASP A 1 739 ? 0.873 -32.592 -1.389 1.00 93.06 739 ASP A C 1
ATOM 5693 O O . ASP A 1 739 ? 1.904 -32.399 -0.732 1.00 93.06 739 ASP A O 1
ATOM 5697 N N . LEU A 1 740 ? -0.323 -32.735 -0.798 1.00 92.44 740 LEU A N 1
ATOM 5698 C CA . LEU A 1 740 ? -0.590 -32.678 0.643 1.00 92.44 740 LEU A CA 1
ATOM 5699 C C . LEU A 1 740 ? -0.922 -34.069 1.223 1.00 92.44 740 LEU A C 1
ATOM 5701 O O . LEU A 1 740 ? -2.061 -34.326 1.631 1.00 92.44 740 LEU A O 1
ATOM 5705 N N . PRO A 1 741 ? 0.067 -34.973 1.390 1.00 90.06 741 PRO A N 1
ATOM 5706 C CA . PRO A 1 741 ? -0.183 -36.353 1.820 1.00 90.06 741 PRO A CA 1
ATOM 5707 C C . PRO A 1 741 ? -0.921 -36.449 3.164 1.00 90.06 741 PRO A C 1
ATOM 5709 O O . PRO A 1 741 ? -1.786 -37.303 3.335 1.00 90.06 741 PRO A O 1
ATOM 5712 N N . ALA A 1 742 ? -0.646 -35.535 4.101 1.00 89.81 742 ALA A N 1
ATOM 5713 C CA . ALA A 1 742 ? -1.331 -35.497 5.394 1.00 89.81 742 ALA A CA 1
ATOM 5714 C C . ALA A 1 742 ? -2.827 -35.147 5.280 1.00 89.81 742 ALA A C 1
ATOM 5716 O O . ALA A 1 742 ? -3.623 -35.644 6.073 1.00 89.81 742 ALA A O 1
ATOM 5717 N N . ALA A 1 743 ? -3.217 -34.315 4.309 1.00 91.00 743 ALA A N 1
ATOM 5718 C CA . ALA A 1 743 ? -4.619 -34.001 4.042 1.00 91.00 743 ALA A CA 1
ATOM 5719 C C . ALA A 1 743 ? -5.319 -35.192 3.370 1.00 91.00 743 ALA A C 1
ATOM 5721 O O . ALA A 1 743 ? -6.394 -35.614 3.800 1.00 91.00 743 ALA A O 1
ATOM 5722 N N . SER A 1 744 ? -4.660 -35.811 2.386 1.00 91.50 744 SER A N 1
ATOM 5723 C CA . SER A 1 744 ? -5.130 -37.042 1.742 1.00 91.50 744 SER A CA 1
ATOM 5724 C C . SER A 1 744 ? -5.379 -38.185 2.743 1.00 91.50 744 SER A C 1
ATOM 5726 O O . SER A 1 744 ? -6.398 -38.880 2.656 1.00 91.50 744 SER A O 1
ATOM 5728 N N . ASP A 1 745 ? -4.523 -38.336 3.758 1.00 94.69 745 ASP A N 1
ATOM 5729 C CA . ASP A 1 745 ? -4.676 -39.336 4.826 1.00 94.69 745 ASP A CA 1
ATOM 5730 C C . ASP A 1 745 ? -5.930 -39.123 5.705 1.00 94.69 745 ASP A C 1
ATOM 5732 O O . ASP A 1 745 ? -6.403 -40.067 6.347 1.00 94.69 745 ASP A O 1
ATOM 5736 N N . LEU A 1 746 ? -6.517 -37.917 5.723 1.00 93.62 746 LEU A N 1
ATOM 5737 C CA . LEU A 1 746 ? -7.750 -37.609 6.465 1.00 93.62 746 LEU A CA 1
ATOM 5738 C C . LEU A 1 746 ? -9.029 -38.001 5.711 1.00 93.62 746 LEU A C 1
ATOM 5740 O O . LEU A 1 746 ? -10.095 -38.105 6.325 1.00 93.62 746 LEU A O 1
ATOM 5744 N N . LEU A 1 747 ? -8.956 -38.298 4.408 1.00 95.75 747 LEU A N 1
ATOM 5745 C CA . LEU A 1 747 ? -10.131 -38.655 3.601 1.00 95.75 747 LEU A CA 1
ATOM 5746 C C . LEU A 1 747 ? -10.956 -39.825 4.176 1.00 95.75 747 LEU A C 1
ATOM 5748 O O . LEU A 1 747 ? -12.189 -39.717 4.211 1.00 95.75 747 LEU A O 1
ATOM 5752 N N . PRO A 1 748 ? -10.358 -40.941 4.653 1.00 96.62 748 PRO A N 1
ATOM 5753 C CA . PRO A 1 748 ? -11.117 -42.010 5.301 1.00 96.62 748 PRO A CA 1
ATOM 5754 C C . PRO A 1 748 ? -11.837 -41.537 6.570 1.00 96.62 748 PRO A C 1
ATOM 5756 O O . PRO A 1 748 ? -12.978 -41.938 6.808 1.00 96.62 748 PRO A O 1
ATOM 5759 N N . PHE A 1 749 ? -11.204 -40.662 7.360 1.00 95.62 749 PHE A N 1
ATOM 5760 C CA . PHE A 1 749 ? -11.797 -40.092 8.569 1.00 95.62 749 PHE A CA 1
ATOM 5761 C C . PHE A 1 749 ? -13.000 -39.202 8.240 1.00 95.62 749 PHE A C 1
ATOM 5763 O O . PHE A 1 749 ? -14.056 -39.365 8.860 1.00 95.62 749 PHE A O 1
ATOM 5770 N N . PHE A 1 750 ? -12.889 -38.319 7.242 1.00 94.69 750 PHE A N 1
ATOM 5771 C CA . PHE A 1 750 ? -14.004 -37.470 6.813 1.00 94.69 750 PHE A CA 1
ATOM 5772 C C . PHE A 1 750 ? -15.192 -38.300 6.318 1.00 94.69 750 PHE A C 1
ATOM 5774 O O . PHE A 1 750 ? -16.318 -38.072 6.758 1.00 94.69 750 PHE A O 1
ATOM 5781 N N . ARG A 1 751 ? -14.949 -39.326 5.490 1.00 95.88 751 ARG A N 1
ATOM 5782 C CA . ARG A 1 751 ? -15.998 -40.240 4.996 1.00 95.88 751 ARG A CA 1
ATOM 5783 C C . ARG A 1 751 ? -16.697 -41.007 6.119 1.00 95.88 751 ARG A C 1
ATOM 5785 O O . ARG A 1 751 ? -17.908 -41.201 6.062 1.00 95.88 751 ARG A O 1
ATOM 5792 N N . ALA A 1 752 ? -15.948 -41.452 7.128 1.00 96.56 752 ALA A N 1
ATOM 5793 C CA . ALA A 1 752 ? -16.500 -42.201 8.254 1.00 96.56 752 ALA A CA 1
ATOM 5794 C C . ALA A 1 752 ? -17.298 -41.308 9.219 1.00 96.56 752 ALA A C 1
ATOM 5796 O O . ALA A 1 752 ? -18.368 -41.698 9.683 1.00 96.56 752 ALA A O 1
ATOM 5797 N N . THR A 1 753 ? -16.782 -40.113 9.512 1.00 95.69 753 THR A N 1
ATOM 5798 C CA . THR A 1 753 ? -17.364 -39.186 10.496 1.00 95.69 753 THR A CA 1
ATOM 5799 C C . THR A 1 753 ? -18.548 -38.414 9.919 1.00 95.69 753 THR A C 1
ATOM 5801 O O . THR A 1 753 ? -19.531 -38.165 10.617 1.00 95.69 753 THR A O 1
ATOM 5804 N N . PHE A 1 754 ? -18.486 -38.075 8.629 1.00 93.38 754 PHE A N 1
ATOM 5805 C CA . PHE A 1 754 ? -19.504 -37.307 7.921 1.00 93.38 754 PHE A CA 1
ATOM 5806 C C . PHE A 1 754 ? -19.999 -38.083 6.691 1.00 93.38 754 PHE A C 1
ATOM 5808 O O . PHE A 1 754 ? -19.747 -37.682 5.557 1.00 93.38 754 PHE A O 1
ATOM 5815 N N . PRO A 1 755 ? -20.742 -39.189 6.876 1.00 92.94 755 PRO A N 1
ATOM 5816 C CA . PRO A 1 755 ? -21.132 -40.079 5.777 1.00 92.94 755 PRO A CA 1
ATOM 5817 C C . PRO A 1 755 ? -22.059 -39.425 4.746 1.00 92.94 755 PRO A C 1
ATOM 5819 O O . PRO A 1 755 ? -22.186 -39.919 3.630 1.00 92.94 755 PRO A O 1
ATOM 5822 N N . SER A 1 756 ? -22.722 -38.325 5.108 1.00 92.31 756 SER A N 1
ATOM 5823 C CA . SER A 1 756 ? -23.535 -37.543 4.180 1.00 92.31 756 SER A CA 1
ATOM 5824 C C . SER A 1 756 ? -22.745 -36.474 3.430 1.00 92.31 756 SER A C 1
ATOM 5826 O O . SER A 1 756 ? -23.334 -35.847 2.560 1.00 92.31 756 SER A O 1
ATOM 5828 N N . ALA A 1 757 ? -21.484 -36.208 3.794 1.00 94.12 757 ALA A N 1
ATOM 5829 C CA . ALA A 1 757 ? -20.722 -35.075 3.282 1.00 94.12 757 ALA A CA 1
ATOM 5830 C C . ALA A 1 757 ? -20.435 -35.166 1.783 1.00 94.12 757 ALA A C 1
ATOM 5832 O O . ALA A 1 757 ? -20.229 -36.247 1.228 1.00 94.12 757 ALA A O 1
ATOM 5833 N N . VAL A 1 758 ? -20.360 -33.999 1.148 1.00 95.38 758 VAL A N 1
ATOM 5834 C CA . VAL A 1 758 ? -19.808 -33.865 -0.201 1.00 95.38 758 VAL A CA 1
ATOM 5835 C C . VAL A 1 758 ? -18.294 -33.766 -0.063 1.00 95.38 758 VAL A C 1
ATOM 5837 O O . VAL A 1 758 ? -17.801 -32.906 0.658 1.00 95.38 758 VAL A O 1
ATOM 5840 N N . ILE A 1 759 ? -17.552 -34.653 -0.720 1.00 97.19 759 ILE A N 1
ATOM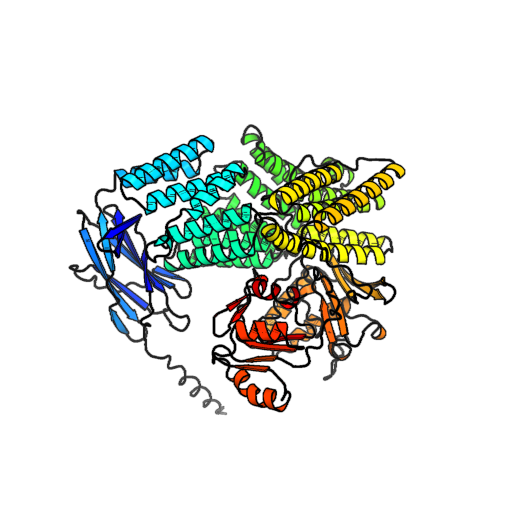 5841 C CA . ILE A 1 759 ? -16.088 -34.666 -0.658 1.00 97.19 759 ILE A CA 1
ATOM 5842 C C . ILE A 1 759 ? -15.554 -34.607 -2.083 1.00 97.19 759 ILE A C 1
ATOM 5844 O O . ILE A 1 759 ? -15.844 -35.501 -2.878 1.00 97.19 759 ILE A O 1
ATOM 5848 N N . ALA A 1 760 ? -14.782 -33.568 -2.373 1.00 97.75 760 ALA A N 1
ATOM 5849 C CA . ALA A 1 760 ? -14.002 -33.408 -3.590 1.00 97.75 760 ALA A CA 1
ATOM 5850 C C . ALA A 1 760 ? -12.517 -33.493 -3.214 1.00 97.75 760 ALA A C 1
ATOM 5852 O O . ALA A 1 760 ? -12.096 -32.853 -2.251 1.00 97.75 760 ALA A O 1
ATOM 5853 N N . ALA A 1 761 ? -11.744 -34.328 -3.906 1.00 97.75 761 ALA A N 1
ATOM 5854 C CA . ALA A 1 761 ? -10.348 -34.578 -3.557 1.00 97.75 761 ALA A CA 1
ATOM 5855 C C . ALA A 1 761 ? -9.462 -34.661 -4.799 1.00 97.75 761 ALA A C 1
ATOM 5857 O O . ALA A 1 761 ? -9.938 -35.107 -5.846 1.00 97.75 761 ALA A O 1
ATOM 5858 N N . GLY A 1 762 ? -8.190 -34.273 -4.678 1.00 96.75 762 GLY A N 1
ATOM 5859 C CA . GLY A 1 762 ? -7.276 -34.280 -5.819 1.00 96.75 762 GLY A CA 1
ATOM 5860 C C . GLY A 1 762 ? -7.801 -33.390 -6.953 1.00 96.75 762 GLY A C 1
ATOM 5861 O O . GLY A 1 762 ? -8.388 -32.337 -6.689 1.00 96.75 762 GLY A O 1
ATOM 5862 N N . PRO A 1 763 ? -7.715 -33.844 -8.216 1.00 96.94 763 PRO A N 1
ATOM 5863 C CA . PRO A 1 763 ? -8.202 -33.093 -9.369 1.00 96.94 763 PRO A CA 1
ATOM 5864 C C . PRO A 1 763 ? -9.691 -32.717 -9.322 1.00 96.94 763 PRO A C 1
ATOM 5866 O O . PRO A 1 763 ? -10.082 -31.755 -9.980 1.00 96.94 763 PRO A O 1
ATOM 5869 N N . ASP A 1 764 ? -10.516 -33.431 -8.545 1.00 97.69 764 ASP A N 1
ATOM 5870 C CA . ASP A 1 764 ? -11.942 -33.118 -8.389 1.00 97.69 764 ASP A CA 1
ATOM 5871 C C . ASP A 1 764 ? -12.191 -31.921 -7.450 1.00 97.69 764 ASP A C 1
ATOM 5873 O O . ASP A 1 764 ? -13.299 -31.384 -7.427 1.00 97.69 764 ASP A O 1
ATOM 5877 N N . ALA A 1 765 ? -11.197 -31.504 -6.655 1.00 96.94 765 ALA A N 1
ATOM 5878 C CA . ALA A 1 765 ? -11.265 -30.327 -5.787 1.00 96.94 765 ALA A CA 1
ATOM 5879 C C . ALA A 1 765 ? -10.989 -29.032 -6.577 1.00 96.94 765 ALA A C 1
ATOM 5881 O O . ALA A 1 765 ? -10.061 -28.280 -6.280 1.00 96.94 765 ALA A O 1
ATOM 5882 N N . ASP A 1 766 ? -11.815 -28.793 -7.593 1.00 96.19 766 ASP A N 1
ATOM 5883 C CA . ASP A 1 766 ? -11.749 -27.639 -8.490 1.00 96.19 766 ASP A CA 1
ATOM 5884 C C . ASP A 1 766 ? -12.649 -26.474 -8.025 1.00 96.19 766 ASP A C 1
ATOM 5886 O O . ASP A 1 766 ? -13.434 -26.572 -7.067 1.00 96.19 766 ASP A O 1
ATOM 5890 N N . ARG A 1 767 ? -12.572 -25.342 -8.732 1.00 94.06 767 ARG A N 1
ATOM 5891 C CA . ARG A 1 767 ? -13.435 -24.175 -8.495 1.00 94.06 767 ARG A CA 1
ATOM 5892 C C . ARG A 1 767 ? -14.921 -24.518 -8.545 1.00 94.06 767 ARG A C 1
ATOM 5894 O O . ARG A 1 767 ? -15.700 -23.991 -7.753 1.00 94.06 767 ARG A O 1
ATOM 5901 N N . ARG A 1 768 ? -15.339 -25.412 -9.440 1.00 93.94 768 ARG A N 1
ATOM 5902 C CA . ARG A 1 768 ? -16.748 -25.800 -9.587 1.00 93.94 768 ARG A CA 1
ATOM 5903 C C . ARG A 1 768 ? -17.251 -26.578 -8.367 1.00 93.94 768 ARG A C 1
ATOM 5905 O O . ARG A 1 768 ? -18.397 -26.392 -7.949 1.00 93.94 768 ARG A O 1
ATOM 5912 N N . ALA A 1 769 ? -16.424 -27.447 -7.792 1.00 94.62 769 ALA A N 1
ATOM 5913 C CA . ALA A 1 769 ? -16.719 -28.151 -6.553 1.00 94.62 769 ALA A CA 1
ATOM 5914 C C . ALA A 1 769 ? -16.861 -27.166 -5.389 1.00 94.62 769 ALA A C 1
ATOM 5916 O O . ALA A 1 769 ? -17.802 -27.286 -4.598 1.00 94.62 769 ALA A O 1
ATOM 5917 N N . PHE A 1 770 ? -15.987 -26.157 -5.329 1.00 92.19 770 PHE A N 1
ATOM 5918 C CA . PHE A 1 770 ? -16.081 -25.086 -4.343 1.00 92.19 770 PHE A CA 1
ATOM 5919 C C . PHE A 1 770 ? -17.379 -24.278 -4.494 1.00 92.19 770 PHE A C 1
ATOM 5921 O O . PHE A 1 770 ? -18.126 -24.133 -3.529 1.00 92.19 770 PHE A O 1
ATOM 5928 N N . GLU A 1 771 ? -17.706 -23.825 -5.706 1.00 89.69 771 GLU A N 1
ATOM 5929 C CA . GLU A 1 771 ? -18.943 -23.091 -6.010 1.00 89.69 771 GLU A CA 1
ATOM 5930 C C . GLU A 1 771 ? -20.192 -23.846 -5.550 1.00 89.69 771 GLU A C 1
ATOM 5932 O O . GLU A 1 771 ? -21.083 -23.288 -4.900 1.00 89.69 771 GLU A O 1
ATOM 5937 N N . LYS A 1 772 ? -20.238 -25.148 -5.845 1.00 88.81 772 LYS A N 1
ATOM 5938 C CA . LYS A 1 772 ? -21.324 -26.020 -5.407 1.00 88.81 772 LYS A CA 1
ATOM 5939 C C . LYS A 1 772 ? -21.371 -26.141 -3.882 1.00 88.81 772 LYS A C 1
ATOM 5941 O O . LYS A 1 772 ? -22.451 -26.055 -3.298 1.00 88.81 772 LYS A O 1
ATOM 5946 N N . ALA A 1 773 ? -20.219 -26.334 -3.238 1.00 89.44 773 ALA A N 1
ATOM 5947 C CA . ALA A 1 773 ? -20.123 -26.426 -1.786 1.00 89.44 773 ALA A CA 1
ATOM 5948 C C . ALA A 1 773 ? -20.636 -25.148 -1.113 1.00 89.44 773 ALA A C 1
ATOM 5950 O O . ALA A 1 773 ? -21.443 -25.228 -0.194 1.00 89.44 773 ALA A O 1
ATOM 5951 N N . VAL A 1 774 ? -20.248 -23.975 -1.605 1.00 83.75 774 VAL A N 1
ATOM 5952 C CA . VAL A 1 774 ? -20.706 -22.686 -1.075 1.00 83.75 774 VAL A CA 1
ATOM 5953 C C . VAL A 1 774 ? -22.214 -22.486 -1.223 1.00 83.75 774 VAL A C 1
ATOM 5955 O O . VAL A 1 774 ? -22.864 -21.984 -0.305 1.00 83.75 774 VAL A O 1
ATOM 5958 N N . ALA A 1 775 ? -22.797 -22.932 -2.335 1.00 82.81 775 ALA A N 1
ATOM 5959 C CA . ALA A 1 775 ? -24.234 -22.823 -2.563 1.00 82.81 775 ALA A CA 1
ATOM 5960 C C . ALA A 1 775 ? -25.077 -23.779 -1.691 1.00 82.81 775 ALA A C 1
ATOM 5962 O O . ALA A 1 775 ? -26.207 -23.444 -1.326 1.00 82.81 775 ALA A O 1
ATOM 5963 N N . GLU A 1 776 ? -24.565 -24.975 -1.384 1.00 84.88 776 GLU A N 1
ATOM 5964 C CA . GLU A 1 776 ? -25.367 -26.077 -0.826 1.00 84.88 776 GLU A CA 1
ATOM 5965 C C . GLU A 1 776 ? -24.994 -26.468 0.616 1.00 84.88 776 GLU A C 1
ATOM 5967 O O . GLU A 1 776 ? -25.840 -26.981 1.362 1.00 84.88 776 GLU A O 1
ATOM 5972 N N . ALA A 1 777 ? -23.740 -26.264 1.022 1.00 86.06 777 ALA A N 1
ATOM 5973 C CA . ALA A 1 777 ? -23.210 -26.798 2.269 1.00 86.06 777 ALA A CA 1
ATOM 5974 C C . ALA A 1 777 ? -23.523 -25.908 3.475 1.00 86.06 777 ALA A C 1
ATOM 5976 O O . ALA A 1 777 ? -23.605 -24.682 3.402 1.00 86.06 777 ALA A O 1
ATOM 5977 N N . ARG A 1 778 ? -23.655 -26.550 4.641 1.00 83.62 778 ARG A N 1
ATOM 5978 C CA . ARG A 1 778 ? -23.728 -25.826 5.919 1.00 83.62 778 ARG A CA 1
ATOM 5979 C C . ARG A 1 778 ? -22.349 -25.354 6.359 1.00 83.62 778 ARG A C 1
ATOM 5981 O O . ARG A 1 778 ? -22.204 -24.233 6.842 1.00 83.62 778 ARG A O 1
ATOM 5988 N N . TRP A 1 779 ? -21.380 -26.258 6.245 1.00 86.94 779 TRP A N 1
ATOM 5989 C CA . TRP A 1 779 ? -19.997 -26.101 6.672 1.00 86.94 779 TRP A CA 1
ATOM 5990 C C . TRP A 1 779 ? -19.086 -26.518 5.531 1.00 86.94 779 TRP A C 1
ATOM 5992 O O . TRP A 1 779 ? -19.373 -27.515 4.867 1.00 86.94 779 TRP A O 1
ATOM 6002 N N . ILE A 1 780 ? -18.003 -25.780 5.334 1.00 90.88 780 ILE A N 1
ATOM 6003 C CA . ILE A 1 780 ? -17.009 -26.053 4.300 1.00 90.88 780 ILE A CA 1
ATOM 6004 C C . ILE A 1 780 ? -15.648 -26.152 4.969 1.00 90.88 780 ILE A C 1
ATOM 6006 O O . ILE A 1 780 ? -15.298 -25.309 5.794 1.00 90.88 780 ILE A O 1
ATOM 6010 N N . HIS A 1 781 ? -14.896 -27.183 4.614 1.00 93.56 781 HIS A N 1
ATOM 6011 C CA . HIS A 1 781 ? -13.519 -27.379 5.033 1.00 93.56 781 HIS A CA 1
ATOM 6012 C C . HIS A 1 781 ? -12.638 -27.494 3.790 1.00 93.56 781 HIS A C 1
ATOM 6014 O O . HIS A 1 781 ? -12.923 -28.312 2.915 1.00 93.56 781 HIS A O 1
ATOM 6020 N N . LEU A 1 782 ? -11.605 -26.661 3.708 1.00 92.88 782 LEU A N 1
ATOM 6021 C CA . LEU A 1 782 ? -10.658 -26.628 2.598 1.00 92.88 782 LEU A CA 1
ATOM 6022 C C . LEU A 1 782 ? -9.264 -26.972 3.116 1.00 92.88 782 LEU A C 1
ATOM 6024 O O . LEU A 1 782 ? -8.685 -26.171 3.845 1.00 92.88 782 LEU A O 1
ATOM 6028 N N . ASP A 1 783 ? -8.745 -28.130 2.718 1.00 94.50 783 ASP A N 1
ATOM 6029 C CA . ASP A 1 783 ? -7.357 -28.541 2.932 1.00 94.50 783 ASP A CA 1
ATOM 6030 C C . ASP A 1 783 ? -6.579 -28.347 1.631 1.00 94.50 783 ASP A C 1
ATOM 6032 O O . ASP A 1 783 ? -6.586 -29.217 0.759 1.00 94.50 783 ASP A O 1
ATOM 6036 N N . ALA A 1 784 ? -5.941 -27.189 1.480 1.00 94.38 784 ALA A N 1
ATOM 6037 C CA . ALA A 1 784 ? -5.241 -26.817 0.257 1.00 94.38 784 ALA A CA 1
ATOM 6038 C C . ALA A 1 784 ? -4.028 -25.933 0.556 1.00 94.38 784 ALA A C 1
ATOM 6040 O O . ALA A 1 784 ? -3.944 -25.278 1.600 1.00 94.38 784 ALA A O 1
ATOM 6041 N N . HIS A 1 785 ? -3.091 -25.875 -0.390 1.00 93.00 785 HIS A N 1
ATOM 6042 C CA . HIS A 1 785 ? -2.071 -24.839 -0.362 1.00 93.00 785 HIS A CA 1
ATOM 6043 C C . HIS A 1 785 ? -2.740 -23.468 -0.449 1.00 93.00 785 HIS A C 1
ATOM 6045 O O . HIS A 1 785 ? -3.713 -23.279 -1.177 1.00 93.00 785 HIS A O 1
ATOM 6051 N N . ALA A 1 786 ? -2.214 -22.512 0.307 1.00 88.94 786 ALA A N 1
ATOM 6052 C CA . ALA A 1 786 ? -2.649 -21.132 0.237 1.00 88.94 786 ALA A CA 1
ATOM 6053 C C . ALA A 1 786 ? -1.495 -20.273 -0.265 1.00 88.94 786 ALA A C 1
ATOM 6055 O O . ALA A 1 786 ? -0.351 -20.433 0.166 1.00 88.94 786 ALA A O 1
ATOM 6056 N N . GLN A 1 787 ? -1.814 -19.352 -1.164 1.00 83.88 787 GLN A N 1
ATOM 6057 C CA . GLN A 1 787 ? -0.943 -18.244 -1.506 1.00 83.88 787 GLN A CA 1
ATOM 6058 C C . GLN A 1 787 ? -1.332 -17.066 -0.626 1.00 83.88 787 GLN A C 1
ATOM 6060 O O . GLN A 1 787 ? -2.372 -16.444 -0.845 1.00 83.88 787 GLN A O 1
ATOM 6065 N N . ALA A 1 788 ? -0.511 -16.766 0.376 1.00 78.94 788 ALA A N 1
ATOM 6066 C CA . ALA A 1 788 ? -0.642 -15.538 1.141 1.00 78.94 788 ALA A CA 1
ATOM 6067 C C . ALA A 1 788 ? 0.088 -14.405 0.412 1.00 78.94 788 ALA A C 1
ATOM 6069 O O . ALA A 1 788 ? 1.311 -14.366 0.322 1.00 78.94 788 ALA A O 1
ATOM 6070 N N . VAL A 1 789 ? -0.701 -13.487 -0.123 1.00 72.44 789 VAL A N 1
ATOM 6071 C CA . VAL A 1 789 ? -0.308 -12.157 -0.574 1.00 72.44 789 VAL A CA 1
ATOM 6072 C C . VAL A 1 789 ? -0.678 -11.217 0.566 1.00 72.44 789 VAL A C 1
ATOM 6074 O O . VAL A 1 789 ? -1.781 -10.673 0.593 1.00 72.44 789 VAL A O 1
ATOM 6077 N N . GLN A 1 790 ? 0.204 -11.095 1.560 1.00 66.50 790 GLN A N 1
ATOM 6078 C CA . GLN A 1 790 ? -0.053 -10.287 2.762 1.00 66.50 790 GLN A CA 1
ATOM 6079 C C . GLN A 1 790 ? -0.404 -8.848 2.399 1.00 66.50 790 GLN A C 1
ATOM 6081 O O . GLN A 1 790 ? -1.167 -8.190 3.088 1.00 66.50 790 GLN A O 1
ATOM 6086 N N . GLU A 1 791 ? 0.104 -8.377 1.275 1.00 60.28 791 GLU A N 1
ATOM 6087 C CA . GLU A 1 791 ? -0.063 -7.011 0.837 1.00 60.28 791 GLU A CA 1
ATOM 6088 C C . GLU A 1 791 ? -1.441 -6.725 0.253 1.00 60.28 791 GLU A C 1
ATOM 6090 O O . GLU A 1 791 ? -2.010 -5.648 0.409 1.00 60.28 791 GLU A O 1
ATOM 6095 N N . HIS A 1 792 ? -1.992 -7.727 -0.411 1.00 62.75 792 HIS A N 1
ATOM 6096 C CA . HIS A 1 792 ? -3.335 -7.702 -0.948 1.00 62.75 792 HIS A CA 1
ATOM 6097 C C . HIS A 1 792 ? -3.997 -8.980 -0.537 1.00 62.75 792 HIS A C 1
ATOM 6099 O O . HIS A 1 792 ? -4.077 -9.924 -1.331 1.00 62.75 792 HIS A O 1
ATOM 6105 N N . PRO A 1 793 ? -4.447 -9.053 0.714 1.00 67.50 793 PRO A N 1
ATOM 6106 C CA . PRO A 1 793 ? -5.015 -10.284 1.177 1.00 67.50 793 PRO A CA 1
ATOM 6107 C C . PRO A 1 793 ? -6.226 -10.674 0.336 1.00 67.50 793 PRO A C 1
ATOM 6109 O O . PRO A 1 793 ? -6.384 -11.843 0.065 1.00 67.50 793 PRO A O 1
ATOM 6112 N N . GLU A 1 794 ? -7.001 -9.753 -0.238 1.00 64.44 794 GLU A N 1
ATOM 6113 C CA . GLU A 1 794 ? -8.060 -10.094 -1.197 1.00 64.44 794 GLU A CA 1
ATOM 6114 C C . GLU A 1 794 ? -7.577 -10.837 -2.461 1.00 64.44 794 GLU A C 1
ATOM 6116 O O . GLU A 1 794 ? -8.370 -11.483 -3.145 1.00 64.44 794 GLU A O 1
ATOM 6121 N N . LEU A 1 795 ? -6.283 -10.778 -2.771 1.00 72.75 795 LEU A N 1
ATOM 6122 C CA . LEU A 1 795 ? -5.621 -11.535 -3.836 1.00 72.75 795 LEU A CA 1
ATOM 6123 C C . LEU A 1 795 ? -4.881 -12.770 -3.334 1.00 72.75 795 LEU A C 1
ATOM 6125 O O . LEU A 1 795 ? -4.417 -13.569 -4.148 1.00 72.75 795 LEU A O 1
ATOM 6129 N N . SER A 1 796 ? -4.792 -12.955 -2.022 1.00 79.38 796 SER A N 1
ATOM 6130 C CA . SER A 1 796 ? -4.461 -14.259 -1.471 1.00 79.38 796 SER A CA 1
ATOM 6131 C C . SER A 1 796 ? -5.527 -15.273 -1.909 1.00 79.38 796 SER A C 1
ATOM 6133 O O . SER A 1 796 ? -6.643 -14.905 -2.289 1.00 79.38 796 SER A O 1
ATOM 6135 N N . GLY A 1 797 ? -5.184 -16.553 -1.923 1.00 86.56 797 GLY A N 1
ATOM 6136 C CA . GLY A 1 797 ? -6.090 -17.578 -2.433 1.00 86.56 797 GLY A CA 1
ATOM 6137 C C . GLY A 1 797 ? -5.698 -18.985 -2.029 1.00 86.56 797 GLY A C 1
ATOM 6138 O O . GLY A 1 797 ? -4.633 -19.196 -1.450 1.00 86.56 797 GLY A O 1
ATOM 6139 N N . LEU A 1 798 ? -6.562 -19.942 -2.355 1.00 90.44 798 LEU A N 1
ATOM 6140 C CA . LEU A 1 798 ? -6.250 -21.371 -2.278 1.00 90.44 798 LEU A CA 1
ATOM 6141 C C . LEU A 1 798 ? -5.894 -21.884 -3.657 1.00 90.44 798 LEU A C 1
ATOM 6143 O O . LEU A 1 798 ? -6.583 -21.571 -4.623 1.00 90.44 798 LEU A O 1
ATOM 6147 N N . GLU A 1 799 ? -4.871 -22.719 -3.730 1.00 93.25 799 GLU A N 1
ATOM 6148 C CA . GLU A 1 799 ? -4.607 -23.503 -4.926 1.00 93.25 799 GLU A CA 1
ATOM 6149 C C . GLU A 1 799 ? -5.641 -24.619 -5.038 1.00 93.25 799 GLU A C 1
ATOM 6151 O O . GLU A 1 799 ? -5.672 -25.537 -4.216 1.00 93.25 799 GLU A O 1
ATOM 6156 N N . LEU A 1 800 ? -6.497 -24.521 -6.052 1.00 95.69 800 LEU A N 1
ATOM 6157 C CA . LEU A 1 800 ? -7.385 -25.595 -6.476 1.00 95.69 800 LEU A CA 1
ATOM 6158 C C . LEU A 1 800 ? -6.772 -26.320 -7.678 1.00 95.69 800 LEU A C 1
ATOM 6160 O O . LEU A 1 800 ? -5.793 -25.862 -8.272 1.00 95.69 800 LEU A O 1
ATOM 6164 N N . SER A 1 801 ? -7.352 -27.453 -8.068 1.00 95.94 801 SER A N 1
ATOM 6165 C CA . SER A 1 801 ? -6.819 -28.265 -9.169 1.00 95.94 801 SER A CA 1
ATOM 6166 C C . SER A 1 801 ? -6.848 -27.557 -10.533 1.00 95.94 801 SER A C 1
ATOM 6168 O O . SER A 1 801 ? -6.064 -27.892 -11.423 1.00 95.94 801 SER A O 1
ATOM 6170 N N . ASP A 1 802 ? -7.725 -26.564 -10.705 1.00 94.50 802 ASP A N 1
ATOM 6171 C CA . ASP A 1 802 ? -7.864 -25.736 -11.907 1.00 94.50 802 ASP A CA 1
ATOM 6172 C C . ASP A 1 802 ? -7.223 -24.340 -11.780 1.00 94.50 802 ASP A C 1
ATOM 6174 O O . ASP A 1 802 ? -7.364 -23.505 -12.679 1.00 94.50 802 ASP A O 1
ATOM 6178 N N . GLY A 1 803 ? -6.468 -24.106 -10.702 1.00 89.38 803 GLY A N 1
ATOM 6179 C CA . GLY A 1 803 ? -5.715 -22.882 -10.440 1.00 89.38 803 GLY A CA 1
ATOM 6180 C C . GLY A 1 803 ? -6.113 -22.188 -9.135 1.00 89.38 803 GLY A C 1
ATOM 6181 O O . GLY A 1 803 ? -6.940 -22.695 -8.372 1.00 89.38 803 GLY A O 1
ATOM 6182 N N . PRO A 1 804 ? -5.545 -21.004 -8.858 1.00 89.25 804 PRO A N 1
ATOM 6183 C CA . PRO A 1 804 ? -5.836 -20.285 -7.632 1.00 89.25 804 PRO A CA 1
ATOM 6184 C C . PRO A 1 804 ? -7.285 -19.791 -7.617 1.00 89.25 804 PRO A C 1
ATOM 6186 O O . PRO A 1 804 ? -7.805 -19.252 -8.600 1.00 89.25 804 PRO A O 1
ATOM 6189 N N . LEU A 1 805 ? -7.933 -19.945 -6.469 1.00 88.31 805 LEU A N 1
ATOM 6190 C CA . LEU A 1 805 ? -9.180 -19.290 -6.117 1.00 88.31 805 LEU A CA 1
ATOM 6191 C C . LEU A 1 805 ? -8.865 -18.138 -5.165 1.00 88.31 805 LEU A C 1
ATOM 6193 O O . LEU A 1 805 ? -8.602 -18.357 -3.982 1.00 88.31 805 LEU A O 1
ATOM 6197 N N . HIS A 1 806 ? -8.877 -16.913 -5.687 1.00 83.06 806 HIS A N 1
ATOM 6198 C CA . HIS A 1 806 ? -8.552 -15.728 -4.899 1.00 83.06 806 HIS A CA 1
ATOM 6199 C C . HIS A 1 806 ? -9.726 -15.315 -4.006 1.00 83.06 806 HIS A C 1
ATOM 6201 O O . HIS A 1 806 ? -10.896 -15.472 -4.363 1.00 83.06 806 HIS A O 1
ATOM 6207 N N . TRP A 1 807 ? -9.445 -14.706 -2.858 1.00 78.88 807 TRP A N 1
ATOM 6208 C CA . TRP A 1 807 ? -10.492 -14.344 -1.900 1.00 78.88 807 TRP A CA 1
ATOM 6209 C C . TRP A 1 807 ? -11.477 -13.308 -2.438 1.00 78.88 807 TRP A C 1
ATOM 6211 O O . TRP A 1 807 ? -12.668 -13.412 -2.167 1.00 78.88 807 TRP A O 1
ATOM 6221 N N . ILE A 1 808 ? -11.026 -12.364 -3.267 1.00 72.00 808 ILE A N 1
ATOM 6222 C CA . ILE A 1 808 ? -11.898 -11.402 -3.960 1.00 72.00 808 ILE A CA 1
ATOM 6223 C C . ILE A 1 808 ? -12.869 -12.075 -4.936 1.00 72.00 808 ILE A C 1
ATOM 6225 O O . ILE A 1 808 ? -13.896 -11.509 -5.303 1.00 72.00 808 ILE A O 1
ATOM 6229 N N . GLU A 1 809 ? -12.539 -13.275 -5.407 1.00 75.06 809 GLU A N 1
ATOM 6230 C CA . GLU A 1 809 ? -13.467 -14.089 -6.181 1.00 75.06 809 GLU A CA 1
ATOM 6231 C C . GLU A 1 809 ? -14.432 -14.799 -5.238 1.00 75.06 809 GLU A C 1
ATOM 6233 O O . GLU A 1 809 ? -15.623 -14.872 -5.533 1.00 75.06 809 GLU A O 1
ATOM 6238 N N . MET A 1 810 ? -13.946 -15.243 -4.073 1.00 76.31 810 MET A N 1
ATOM 6239 C CA . MET A 1 810 ? -14.776 -15.897 -3.067 1.00 76.31 810 MET A CA 1
ATOM 6240 C C . MET A 1 810 ? -15.877 -15.000 -2.495 1.00 76.31 810 MET A C 1
ATOM 6242 O O . MET A 1 810 ? -16.976 -15.491 -2.250 1.00 76.31 810 MET A O 1
ATOM 6246 N N . THR A 1 811 ? -15.637 -13.690 -2.372 1.00 70.06 811 THR A N 1
ATOM 6247 C CA . THR A 1 811 ? -16.655 -12.710 -1.941 1.00 70.06 811 THR A CA 1
ATOM 6248 C C . THR A 1 811 ? -17.851 -12.611 -2.892 1.00 70.06 811 THR A C 1
ATOM 6250 O O . THR A 1 811 ? -18.899 -12.092 -2.510 1.00 70.06 811 THR A O 1
ATOM 6253 N N . ARG A 1 812 ? -17.720 -13.097 -4.136 1.00 72.44 812 ARG A N 1
ATOM 6254 C CA . ARG A 1 812 ? -18.809 -13.111 -5.127 1.00 72.44 812 ARG A CA 1
ATOM 6255 C C . ARG A 1 812 ? -19.758 -14.286 -4.943 1.00 72.44 812 ARG A C 1
ATOM 6257 O O . ARG A 1 812 ? -20.849 -14.272 -5.515 1.00 72.44 812 ARG A O 1
ATOM 6264 N N . PHE A 1 813 ? -19.355 -15.307 -4.191 1.00 72.81 813 PHE A N 1
ATOM 6265 C CA . PHE A 1 813 ? -20.240 -16.416 -3.874 1.00 72.81 813 PHE A CA 1
ATOM 6266 C C . PHE A 1 813 ? -21.126 -16.066 -2.677 1.00 72.81 813 PHE A C 1
ATOM 6268 O O . PHE A 1 813 ? -20.761 -15.233 -1.846 1.00 72.81 813 PHE A O 1
ATOM 6275 N N . PRO A 1 814 ? -22.306 -16.696 -2.560 1.00 68.94 814 PRO A N 1
ATOM 6276 C CA . PRO A 1 814 ? -23.110 -16.583 -1.351 1.00 68.94 814 PRO A CA 1
ATOM 6277 C C . PRO A 1 814 ? -22.265 -16.965 -0.132 1.00 68.94 814 PRO A C 1
ATOM 6279 O O . PRO A 1 814 ? -21.630 -18.006 -0.154 1.00 68.94 814 PRO A O 1
ATOM 6282 N N . GLN A 1 815 ? -22.251 -16.180 0.944 1.00 66.44 815 GLN A N 1
ATOM 6283 C CA . GLN A 1 815 ? -21.482 -16.576 2.129 1.00 66.44 815 GLN A CA 1
ATOM 6284 C C . GLN A 1 815 ? -22.001 -17.922 2.681 1.00 66.44 815 GLN A C 1
ATOM 6286 O O . GLN A 1 815 ? -23.225 -18.106 2.790 1.00 66.44 815 GLN A O 1
ATOM 6291 N N . PRO A 1 816 ? -21.117 -18.879 3.034 1.00 65.75 816 PRO A N 1
ATOM 6292 C CA . PRO A 1 816 ? -21.546 -20.129 3.643 1.00 65.75 816 PRO A CA 1
ATOM 6293 C C . PRO A 1 816 ? -22.264 -19.824 4.959 1.00 65.75 816 PRO A C 1
ATOM 6295 O O . PRO A 1 816 ? -21.778 -19.084 5.807 1.00 65.75 816 PRO A O 1
ATOM 6298 N N . ARG A 1 817 ? -23.451 -20.403 5.152 1.00 64.88 817 ARG A N 1
ATOM 6299 C CA . ARG A 1 817 ? -24.356 -19.984 6.241 1.00 64.88 817 ARG A CA 1
ATOM 6300 C C . ARG A 1 817 ? -23.927 -20.389 7.645 1.00 64.88 817 ARG A C 1
ATOM 6302 O O . ARG A 1 817 ? -24.536 -19.941 8.612 1.00 64.88 817 ARG A O 1
ATOM 6309 N N . GLY A 1 818 ? -22.980 -21.316 7.753 1.00 72.88 818 GLY A N 1
ATOM 6310 C CA . GLY A 1 818 ? -22.529 -21.858 9.027 1.00 72.88 818 GLY A CA 1
ATOM 6311 C C . GLY A 1 818 ? -21.072 -21.540 9.310 1.00 72.88 818 GLY A C 1
ATOM 6312 O O . GLY A 1 818 ? -20.778 -20.745 10.193 1.00 72.88 818 GLY A O 1
ATOM 6313 N N . TRP A 1 819 ? -20.166 -22.241 8.633 1.00 79.38 819 TRP A N 1
ATOM 6314 C CA . TRP A 1 819 ? -18.746 -22.206 8.970 1.00 79.38 819 TRP A CA 1
ATOM 6315 C C . TRP A 1 819 ? -17.887 -22.489 7.744 1.00 79.38 819 TRP A C 1
ATOM 6317 O O . TRP A 1 819 ? -18.219 -23.365 6.944 1.00 79.38 819 TRP A O 1
ATOM 6327 N N . LEU A 1 820 ? -16.782 -21.764 7.626 1.00 84.25 820 LEU A N 1
ATOM 6328 C CA . LEU A 1 820 ? -15.759 -21.963 6.612 1.00 84.25 820 LEU A CA 1
ATOM 6329 C C . LEU A 1 820 ? -14.427 -22.153 7.328 1.00 84.25 820 LEU A C 1
ATOM 6331 O O . LEU A 1 820 ? -13.978 -21.258 8.042 1.00 84.25 820 LEU A O 1
ATOM 6335 N N . ASN A 1 821 ? -13.812 -23.316 7.144 1.00 88.38 821 ASN A N 1
ATOM 6336 C CA . ASN A 1 821 ? -12.475 -23.593 7.639 1.00 88.38 821 ASN A CA 1
ATOM 6337 C C . ASN A 1 821 ? -11.473 -23.609 6.495 1.00 88.38 821 ASN A C 1
ATOM 6339 O O . ASN A 1 821 ? -11.620 -24.390 5.554 1.00 88.38 821 ASN A O 1
ATOM 6343 N N . LEU A 1 822 ? -10.450 -22.769 6.614 1.00 87.44 822 LEU A N 1
ATOM 6344 C CA . LEU A 1 822 ? -9.398 -22.596 5.621 1.00 87.44 822 LEU A CA 1
ATOM 6345 C C . LEU A 1 822 ? -8.097 -23.177 6.176 1.00 87.44 822 LEU A C 1
ATOM 6347 O O . LEU A 1 822 ? -7.323 -22.471 6.823 1.00 87.44 822 LEU A O 1
ATOM 6351 N N . SER A 1 823 ? -7.865 -24.465 5.942 1.00 89.19 823 SER A N 1
ATOM 6352 C CA . SER A 1 823 ? -6.652 -25.177 6.348 1.00 89.19 823 SER A CA 1
ATOM 6353 C C . SER A 1 823 ? -5.556 -24.983 5.293 1.00 89.19 823 SER A C 1
ATOM 6355 O O . SER A 1 823 ? -5.252 -25.883 4.514 1.00 89.19 823 SER A O 1
ATOM 6357 N N . GLY A 1 824 ? -4.963 -23.792 5.256 1.00 87.75 824 GLY A N 1
ATOM 6358 C CA . GLY A 1 824 ? -3.854 -23.468 4.360 1.00 87.75 824 GLY A CA 1
ATOM 6359 C C . GLY A 1 824 ? -2.777 -22.660 5.076 1.00 87.75 824 GLY A C 1
ATOM 6360 O O . GLY A 1 824 ? -3.011 -22.085 6.142 1.00 87.75 824 GLY A O 1
ATOM 6361 N N . CYS A 1 825 ? -1.571 -22.624 4.514 1.00 85.12 825 CYS A N 1
ATOM 6362 C CA . CYS A 1 825 ? -0.477 -21.841 5.085 1.00 85.12 825 CYS A CA 1
ATOM 6363 C C . CYS A 1 825 ? -0.858 -20.356 5.174 1.00 85.12 825 CYS A C 1
ATOM 6365 O O . CYS A 1 825 ? -1.314 -19.770 4.201 1.00 85.12 825 CYS A O 1
ATOM 6367 N N . GLU A 1 826 ? -0.663 -19.750 6.346 1.00 79.94 826 GLU A N 1
ATOM 6368 C CA . GLU A 1 826 ? -0.918 -18.321 6.574 1.00 79.94 826 GLU A CA 1
ATOM 6369 C C . GLU A 1 826 ? -2.362 -17.861 6.284 1.00 79.94 826 GLU A C 1
ATOM 6371 O O . GLU A 1 826 ? -2.608 -16.663 6.163 1.00 79.94 826 GLU A O 1
ATOM 6376 N N . THR A 1 827 ? -3.354 -18.765 6.257 1.00 78.75 827 THR A N 1
ATOM 6377 C CA . THR A 1 827 ? -4.747 -18.373 5.969 1.00 78.75 827 THR A CA 1
ATOM 6378 C C . THR A 1 827 ? -5.358 -17.445 7.035 1.00 78.75 827 THR A C 1
ATOM 6380 O O . THR A 1 827 ? -6.306 -16.698 6.794 1.00 78.75 827 THR A O 1
ATOM 6383 N N . GLY A 1 828 ? -4.807 -17.474 8.249 1.00 73.31 828 GLY A N 1
ATOM 6384 C CA . GLY A 1 828 ? -5.159 -16.564 9.339 1.00 73.31 828 GLY A CA 1
ATOM 6385 C C . GLY A 1 828 ? -4.328 -15.278 9.391 1.00 73.31 828 GLY A C 1
ATOM 6386 O O . GLY A 1 828 ? -4.587 -14.447 10.258 1.00 73.31 828 GLY A O 1
ATOM 6387 N N . ARG A 1 829 ? -3.326 -15.108 8.515 1.00 72.00 829 ARG A N 1
ATOM 6388 C CA . ARG A 1 829 ? -2.415 -13.956 8.531 1.00 72.00 829 ARG A CA 1
ATOM 6389 C C . ARG A 1 829 ? -3.031 -12.789 7.762 1.00 72.00 829 ARG A C 1
ATOM 6391 O O . ARG A 1 829 ? -3.610 -12.974 6.696 1.00 72.00 829 ARG A O 1
ATOM 6398 N N . TRP A 1 830 ? -2.918 -11.587 8.313 1.00 64.38 830 TRP A N 1
ATOM 6399 C CA . TRP A 1 830 ? -3.275 -10.339 7.642 1.00 64.38 830 TRP A CA 1
ATOM 6400 C C . TRP A 1 830 ? -2.370 -9.226 8.161 1.00 64.38 830 TRP A C 1
ATOM 6402 O O . TRP A 1 830 ? -2.008 -9.277 9.342 1.00 64.38 830 TRP A O 1
ATOM 6412 N N . PRO A 1 831 ? -1.989 -8.263 7.310 1.00 63.22 831 PRO A N 1
ATOM 6413 C CA . PRO A 1 831 ? -1.188 -7.120 7.716 1.00 63.22 831 PRO A CA 1
ATOM 6414 C C . PRO A 1 831 ? -1.897 -6.359 8.830 1.00 63.22 831 PRO A C 1
ATOM 6416 O O . PRO A 1 831 ? -3.090 -6.075 8.739 1.00 63.22 831 PRO A O 1
ATOM 6419 N N . ALA A 1 832 ? -1.189 -6.019 9.899 1.00 65.94 832 ALA A N 1
ATOM 6420 C CA . ALA A 1 832 ? -1.795 -5.224 10.957 1.00 65.94 832 ALA A CA 1
ATOM 6421 C C . ALA A 1 832 ? -2.030 -3.812 10.414 1.00 65.94 832 ALA A C 1
ATOM 6423 O O . ALA A 1 832 ? -1.116 -3.002 10.334 1.00 65.94 832 ALA A O 1
ATOM 6424 N N . THR A 1 833 ? -3.255 -3.521 9.985 1.00 63.44 833 THR A N 1
ATOM 6425 C CA . THR A 1 833 ? -3.561 -2.198 9.433 1.00 63.44 833 THR A CA 1
ATOM 6426 C C . THR A 1 833 ? -4.000 -1.260 10.543 1.00 63.44 833 THR A C 1
ATOM 6428 O O . THR A 1 833 ? -4.766 -1.653 11.428 1.00 63.44 833 THR A O 1
ATOM 6431 N N . ALA A 1 834 ? -3.616 0.007 10.450 1.00 52.19 834 ALA A N 1
ATOM 6432 C CA . ALA A 1 834 ? -4.029 0.999 11.435 1.00 52.19 834 ALA A CA 1
ATOM 6433 C C . ALA A 1 834 ? -5.568 1.175 11.515 1.00 52.19 834 ALA A C 1
ATOM 6435 O O . ALA A 1 834 ? -6.105 1.401 12.599 1.00 52.19 834 ALA A O 1
ATOM 6436 N N . ASP A 1 835 ? -6.298 0.976 10.405 1.00 58.88 835 ASP A N 1
ATOM 6437 C CA . ASP A 1 835 ? -7.722 1.360 10.305 1.00 58.88 835 ASP A CA 1
ATOM 6438 C C . ASP A 1 835 ? -8.685 0.257 9.948 1.00 58.88 835 ASP A C 1
ATOM 6440 O O . ASP A 1 835 ? -9.870 0.341 10.274 1.00 58.88 835 ASP A O 1
ATOM 6444 N N . SER A 1 836 ? -8.225 -0.704 9.152 1.00 52.22 836 SER A N 1
ATOM 6445 C CA . SER A 1 836 ? -9.173 -1.616 8.538 1.00 52.22 836 SER A CA 1
ATOM 6446 C C . SER A 1 836 ? -9.637 -2.650 9.547 1.00 52.22 836 SER A C 1
ATOM 6448 O O . SER A 1 836 ? -10.648 -3.287 9.296 1.00 52.22 836 SER A O 1
ATOM 6450 N N . GLY A 1 837 ? -8.912 -2.809 10.672 1.00 49.22 837 GLY A N 1
ATOM 6451 C CA . GLY A 1 837 ? -9.066 -3.896 11.641 1.00 49.22 837 GLY A CA 1
ATOM 6452 C C . GLY A 1 837 ? -9.326 -5.242 10.983 1.00 49.22 837 GLY A C 1
ATOM 6453 O O . GLY A 1 837 ? -9.980 -6.093 11.575 1.00 49.22 837 GLY A O 1
ATOM 6454 N N . ARG A 1 838 ? -8.875 -5.426 9.739 1.00 52.97 838 ARG A N 1
ATOM 6455 C CA . ARG A 1 838 ? -9.074 -6.652 8.995 1.00 52.97 838 ARG A CA 1
ATOM 6456 C C . ARG A 1 838 ? -8.161 -7.697 9.630 1.00 52.97 838 ARG A C 1
ATOM 6458 O O . ARG A 1 838 ? -6.957 -7.494 9.731 1.00 52.97 838 ARG A O 1
ATOM 6465 N N . TYR A 1 839 ? -8.749 -8.796 10.098 1.00 48.69 839 TYR A N 1
ATOM 6466 C CA . TYR A 1 839 ? -8.015 -9.952 10.609 1.00 48.69 839 TYR A CA 1
ATOM 6467 C C . TYR A 1 839 ? -8.138 -11.096 9.643 1.00 48.69 839 TYR A C 1
ATOM 6469 O O . TYR A 1 839 ? -9.243 -11.603 9.427 1.00 48.69 839 TYR A O 1
ATOM 6477 N N . GLY A 1 840 ? -6.994 -11.576 9.183 1.00 51.53 840 GLY A N 1
ATOM 6478 C CA . GLY A 1 840 ? -6.909 -12.759 8.351 1.00 51.53 840 GLY A CA 1
ATOM 6479 C C . GLY A 1 840 ? -7.869 -12.734 7.168 1.00 51.53 840 GLY A C 1
ATOM 6480 O O . GLY A 1 840 ? -8.570 -11.773 6.850 1.00 51.53 840 GLY A O 1
ATOM 6481 N N . ILE A 1 841 ? -7.969 -13.885 6.541 1.00 54.56 841 ILE A N 1
ATOM 6482 C CA . ILE A 1 841 ? -8.855 -14.090 5.401 1.00 54.56 841 ILE A CA 1
ATOM 6483 C C . ILE A 1 841 ? -10.329 -14.041 5.836 1.00 54.56 841 ILE A C 1
ATOM 6485 O O . ILE A 1 841 ? -11.201 -13.729 5.031 1.00 54.56 841 ILE A O 1
ATOM 6489 N N . GLY A 1 842 ? -10.600 -14.208 7.138 1.00 53.41 842 GLY A N 1
ATOM 6490 C CA . GLY A 1 842 ? -11.918 -14.026 7.751 1.00 53.41 842 GLY A CA 1
ATOM 6491 C C . GLY A 1 842 ? -12.504 -12.616 7.604 1.00 53.41 842 GLY A C 1
ATOM 6492 O O . GLY A 1 842 ? -13.723 -12.491 7.585 1.00 53.41 842 GLY A O 1
ATOM 6493 N N . GLY A 1 843 ? -11.677 -11.577 7.417 1.00 55.19 843 GLY A N 1
ATOM 6494 C CA . GLY A 1 843 ? -12.125 -10.213 7.092 1.00 55.19 843 GLY A CA 1
ATOM 6495 C C . GLY A 1 843 ? -12.904 -10.082 5.783 1.00 55.19 843 GLY A C 1
ATOM 6496 O O . GLY A 1 843 ? -13.651 -9.122 5.627 1.00 55.19 843 GLY A O 1
ATOM 6497 N N . LEU A 1 844 ? -12.760 -11.044 4.868 1.00 56.56 844 LEU A N 1
ATOM 6498 C CA . LEU A 1 844 ? -13.417 -11.042 3.557 1.00 56.56 844 LEU A CA 1
ATOM 6499 C C . LEU A 1 844 ? -14.685 -11.917 3.510 1.00 56.56 844 LEU A C 1
ATOM 6501 O O . LEU A 1 844 ? -15.440 -11.838 2.546 1.00 56.56 844 LEU A O 1
ATOM 6505 N N . PHE A 1 845 ? -14.941 -12.747 4.529 1.00 53.72 845 PHE A N 1
ATOM 6506 C CA . PHE A 1 845 ? -16.058 -13.710 4.565 1.00 53.72 845 PHE A CA 1
ATOM 6507 C C . PHE A 1 845 ? -17.272 -13.236 5.379 1.00 53.72 845 PHE A C 1
ATOM 6509 O O . PHE A 1 845 ? -17.994 -14.062 5.941 1.00 53.72 845 PHE A O 1
ATOM 6516 N N . VAL A 1 846 ? -17.513 -11.923 5.472 1.00 48.62 846 VAL A N 1
ATOM 6517 C CA . VAL A 1 846 ? -18.607 -11.377 6.299 1.00 48.62 846 VAL A CA 1
ATOM 6518 C C . VAL A 1 846 ? -19.551 -10.480 5.520 1.00 48.62 846 VAL A C 1
ATOM 6520 O O . VAL A 1 846 ? -19.061 -9.569 4.818 1.00 48.62 846 VAL A O 1
#

Secondary structure (DSSP, 8-state):
-------SSSSSSSSS--PPP----TT-EEEEES-SEEEEETTEEEEEEESSEEEEEEEEE--TT---TTEEEEEEETTSPPPSPPBPPSEEETTEEEEEEEEE---S-EEEEEEEEEEETTT--EEEPPPEEEEEES--HHHHHHHHHHHHGGG-S-HHHHHHHHHHHHHHHHHTT-HHHHHHHHHHHHHHHHHH--HHHHHHHHHHHHTS-GGGGSGGGHHHHHHHHHHHHHHHHHHTS-HHHHHHHHHHHHHHHHTTT-TTHHHHHHHHHHHHHHHT-HHHHHHHHHHHHHHHHHTT--TTHHHHHHHHHHHHHHH-TT--HHHHHHHHHHHHHHHTSPPS-HHHHHHHHHHHHHHHHHTT---HHHHHHHHHHHHHTSS--HHHHHHHHHHHHHHHHHHHHTT-HHHHHHHS-SS---S-HHHHHHHHHHHHHHHHHTT-HHHHHHHHHHHHHHHHHHHHH-SSSS-PPPHHHHHHHHHHHHHHHHHTT-HHHHHHHHHHHHHHHHHHHHHHHHHHHHTSTTSHHHHHHHHHHHHHHHHHHHS---S--HHHHHHHHHHHHHHHHHHHHHHHTSTT-------TT----SEEEEEETTEEEEEEE-TTS-EEEEEEEE--HHHHHHHHHHHHHHHHSTTTT-THHHHHHHHHHHHHS-S-GGG--SEEEEEE-GGGGG--GGG-BSS-TTS--TT--BGGGTSEEEEPPTT-------S-------EEEE-TTS--HHHHTTHHHHHHH-TT-EEEEGGG-SHHHHHHHHHH-SEEEEE--EE--TT-GGG-EEEETTEEEEHHHHTTSPPPSSEEEEESTTTT-----TTT---TGGGG--

Sequence (846 aa):
MRKTGCTLGLALLATVGCRLPLEVPASTVGSVFGHQEILWQDGEVLPVFFGTEHRVGLCLSLPPSVDTSQWRLRLIFEGEVPEPELQAPTAQLGEVVCFDRRLSGVRRAETRKLCPMLEDGYDGRRRRLACTAVRFEPEAGAFRQLESEILGFAAGEDVAKTLRALESLADRAKRQDWRLLEVRSRLIEVHHLGRDGSSESLARAREILAALPAWLSLPEASALGGDAAYQEATFELQLGQDLGRSWRLLQQAEERYRRIRHSKRLIVSAAKAEILSRLGASREAGEMLEEALATCRGCPCHPALVPAVESQLAWTLLQDPEASAADLARVEEIVERVLARRHSDPLELGNDLLHLAYLQLRQGRDPVAVLTRVRRHLRTAGELGARARLLQAWSDALEGSSLVARGRGEEALRLCPSSPSVQDSSLASWMLACRAGAYRQLGRNDLEDQALEEALLRHELEVMRAGEPSASLLPGRRSQDFLMAARVALEAGDPDRAWNTLERLDRISAEGDRLVLCRPAAAAAPVTETWQRIEGETRGILDQLSVGSEAVSGQRRDQLREIHRDLRRRLSDLWREVPGCEPATRSKGDTSAGFRAFFLDDEVFLLHQDVSGRGTLIRRSTLAAEELDGILDRLERELAGPASRSDAWRDLLAPLASALVPPQPELLGPVTLFSLHGSLQRVPMAALPLEPVGSAPPGARWLSDLTTVALRPAGTASAAPGEGSRGTVPAFLVDPLEDLPAASDLLPFFRATFPSAVIAAGPDADRRAFEKAVAEARWIHLDAHAQAVQEHPELSGLELSDGPLHWIEMTRFPQPRGWLNLSGCETGRWPATADSGRYGIGGLFV

pLDDT: mean 83.59, std 14.72, range [31.12, 97.88]

Radius of gyration: 30.12 Å; chains: 1; bounding box: 77×74×81 Å